Protein AF-A0A9X3T007-F1 (afdb_monomer)

Organism: NCBI:txid256034

Solvent-accessible surface area (backbone atoms only — not comparable to full-atom values): 64424 Å² total; per-residue (Å²): 108,58,84,59,64,61,47,78,66,76,80,71,88,77,84,71,90,81,85,72,90,80,85,89,86,84,84,85,87,82,82,90,85,87,81,91,78,85,88,84,87,82,88,85,90,84,89,87,87,89,89,87,82,90,87,86,86,87,91,88,85,85,88,81,89,85,80,90,84,92,84,81,90,83,91,82,81,89,85,89,89,85,91,84,88,83,90,84,82,89,82,89,83,90,85,89,86,87,86,86,91,83,92,86,87,90,85,87,90,84,87,88,83,89,86,83,88,84,86,88,88,84,88,80,87,85,85,83,88,87,88,81,88,86,88,84,87,86,86,83,88,83,90,84,84,89,88,84,88,90,84,84,88,79,90,85,87,82,89,80,86,84,88,82,90,82,91,85,90,84,88,88,83,89,84,78,87,86,90,86,87,74,80,74,66,58,68,59,54,55,51,55,53,49,40,48,55,50,43,52,53,51,51,53,53,50,51,53,46,19,62,51,33,48,79,73,60,86,80,84,71,89,79,75,75,53,29,49,29,17,21,14,35,33,21,28,57,86,65,52,77,63,33,38,41,34,72,30,37,49,32,74,64,55,80,82,60,60,48,67,54,42,59,45,31,43,30,42,63,68,25,80,50,59,95,77,47,74,25,51,50,65,64,52,32,52,50,23,50,42,36,41,70,68,72,49,77,86,55,78,62,65,33,65,45,22,53,38,33,24,58,82,65,75,48,72,85,59,96,47,75,63,49,60,20,42,17,46,23,42,8,38,51,48,57,74,76,48,54,72,64,57,51,52,40,55,34,42,34,70,34,53,42,32,82,26,20,24,6,51,47,23,39,31,36,43,36,64,72,38,58,59,88,73,56,47,67,47,46,30,29,52,55,52,56,20,58,80,48,46,73,32,38,68,36,84,82,37,72,94,52,41,35,70,72,59,30,54,54,50,42,50,53,29,55,51,28,21,40,74,79,60,82,38,53,70,71,59,59,72,69,52,61,89,69,80,61,59,87,84,53,49,32,51,68,41,28,18,23,92,41,85,52,3,59,41,54,16,87,75,76,14,51,49,49,61,48,33,32,61,26,51,68,43,45,69,86,44,36,30,31,39,97,87,48,35,15,22,28,43,36,31,25,32,30,33,66,70,47,32,49,28,45,45,48,30,47,33,42,53,63,66,36,60,23,61,50,99,88,67,47,30,11,31,85,91,61,53,78,44,96,42,72,82,66,20,24,67,27,56,57,98,90,64,44,37,30,36,63,60,70,40,85,66,15,55,59,58,68,34,60,50,36,55,43,41,19,33,20,31,26,30,15,89,68,12,34,31,29,23,59,29,30,58,92,43,29,84,56,76,45,46,18,38,79,87,44,44,45,54,45,10,44,42,38,34,58,46,41,48,47,47,45,32,71,78,36,33,17,61,72,12,37,30,46,44,28,15,70,31,74,51,80,91,25,52,36,81,90,76,68,37,36,69,53,43,65,52,59,85,60,15,28,48,47,39,74,89,49,79,46,90,43,51,36,31,46,43,52,36,60,58,71,60,47,39,39,41,33,32,48,50,17,71,73,71,36,43,37,54,37,45,53,51,37,40,59,26,46,36,53,52,38,40,47,60,36,76,45,56,27,97,88,64,56,77,37,71,47,44,62,36,36,36,38,57,46,102,85,55,31,32,27,46,18,18,63,21,19,46,100,86,68,48,73,40,54,43,100,75,68,49,72,20,56,73,35,24,34,30,58,52,101,70,68,46,72,42,38,42,101,81,62,44,33,31,44,26,97,82,71,50,69,55,75,42,69,58,57,84,48,54,93,61,33,96,67,48,40,59,53,27,39,13,68,49,17,27,23,32,48,28,54,12,34,39,43,11,11,40,46,34,42,12,23,22,33,53,76,42,51,75,70,46,46,26,40,33,86,68,49,75,59,68,67,77,42,76,82,63,68,76,44,75,69,42,58,46,46,52,17,25,38,50,43,48,47,18,46,76,37,70,43,82,53,94,82,73,66,74,97,55,61,48,25,27,31,47,6,54,36,54,24,46,50,99,86,57,56,95,64,23,19,13,38,20,21,18,38,37,26,35,67,75,34,8,35,15,22,41,31,31,37,71,68,42,87,38,38,67,34,49,31,68,89,65,41,34,68,72,51,32,7,38,73,58,10,28,54,40,41,49,56,30,54,51,47,35,48,72,74,65,70,69,78,87,59,76,78,73,73,58,62,74,47,57,39,77,48,42,66,52,23,55,74,72,75,45,70,56,80,86,27,62,54,40,73,77,37,62,91,39,79,76,33,66,68,37,57,58,54,49,52,36,45,55,19,48,77,68,62,24,45,61,78,85,89,50,65,44,69,69,78,83,88,84,91,83,82,86,90,84,88,87,85,90,88,82,88,90,88,87,79,89,85,87,82,90,87,85,89,90,89,86,88,88,86,88,83,84,87,89,82,88,86,82,92,88,84,82,90,81,90,83,90,83,92,78,94,134

InterPro domains:
  IPR001264 Glycosyl transferase, family 51 [PF00912] (253-418)
  IPR001460 Penicillin-binding protein, transpeptidase [PF00905] (567-708)
  IPR001460 Penicillin-binding protein, transpeptidase [PF00905] (808-925)
  IPR012338 Beta-lactamase/transpeptidase-like [G3DSA:3.40.710.10] (530-724)
  IPR012338 Beta-lactamase/transpeptidase-like [G3DSA:3.40.710.10] (752-976)
  IPR012338 Beta-lactamase/transpeptidase-like [SSF56601] (402-964)
  IPR023346 Lysozyme-like domain superfamily [SSF53955] (230-432)
  IPR036950 Transglycosylase domain [G3DSA:1.10.3810.10] (245-434)
  IPR050396 Glycosyltransferase 51/Transpeptidase [PTHR32282] (182-1016)

Sequence (1090 aa):
MSDYGYRPAPPPEDGRPQGQGGRPDGRAYGSGGSGDRQSDYGWGGQQQGGQGGQAPRPRQQPYGTPASGSAAVGRGAIPPPPPGRGSASVGRPTGSASVGGATGSASVGGPGRTGRASVGSASVGSASVGSASVGSASVGSASVRPVSPGAPGERTGRASVTGTRRAGKGPGSKGDIEGEGGKKKRKRLGRKMLAAMIALGVVMVAGITVVGSYFFVDVGEPGDISRAGESSSFYFSDGTQAGGYGETLRLQAEDGEIPPEVKEALVATEDRKFYDHHGVDVLGTTRALVNNLSGGDTQGASTITQQYAGMVMDIRNEISYDRKAKEAAMAIKIENKYTKDQIISAYLNLAWYGRGATGIEAAAKVYFNKTLDDLTPGECAYIVMQVKSPDGTYDPYYKDVYDPDKTQARWDYSMDAMVEEGYLSQGERDAEKLPVPTDDFNSAGSWGGNTNVGFIINEQDGYVFEELERRYGLTKADLYGGDDGKGGYSVTLTIDPTIQDQLAAKGSRGAIVKKKDDDGNWVDANGDPVETEDQAAPAVDEDGYSYFKNDNDDAALKNYEDYMMTAMVAIDPETGDILGYYGGDNGFGVDKAGPESPHPSSSTFKMITAATALDQGDSINSWFNADSPRQFDSLTDDEAETCIGGGTYPDCTLRNGSQQKDLELTLTDAVRESKNTPMYGIAEHYGADMILDYADKMGLSVMNQARTLYDSDGTKWDGRSVNYRFYDNGTYSQHGAAVDAEGKPVTDPSGNWDTMAPVQVDSDCNPIVNTKGEFLVTEDNKPVTCDIGDKGRTDPFYNHIAFGQYPTSVRDMASVYATIANDGVYNESHFVAKVTDNEGNEVPEVNPLNLGEQVIDKGVARDLQWVGSEIGGESATDKLDRDYFGKTGTWEASCEDCESSWNAHAWYVGAIPQLSIAAWVGNVTSESDPIADPDGDRSNVFGSNTAYPVWFKTMEGILEATDWDKESWEGKVEGGNKTWWDIEAAGGPRNGGEFCAANADNELCAGQQDEQDKKDCEDGGGTWDGEKCEALPEDGVTPTEDPTSDPTDGESTGEENCGTWPLPDCEEPTTPEESTTTSQDPGGNGNGNG

pLDDT: mean 74.04, std 24.45, range [22.31, 98.88]

Radius of gyration: 44.82 Å; Cα contacts (8 Å, |Δi|>4): 1880; chains: 1; bounding box: 165×96×132 Å

Mean predicted aligned error: 18.66 Å

Secondary structure (DSSP, 8-state):
-TTSS--PPPP-S--------------------------------------------------------------------------------------------------------------PPPP-------------------------------------------------------SSSHHHHHHHHHHHHHHHHHHHHHHHHHHHHHTT-----TT----TTSPEEEE-TTS-EEEEESSS-B----TTTS-HHHHHHHHHHH-TTGGGSSSS-HHHHHHHHHHHHHT--------HHHHHHHHHTT-TT---HHHHHHHHHHHHHHTTTS-HHHHHHHHHHH-EEETTEESHHHHHHHHHS--STT--HHHHHHHHHHTT--SSTT-TT-TTT--HHHHHHHHHHHHHHHHHHTSS-HHHHTT--PPPPPSS--TTT--STTSTTHHHH-TTT-THHHHHHHHH---HHHHS-STTS----EEEES--HHHHHHHHHHH---PBPBPB-TTS-BB-SSS-B-SSSTTSPBPB-SSS-B-B----SS-TTTTS-TTEEEEEEEE-TTT-BEEEEES-S-TTS--SSSTTS-EE-GGGTHHHHHHHHHHTTB-TT-EEE--BSEE-GGGEETTTTEESSSEETTEEEE-STT--B--EEEHHHHHHTT-SHHHHHHHHHH-HHHHHHHHHHTT--EEEEEEEEE-TT--EEEEEEEEEEEETTTEEEEE-SEE-TTSPBPB-TTSSB-TT-BB-B-TTSPBPB-TTSPEEBPTTS-PPEEESSTTGGGSS--GGGGGT-SEE-HHHHHHHHHHHHTTTEEE--BSEEEEE-TTSPBPPPSS---EEEE-S-HHHHHHHHHHHHT---S-TT---SS--EEEEEEEE---TT--TT-EEEEEEEEEETTEEEEEEEEESS-TTSPP--TTS-TTS--IIIIIHHHHHHHHHHHHHHH------PPPP---SB---HHHHHTTS--TT-HHHHH-TTSGGGTTHHHHHHHHHHHHTT-EE-SSSEEPPPS--------------------------------------------------------

Foldseek 3Di:
DFVQQPDFDADDLDPDPPDDDDDDDDDDDDDDDDDDDDDDDDDDDDDDDDDDDDDDDDDDDDDDDDDDDDDDDDDDDDDDDDDDDDDDDDDDDDDDDDDDDDDDDDDDDDDDDDDDDDDDDDDDDDDDDDDDDDDDDDDDDDDDDDDDDDDDDDDDDDDDDDDDDDDDDDDDDDDDDDDDDPDPPVVLVVLLVVLLVVLVVVLVVLVVLLVVLLVVDDDDDLPQPFCFQAWAFEAEQVRHTLFTFAQFHADADDLPQADPLLLLLLCLQANVCLVPDQLFDPVQQSVQSSCVSSPHDHDDGHHLLLVLQCLVVVPVPDPDSSSSSNSSSSSNVCSVPDDSSSSSSSSQSQADQALRYHHPQSLCCQFANDGNVPDDSLRSNLSSLSSVPNPCCQAVQSPVRHDPVVNQVSSLSSLVSCCVSPVDPVVSSVVDDNDHTDDPRRRRDRQSQQDLQLCQRHLFHHVVQVVCCAWQVAHSVQQHGRDVRHHQKYFYWLADVLLSVLLCLQFAQADWAFDADPVGFAADSVRHGDDDSVRTDGDADPVGFTFHPSPRPSHLCSLFGRLKGKWKWKAFLAALGGHYGGQYNGSVADRQQAQRNFAQPFLQLLLLLLLLCQQVFAWLQAKAFLAAFDDDPLQADPPVQHGSDDDHPPGHTDGQQPDHDGAMDGNLCCSQSSGQVRLLVSCVVRHLLSSVLSLVLLQQFKWKDFDWDAAPVRDIDGRAIWIWGDDNVQKIFIFAFAAEPVRHTDADPNRHGGGGFGFDADPLRGFYADPVRGTYGDPVSDTDIDHARPNRVSHPTGSSSSRRRITGGQSSSLSSQSCLLNLQFHWHNDTTPFMAGSSRHTRHTPDDTDGGHNSGHSLSSQSSQQSQQSHAAPDPVQDDPARKGKHKRWAAAHDPPGDSLFTAKIWIWMDDSGMTMTMIMGRNNDSRHGTAASVRHRNPDINRRNGRSSVSSSVVSSCVSVVDDHDDDDHHDRTGDHHHVNCVVVVADDLVHPCCVVVVVDPRCPPSVLVVQQVVLVVQVFHRPSRHTHDDDPDDDDDDDDDDDDDDDDDDDDDDDDDDDDDDDDDDDDDDDDDDDDDDDDDDDDDDDD

Structure (mmCIF, N/CA/C/O backbone):
data_AF-A0A9X3T007-F1
#
_entry.id   AF-A0A9X3T007-F1
#
loop_
_atom_site.group_PDB
_atom_site.id
_atom_site.type_symbol
_atom_site.label_atom_id
_atom_site.label_alt_id
_atom_site.label_comp_id
_atom_site.label_asym_id
_atom_site.label_entity_id
_atom_site.label_seq_id
_atom_site.pdbx_PDB_ins_code
_atom_site.Cartn_x
_atom_site.Cartn_y
_atom_site.Cartn_z
_atom_site.occupancy
_atom_site.B_iso_or_equiv
_atom_site.auth_seq_id
_atom_site.auth_comp_id
_atom_site.auth_asym_id
_atom_site.auth_atom_id
_atom_site.pdbx_PDB_model_num
ATOM 1 N N . MET A 1 1 ? 11.572 14.352 -20.611 1.00 35.03 1 MET A N 1
ATOM 2 C CA . MET A 1 1 ? 11.271 14.070 -22.023 1.00 35.03 1 MET A CA 1
ATOM 3 C C . MET A 1 1 ? 9.813 14.445 -22.274 1.00 35.03 1 MET A C 1
ATOM 5 O O . MET A 1 1 ? 8.938 13.596 -22.248 1.00 35.03 1 MET A O 1
ATOM 9 N N . SER A 1 2 ? 9.528 15.742 -22.439 1.00 28.55 2 SER A N 1
ATOM 10 C CA . SER A 1 2 ? 8.177 16.311 -22.252 1.00 28.55 2 SER A CA 1
ATOM 11 C C . SER A 1 2 ? 7.291 16.392 -23.507 1.00 28.55 2 SER A C 1
ATOM 13 O O . SER A 1 2 ? 6.079 16.534 -23.375 1.00 28.55 2 SER A O 1
ATOM 15 N N . ASP A 1 3 ? 7.830 16.211 -24.718 1.00 29.86 3 ASP A N 1
ATOM 16 C CA . ASP A 1 3 ? 7.019 16.133 -25.954 1.00 29.86 3 ASP A CA 1
ATOM 17 C C . ASP A 1 3 ? 6.157 14.848 -26.055 1.00 29.86 3 ASP A C 1
ATOM 19 O O . ASP A 1 3 ? 5.325 14.708 -26.949 1.00 29.86 3 ASP A O 1
ATOM 23 N N . TYR A 1 4 ? 6.324 13.903 -25.124 1.00 46.88 4 TYR A N 1
ATOM 24 C CA . TYR A 1 4 ? 5.844 12.516 -25.187 1.00 46.88 4 TYR A CA 1
ATOM 25 C C . TYR A 1 4 ? 4.379 12.363 -24.717 1.00 46.88 4 TYR A C 1
ATOM 27 O O . TYR A 1 4 ? 4.013 11.386 -24.065 1.00 46.88 4 TYR A O 1
ATOM 35 N N . GLY A 1 5 ? 3.531 13.354 -25.001 1.00 34.38 5 GLY A N 1
ATOM 36 C CA . GLY A 1 5 ? 2.090 13.335 -24.708 1.00 34.38 5 GLY A CA 1
ATOM 37 C C . GLY A 1 5 ? 1.685 13.529 -23.239 1.00 34.38 5 GLY A C 1
ATOM 38 O O . GLY A 1 5 ? 0.528 13.866 -22.988 1.00 34.38 5 GLY A O 1
ATOM 39 N N . TYR A 1 6 ? 2.601 13.393 -22.270 1.00 37.28 6 TYR A N 1
ATOM 40 C CA . TYR A 1 6 ? 2.298 13.586 -20.845 1.00 37.28 6 TYR A CA 1
ATOM 41 C C . TYR A 1 6 ? 2.138 15.069 -20.477 1.00 37.28 6 TYR A C 1
ATOM 43 O O . TYR A 1 6 ? 3.039 15.727 -19.953 1.00 37.28 6 TYR A O 1
ATOM 51 N N . ARG A 1 7 ? 0.938 15.581 -20.750 1.00 32.56 7 ARG A N 1
ATOM 52 C CA . ARG A 1 7 ? 0.340 16.715 -20.047 1.00 32.56 7 ARG A CA 1
ATOM 53 C C . ARG A 1 7 ? -0.776 16.163 -19.159 1.00 32.56 7 ARG A C 1
ATOM 55 O O . ARG A 1 7 ? -1.875 15.947 -19.683 1.00 32.56 7 ARG A O 1
ATOM 62 N N . PRO A 1 8 ? -0.548 15.911 -17.857 1.00 30.77 8 PRO A N 1
ATOM 63 C CA . PRO A 1 8 ? -1.675 15.809 -16.945 1.00 30.77 8 PRO A CA 1
ATOM 64 C C . PRO A 1 8 ? -2.447 17.133 -17.016 1.00 30.77 8 PRO A C 1
ATOM 66 O O . PRO A 1 8 ? -1.866 18.203 -17.216 1.00 30.77 8 PRO A O 1
ATOM 69 N N . ALA A 1 9 ? -3.772 17.070 -16.919 1.00 29.22 9 ALA A N 1
ATOM 70 C CA . ALA A 1 9 ? -4.541 18.296 -16.771 1.00 29.22 9 ALA A CA 1
ATOM 71 C C . ALA A 1 9 ? -4.188 18.925 -15.410 1.00 29.22 9 ALA A C 1
ATOM 73 O O . ALA A 1 9 ? -4.111 18.179 -14.429 1.00 29.22 9 ALA A O 1
ATOM 74 N N . PRO A 1 10 ? -4.017 20.258 -15.308 1.00 27.16 10 PRO A N 1
ATOM 75 C CA . PRO A 1 10 ? -3.988 20.896 -13.999 1.00 27.16 10 PRO A CA 1
ATOM 76 C C . PRO A 1 10 ? -5.288 20.547 -13.251 1.00 27.16 10 PRO A C 1
ATOM 78 O O . PRO A 1 10 ? -6.338 20.408 -13.899 1.00 27.16 10 PRO A O 1
ATOM 81 N N . PRO A 1 11 ? -5.249 20.389 -11.916 1.00 27.88 11 PRO A N 1
ATOM 82 C CA . PRO A 1 11 ? -6.438 20.056 -11.142 1.00 27.88 11 PRO A CA 1
ATOM 83 C C . PRO A 1 11 ? -7.548 21.085 -11.421 1.00 27.88 11 PRO A C 1
ATOM 85 O O . PRO A 1 11 ? -7.266 22.283 -11.519 1.00 27.88 11 PRO A O 1
ATOM 88 N N . PRO A 1 12 ? -8.810 20.655 -11.597 1.00 28.00 12 PRO A N 1
ATOM 89 C CA . PRO A 1 12 ? -9.870 21.545 -12.050 1.00 28.00 12 PRO A CA 1
ATOM 90 C C . PRO A 1 12 ? -10.137 22.655 -11.025 1.00 28.00 12 PRO A C 1
ATOM 92 O O . PRO A 1 12 ? -10.638 22.387 -9.935 1.00 28.00 12 PRO A O 1
ATOM 95 N N . GLU A 1 13 ? -9.876 23.911 -11.410 1.00 32.84 13 GLU A N 1
ATOM 96 C CA . GLU A 1 13 ? -10.075 25.105 -10.564 1.00 32.84 13 GLU A CA 1
ATOM 97 C C . GLU A 1 13 ? -11.519 25.251 -10.031 1.00 32.84 13 GLU A C 1
ATOM 99 O O . GLU A 1 13 ? -11.765 25.939 -9.042 1.00 32.84 13 GLU A O 1
ATOM 104 N N . ASP A 1 14 ? -12.491 24.600 -10.678 1.00 29.53 14 ASP A N 1
ATOM 105 C CA . ASP A 1 14 ? -13.919 24.665 -10.359 1.00 29.53 14 ASP A CA 1
ATOM 106 C C . ASP A 1 14 ? -14.372 23.466 -9.490 1.00 29.53 14 ASP A C 1
ATOM 108 O O . ASP A 1 14 ? -15.144 22.600 -9.912 1.00 29.53 14 ASP A O 1
ATOM 112 N N . GLY A 1 15 ? -13.911 23.420 -8.235 1.00 32.38 15 GLY A N 1
ATOM 113 C CA . GLY A 1 15 ? -14.358 22.431 -7.244 1.00 32.38 15 GLY A CA 1
ATOM 114 C C . GLY A 1 15 ? -15.858 22.554 -6.930 1.00 32.38 15 GLY A C 1
ATOM 115 O O . GLY A 1 15 ? -16.262 23.401 -6.131 1.00 32.38 15 GLY A O 1
ATOM 116 N N . ARG A 1 16 ? -16.714 21.729 -7.562 1.00 28.16 16 ARG A N 1
ATOM 117 C CA . ARG A 1 16 ? -18.185 21.845 -7.447 1.00 28.16 16 ARG A CA 1
ATOM 118 C C . ARG A 1 16 ? -18.989 20.534 -7.460 1.00 28.16 16 ARG A C 1
ATOM 120 O O . ARG A 1 16 ? -19.419 20.083 -8.524 1.00 28.16 16 ARG A O 1
ATOM 127 N N . PRO A 1 17 ? -19.451 20.066 -6.291 1.00 27.53 17 PRO A N 1
ATOM 128 C CA . PRO A 1 17 ? -20.688 19.298 -6.184 1.00 27.53 17 PRO A CA 1
ATOM 129 C C . PRO A 1 17 ? -21.913 20.242 -6.158 1.00 27.53 17 PRO A C 1
ATOM 131 O O . PRO A 1 17 ? -22.416 20.605 -5.096 1.00 27.53 17 PRO A O 1
ATOM 134 N N . GLN A 1 18 ? -22.448 20.657 -7.319 1.00 30.34 18 GLN A N 1
ATOM 135 C CA . GLN A 1 18 ? -23.691 21.462 -7.371 1.00 30.34 18 GLN A CA 1
ATOM 136 C C . GLN A 1 18 ? -24.975 20.618 -7.426 1.00 30.34 18 GLN A C 1
ATOM 138 O O . GLN A 1 18 ? -25.739 20.631 -8.393 1.00 30.34 18 GLN A O 1
ATOM 143 N N . GLY A 1 19 ? -25.274 19.947 -6.313 1.00 26.83 19 GLY A N 1
ATOM 144 C CA . GLY A 1 19 ? -26.591 19.362 -6.069 1.00 26.83 19 GLY A CA 1
ATOM 145 C C . GLY A 1 19 ? -27.658 20.426 -5.770 1.00 26.83 19 GLY A C 1
ATOM 146 O O . GLY A 1 19 ? -27.845 20.809 -4.618 1.00 26.83 19 GLY A O 1
ATOM 147 N N . GLN A 1 20 ? -28.425 20.868 -6.776 1.00 28.97 20 GLN A N 1
ATOM 148 C CA . GLN A 1 20 ? -29.675 21.617 -6.555 1.00 28.97 20 GLN A CA 1
ATOM 149 C C . GLN A 1 20 ? -30.897 20.913 -7.158 1.00 28.97 20 GLN A C 1
ATOM 151 O O . GLN A 1 20 ? -31.195 21.015 -8.349 1.00 28.97 20 GLN A O 1
ATOM 156 N N . GLY A 1 21 ? -31.675 20.256 -6.293 1.00 25.98 21 GLY A N 1
ATOM 157 C CA . GLY A 1 21 ? -33.006 19.752 -6.632 1.00 25.98 21 GLY A CA 1
ATOM 158 C C . GLY A 1 21 ? -33.973 20.902 -6.935 1.00 25.98 21 GLY A C 1
ATOM 159 O O . GLY A 1 21 ? -34.430 21.597 -6.029 1.00 25.98 21 GLY A O 1
ATOM 160 N N . GLY A 1 22 ? -34.282 21.117 -8.215 1.00 26.27 22 GLY A N 1
ATOM 161 C CA . GLY A 1 22 ? -35.096 22.251 -8.664 1.00 26.27 22 GLY A CA 1
ATOM 162 C C . GLY A 1 22 ? -36.613 22.078 -8.502 1.00 26.27 22 GLY A C 1
ATOM 163 O O . GLY A 1 22 ? -37.109 21.074 -7.989 1.00 26.27 22 GLY A O 1
ATOM 164 N N . ARG A 1 23 ? -37.379 23.050 -9.023 1.00 27.16 23 ARG A N 1
ATOM 165 C CA . ARG A 1 23 ? -38.783 22.882 -9.462 1.00 27.16 23 ARG A CA 1
ATOM 166 C C . ARG A 1 23 ? -39.193 23.970 -10.478 1.00 27.16 23 ARG A C 1
ATOM 168 O O . ARG A 1 23 ? -38.547 25.015 -10.517 1.00 27.16 23 ARG A O 1
ATOM 175 N N . PRO A 1 24 ? -40.213 23.730 -11.328 1.00 44.66 24 PRO A N 1
ATOM 176 C CA . PRO A 1 24 ? -40.406 24.488 -12.569 1.00 44.66 24 PRO A CA 1
ATOM 177 C C . PRO A 1 24 ? -41.493 25.573 -12.503 1.00 44.66 24 PRO A C 1
ATOM 179 O O . PRO A 1 24 ? -42.492 25.396 -11.813 1.00 44.66 24 PRO A O 1
ATOM 182 N N . ASP A 1 25 ? -41.346 26.624 -13.323 1.00 27.03 25 ASP A N 1
ATOM 183 C CA . ASP A 1 25 ? -42.409 27.266 -14.133 1.00 27.03 25 ASP A CA 1
ATOM 184 C C . ASP A 1 25 ? -41.819 28.433 -14.975 1.00 27.03 25 ASP A C 1
ATOM 186 O O . ASP A 1 25 ? -40.705 28.869 -14.698 1.00 27.03 25 ASP A O 1
ATOM 190 N N . GLY A 1 26 ? -42.549 29.003 -15.960 1.00 24.70 26 GLY A N 1
ATOM 191 C CA . GLY A 1 26 ? -42.353 30.451 -16.250 1.00 24.70 26 GLY A CA 1
ATOM 192 C C . GLY A 1 26 ? -42.177 31.047 -17.668 1.00 24.70 26 GLY A C 1
ATOM 193 O O . GLY A 1 26 ? -41.908 32.235 -17.740 1.00 24.70 26 GLY A O 1
ATOM 194 N N . ARG A 1 27 ? -42.386 30.332 -18.785 1.00 24.53 27 ARG A N 1
ATOM 195 C CA . ARG A 1 27 ? -42.750 30.887 -20.134 1.00 24.53 27 ARG A CA 1
ATOM 196 C C . ARG A 1 27 ? -42.072 32.182 -20.707 1.00 24.53 27 ARG A C 1
ATOM 198 O O . ARG A 1 27 ? -42.557 33.286 -20.485 1.00 24.53 27 ARG A O 1
ATOM 205 N N . ALA A 1 28 ? -41.273 31.969 -21.764 1.00 23.31 28 ALA A N 1
ATOM 206 C CA . ALA A 1 28 ? -41.423 32.552 -23.126 1.00 23.31 28 ALA A CA 1
ATOM 207 C C . ALA A 1 28 ? -41.015 34.014 -23.504 1.00 23.31 28 ALA A C 1
ATOM 209 O O . ALA A 1 28 ? -41.268 34.975 -22.790 1.00 23.31 28 ALA A O 1
ATOM 210 N N . TYR A 1 29 ? -40.570 34.131 -24.775 1.00 24.12 29 TYR A N 1
ATOM 211 C CA . TYR A 1 29 ? -40.220 35.320 -25.598 1.00 24.12 29 TYR A CA 1
ATOM 212 C C . TYR A 1 29 ? -38.942 36.111 -25.207 1.00 24.12 29 TYR A C 1
ATOM 214 O O . TYR A 1 29 ? -38.748 36.431 -24.046 1.00 24.12 29 TYR A O 1
ATOM 222 N N . GLY A 1 30 ? -38.062 36.521 -26.140 1.00 22.97 30 GLY A N 1
ATOM 223 C CA . GLY A 1 30 ? -37.989 36.194 -27.577 1.00 22.97 30 GLY A CA 1
ATOM 224 C C . GLY A 1 30 ? -36.993 37.045 -28.405 1.00 22.97 30 GLY A C 1
ATOM 225 O O . GLY A 1 30 ? -36.641 38.150 -28.016 1.00 22.97 30 GLY A O 1
ATOM 226 N N . SER A 1 31 ? -36.610 36.522 -29.581 1.00 24.69 31 SER A N 1
ATOM 227 C CA . SER A 1 31 ? -36.029 37.201 -30.769 1.00 24.69 31 SER A CA 1
ATOM 228 C C . SER A 1 31 ? -34.785 38.118 -30.651 1.00 24.69 31 SER A C 1
ATOM 230 O O . SER A 1 31 ? -34.930 39.321 -30.463 1.00 24.69 31 SER A O 1
ATOM 232 N N . GLY A 1 32 ? -33.618 37.577 -31.034 1.00 23.11 32 GLY A N 1
ATOM 233 C CA . GLY A 1 32 ? -32.923 37.929 -32.296 1.00 23.11 32 GLY A CA 1
ATOM 234 C C . GLY A 1 32 ? -32.064 39.209 -32.402 1.00 23.11 32 GLY A C 1
ATOM 235 O O . GLY A 1 32 ? -32.376 40.252 -31.843 1.00 23.11 32 GLY A O 1
ATOM 236 N N . GLY A 1 33 ? -31.017 39.142 -33.239 1.00 23.53 33 GLY A N 1
ATOM 237 C CA . GLY A 1 33 ? -30.203 40.293 -33.663 1.00 23.53 33 GLY A CA 1
ATOM 238 C C . GLY A 1 33 ? -28.911 39.878 -34.384 1.00 23.53 33 GLY A C 1
ATOM 239 O O . GLY A 1 33 ? -28.122 39.125 -33.829 1.00 23.53 33 GLY A O 1
ATOM 240 N N . SER A 1 34 ? -28.695 40.355 -35.614 1.00 27.73 34 SER A N 1
ATOM 241 C CA . SER A 1 34 ? -27.489 40.084 -36.424 1.00 27.73 34 SER A CA 1
ATOM 242 C C . SER A 1 34 ? -26.571 41.311 -36.507 1.00 27.73 34 SER A C 1
ATOM 244 O O . SER A 1 34 ? -27.061 42.440 -36.489 1.00 27.73 34 SER A O 1
ATOM 246 N N . GLY A 1 35 ? -25.267 41.089 -36.693 1.00 24.89 35 GLY A N 1
ATOM 247 C CA . GLY A 1 35 ? -24.279 42.105 -37.087 1.00 24.89 35 GLY A CA 1
ATOM 248 C C . GLY A 1 35 ? -22.855 41.615 -36.797 1.00 24.89 35 GLY A C 1
ATOM 249 O O . GLY A 1 35 ? -22.502 41.446 -35.640 1.00 24.89 35 GLY A O 1
ATOM 250 N N . ASP A 1 36 ? -22.063 41.198 -37.786 1.00 27.25 36 ASP A N 1
ATOM 251 C CA . ASP A 1 36 ? -21.315 42.053 -38.728 1.00 27.25 36 ASP A CA 1
ATOM 252 C C . ASP A 1 36 ? -20.480 43.155 -38.050 1.00 27.25 36 ASP A C 1
ATOM 254 O O . ASP A 1 36 ? -21.000 44.243 -37.788 1.00 27.25 36 ASP A O 1
ATOM 258 N N . ARG A 1 37 ? -19.156 42.936 -37.921 1.00 27.30 37 ARG A N 1
ATOM 259 C CA . ARG A 1 37 ? -18.138 43.670 -38.715 1.00 27.30 37 ARG A CA 1
ATOM 260 C C . ARG A 1 37 ? -16.675 43.301 -38.408 1.00 27.30 37 ARG A C 1
ATOM 262 O O . ARG A 1 37 ? -16.266 43.305 -37.260 1.00 27.30 37 ARG A O 1
ATOM 269 N N . GLN A 1 38 ? -15.916 43.121 -39.497 1.00 24.97 38 GLN A N 1
ATOM 270 C CA . GLN A 1 38 ? -14.593 43.713 -39.802 1.00 24.97 38 GLN A CA 1
ATOM 271 C C . GLN A 1 38 ? -13.549 43.789 -38.661 1.00 24.97 38 GLN A C 1
ATOM 273 O O . GLN A 1 38 ? -13.712 44.572 -37.735 1.00 24.97 38 GLN A O 1
ATOM 278 N N . SER A 1 39 ? -12.480 42.983 -38.652 1.00 26.03 39 SER A N 1
ATOM 279 C CA . SER A 1 39 ? -11.327 42.933 -39.590 1.00 26.03 39 SER A CA 1
ATOM 280 C C . SER A 1 39 ? -10.327 44.088 -39.455 1.00 26.03 39 SER A C 1
ATOM 282 O O . SER A 1 39 ? -10.688 45.222 -39.760 1.00 26.03 39 SER A O 1
ATOM 284 N N . ASP A 1 40 ? -9.054 43.767 -39.197 1.00 24.66 40 ASP A N 1
ATOM 285 C CA . ASP A 1 40 ? -7.945 44.275 -40.021 1.00 24.66 40 ASP A CA 1
ATOM 286 C C . ASP A 1 40 ? -6.656 43.428 -39.891 1.00 24.66 40 ASP A C 1
ATOM 288 O O . ASP A 1 40 ? -6.531 42.568 -39.021 1.00 24.66 40 ASP A O 1
ATOM 292 N N . TYR A 1 41 ? -5.746 43.650 -40.842 1.00 25.64 41 TYR A N 1
ATOM 293 C CA . TYR A 1 41 ? -4.439 43.007 -41.074 1.00 25.64 41 TYR A CA 1
ATOM 294 C C . TYR A 1 41 ? -3.411 43.337 -39.957 1.00 25.64 41 TYR A C 1
ATOM 296 O O . TYR A 1 41 ? -3.603 44.300 -39.223 1.00 25.64 41 TYR A O 1
ATOM 304 N N . GLY A 1 42 ? -2.271 42.653 -39.774 1.00 22.31 42 GLY A N 1
ATOM 305 C CA . GLY A 1 42 ? -1.573 41.642 -40.589 1.00 22.31 42 GLY A CA 1
ATOM 306 C C . GLY A 1 42 ? -0.168 42.125 -41.025 1.00 22.31 42 GLY A C 1
ATOM 307 O O . GLY A 1 42 ? 0.002 43.318 -41.257 1.00 22.31 42 GLY A O 1
ATOM 308 N N . TRP A 1 43 ? 0.798 41.202 -41.204 1.00 22.84 43 TRP A N 1
ATOM 309 C CA . TRP A 1 43 ? 2.257 41.443 -41.406 1.00 22.84 43 TRP A CA 1
ATOM 310 C C . TRP A 1 43 ? 2.991 42.014 -40.170 1.00 22.84 43 TRP A C 1
ATOM 312 O O . TRP A 1 43 ? 2.388 42.684 -39.343 1.00 22.84 43 TRP A O 1
ATOM 322 N N . GLY A 1 44 ? 4.301 41.812 -39.970 1.00 23.33 44 GLY A N 1
ATOM 323 C CA . GLY A 1 44 ? 5.306 41.021 -40.705 1.00 23.33 44 GLY A CA 1
ATOM 324 C C . GLY A 1 44 ? 6.728 41.447 -40.280 1.00 23.33 44 GLY A C 1
ATOM 325 O O . GLY A 1 44 ? 6.956 42.633 -40.053 1.00 23.33 44 GLY A O 1
ATOM 326 N N . GLY A 1 45 ? 7.676 40.516 -40.117 1.00 27.98 45 GLY A N 1
ATOM 327 C CA . GLY A 1 45 ? 8.987 40.807 -39.499 1.00 27.98 45 GLY A CA 1
ATOM 328 C C . GLY A 1 45 ? 10.144 41.097 -40.470 1.00 27.98 45 GLY A C 1
ATOM 329 O O . GLY A 1 45 ? 10.104 40.673 -41.623 1.00 27.98 45 GLY A O 1
ATOM 330 N N . GLN A 1 46 ? 11.216 41.746 -39.981 1.00 26.92 46 GLN A N 1
ATOM 331 C CA . GLN A 1 46 ? 12.591 41.546 -40.480 1.00 26.92 46 GLN A CA 1
ATOM 332 C C . GLN A 1 46 ? 13.687 42.050 -39.508 1.00 26.92 46 GLN A C 1
ATOM 334 O O . GLN A 1 46 ? 13.398 42.633 -38.468 1.00 26.92 46 GLN A O 1
ATOM 339 N N . GLN A 1 47 ? 14.950 41.763 -39.850 1.00 34.06 47 GLN A N 1
ATOM 340 C CA . GLN A 1 47 ? 16.169 41.894 -39.032 1.00 34.06 47 GLN A CA 1
ATOM 341 C C . GLN A 1 47 ? 16.773 43.318 -38.940 1.00 34.06 47 GLN A C 1
ATOM 343 O O . GLN A 1 47 ? 16.504 44.162 -39.791 1.00 34.06 47 GLN A O 1
ATOM 348 N N . GLN A 1 48 ? 17.750 43.445 -38.017 1.00 30.00 48 GLN A N 1
ATOM 349 C CA . GLN A 1 48 ? 18.818 44.463 -37.810 1.00 30.00 48 GLN A CA 1
ATOM 350 C C . GLN A 1 48 ? 18.634 45.295 -36.521 1.00 30.00 48 GLN A C 1
ATOM 352 O O . GLN A 1 48 ? 17.524 45.687 -36.193 1.00 30.00 48 GLN A O 1
ATOM 357 N N . GLY A 1 49 ? 19.669 45.624 -35.733 1.00 27.61 49 GLY A N 1
ATOM 358 C CA . GLY A 1 49 ? 21.109 45.327 -35.840 1.00 27.61 49 GLY A CA 1
ATOM 359 C C . GLY A 1 49 ? 21.971 46.544 -35.451 1.00 27.61 49 GLY A C 1
ATOM 360 O O . GLY A 1 49 ? 21.995 47.523 -36.189 1.00 27.61 49 GLY A O 1
ATOM 361 N N . GLY A 1 50 ? 22.688 46.508 -34.316 1.00 27.44 50 GLY A N 1
ATOM 362 C CA . GLY A 1 50 ? 23.485 47.647 -33.815 1.00 27.44 50 GLY A CA 1
ATOM 363 C C . GLY A 1 50 ? 24.395 47.297 -32.622 1.00 27.44 50 GLY A C 1
ATOM 364 O O . GLY A 1 50 ? 24.149 46.309 -31.940 1.00 27.44 50 GLY A O 1
ATOM 365 N N . GLN A 1 51 ? 25.469 48.069 -32.393 1.00 31.12 51 GLN A N 1
ATOM 366 C CA . GLN A 1 51 ? 26.614 47.695 -31.531 1.00 31.12 51 GLN A CA 1
ATOM 367 C C . GLN A 1 51 ? 26.910 48.679 -30.374 1.00 31.12 51 GLN A C 1
ATOM 369 O O . GLN A 1 51 ? 26.725 49.884 -30.531 1.00 31.12 51 GLN A O 1
ATOM 374 N N . GLY A 1 52 ? 27.550 48.174 -29.303 1.00 27.55 52 GLY A N 1
ATOM 375 C CA . GLY A 1 52 ? 28.407 48.939 -28.365 1.00 27.55 52 GLY A CA 1
ATOM 376 C C . GLY A 1 52 ? 28.036 48.800 -26.871 1.00 27.55 52 GLY A C 1
ATOM 377 O O . GLY A 1 52 ? 26.870 48.940 -26.536 1.00 27.55 52 GLY A O 1
ATOM 378 N N . GLY A 1 53 ? 28.960 48.560 -25.922 1.00 26.72 53 GLY A N 1
ATOM 379 C CA . GLY A 1 53 ? 30.419 48.382 -26.036 1.00 26.72 53 GLY A CA 1
ATOM 380 C C . GLY A 1 53 ? 31.139 47.978 -24.719 1.00 26.72 53 GLY A C 1
ATOM 381 O O . GLY A 1 53 ? 30.517 47.813 -23.678 1.00 26.72 53 GLY A O 1
ATOM 382 N N . GLN A 1 54 ? 32.466 47.804 -24.815 1.00 30.41 54 GLN A N 1
ATOM 383 C CA . GLN A 1 54 ? 33.494 47.406 -23.809 1.00 30.41 54 GLN A CA 1
ATOM 384 C C . GLN A 1 54 ? 33.516 48.245 -22.497 1.00 30.41 54 GLN A C 1
ATOM 386 O O . GLN A 1 54 ? 33.071 49.386 -22.540 1.00 30.41 54 GLN A O 1
ATOM 391 N N . ALA A 1 55 ? 34.130 47.891 -21.341 1.00 32.31 55 ALA A N 1
ATOM 392 C CA . ALA A 1 55 ? 34.783 46.708 -20.692 1.00 32.31 55 ALA A CA 1
ATOM 393 C C . ALA A 1 55 ? 35.234 47.174 -19.245 1.00 32.31 55 ALA A C 1
ATOM 395 O O . ALA A 1 55 ? 34.752 48.243 -18.860 1.00 32.31 55 ALA A O 1
ATOM 396 N N . PRO A 1 56 ? 36.163 46.571 -18.432 1.00 46.00 56 PRO A N 1
ATOM 397 C CA . PRO A 1 56 ? 36.864 45.263 -18.419 1.00 46.00 56 PRO A CA 1
ATOM 398 C C . PRO A 1 56 ? 36.892 44.523 -17.027 1.00 46.00 56 PRO A C 1
ATOM 400 O O . PRO A 1 56 ? 36.191 44.894 -16.094 1.00 46.00 56 PRO A O 1
ATOM 403 N N . ARG A 1 57 ? 37.730 43.468 -16.890 1.00 33.00 57 ARG A N 1
ATOM 404 C CA . ARG A 1 57 ? 37.926 42.573 -15.704 1.00 33.00 57 ARG A CA 1
ATOM 405 C C . ARG A 1 57 ? 38.924 43.106 -14.636 1.00 33.00 57 ARG A C 1
ATOM 407 O O . ARG A 1 57 ? 39.651 44.056 -14.927 1.00 33.00 57 ARG A O 1
ATOM 414 N N . PRO A 1 58 ? 39.061 42.440 -13.462 1.00 40.47 58 PRO A N 1
ATOM 415 C CA . PRO A 1 58 ? 40.125 41.415 -13.266 1.00 40.47 58 PRO A CA 1
ATOM 416 C C . PRO A 1 58 ? 39.589 40.085 -12.660 1.00 40.47 58 PRO A C 1
ATOM 418 O O . PRO A 1 58 ? 38.669 40.121 -11.860 1.00 40.47 58 PRO A O 1
ATOM 421 N N . ARG A 1 59 ? 39.970 38.868 -13.099 1.00 30.66 59 ARG A N 1
ATOM 422 C CA . ARG A 1 59 ? 41.275 38.140 -13.064 1.00 30.66 59 ARG A CA 1
ATOM 423 C C . ARG A 1 59 ? 41.705 37.609 -11.675 1.00 30.66 59 ARG A C 1
ATOM 425 O O . ARG A 1 59 ? 42.389 38.336 -10.966 1.00 30.66 59 ARG A O 1
ATOM 432 N N . GLN A 1 60 ? 41.501 36.306 -11.415 1.00 28.88 60 GLN A N 1
ATOM 433 C CA . GLN A 1 60 ? 42.582 35.294 -11.287 1.00 28.88 60 GLN A CA 1
ATOM 434 C C . GLN A 1 60 ? 42.045 33.832 -11.294 1.00 28.88 60 GLN A C 1
ATOM 436 O O . GLN A 1 60 ? 40.841 33.630 -11.397 1.00 28.88 60 GLN A O 1
ATOM 441 N N . GLN A 1 61 ? 42.959 32.850 -11.343 1.00 27.88 61 GLN A N 1
ATOM 442 C CA . GLN A 1 61 ? 42.821 31.399 -11.645 1.00 27.88 61 GLN A CA 1
ATOM 443 C C . GLN A 1 61 ? 44.174 30.715 -11.259 1.00 27.88 61 GLN A C 1
ATOM 445 O O . GLN A 1 61 ? 45.113 31.481 -11.004 1.00 27.88 61 GLN A O 1
ATOM 450 N N . PRO A 1 62 ? 44.414 29.382 -11.389 1.00 55.88 62 PRO A N 1
ATOM 451 C CA . PRO A 1 62 ? 43.553 28.175 -11.364 1.00 55.88 62 PRO A CA 1
ATOM 452 C C . PRO A 1 62 ? 44.166 27.031 -10.469 1.00 55.88 62 PRO A C 1
ATOM 454 O O . PRO A 1 62 ? 44.974 27.326 -9.593 1.00 55.88 62 PRO A O 1
ATOM 457 N N . TYR A 1 63 ? 43.862 25.749 -10.772 1.00 28.94 63 TYR A N 1
ATOM 458 C CA . TYR A 1 63 ? 44.348 24.466 -10.184 1.00 28.94 63 TYR A CA 1
ATOM 459 C C . TYR A 1 63 ? 43.765 24.059 -8.808 1.00 28.94 63 TYR A C 1
ATOM 461 O O . TYR A 1 63 ? 43.540 24.912 -7.959 1.00 28.94 63 TYR A O 1
ATOM 469 N N . GLY A 1 64 ? 43.529 22.766 -8.523 1.00 26.66 64 GLY A N 1
ATOM 470 C CA . GLY A 1 64 ? 43.655 21.565 -9.376 1.00 26.66 64 GLY A CA 1
ATOM 471 C C . GLY A 1 64 ? 43.360 20.246 -8.627 1.00 26.66 64 GLY A C 1
ATOM 472 O O . GLY A 1 64 ? 43.278 20.241 -7.402 1.00 26.66 64 GLY A O 1
ATOM 473 N N . THR A 1 65 ? 43.211 19.134 -9.358 1.00 36.06 65 THR A N 1
ATOM 474 C CA . THR A 1 65 ? 43.013 17.761 -8.830 1.00 36.06 65 THR A CA 1
ATOM 475 C C . THR A 1 65 ? 44.242 17.220 -8.083 1.00 36.06 65 THR A C 1
ATOM 477 O O . THR A 1 65 ? 45.369 17.591 -8.425 1.00 36.06 65 THR A O 1
ATOM 480 N N . PRO A 1 66 ? 44.062 16.275 -7.141 1.00 39.66 66 PRO A N 1
ATOM 481 C CA . PRO A 1 66 ? 44.524 14.905 -7.430 1.00 39.66 66 PRO A CA 1
ATOM 482 C C . PRO A 1 66 ? 43.618 13.785 -6.868 1.00 39.66 66 PRO A C 1
ATOM 484 O O . PRO A 1 66 ? 42.735 14.026 -6.050 1.00 39.66 66 PRO A O 1
ATOM 487 N N . ALA A 1 67 ? 43.883 12.546 -7.291 1.00 27.69 67 ALA A N 1
ATOM 488 C CA . ALA A 1 67 ? 43.200 11.328 -6.842 1.00 27.69 67 ALA A CA 1
ATOM 489 C C . ALA A 1 67 ? 43.970 10.563 -5.738 1.00 27.69 67 ALA A C 1
ATOM 491 O O . ALA A 1 67 ? 45.129 10.864 -5.461 1.00 27.69 67 ALA A O 1
ATOM 492 N N . SER A 1 68 ? 43.315 9.530 -5.185 1.00 33.00 68 SER A N 1
ATOM 493 C CA . SER A 1 68 ? 43.876 8.285 -4.608 1.00 33.00 68 SER A CA 1
ATOM 494 C C . SER A 1 68 ? 45.095 8.359 -3.662 1.00 33.00 68 SER A C 1
ATOM 496 O O . SER A 1 68 ? 46.217 8.633 -4.086 1.00 33.00 68 SER A O 1
ATOM 498 N N . GLY A 1 69 ? 44.925 7.927 -2.405 1.00 26.23 69 GLY A N 1
ATOM 499 C CA . GLY A 1 69 ? 46.043 7.755 -1.465 1.00 26.23 69 GLY A CA 1
ATOM 500 C C . GLY A 1 69 ? 45.746 6.810 -0.298 1.00 26.23 69 GLY A C 1
ATOM 501 O O . GLY A 1 69 ? 45.349 7.255 0.775 1.00 26.23 69 GLY A O 1
ATOM 502 N N . SER A 1 70 ? 45.971 5.508 -0.487 1.00 32.50 70 SER A N 1
ATOM 503 C CA . SER A 1 70 ? 45.783 4.486 0.554 1.00 32.50 70 SER A CA 1
ATOM 504 C C . SER A 1 70 ? 46.817 4.606 1.683 1.00 32.50 70 SER A C 1
ATOM 506 O O . SER A 1 70 ? 48.018 4.678 1.422 1.00 32.50 70 SER A O 1
ATOM 508 N N . ALA A 1 71 ? 46.378 4.530 2.943 1.00 28.36 71 ALA A N 1
ATOM 509 C CA . ALA A 1 71 ? 47.261 4.447 4.108 1.00 28.36 71 ALA A CA 1
ATOM 510 C C . ALA A 1 71 ? 46.698 3.473 5.155 1.00 28.36 71 ALA A C 1
ATOM 512 O O . ALA A 1 71 ? 45.524 3.538 5.507 1.00 28.36 71 ALA A O 1
ATOM 513 N N . ALA A 1 72 ? 47.541 2.573 5.666 1.00 30.41 72 ALA A N 1
ATOM 514 C CA . ALA A 1 72 ? 47.154 1.528 6.612 1.00 30.41 72 ALA A CA 1
ATOM 515 C C . ALA A 1 72 ? 48.105 1.459 7.822 1.00 30.41 72 ALA A C 1
ATOM 517 O O . ALA A 1 72 ? 49.202 2.012 7.798 1.00 30.41 72 ALA A O 1
ATOM 518 N N . VAL A 1 73 ? 47.705 0.658 8.821 1.00 30.69 73 VAL A N 1
ATOM 519 C CA . VAL A 1 73 ? 48.473 0.222 10.010 1.00 30.69 73 VAL A CA 1
ATOM 520 C C . VAL A 1 73 ? 48.591 1.241 11.161 1.00 30.69 73 VAL A C 1
ATOM 522 O O . VAL A 1 73 ? 49.263 2.260 11.062 1.00 30.69 73 VAL A O 1
ATOM 525 N N . GLY A 1 74 ? 48.031 0.882 12.328 1.00 27.50 74 GLY A N 1
ATOM 526 C CA . GLY A 1 74 ? 48.125 1.679 13.563 1.00 27.50 74 GLY A CA 1
ATOM 527 C C . GLY A 1 74 ? 47.619 0.976 14.836 1.00 27.50 74 GLY A C 1
ATOM 528 O O . GLY A 1 74 ? 46.768 1.511 15.535 1.00 27.50 74 GLY A O 1
ATOM 529 N N . ARG A 1 75 ? 48.094 -0.243 15.146 1.00 31.09 75 ARG A N 1
ATOM 530 C CA . ARG A 1 75 ? 47.640 -1.009 16.334 1.00 31.09 75 ARG A CA 1
ATOM 531 C C . ARG A 1 75 ? 48.075 -0.373 17.672 1.00 31.09 75 ARG A C 1
ATOM 533 O O . ARG A 1 75 ? 49.261 -0.134 17.878 1.00 31.09 75 ARG A O 1
ATOM 540 N N . GLY A 1 76 ? 47.146 -0.282 18.628 1.00 27.80 76 GLY A N 1
ATOM 541 C CA . GLY A 1 76 ? 47.381 -0.061 20.067 1.00 27.80 76 GLY A CA 1
ATOM 542 C C . GLY A 1 76 ? 46.260 -0.720 20.889 1.00 27.80 76 GLY A C 1
ATOM 543 O O . GLY A 1 76 ? 45.150 -0.837 20.376 1.00 27.80 76 GLY A O 1
ATOM 544 N N . ALA A 1 77 ? 46.526 -1.237 22.099 1.00 30.98 77 ALA A N 1
ATOM 545 C CA . ALA A 1 77 ? 45.602 -2.183 22.751 1.00 30.98 77 ALA A CA 1
ATOM 546 C C . ALA A 1 77 ? 45.657 -2.231 24.298 1.00 30.98 77 ALA A C 1
ATOM 548 O O . ALA A 1 77 ? 46.756 -2.206 24.851 1.00 30.98 77 ALA A O 1
ATOM 549 N N . ILE A 1 78 ? 44.485 -2.494 24.926 1.00 31.58 78 ILE A N 1
ATOM 550 C CA . ILE A 1 78 ? 44.263 -3.111 26.273 1.00 31.58 78 ILE A CA 1
ATOM 551 C C . ILE A 1 78 ? 44.627 -2.200 27.492 1.00 31.58 78 ILE A C 1
ATOM 553 O O . ILE A 1 78 ? 45.544 -1.396 27.338 1.00 31.58 78 ILE A O 1
ATOM 557 N N . PRO A 1 79 ? 43.994 -2.272 28.709 1.00 40.97 79 PRO A N 1
ATOM 558 C CA . PRO A 1 79 ? 42.974 -3.207 29.263 1.00 40.97 79 PRO A CA 1
ATOM 559 C C . PRO A 1 79 ? 41.681 -2.589 29.922 1.00 40.97 79 PRO A C 1
ATOM 561 O O . PRO A 1 79 ? 41.612 -1.382 30.142 1.00 40.97 79 PRO A O 1
ATOM 564 N N . PRO A 1 80 ? 40.686 -3.428 30.324 1.00 58.19 80 PRO A N 1
ATOM 565 C CA . PRO A 1 80 ? 39.579 -3.139 31.288 1.00 58.19 80 PRO A CA 1
ATOM 566 C C . PRO A 1 80 ? 40.031 -3.396 32.768 1.00 58.19 80 PRO A C 1
ATOM 568 O O . PRO A 1 80 ? 41.250 -3.507 32.943 1.00 58.19 80 PRO A O 1
ATOM 571 N N . PRO A 1 81 ? 39.203 -3.569 33.853 1.00 45.09 81 PRO A N 1
ATOM 572 C CA . PRO A 1 81 ? 37.724 -3.600 34.090 1.00 45.09 81 PRO A CA 1
ATOM 573 C C . PRO A 1 81 ? 37.326 -2.678 35.307 1.00 45.09 81 PRO A C 1
ATOM 575 O O . PRO A 1 81 ? 38.009 -1.662 35.443 1.00 45.09 81 PRO A O 1
ATOM 578 N N . PRO A 1 82 ? 36.381 -2.945 36.270 1.00 48.22 82 PRO A N 1
ATOM 579 C CA . PRO A 1 82 ? 35.205 -3.850 36.413 1.00 48.22 82 PRO A CA 1
ATOM 580 C C . PRO A 1 82 ? 33.870 -3.139 36.852 1.00 48.22 82 PRO A C 1
ATOM 582 O O . PRO A 1 82 ? 33.871 -1.927 37.056 1.00 48.22 82 PRO A O 1
ATOM 585 N N . PRO A 1 83 ? 32.719 -3.845 37.027 1.00 51.12 83 PRO A N 1
ATOM 586 C CA . PRO A 1 83 ? 31.404 -3.214 37.274 1.00 51.12 83 PRO A CA 1
ATOM 587 C C . PRO A 1 83 ? 31.021 -3.025 38.760 1.00 51.12 83 PRO A C 1
ATOM 589 O O . PRO A 1 83 ? 31.608 -3.637 39.654 1.00 51.12 83 PRO A O 1
ATOM 592 N N . GLY A 1 84 ? 29.960 -2.244 39.025 1.00 31.23 84 GLY A N 1
ATOM 593 C CA . GLY A 1 84 ? 29.398 -2.025 40.367 1.00 31.23 84 GLY A CA 1
ATOM 594 C C . GLY A 1 84 ? 27.862 -2.043 40.422 1.00 31.23 84 GLY A C 1
ATOM 595 O O . GLY A 1 84 ? 27.201 -1.264 39.744 1.00 31.23 84 GLY A O 1
ATOM 596 N N . ARG A 1 85 ? 27.289 -2.902 41.280 1.00 36.03 85 ARG A N 1
ATOM 597 C CA . ARG A 1 85 ? 25.872 -2.844 41.704 1.00 36.03 85 ARG A CA 1
ATOM 598 C C . ARG A 1 85 ? 25.718 -1.831 42.847 1.00 36.03 85 ARG A C 1
ATOM 600 O O . ARG A 1 85 ? 26.570 -1.806 43.732 1.00 36.03 85 ARG A O 1
ATOM 607 N N . GLY A 1 86 ? 24.617 -1.074 42.896 1.00 28.78 86 GLY A N 1
ATOM 608 C CA . GLY A 1 86 ? 24.393 -0.080 43.957 1.00 28.78 86 GLY A CA 1
ATOM 609 C C . GLY A 1 86 ? 22.930 0.305 44.187 1.00 28.78 86 GLY A C 1
ATOM 610 O O . GLY A 1 86 ? 22.463 1.307 43.665 1.00 28.78 86 GLY A O 1
ATOM 611 N N . SER A 1 87 ? 22.218 -0.458 45.018 1.00 32.97 87 SER A N 1
ATOM 612 C CA . SER A 1 87 ? 20.880 -0.106 45.516 1.00 32.97 87 SER A CA 1
ATOM 613 C C . SER A 1 87 ? 20.954 0.839 46.726 1.00 32.97 87 SER A C 1
ATOM 615 O O . SER A 1 87 ? 21.569 0.473 47.731 1.00 32.97 87 SER A O 1
ATOM 617 N N . ALA A 1 88 ? 20.275 1.989 46.691 1.00 27.06 88 ALA A N 1
ATOM 618 C CA . ALA A 1 88 ? 20.000 2.809 47.878 1.00 27.06 88 ALA A CA 1
ATOM 619 C C . ALA A 1 88 ? 18.757 3.700 47.685 1.00 27.06 88 ALA A C 1
ATOM 621 O O . ALA A 1 88 ? 18.379 4.021 46.563 1.00 27.06 88 ALA A O 1
ATOM 622 N N . SER A 1 89 ? 18.127 4.097 48.791 1.00 30.67 89 SER A N 1
ATOM 623 C CA . SER A 1 89 ? 16.803 4.738 48.837 1.00 30.67 89 SER A CA 1
ATOM 624 C C . SER A 1 89 ? 16.763 5.967 49.760 1.00 30.67 89 SER A C 1
ATOM 626 O O . SER A 1 89 ? 17.605 6.090 50.646 1.00 30.67 89 SER A O 1
ATOM 628 N N . VAL A 1 90 ? 15.671 6.744 49.667 1.00 28.52 90 VAL A N 1
ATOM 629 C CA . VAL A 1 90 ? 15.227 7.832 50.580 1.00 28.52 90 VAL A CA 1
ATOM 630 C C . VAL A 1 90 ? 15.910 9.198 50.392 1.00 28.52 90 VAL A C 1
ATOM 632 O O . VAL A 1 90 ? 17.119 9.333 50.541 1.00 28.52 90 VAL A O 1
ATOM 635 N N . GLY A 1 91 ? 15.102 10.252 50.177 1.00 26.00 91 GLY A N 1
ATOM 636 C CA . GLY A 1 91 ? 15.605 11.631 50.069 1.00 26.00 91 GLY A CA 1
ATOM 637 C C . GLY A 1 91 ? 14.557 12.744 49.891 1.00 26.00 91 GLY A C 1
ATOM 638 O O . GLY A 1 91 ? 14.692 13.553 48.982 1.00 26.00 91 GLY A O 1
ATOM 639 N N . ARG A 1 92 ? 13.521 12.836 50.743 1.00 31.97 92 ARG A N 1
ATOM 640 C CA . ARG A 1 92 ? 12.645 14.035 50.793 1.00 31.97 92 ARG A CA 1
ATOM 641 C C . ARG A 1 92 ? 13.432 15.269 51.268 1.00 31.97 92 ARG A C 1
ATOM 643 O O . ARG A 1 92 ? 14.099 15.183 52.299 1.00 31.97 92 ARG A O 1
ATOM 650 N N . PRO A 1 93 ? 13.186 16.444 50.666 1.00 33.78 93 PRO A N 1
ATOM 651 C CA . PRO A 1 93 ? 13.034 17.659 51.466 1.00 33.78 93 PRO A CA 1
ATOM 652 C C . PRO A 1 93 ? 11.724 18.409 51.166 1.00 33.78 93 PRO A C 1
ATOM 654 O O . PRO A 1 93 ? 11.236 18.461 50.042 1.00 33.78 93 PRO A O 1
ATOM 657 N N . THR A 1 94 ? 11.154 19.018 52.203 1.00 30.08 94 THR A N 1
ATOM 658 C CA . THR A 1 94 ? 9.985 19.909 52.131 1.00 30.08 94 THR A CA 1
ATOM 659 C C . THR A 1 94 ? 10.404 21.357 51.871 1.00 30.08 94 THR A C 1
ATOM 661 O O . THR A 1 94 ? 11.322 21.835 52.537 1.00 30.08 94 THR A O 1
ATOM 664 N N . GLY A 1 95 ? 9.677 22.093 51.025 1.00 27.28 95 GLY A N 1
ATOM 665 C CA . GLY A 1 95 ? 9.877 23.535 50.828 1.00 27.28 95 GLY A CA 1
ATOM 666 C C . GLY A 1 95 ? 8.559 24.273 50.592 1.00 27.28 95 GLY A C 1
ATOM 667 O O . GLY A 1 95 ? 7.964 24.144 49.530 1.00 27.28 95 GLY A O 1
ATOM 668 N N . SER A 1 96 ? 8.091 25.039 51.580 1.00 29.98 96 SER A N 1
ATOM 669 C CA . SER A 1 96 ? 6.830 25.794 51.516 1.00 29.98 96 SER A CA 1
ATOM 670 C C . SER A 1 96 ? 7.073 27.296 51.360 1.00 29.98 96 SER A C 1
ATOM 672 O O . SER A 1 96 ? 7.765 27.883 52.195 1.00 29.98 96 SER A O 1
ATOM 674 N N . ALA A 1 97 ? 6.426 27.939 50.386 1.00 27.12 97 ALA A N 1
ATOM 675 C CA . ALA A 1 97 ? 6.344 29.396 50.294 1.00 27.12 97 ALA A CA 1
ATOM 676 C C . ALA A 1 97 ? 4.975 29.838 49.749 1.00 27.12 97 ALA A C 1
ATOM 678 O O . ALA A 1 97 ? 4.426 29.220 48.843 1.00 27.12 97 ALA A O 1
ATOM 679 N N . SER A 1 98 ? 4.428 30.916 50.308 1.00 30.75 98 SER A N 1
ATOM 680 C CA . SER A 1 98 ? 3.139 31.505 49.925 1.00 30.75 98 SER A CA 1
ATOM 681 C C . SER A 1 98 ? 3.135 32.998 50.250 1.00 30.75 98 SER A C 1
ATOM 683 O O . SER A 1 98 ? 3.653 33.334 51.315 1.00 30.75 98 SER A O 1
ATOM 685 N N . VAL A 1 99 ? 2.504 33.840 49.411 1.00 28.39 99 VAL A N 1
ATOM 686 C CA . VAL A 1 99 ? 1.734 35.079 49.734 1.00 28.39 99 VAL A CA 1
ATOM 687 C C . VAL A 1 99 ? 1.717 36.060 48.543 1.00 28.39 99 VAL A C 1
ATOM 689 O O . VAL A 1 99 ? 2.769 36.401 48.016 1.00 28.39 99 VAL A O 1
ATOM 692 N N . GLY A 1 100 ? 0.530 36.610 48.233 1.00 25.48 100 GLY A N 1
ATOM 693 C CA . GLY A 1 100 ? 0.339 37.846 47.446 1.00 25.48 100 GLY A CA 1
ATOM 694 C C . GLY A 1 100 ? 0.024 37.646 45.950 1.00 25.48 100 GLY A C 1
ATOM 695 O O . GLY A 1 100 ? 0.775 36.976 45.261 1.00 25.48 100 GLY A O 1
ATOM 696 N N . GLY A 1 101 ? -1.040 38.210 45.356 1.00 26.58 101 GLY A N 1
ATOM 697 C CA . GLY A 1 101 ? -2.255 38.802 45.945 1.00 26.58 101 GLY A CA 1
ATOM 698 C C . GLY A 1 101 ? -2.498 40.302 45.682 1.00 26.58 101 GLY A C 1
ATOM 699 O O . GLY A 1 101 ? -2.212 41.111 46.559 1.00 26.58 101 GLY A O 1
ATOM 700 N N . ALA A 1 102 ? -3.102 40.645 44.532 1.00 26.95 102 ALA A N 1
ATOM 701 C CA . ALA A 1 102 ? -3.813 41.909 44.230 1.00 26.95 102 ALA A CA 1
ATOM 702 C C . ALA A 1 102 ? -4.583 41.751 42.888 1.00 26.95 102 ALA A C 1
ATOM 704 O O . ALA A 1 102 ? -3.959 41.576 41.852 1.00 26.95 102 ALA A O 1
ATOM 705 N N . THR A 1 103 ? -5.906 41.548 42.858 1.00 29.17 103 THR A N 1
ATOM 706 C CA . THR A 1 103 ? -6.988 42.566 42.786 1.00 29.17 103 THR A CA 1
ATOM 707 C C . THR A 1 103 ? -6.997 43.485 41.550 1.00 29.17 103 THR A C 1
ATOM 709 O O . THR A 1 103 ? -6.226 44.440 41.485 1.00 29.17 103 THR A O 1
ATOM 712 N N . GLY A 1 104 ? -7.994 43.306 40.674 1.00 26.83 104 GLY A N 1
ATOM 713 C CA . GLY A 1 104 ? -8.417 44.274 39.652 1.00 26.83 104 GLY A CA 1
ATOM 714 C C . GLY A 1 104 ? -9.843 43.970 39.172 1.00 26.83 104 GLY A C 1
ATOM 715 O O . GLY A 1 104 ? -10.120 42.845 38.773 1.00 26.83 104 GLY A O 1
ATOM 716 N N . SER A 1 105 ? -10.773 44.929 39.261 1.00 31.48 105 SER A N 1
ATOM 717 C CA . SER A 1 105 ? -12.202 44.705 38.962 1.00 31.48 105 SER A CA 1
ATOM 718 C C . SER A 1 105 ? -12.892 45.953 38.397 1.00 31.48 105 SER A C 1
ATOM 720 O O . SER A 1 105 ? -12.798 47.017 39.010 1.00 31.48 105 SER A O 1
ATOM 722 N N . ALA A 1 106 ? -13.648 45.818 37.300 1.00 27.25 106 ALA A N 1
ATOM 723 C CA . ALA A 1 106 ? -14.495 46.873 36.723 1.00 27.25 106 ALA A CA 1
ATOM 724 C C . ALA A 1 106 ? -15.706 46.290 35.953 1.00 27.25 106 ALA A C 1
ATOM 726 O O . ALA A 1 106 ? -15.697 45.124 35.574 1.00 27.25 106 ALA A O 1
ATOM 727 N N . SER A 1 107 ? -16.774 47.082 35.782 1.00 28.14 107 SER A N 1
ATOM 728 C CA . SER A 1 107 ? -18.065 46.720 35.145 1.00 28.14 107 SER A CA 1
ATOM 729 C C . SER A 1 107 ? -18.880 48.011 34.861 1.00 28.14 107 SER A C 1
ATOM 731 O O . SER A 1 107 ? -18.431 49.084 35.261 1.00 28.14 107 SER A O 1
ATOM 733 N N . VAL A 1 108 ? -20.037 48.059 34.176 1.00 30.19 108 VAL A N 1
ATOM 734 C CA . VAL A 1 108 ? -21.055 47.049 33.790 1.00 30.19 108 VAL A CA 1
ATOM 735 C C . VAL A 1 108 ? -21.636 47.414 32.404 1.00 30.19 108 VAL A C 1
ATOM 737 O O . VAL A 1 108 ? -21.734 48.602 32.104 1.00 30.19 108 VAL A O 1
ATOM 740 N N . GLY A 1 109 ? -22.121 46.448 31.606 1.00 27.27 109 GLY A N 1
ATOM 741 C CA . GLY A 1 109 ? -22.809 46.721 30.330 1.00 27.27 109 GLY A CA 1
ATOM 742 C C . GLY A 1 109 ? -23.960 45.759 29.990 1.00 27.27 109 GLY A C 1
ATOM 743 O O . GLY A 1 109 ? -23.764 44.559 29.864 1.00 27.27 109 GLY A O 1
ATOM 744 N N . GLY A 1 110 ? -25.166 46.305 29.820 1.00 26.86 110 GLY A N 1
ATOM 745 C CA . GLY A 1 110 ? -26.391 45.664 29.308 1.00 26.86 110 GLY A CA 1
ATOM 746 C C . GLY A 1 110 ? -27.525 46.710 29.264 1.00 26.86 110 GLY A C 1
ATOM 747 O O . GLY A 1 110 ? -27.263 47.847 29.669 1.00 26.86 110 GLY A O 1
ATOM 748 N N . PRO A 1 111 ? -28.784 46.396 28.872 1.00 49.88 111 PRO A N 1
ATOM 749 C CA . PRO A 1 111 ? -29.345 45.091 28.482 1.00 49.88 111 PRO A CA 1
ATOM 750 C C . PRO A 1 111 ? -30.135 45.085 27.137 1.00 49.88 111 PRO A C 1
ATOM 752 O O . PRO A 1 111 ? -30.520 46.131 26.622 1.00 49.88 111 PRO A O 1
ATOM 755 N N . GLY A 1 112 ? -30.499 43.894 26.635 1.00 28.27 112 GLY A N 1
ATOM 756 C CA . GLY A 1 112 ? -31.438 43.679 25.509 1.00 28.27 112 GLY A CA 1
ATOM 757 C C . GLY A 1 112 ? -32.561 42.678 25.852 1.00 28.27 112 GLY A C 1
ATOM 758 O O . GLY A 1 112 ? -32.494 42.016 26.888 1.00 28.27 112 GLY A O 1
ATOM 759 N N . ARG A 1 113 ? -33.633 42.585 25.041 1.00 30.75 113 ARG A N 1
ATOM 760 C CA . ARG A 1 113 ? -34.848 41.798 25.370 1.00 30.75 113 ARG A CA 1
ATOM 761 C C . ARG A 1 113 ? -35.559 41.134 24.173 1.00 30.75 113 ARG A C 1
ATOM 763 O O . ARG A 1 113 ? -36.044 41.831 23.294 1.00 30.75 113 ARG A O 1
ATOM 770 N N . THR A 1 114 ? -35.773 39.819 24.297 1.00 32.41 114 THR A N 1
ATOM 771 C CA . THR A 1 114 ? -36.959 39.028 23.871 1.00 32.41 114 THR A CA 1
ATOM 772 C C . THR A 1 114 ? -37.525 39.184 22.443 1.00 32.41 114 THR A C 1
ATOM 774 O O . THR A 1 114 ? -38.263 40.129 22.170 1.00 32.41 114 THR A O 1
ATOM 777 N N . GLY A 1 115 ? -37.360 38.137 21.622 1.00 27.30 115 GLY A N 1
ATOM 778 C CA . GLY A 1 115 ? -38.179 37.796 20.440 1.00 27.30 115 GLY A CA 1
ATOM 779 C C . GLY A 1 115 ? -38.681 36.338 20.525 1.00 27.30 115 GLY A C 1
ATOM 780 O O . GLY A 1 115 ? -38.298 35.634 21.460 1.00 27.30 115 GLY A O 1
ATOM 781 N N . ARG A 1 116 ? -39.578 35.876 19.632 1.00 29.06 116 ARG A N 1
ATOM 782 C CA . ARG A 1 116 ? -40.197 34.529 19.731 1.00 29.06 116 ARG A CA 1
ATOM 783 C C . ARG A 1 116 ? -40.746 33.994 18.396 1.00 29.06 116 ARG A C 1
ATOM 785 O O . ARG A 1 116 ? -41.334 34.770 17.651 1.00 29.06 116 ARG A O 1
ATOM 792 N N . ALA A 1 117 ? -40.730 32.659 18.257 1.00 26.09 117 ALA A N 1
ATOM 793 C CA . ALA A 1 117 ? -41.321 31.838 17.181 1.00 26.09 117 ALA A CA 1
ATOM 794 C C . ALA A 1 117 ? -40.511 31.837 15.860 1.00 26.09 117 ALA A C 1
ATOM 796 O O . ALA A 1 117 ? -39.716 32.741 15.647 1.00 26.09 117 ALA A O 1
ATOM 797 N N . SER A 1 118 ? -40.632 30.834 14.978 1.00 28.08 118 SER A N 1
ATOM 798 C CA . SER A 1 118 ? -41.610 29.724 14.921 1.00 28.08 118 SER A CA 1
ATOM 799 C C . SER A 1 118 ? -41.028 28.439 14.317 1.00 28.08 118 SER A C 1
ATOM 801 O O . SER A 1 118 ? -40.325 28.524 13.317 1.00 28.08 118 SER A O 1
ATOM 803 N N . VAL A 1 119 ? -41.436 27.265 14.818 1.00 31.67 119 VAL A N 1
ATOM 804 C CA . VAL A 1 119 ? -41.267 25.976 14.113 1.00 31.67 119 VAL A CA 1
ATOM 805 C C . VAL A 1 119 ? -42.579 25.612 13.411 1.00 31.67 119 VAL A C 1
ATOM 807 O O . VAL A 1 119 ? -43.649 25.709 14.019 1.00 31.67 119 VAL A O 1
ATOM 810 N N . GLY A 1 120 ? -42.508 25.250 12.128 1.00 28.80 120 GLY A N 1
ATOM 811 C CA . GLY A 1 120 ? -43.662 24.844 11.319 1.00 28.80 120 GLY A CA 1
ATOM 812 C C . GLY A 1 120 ? -43.998 23.361 11.485 1.00 28.80 120 GLY A C 1
ATOM 813 O O . GLY A 1 120 ? -43.140 22.568 11.854 1.00 28.80 120 GLY A O 1
ATOM 814 N N . SER A 1 121 ? -45.244 22.976 11.194 1.00 32.84 121 SER A N 1
ATOM 815 C CA . SER A 1 121 ? -45.676 21.570 11.234 1.00 32.84 121 SER A CA 1
ATOM 816 C C . SER A 1 121 ? -46.161 21.102 9.864 1.00 32.84 121 SER A C 1
ATOM 818 O O . SER A 1 121 ? -47.072 21.706 9.298 1.00 32.84 121 SER A O 1
ATOM 820 N N . ALA A 1 122 ? -45.575 20.009 9.374 1.00 29.03 122 ALA A N 1
ATOM 821 C CA . ALA A 1 122 ? -46.093 19.176 8.293 1.00 29.03 122 ALA A CA 1
ATOM 822 C C . ALA A 1 122 ? -46.248 17.757 8.883 1.00 29.03 122 ALA A C 1
ATOM 824 O O . ALA A 1 122 ? -45.297 17.232 9.444 1.00 29.03 122 ALA A O 1
ATOM 825 N N . SER A 1 123 ? -47.433 17.158 9.032 1.00 30.48 123 SER A N 1
ATOM 826 C CA . SER A 1 123 ? -48.493 16.864 8.052 1.00 30.48 123 SER A CA 1
ATOM 827 C C . SER A 1 123 ? -48.202 15.639 7.171 1.00 30.48 123 SER A C 1
ATOM 829 O O . SER A 1 123 ? -48.158 15.740 5.947 1.00 30.48 123 SER A O 1
ATOM 831 N N . VAL A 1 124 ? -48.077 14.465 7.795 1.00 31.12 124 VAL A N 1
ATOM 832 C CA . VAL A 1 124 ? -48.239 13.179 7.097 1.00 31.12 124 VAL A CA 1
ATOM 833 C C . VAL A 1 124 ? -49.739 12.869 6.980 1.00 31.12 124 VAL A C 1
ATOM 835 O O . VAL A 1 124 ? -50.508 13.107 7.914 1.00 31.12 124 VAL A O 1
ATOM 838 N N . GLY A 1 125 ? -50.178 12.409 5.806 1.00 29.55 125 GLY A N 1
ATOM 839 C CA . GLY A 1 125 ? -51.596 12.204 5.496 1.00 29.55 125 GLY A CA 1
ATOM 840 C C . GLY A 1 125 ? -52.205 10.969 6.167 1.00 29.55 125 GLY A C 1
ATOM 841 O O . GLY A 1 125 ? -51.536 9.961 6.365 1.00 29.55 125 GLY A O 1
ATOM 842 N N . SER A 1 126 ? -53.507 11.021 6.464 1.00 31.20 126 SER A N 1
ATOM 843 C CA . SER A 1 126 ? -54.275 9.853 6.918 1.00 31.20 126 SER A CA 1
ATOM 844 C C . SER A 1 126 ? -55.063 9.227 5.763 1.00 31.20 126 SER A C 1
ATOM 846 O O . SER A 1 126 ? -55.921 9.871 5.160 1.00 31.20 126 SER A O 1
ATOM 848 N N . ALA A 1 127 ? -54.804 7.947 5.487 1.00 28.39 127 ALA A N 1
ATOM 849 C CA . ALA A 1 127 ? -55.723 7.066 4.762 1.00 28.39 127 ALA A CA 1
ATOM 850 C C . ALA A 1 127 ? -56.665 6.377 5.769 1.00 28.39 127 ALA A C 1
ATOM 852 O O . ALA A 1 127 ? -56.334 6.269 6.951 1.00 28.39 127 ALA A O 1
ATOM 853 N N . SER A 1 128 ? -57.876 5.985 5.351 1.00 29.45 128 SER A N 1
ATOM 854 C CA . SER A 1 128 ? -58.998 5.926 6.303 1.00 29.45 128 SER A CA 1
ATOM 855 C C . SER A 1 128 ? -59.949 4.726 6.184 1.00 29.45 128 SER A C 1
ATOM 857 O O . SER A 1 128 ? -60.413 4.391 5.101 1.00 29.45 128 SER A O 1
ATOM 859 N N . VAL A 1 129 ? -60.294 4.195 7.365 1.00 29.12 129 VAL A N 1
ATOM 860 C CA . VAL A 1 129 ? -61.462 3.375 7.764 1.00 29.12 129 VAL A CA 1
ATOM 861 C C . VAL A 1 129 ? -61.785 2.070 7.010 1.00 29.12 129 VAL A C 1
ATOM 863 O O . VAL A 1 129 ? -62.276 2.072 5.888 1.00 29.12 129 VAL A O 1
ATOM 866 N N . GLY A 1 130 ? -61.737 0.957 7.752 1.00 26.03 130 GLY A N 1
ATOM 867 C CA . GLY A 1 130 ? -62.523 -0.259 7.499 1.00 26.03 130 GLY A CA 1
ATOM 868 C C . GLY A 1 130 ? -63.263 -0.671 8.776 1.00 26.03 130 GLY A C 1
ATOM 869 O O . GLY A 1 130 ? -62.720 -1.406 9.594 1.00 26.03 130 GLY A O 1
ATOM 870 N N . SER A 1 131 ? -64.459 -0.125 9.018 1.00 31.77 131 SER A N 1
ATOM 871 C CA . SER A 1 131 ? -65.134 -0.213 10.324 1.00 31.77 131 SER A CA 1
ATOM 872 C C . SER A 1 131 ? -66.130 -1.370 10.458 1.00 31.77 131 SER A C 1
ATOM 874 O O . SER A 1 131 ? -66.935 -1.632 9.566 1.00 31.77 131 SER A O 1
ATOM 876 N N . ALA A 1 132 ? -66.172 -1.967 11.652 1.00 26.59 132 ALA A N 1
ATOM 877 C CA . ALA A 1 132 ? -67.322 -2.719 12.150 1.00 26.59 132 ALA A CA 1
ATOM 878 C C . ALA A 1 132 ? -67.575 -2.384 13.634 1.00 26.59 132 ALA A C 1
ATOM 880 O O . ALA A 1 132 ? -66.658 -2.384 14.452 1.00 26.59 132 ALA A O 1
ATOM 881 N N . SER A 1 133 ? -68.824 -2.058 13.970 1.00 30.66 133 SER A N 1
ATOM 882 C CA . SER A 1 133 ? -69.338 -1.900 15.344 1.00 30.66 133 SER A CA 1
ATOM 883 C C . SER A 1 133 ? -69.727 -3.285 15.918 1.00 30.66 133 SER A C 1
ATOM 885 O O . SER A 1 133 ? -69.651 -4.278 15.201 1.00 30.66 133 SER A O 1
ATOM 887 N N . VAL A 1 134 ? -70.088 -3.513 17.189 1.00 29.25 134 VAL A N 1
ATOM 888 C CA . VAL A 1 134 ? -70.978 -2.820 18.153 1.00 29.25 134 VAL A CA 1
ATOM 889 C C . VAL A 1 134 ? -70.542 -3.255 19.575 1.00 29.25 134 VAL A C 1
ATOM 891 O O . VAL A 1 134 ? -70.077 -4.376 19.730 1.00 29.25 134 VAL A O 1
ATOM 894 N N . GLY A 1 135 ? -70.670 -2.513 20.682 1.00 26.55 135 GLY A N 1
ATOM 895 C CA . GLY A 1 135 ? -71.227 -1.180 20.952 1.00 26.55 135 GLY A CA 1
ATOM 896 C C . GLY A 1 135 ? -71.958 -1.167 22.313 1.00 26.55 135 GLY A C 1
ATOM 897 O O . GLY A 1 135 ? -72.725 -2.082 22.604 1.00 26.55 135 GLY A O 1
ATOM 898 N N . SER A 1 136 ? -71.734 -0.156 23.161 1.00 30.39 136 SER A N 1
ATOM 899 C CA . SER A 1 136 ? -72.344 -0.048 24.503 1.00 30.39 136 SER A CA 1
ATOM 900 C C . SER A 1 136 ? -72.744 1.396 24.852 1.00 30.39 136 SER A C 1
ATOM 902 O O . SER A 1 136 ? -72.279 2.354 24.236 1.00 30.39 136 SER A O 1
ATOM 904 N N . ALA A 1 137 ? -73.702 1.555 25.772 1.00 29.38 137 ALA A N 1
ATOM 905 C CA . ALA A 1 137 ? -74.541 2.752 25.832 1.00 29.38 137 ALA A CA 1
ATOM 906 C C . ALA A 1 137 ? -73.984 3.953 26.632 1.00 29.38 137 ALA A C 1
ATOM 908 O O . ALA A 1 137 ? -73.528 3.846 27.766 1.00 29.38 137 ALA A O 1
ATOM 909 N N . SER A 1 138 ? -74.188 5.119 26.019 1.00 30.27 138 SER A N 1
ATOM 910 C CA . SER A 1 138 ? -74.499 6.453 26.568 1.00 30.27 138 SER A CA 1
ATOM 911 C C . SER A 1 138 ? -75.313 6.508 27.884 1.00 30.27 138 SER A C 1
ATOM 913 O O . SER A 1 138 ? -76.069 5.578 28.145 1.00 30.27 138 SER A O 1
ATOM 915 N N . VAL A 1 139 ? -75.411 7.601 28.669 1.00 31.11 139 VAL A N 1
ATOM 916 C CA . VAL A 1 139 ? -74.773 8.950 28.755 1.00 31.11 139 VAL A CA 1
ATOM 917 C C . VAL A 1 139 ? -75.239 9.591 30.088 1.00 31.11 139 VAL A C 1
ATOM 919 O O . VAL A 1 139 ? -76.336 9.286 30.550 1.00 31.11 139 VAL A O 1
ATOM 922 N N . GLY A 1 140 ? -74.485 10.547 30.652 1.00 28.86 140 GLY A N 1
ATOM 923 C CA . GLY A 1 140 ? -75.006 11.518 31.639 1.00 28.86 140 GLY A CA 1
ATOM 924 C C . GLY A 1 140 ? -73.893 12.227 32.427 1.00 28.86 140 GLY A C 1
ATOM 925 O O . GLY A 1 140 ? -73.341 11.645 33.347 1.00 28.86 140 GLY A O 1
ATOM 926 N N . SER A 1 141 ? -73.389 13.392 31.994 1.00 32.12 141 SER A N 1
ATOM 927 C CA . SER A 1 141 ? -73.908 14.755 32.284 1.00 32.12 141 SER A CA 1
ATOM 928 C C . SER A 1 141 ? -73.788 15.169 33.767 1.00 32.12 141 SER A C 1
ATOM 930 O O . SER A 1 141 ? -74.183 14.403 34.633 1.00 32.12 141 SER A O 1
ATOM 932 N N . ALA A 1 142 ? -73.338 16.372 34.146 1.00 29.06 142 ALA A N 1
ATOM 933 C CA . ALA A 1 142 ? -73.278 17.647 33.413 1.00 29.06 142 ALA A CA 1
ATOM 934 C C . ALA A 1 142 ? -72.092 18.509 33.936 1.00 29.06 142 ALA A C 1
ATOM 936 O O . ALA A 1 142 ? -71.842 18.549 35.134 1.00 29.06 142 ALA A O 1
ATOM 937 N N . SER A 1 143 ? -71.201 19.032 33.087 1.00 31.03 143 SER A N 1
ATOM 938 C CA . SER A 1 143 ? -71.248 20.341 32.397 1.00 31.03 143 SER A CA 1
ATOM 939 C C . SER A 1 143 ? -71.093 21.602 33.273 1.00 31.03 143 SER A C 1
ATOM 941 O O . SER A 1 143 ? -72.016 21.984 33.989 1.00 31.03 143 SER A O 1
ATOM 943 N N . VAL A 1 144 ? -70.002 22.348 33.057 1.00 32.22 144 VAL A N 1
ATOM 944 C CA . VAL A 1 144 ? -69.909 23.808 33.264 1.00 32.22 144 VAL A CA 1
ATOM 945 C C . VAL A 1 144 ? -69.148 24.396 32.063 1.00 32.22 144 VAL A C 1
ATOM 947 O O . VAL A 1 144 ? -68.180 23.797 31.599 1.00 32.22 144 VAL A O 1
ATOM 950 N N . ARG A 1 145 ? -69.611 25.529 31.518 1.00 31.17 145 ARG A N 1
ATOM 951 C CA . ARG A 1 145 ? -68.972 26.291 30.416 1.00 31.17 145 ARG A CA 1
ATOM 952 C C . ARG A 1 145 ? -68.436 27.642 30.972 1.00 31.17 145 ARG A C 1
ATOM 954 O O . ARG A 1 145 ? -68.665 27.912 32.149 1.00 31.17 145 ARG A O 1
ATOM 961 N N . PRO A 1 146 ? -67.658 28.441 30.216 1.00 54.56 146 PRO A N 1
ATOM 962 C CA . PRO A 1 146 ? -66.575 29.254 30.789 1.00 54.56 146 PRO A CA 1
ATOM 963 C C . PRO A 1 146 ? -66.941 30.739 30.963 1.00 54.56 146 PRO A C 1
ATOM 965 O O . PRO A 1 146 ? -68.059 31.131 30.652 1.00 54.56 146 PRO A O 1
ATOM 968 N N . VAL A 1 147 ? -65.962 31.569 31.356 1.00 29.66 147 VAL A N 1
ATOM 969 C CA . VAL A 1 147 ? -65.789 32.969 30.902 1.00 29.66 147 VAL A CA 1
ATOM 970 C C . VAL A 1 147 ? -64.339 33.433 31.172 1.00 29.66 147 VAL A C 1
ATOM 972 O O . VAL A 1 147 ? -63.690 32.965 32.102 1.00 29.66 147 VAL A O 1
ATOM 975 N N . SER A 1 148 ? -63.843 34.347 30.336 1.00 32.50 148 SER A N 1
ATOM 976 C CA . SER A 1 148 ? -62.579 35.111 30.433 1.00 32.50 148 SER A CA 1
ATOM 977 C C . SER A 1 148 ? -62.923 36.592 30.118 1.00 32.50 148 SER A C 1
ATOM 979 O O . SER A 1 148 ? -64.050 36.800 29.653 1.00 32.50 148 SER A O 1
ATOM 981 N N . PRO A 1 149 ? -62.060 37.627 30.276 1.00 44.72 149 PRO A N 1
ATOM 982 C CA . PRO A 1 149 ? -60.638 37.642 30.660 1.00 44.72 149 PRO A CA 1
ATOM 983 C C . PRO A 1 149 ? -60.289 38.687 31.759 1.00 44.72 149 PRO A C 1
ATOM 985 O O . PRO A 1 149 ? -61.176 39.325 32.321 1.00 44.72 149 PRO A O 1
ATOM 988 N N . GLY A 1 150 ? -58.994 38.920 32.033 1.00 29.08 150 GLY A N 1
ATOM 989 C CA . GLY A 1 150 ? -58.550 40.099 32.799 1.00 29.08 150 GLY A CA 1
ATOM 990 C C . GLY A 1 150 ? -57.092 40.084 33.289 1.00 29.08 150 GLY A C 1
ATOM 991 O O . GLY A 1 150 ? -56.714 39.249 34.100 1.00 29.08 150 GLY A O 1
ATOM 992 N N . ALA A 1 151 ? -56.305 41.066 32.845 1.00 31.23 151 ALA A N 1
ATOM 993 C CA . ALA A 1 151 ? -55.002 41.498 33.383 1.00 31.23 151 ALA A CA 1
ATOM 994 C C . ALA A 1 151 ? -55.060 43.048 33.553 1.00 31.23 151 ALA A C 1
ATOM 996 O O . ALA A 1 151 ? -56.077 43.608 33.126 1.00 31.23 151 ALA A O 1
ATOM 997 N N . PRO A 1 152 ? -54.052 43.789 34.085 1.00 46.72 152 PRO A N 1
ATOM 998 C CA . PRO A 1 152 ? -52.694 43.388 34.495 1.00 46.72 152 PRO A CA 1
ATOM 999 C C . PRO A 1 152 ? -52.194 43.990 35.846 1.00 46.72 152 PRO A C 1
ATOM 1001 O O . PRO A 1 152 ? -52.908 44.730 36.516 1.00 46.72 152 PRO A O 1
ATOM 1004 N N . GLY A 1 153 ? -50.912 43.753 36.175 1.00 29.94 153 GLY A N 1
ATOM 1005 C CA . GLY A 1 153 ? -50.115 44.524 37.156 1.00 29.94 153 GLY A CA 1
ATOM 1006 C C . GLY A 1 153 ? -50.060 43.954 38.590 1.00 29.94 153 GLY A C 1
ATOM 1007 O O . GLY A 1 153 ? -50.985 43.280 39.020 1.00 29.94 153 GLY A O 1
ATOM 1008 N N . GLU A 1 154 ? -49.004 44.177 39.386 1.00 30.22 154 GLU A N 1
ATOM 1009 C CA . GLU A 1 154 ? -47.673 44.732 39.070 1.00 30.22 154 GLU A CA 1
ATOM 1010 C C . GLU A 1 154 ? -46.609 44.345 40.141 1.00 30.22 154 GLU A C 1
ATOM 1012 O O . GLU A 1 154 ? -46.935 43.734 41.154 1.00 30.22 154 GLU A O 1
ATOM 1017 N N . ARG A 1 155 ? -45.337 44.697 39.866 1.00 32.75 155 ARG A N 1
ATOM 1018 C CA . ARG A 1 155 ? -44.155 44.949 40.747 1.00 32.75 155 ARG A CA 1
ATOM 1019 C C . ARG A 1 155 ? -44.391 45.046 42.286 1.00 32.75 155 ARG A C 1
ATOM 1021 O O . ARG A 1 155 ? -45.409 45.582 42.695 1.00 32.75 155 ARG A O 1
ATOM 1028 N N . THR A 1 156 ? -43.479 44.721 43.224 1.00 32.44 156 THR A N 1
ATOM 1029 C CA . THR A 1 156 ? -42.013 44.418 43.309 1.00 32.44 156 THR A CA 1
ATOM 1030 C C . THR A 1 156 ? -41.769 43.312 44.389 1.00 32.44 156 THR A C 1
ATOM 1032 O O . THR A 1 156 ? -42.735 42.828 44.964 1.00 32.44 156 THR A O 1
ATOM 1035 N N . GLY A 1 157 ? -40.569 42.819 44.757 1.00 30.1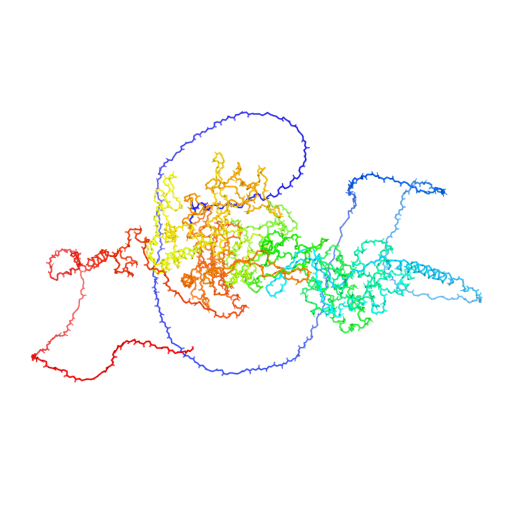2 157 GLY A N 1
ATOM 1036 C CA . GLY A 1 157 ? -39.172 43.202 44.481 1.00 30.12 157 GLY A CA 1
ATOM 1037 C C . GLY A 1 157 ? -38.139 42.216 45.076 1.00 30.12 157 GLY A C 1
ATOM 1038 O O . GLY A 1 157 ? -38.505 41.215 45.683 1.00 30.12 157 GLY A O 1
ATOM 1039 N N . ARG A 1 158 ? -36.841 42.499 44.877 1.00 31.62 158 ARG A N 1
ATOM 1040 C CA . ARG A 1 158 ? -35.673 41.664 45.262 1.00 31.62 158 ARG A CA 1
ATOM 1041 C C . ARG A 1 158 ? -34.971 42.240 46.515 1.00 31.62 158 ARG A C 1
ATOM 1043 O O . ARG A 1 158 ? -35.314 43.344 46.923 1.00 31.62 158 ARG A O 1
ATOM 1050 N N . ALA A 1 159 ? -33.919 41.551 46.989 1.00 31.81 159 ALA A N 1
ATOM 1051 C CA . ALA A 1 159 ? -32.921 41.975 47.998 1.00 31.81 159 ALA A CA 1
ATOM 1052 C C . ALA A 1 159 ? -33.317 41.782 49.491 1.00 31.81 159 ALA A C 1
ATOM 1054 O O . ALA A 1 159 ? -34.485 41.912 49.835 1.00 31.81 159 ALA A O 1
ATOM 1055 N N . SER A 1 160 ? -32.396 41.476 50.424 1.00 28.78 160 SER A N 1
ATOM 1056 C CA . SER A 1 160 ? -30.998 41.000 50.287 1.00 28.78 160 SER A CA 1
ATOM 1057 C C . SER A 1 160 ? -30.369 40.552 51.627 1.00 28.78 160 SER A C 1
ATOM 1059 O O . SER A 1 160 ? -30.711 41.077 52.679 1.00 28.78 160 SER A O 1
ATOM 1061 N N . VAL A 1 161 ? -29.332 39.705 51.516 1.00 32.75 161 VAL A N 1
ATOM 1062 C CA . VAL A 1 161 ? -28.097 39.699 52.342 1.00 32.75 161 VAL A CA 1
ATOM 1063 C C . VAL A 1 161 ? -28.176 39.266 53.824 1.00 32.75 161 VAL A C 1
ATOM 1065 O O . VAL A 1 161 ? -29.207 39.234 54.486 1.00 32.75 161 VAL A O 1
ATOM 1068 N N . THR A 1 162 ? -27.010 38.813 54.291 1.00 31.03 162 THR A N 1
ATOM 1069 C CA . THR A 1 162 ? -26.694 38.104 55.535 1.00 31.03 162 THR A CA 1
ATOM 1070 C C . THR A 1 162 ? -27.075 38.828 56.822 1.00 31.03 162 THR A C 1
ATOM 1072 O O . THR A 1 162 ? -26.942 40.044 56.941 1.00 31.03 162 THR A O 1
ATOM 1075 N N . GLY A 1 163 ? -27.441 38.037 57.832 1.00 31.47 163 GLY A N 1
ATOM 1076 C CA . GLY A 1 163 ? -27.894 38.535 59.124 1.00 31.47 163 GLY A CA 1
ATOM 1077 C C . GLY A 1 163 ? -26.807 39.008 60.094 1.00 31.47 163 GLY A C 1
ATOM 1078 O O . GLY A 1 163 ? -25.628 39.144 59.782 1.00 31.47 163 GLY A O 1
ATOM 1079 N N . THR A 1 164 ? -27.216 39.189 61.348 1.00 32.19 164 THR A N 1
ATOM 1080 C CA . THR A 1 164 ? -26.321 39.101 62.511 1.00 32.19 164 THR A CA 1
ATOM 1081 C C . THR A 1 164 ? -27.115 38.737 63.767 1.00 32.19 164 THR A C 1
ATOM 1083 O O . THR A 1 164 ? -28.342 38.805 63.806 1.00 32.19 164 THR A O 1
ATOM 1086 N N . ARG A 1 165 ? -26.404 38.283 64.802 1.00 34.66 165 ARG A N 1
ATOM 1087 C CA . ARG A 1 165 ? -26.981 37.745 66.042 1.00 34.66 165 ARG A CA 1
ATOM 1088 C C . ARG A 1 165 ? -27.391 38.867 67.002 1.00 34.66 165 ARG A C 1
ATOM 1090 O O . ARG A 1 165 ? -26.580 39.759 67.243 1.00 34.66 165 ARG A O 1
ATOM 1097 N N . ARG A 1 166 ? -28.497 38.690 67.738 1.00 31.38 166 ARG A N 1
ATOM 1098 C CA . ARG A 1 166 ? -28.498 38.875 69.208 1.00 31.38 166 ARG A CA 1
ATOM 1099 C C . ARG A 1 166 ? -29.724 38.263 69.885 1.00 31.38 166 ARG A C 1
ATOM 1101 O O . ARG A 1 166 ? -30.834 38.347 69.379 1.00 31.38 166 ARG A O 1
ATOM 1108 N N . ALA A 1 167 ? -29.504 37.670 71.057 1.00 38.19 167 ALA A N 1
ATOM 1109 C CA . ALA A 1 167 ? -30.566 37.200 71.940 1.00 38.19 167 ALA A CA 1
ATOM 1110 C C . ALA A 1 167 ? -31.017 38.324 72.890 1.00 38.19 167 ALA A C 1
ATOM 1112 O O . ALA A 1 167 ? -30.186 39.091 73.377 1.00 38.19 167 ALA A O 1
ATOM 1113 N N . GLY A 1 168 ? -32.316 38.380 73.194 1.00 31.75 168 GLY A N 1
ATOM 1114 C CA . GLY A 1 168 ? -32.912 39.268 74.197 1.00 31.75 168 GLY A CA 1
ATOM 1115 C C . GLY A 1 168 ? -33.827 38.469 75.126 1.00 31.75 168 GLY A C 1
ATOM 1116 O O . GLY A 1 168 ? -34.704 37.750 74.657 1.00 31.75 168 GLY A O 1
ATOM 1117 N N . LYS A 1 169 ? -33.594 38.545 76.440 1.00 34.00 169 LYS A N 1
ATOM 1118 C CA . LYS A 1 169 ? -34.209 37.677 77.461 1.00 34.00 169 LYS A CA 1
ATOM 1119 C C . LYS A 1 169 ? -35.096 38.514 78.392 1.00 34.00 169 LYS A C 1
ATOM 1121 O O . LYS A 1 169 ? -34.580 39.406 79.056 1.00 34.00 169 LYS A O 1
ATOM 1126 N N . GLY A 1 170 ? -36.396 38.214 78.465 1.00 32.16 170 GLY A N 1
ATOM 1127 C CA . GLY A 1 170 ? -37.388 38.932 79.287 1.00 32.16 170 GLY A CA 1
ATOM 1128 C C . GLY A 1 170 ? -38.469 37.978 79.842 1.00 32.16 170 GLY A C 1
ATOM 1129 O O . GLY A 1 170 ? -38.926 37.145 79.060 1.00 32.16 170 GLY A O 1
ATOM 1130 N N . PRO A 1 171 ? -38.850 38.016 81.143 1.00 49.03 171 PRO A N 1
ATOM 1131 C CA . PRO A 1 171 ? -39.640 36.935 81.761 1.00 49.03 171 PRO A CA 1
ATOM 1132 C C . PRO A 1 171 ? -40.974 37.349 82.433 1.00 49.03 171 PRO A C 1
ATOM 1134 O O . PRO A 1 171 ? -41.192 38.514 82.754 1.00 49.03 171 PRO A O 1
ATOM 1137 N N . GLY A 1 172 ? -41.798 36.345 82.772 1.00 34.88 172 GLY A N 1
ATOM 1138 C CA . GLY A 1 172 ? -43.006 36.452 83.618 1.00 34.88 172 GLY A CA 1
ATOM 1139 C C . GLY A 1 172 ? -44.295 36.049 82.878 1.00 34.88 172 GLY A C 1
ATOM 1140 O O . GLY A 1 172 ? -44.399 36.293 81.684 1.00 34.88 172 GLY A O 1
ATOM 1141 N N . SER A 1 173 ? -45.305 35.418 83.492 1.00 33.22 173 SER A N 1
ATOM 1142 C CA . SER A 1 173 ? -45.439 34.886 84.864 1.00 33.22 173 SER A CA 1
ATOM 1143 C C . SER A 1 173 ? -46.277 33.583 84.864 1.00 33.22 173 SER A C 1
ATOM 1145 O O . SER A 1 173 ? -46.644 33.090 83.801 1.00 33.22 173 SER A O 1
ATOM 1147 N N . LYS A 1 174 ? -46.517 32.978 86.037 1.00 35.91 174 LYS A N 1
ATOM 1148 C CA . LYS A 1 174 ? -47.100 31.628 86.205 1.00 35.91 174 LYS A CA 1
ATOM 1149 C C . LYS A 1 174 ? -48.638 31.585 86.254 1.00 35.91 174 LYS A C 1
ATOM 1151 O O . LYS A 1 174 ? -49.255 32.515 86.761 1.00 35.91 174 LYS A O 1
ATOM 1156 N N . GLY A 1 175 ? -49.173 30.413 85.893 1.00 32.56 175 GLY A N 1
ATOM 1157 C CA . GLY A 1 175 ? -50.467 29.867 86.331 1.00 32.56 175 GLY A CA 1
ATOM 1158 C C . GLY A 1 175 ? -51.482 29.649 85.196 1.00 32.56 175 GLY A C 1
ATOM 1159 O O . GLY A 1 175 ? -51.617 30.515 84.339 1.00 32.56 175 GLY A O 1
ATOM 1160 N N . ASP A 1 176 ? -52.211 28.530 85.101 1.00 34.75 176 ASP A N 1
ATOM 1161 C CA . ASP A 1 176 ? -52.094 27.232 85.794 1.00 34.75 176 ASP A CA 1
ATOM 1162 C C . ASP A 1 176 ? -52.729 26.104 84.939 1.00 34.75 176 ASP A C 1
ATOM 1164 O O . ASP A 1 176 ? -53.642 26.366 84.167 1.00 34.75 176 ASP A O 1
ATOM 1168 N N . ILE A 1 177 ? -52.217 24.874 85.109 1.00 40.66 177 ILE A N 1
ATOM 1169 C CA . ILE A 1 177 ? -52.901 23.552 85.089 1.00 40.66 177 ILE A CA 1
ATOM 1170 C C . ILE A 1 177 ? -53.857 23.154 83.908 1.00 40.66 177 ILE A C 1
ATOM 1172 O O . ILE A 1 177 ? -54.816 23.827 83.569 1.00 40.66 177 ILE A O 1
ATOM 1176 N N . GLU A 1 178 ? -53.624 21.938 83.374 1.00 38.16 178 GLU A N 1
ATOM 1177 C CA . GLU A 1 178 ? -54.537 21.046 82.598 1.00 38.16 178 GLU A CA 1
ATOM 1178 C C . GLU A 1 178 ? -55.048 21.409 81.169 1.00 38.16 178 GLU A C 1
ATOM 1180 O O . GLU A 1 178 ? -56.147 21.905 80.957 1.00 38.16 178 GLU A O 1
ATOM 1185 N N . GLY A 1 179 ? -54.336 20.894 80.149 1.00 44.00 179 GLY A N 1
ATOM 1186 C CA . GLY A 1 179 ? -54.817 19.686 79.437 1.00 44.00 179 GLY A CA 1
ATOM 1187 C C . GLY A 1 179 ? -55.634 19.771 78.123 1.00 44.00 179 GLY A C 1
ATOM 1188 O O . GLY A 1 179 ? -56.842 19.582 78.142 1.00 44.00 179 GLY A O 1
ATOM 1189 N N . GLU A 1 180 ? -54.971 19.788 76.949 1.00 38.78 180 GLU A N 1
ATOM 1190 C CA . GLU A 1 180 ? -55.513 19.209 75.682 1.00 38.78 180 GLU A CA 1
ATOM 1191 C C . GLU A 1 180 ? -54.391 18.847 74.667 1.00 38.78 180 GLU A C 1
ATOM 1193 O O . GLU A 1 180 ? -54.178 19.498 73.645 1.00 38.78 180 GLU A O 1
ATOM 1198 N N . GLY A 1 181 ? -53.629 17.776 74.935 1.00 38.91 181 GLY A N 1
ATOM 1199 C CA . GLY A 1 181 ? -52.483 17.357 74.097 1.00 38.91 181 GLY A CA 1
ATOM 1200 C C . GLY A 1 181 ? -52.778 16.370 72.948 1.00 38.91 181 GLY A C 1
ATOM 1201 O O . GLY A 1 181 ? -51.872 16.005 72.200 1.00 38.91 181 GLY A O 1
ATOM 1202 N N . GLY A 1 182 ? -54.014 15.873 72.806 1.00 41.22 182 GLY A N 1
ATOM 1203 C CA . GLY A 1 182 ? -54.263 14.588 72.126 1.00 41.22 182 GLY A CA 1
ATOM 1204 C C . GLY A 1 182 ? -54.478 14.596 70.602 1.00 41.22 182 GLY A C 1
ATOM 1205 O O . GLY A 1 182 ? -54.266 13.576 69.943 1.00 41.22 182 GLY A O 1
ATOM 1206 N N . LYS A 1 183 ? -54.938 15.703 70.003 1.00 40.19 183 LYS A N 1
ATOM 1207 C CA . LYS A 1 183 ? -55.694 15.629 68.727 1.00 40.19 183 LYS A CA 1
ATOM 1208 C C . LYS A 1 183 ? -54.894 15.817 67.424 1.00 40.19 183 LYS A C 1
ATOM 1210 O O . LYS A 1 183 ? -55.412 15.475 66.363 1.00 40.19 183 LYS A O 1
ATOM 1215 N N . LYS A 1 184 ? -53.637 16.293 67.451 1.00 41.66 184 LYS A N 1
ATOM 1216 C CA . LYS A 1 184 ? -52.856 16.566 66.213 1.00 41.66 184 LYS A CA 1
ATOM 1217 C C . LYS A 1 184 ? -51.967 15.414 65.701 1.00 41.66 184 LYS A C 1
ATOM 1219 O O . LYS A 1 184 ? -51.744 15.351 64.495 1.00 41.66 184 LYS A O 1
ATOM 1224 N N . LYS A 1 185 ? -51.518 14.456 66.533 1.00 39.53 185 LYS A N 1
ATOM 1225 C CA . LYS A 1 185 ? -50.695 13.313 66.052 1.00 39.53 185 LYS A CA 1
ATOM 1226 C C . LYS A 1 185 ? -51.490 12.269 65.240 1.00 39.53 185 LYS A C 1
ATOM 1228 O O . LYS A 1 185 ? -50.977 11.758 64.246 1.00 39.53 185 LYS A O 1
ATOM 1233 N N . ARG A 1 186 ? -52.754 11.987 65.595 1.00 46.75 186 ARG A N 1
ATOM 1234 C CA . ARG A 1 186 ? -53.558 10.901 64.979 1.00 46.75 186 ARG A CA 1
ATOM 1235 C C . ARG A 1 186 ? -53.782 11.039 63.460 1.00 46.75 186 ARG A C 1
ATOM 1237 O O . ARG A 1 186 ? -53.799 10.024 62.771 1.00 46.75 186 ARG A O 1
ATOM 1244 N N . LYS A 1 187 ? -53.882 12.262 62.910 1.00 50.44 187 LYS A N 1
ATOM 1245 C CA . LYS A 1 187 ? -54.098 12.476 61.459 1.00 50.44 187 LYS A CA 1
ATOM 1246 C C . LYS A 1 187 ? -52.882 12.159 60.569 1.00 50.44 187 LYS A C 1
ATOM 1248 O O . LYS A 1 187 ? -53.086 11.895 59.389 1.00 50.44 187 LYS A O 1
ATOM 1253 N N . ARG A 1 188 ? -51.645 12.144 61.094 1.00 53.28 188 ARG A N 1
ATOM 1254 C CA . ARG A 1 188 ? -50.468 11.674 60.325 1.00 53.28 188 ARG A CA 1
ATOM 1255 C C . ARG A 1 188 ? -50.407 10.144 60.260 1.00 53.28 188 ARG A C 1
ATOM 1257 O O . ARG A 1 188 ? -50.148 9.604 59.191 1.00 53.28 188 ARG A O 1
ATOM 1264 N N . LEU A 1 189 ? -50.716 9.456 61.363 1.00 55.34 189 LEU A N 1
ATOM 1265 C CA . LEU A 1 189 ? -50.669 7.989 61.425 1.00 55.34 189 LEU A CA 1
ATOM 1266 C C . LEU A 1 189 ? -51.700 7.337 60.486 1.00 55.34 189 LEU A C 1
ATOM 1268 O O . LEU A 1 189 ? -51.348 6.456 59.711 1.00 55.34 189 LEU A O 1
ATOM 1272 N N . GLY A 1 190 ? -52.944 7.833 60.481 1.00 58.62 190 GLY A N 1
ATOM 1273 C CA . GLY A 1 190 ? -53.998 7.313 59.599 1.00 58.62 190 GLY A CA 1
ATOM 1274 C C . GLY A 1 190 ? -53.704 7.479 58.102 1.00 58.62 190 GLY A C 1
ATOM 1275 O O . GLY A 1 190 ? -54.078 6.617 57.316 1.00 58.62 190 GLY A O 1
ATOM 1276 N N . ARG A 1 191 ? -52.980 8.538 57.699 1.00 61.31 191 ARG A N 1
ATOM 1277 C CA . ARG A 1 191 ? -52.531 8.706 56.305 1.00 61.31 191 ARG A CA 1
ATOM 1278 C C . ARG A 1 191 ? -51.448 7.697 55.919 1.00 61.31 191 ARG A C 1
ATOM 1280 O O . ARG A 1 191 ? -51.564 7.107 54.855 1.00 61.31 191 ARG A O 1
ATOM 1287 N N . LYS A 1 192 ? -50.458 7.443 56.788 1.00 61.19 192 LYS A N 1
ATOM 1288 C CA . LYS A 1 192 ? -49.453 6.391 56.540 1.00 61.19 192 LYS A CA 1
ATOM 1289 C C . LYS A 1 192 ? -50.085 4.995 56.469 1.00 61.19 192 LYS A C 1
ATOM 1291 O O . LYS A 1 192 ? -49.723 4.218 55.598 1.00 61.19 192 LYS A O 1
ATOM 1296 N N . MET A 1 193 ? -51.067 4.701 57.325 1.00 69.44 193 MET A N 1
ATOM 1297 C CA . MET A 1 193 ? -51.765 3.410 57.304 1.00 69.44 193 MET A CA 1
ATOM 1298 C C . MET A 1 193 ? -52.640 3.230 56.050 1.00 69.44 193 MET A C 1
ATOM 1300 O O . MET A 1 193 ? -52.669 2.143 55.486 1.00 69.44 193 MET A O 1
ATOM 1304 N N . LEU A 1 194 ? -53.295 4.294 55.566 1.00 70.94 194 LEU A N 1
ATOM 1305 C CA . LEU A 1 194 ? -54.021 4.261 54.291 1.00 70.94 194 LEU A CA 1
ATOM 1306 C C . LEU A 1 194 ? -53.072 4.085 53.093 1.00 70.94 194 LEU A C 1
ATOM 1308 O O . LEU A 1 194 ? -53.358 3.272 52.223 1.00 70.94 194 LEU A O 1
ATOM 1312 N N . ALA A 1 195 ? -51.935 4.790 53.070 1.00 65.25 195 ALA A N 1
ATOM 1313 C CA . ALA A 1 195 ? -50.921 4.626 52.027 1.00 65.25 195 ALA A CA 1
ATOM 1314 C C . ALA A 1 195 ? -50.360 3.192 51.990 1.00 65.25 195 ALA A C 1
ATOM 1316 O O . ALA A 1 195 ? -50.250 2.618 50.914 1.00 65.25 195 ALA A O 1
ATOM 1317 N N . ALA A 1 196 ? -50.100 2.579 53.152 1.00 70.06 196 ALA A N 1
ATOM 1318 C CA . ALA A 1 196 ? -49.668 1.182 53.240 1.00 70.06 196 ALA A CA 1
ATOM 1319 C C . ALA A 1 196 ? -50.733 0.187 52.736 1.00 70.06 196 ALA A C 1
ATOM 1321 O O . ALA A 1 196 ? -50.394 -0.769 52.046 1.00 70.06 196 ALA A O 1
ATOM 1322 N N . MET A 1 197 ? -52.022 0.421 53.018 1.00 73.88 197 MET A N 1
ATOM 1323 C CA . MET A 1 197 ? -53.114 -0.409 52.480 1.00 73.88 197 MET A CA 1
ATOM 1324 C C . MET A 1 197 ? -53.275 -0.260 50.959 1.00 73.88 197 MET A C 1
ATOM 1326 O O . MET A 1 197 ? -53.562 -1.242 50.280 1.00 73.88 197 MET A O 1
ATOM 1330 N N . ILE A 1 198 ? -53.073 0.947 50.417 1.00 74.25 198 ILE A N 1
ATOM 1331 C CA . ILE A 1 198 ? -53.077 1.193 48.966 1.00 74.25 198 ILE A CA 1
ATOM 1332 C C . ILE A 1 198 ? -51.871 0.508 48.312 1.00 74.25 198 ILE A C 1
ATOM 1334 O O . ILE A 1 198 ? -52.052 -0.203 47.328 1.00 74.25 198 ILE A O 1
ATOM 1338 N N . ALA A 1 199 ? -50.672 0.644 48.890 1.00 68.56 199 ALA A N 1
ATOM 1339 C CA . ALA A 1 199 ? -49.467 -0.043 48.428 1.00 68.56 199 ALA A CA 1
ATOM 1340 C C . ALA A 1 199 ? -49.657 -1.570 48.400 1.00 68.56 199 ALA A C 1
ATOM 1342 O O . ALA A 1 199 ? -49.384 -2.195 47.383 1.00 68.56 199 ALA A O 1
ATOM 1343 N N . LEU A 1 200 ? -50.209 -2.161 49.466 1.00 74.81 200 LEU A N 1
ATOM 1344 C CA . LEU A 1 200 ? -50.487 -3.600 49.533 1.00 74.81 200 LEU A CA 1
ATOM 1345 C C . LEU A 1 200 ? -51.497 -4.055 48.462 1.00 74.81 200 LEU A C 1
ATOM 1347 O O . LEU A 1 200 ? -51.328 -5.117 47.868 1.00 74.81 200 LEU A O 1
ATOM 1351 N N . GLY A 1 201 ? -52.522 -3.244 48.180 1.00 74.38 201 GLY A N 1
ATOM 1352 C CA . GLY A 1 201 ? -53.468 -3.503 47.090 1.00 74.38 201 GLY A CA 1
ATOM 1353 C C . GLY A 1 201 ? -52.809 -3.463 45.707 1.00 74.38 201 GLY A C 1
ATOM 1354 O O . GLY A 1 201 ? -53.039 -4.358 44.899 1.00 74.38 201 GLY A O 1
ATOM 1355 N N . VAL A 1 202 ? -51.949 -2.469 45.457 1.00 72.38 202 VAL A N 1
ATOM 1356 C CA . VAL A 1 202 ? -51.169 -2.352 44.212 1.00 72.38 202 VAL A CA 1
ATOM 1357 C C . VAL A 1 202 ? -50.210 -3.534 44.046 1.00 72.38 202 VAL A C 1
ATOM 1359 O O . VAL A 1 202 ? -50.173 -4.122 42.971 1.00 72.38 202 VAL A O 1
ATOM 1362 N N . VAL A 1 203 ? -49.503 -3.942 45.107 1.00 73.69 203 VAL A N 1
ATOM 1363 C CA . VAL A 1 203 ? -48.588 -5.099 45.085 1.00 73.69 203 VAL A CA 1
ATOM 1364 C C . VAL A 1 203 ? -49.330 -6.406 44.790 1.00 73.69 203 VAL A C 1
ATOM 1366 O O . VAL A 1 203 ? -48.845 -7.195 43.985 1.00 73.69 203 VAL A O 1
ATOM 1369 N N . MET A 1 204 ? -50.523 -6.638 45.356 1.00 73.19 204 MET A N 1
ATOM 1370 C CA . MET A 1 204 ? -51.296 -7.844 45.017 1.00 73.19 204 MET A CA 1
ATOM 1371 C C . MET A 1 204 ? -51.815 -7.841 43.574 1.00 73.19 204 MET A C 1
ATOM 1373 O O . MET A 1 204 ? -51.812 -8.891 42.939 1.00 73.19 204 MET A O 1
ATOM 1377 N N . VAL A 1 205 ? -52.233 -6.689 43.033 1.00 73.50 205 VAL A N 1
ATOM 1378 C CA . VAL A 1 205 ? -52.629 -6.596 41.615 1.00 73.50 205 VAL A CA 1
ATOM 1379 C C . VAL A 1 205 ? -51.422 -6.842 40.707 1.00 73.50 205 VAL A C 1
ATOM 1381 O O . VAL A 1 205 ? -51.517 -7.667 39.805 1.00 73.50 205 VAL A O 1
ATOM 1384 N N . ALA A 1 206 ? -50.278 -6.210 40.986 1.00 72.31 206 ALA A N 1
ATOM 1385 C CA . ALA A 1 206 ? -49.041 -6.427 40.238 1.00 72.31 206 ALA A CA 1
ATOM 1386 C C . ALA A 1 206 ? -48.597 -7.900 40.277 1.00 72.31 206 ALA A C 1
ATOM 1388 O O . ALA A 1 206 ? -48.288 -8.465 39.233 1.00 72.31 206 ALA A O 1
ATOM 1389 N N . GLY A 1 207 ? -48.643 -8.550 41.445 1.00 75.38 207 GLY A N 1
ATOM 1390 C CA . GLY A 1 207 ? -48.317 -9.971 41.588 1.00 75.38 207 GLY A CA 1
ATOM 1391 C C . GLY A 1 207 ? -49.228 -10.892 40.767 1.00 75.38 207 GLY A C 1
ATOM 1392 O O . GLY A 1 207 ? -48.742 -11.848 40.169 1.00 75.38 207 GLY A O 1
ATOM 1393 N N . ILE A 1 208 ? -50.528 -10.585 40.670 1.00 75.12 208 ILE A N 1
ATOM 1394 C CA . ILE A 1 208 ? -51.454 -11.323 39.794 1.00 75.12 208 ILE A CA 1
ATOM 1395 C C . ILE A 1 208 ? -51.085 -11.120 38.317 1.00 75.12 208 ILE A C 1
ATOM 1397 O O . ILE A 1 208 ? -51.080 -12.096 37.568 1.00 75.12 208 ILE A O 1
ATOM 1401 N N . THR A 1 209 ? -50.733 -9.899 37.897 1.00 73.19 209 THR A N 1
ATOM 1402 C CA . THR A 1 209 ? -50.290 -9.641 36.516 1.00 73.19 209 THR A CA 1
ATOM 1403 C C . THR A 1 209 ? -48.995 -10.387 36.192 1.00 73.19 209 THR A C 1
ATOM 1405 O O . THR A 1 209 ? -48.943 -11.055 35.169 1.00 73.19 209 THR A O 1
ATOM 1408 N N . VAL A 1 210 ? -47.991 -10.363 37.080 1.00 75.75 210 VAL A N 1
ATOM 1409 C CA . VAL A 1 210 ? -46.712 -11.087 36.910 1.00 75.75 210 VAL A CA 1
ATOM 1410 C C . VAL A 1 210 ? -46.931 -12.596 36.781 1.00 75.75 210 VAL A C 1
ATOM 1412 O O . VAL A 1 210 ? -46.384 -13.219 35.875 1.00 75.75 210 VAL A O 1
ATOM 1415 N N . VAL A 1 211 ? -47.774 -13.189 37.636 1.00 76.00 211 VAL A N 1
ATOM 1416 C CA . VAL A 1 211 ? -48.141 -14.614 37.529 1.00 76.00 211 VAL A CA 1
ATOM 1417 C C . VAL A 1 211 ? -48.887 -14.901 36.222 1.00 76.00 211 VAL A C 1
ATOM 1419 O O . VAL A 1 211 ? -48.708 -15.973 35.656 1.00 76.00 211 VAL A O 1
ATOM 1422 N N . GLY A 1 212 ? -49.676 -13.953 35.707 1.00 71.62 212 GLY A N 1
ATOM 1423 C CA . GLY A 1 212 ? -50.256 -14.029 34.366 1.00 71.62 212 GLY A CA 1
ATOM 1424 C C . GLY A 1 212 ? -49.184 -14.057 33.274 1.00 71.62 212 GLY A C 1
ATOM 1425 O O . GLY A 1 212 ? -49.098 -15.035 32.535 1.00 71.62 212 GLY A O 1
ATOM 1426 N N . SER A 1 213 ? -48.338 -13.024 33.203 1.00 72.38 213 SER A N 1
ATOM 1427 C CA . SER A 1 213 ? -47.259 -12.890 32.212 1.00 72.38 213 SER A CA 1
ATOM 1428 C C . SER A 1 213 ? -46.309 -14.095 32.205 1.00 72.38 213 SER A C 1
ATOM 1430 O O . SER A 1 213 ? -45.878 -14.526 31.139 1.00 72.38 213 SER A O 1
ATOM 1432 N N . TYR A 1 214 ? -46.044 -14.708 33.364 1.00 72.69 214 TYR A N 1
ATOM 1433 C CA . TYR A 1 214 ? -45.197 -15.900 33.488 1.00 72.69 214 TYR A CA 1
ATOM 1434 C C . TYR A 1 214 ? -45.666 -17.089 32.627 1.00 72.69 214 TYR A C 1
ATOM 1436 O O . TYR A 1 214 ? -44.834 -17.860 32.151 1.00 72.69 214 TYR A O 1
ATOM 1444 N N . PHE A 1 215 ? -46.968 -17.234 32.361 1.00 70.81 215 PHE A N 1
ATOM 1445 C CA . PHE A 1 215 ? -47.490 -18.304 31.496 1.00 70.81 215 PHE A CA 1
ATOM 1446 C C . PHE A 1 215 ? -47.580 -17.934 30.003 1.00 70.81 215 PHE A C 1
ATOM 1448 O O . PHE A 1 215 ? -47.989 -18.781 29.215 1.00 70.81 215 PHE A O 1
ATOM 1455 N N . PHE A 1 216 ? -47.197 -16.712 29.608 1.00 66.81 216 PHE A N 1
ATOM 1456 C CA . PHE A 1 216 ? -47.296 -16.215 28.223 1.00 66.81 216 PHE A CA 1
ATOM 1457 C C . PHE A 1 216 ? -46.001 -15.603 27.652 1.00 66.81 216 PHE A C 1
ATOM 1459 O O . PHE A 1 216 ? -45.990 -15.208 26.491 1.00 66.81 216 PHE A O 1
ATOM 1466 N N . VAL A 1 217 ? -44.924 -15.508 28.439 1.00 66.06 217 VAL A N 1
ATOM 1467 C CA . VAL A 1 217 ? -43.580 -15.130 27.964 1.00 66.06 217 VAL A CA 1
ATOM 1468 C C . VAL A 1 217 ? -42.759 -16.399 27.739 1.00 66.06 217 VAL A C 1
ATOM 1470 O O . VAL A 1 217 ? -42.452 -17.090 28.714 1.00 66.06 217 VAL A O 1
ATOM 1473 N N . ASP A 1 218 ? -42.408 -16.714 26.494 1.00 60.66 218 ASP A N 1
ATOM 1474 C CA . ASP A 1 218 ? -41.417 -17.751 26.175 1.00 60.66 218 ASP A CA 1
ATOM 1475 C C . ASP A 1 218 ? -39.980 -17.233 26.369 1.00 60.66 218 ASP A C 1
ATOM 1477 O O . ASP A 1 218 ? -39.760 -16.036 26.551 1.00 60.66 218 ASP A O 1
ATOM 1481 N N . VAL A 1 219 ? -39.006 -18.147 26.434 1.00 56.88 219 VAL A N 1
ATOM 1482 C CA . VAL A 1 219 ? -37.633 -17.858 26.887 1.00 56.88 219 VAL A CA 1
ATOM 1483 C C . VAL A 1 219 ? -36.622 -18.488 25.932 1.00 56.88 219 VAL A C 1
ATOM 1485 O O . VAL A 1 219 ? -36.496 -19.712 25.908 1.00 56.88 219 VAL A O 1
ATOM 1488 N N . GLY A 1 220 ? -35.905 -17.650 25.177 1.00 53.84 220 GLY A N 1
ATOM 1489 C CA . GLY A 1 220 ? -34.700 -18.049 24.439 1.00 53.84 220 GLY A CA 1
ATOM 1490 C C . GLY A 1 220 ? -33.534 -18.384 25.377 1.00 53.84 220 GLY A C 1
ATOM 1491 O O . GLY A 1 220 ? -33.631 -18.203 26.593 1.00 53.84 220 GLY A O 1
ATOM 1492 N N . GLU A 1 221 ? -32.432 -18.897 24.837 1.00 48.75 221 GLU A N 1
ATOM 1493 C CA . GLU A 1 221 ? -31.251 -19.261 25.628 1.00 48.75 221 GLU A CA 1
ATOM 1494 C C . GLU A 1 221 ? -30.205 -18.131 25.565 1.00 48.75 221 GLU A C 1
ATOM 1496 O O . GLU A 1 221 ? -29.701 -17.865 24.485 1.00 48.75 221 GLU A O 1
ATOM 1501 N N . PRO A 1 222 ? -29.833 -17.478 26.685 1.00 48.81 222 PRO A N 1
ATOM 1502 C CA . PRO A 1 222 ? -28.762 -16.476 26.712 1.00 48.81 222 PRO A CA 1
ATOM 1503 C C . PRO A 1 222 ? -27.332 -17.034 26.639 1.00 48.81 222 PRO A C 1
ATOM 1505 O O . PRO A 1 222 ? -26.412 -16.372 27.106 1.00 48.81 222 PRO A O 1
ATOM 1508 N N . GLY A 1 223 ? -27.157 -18.276 26.177 1.00 44.62 223 GLY A N 1
ATOM 1509 C CA . GLY A 1 223 ? -25.835 -18.898 26.050 1.00 44.62 223 GLY A CA 1
ATOM 1510 C C . GLY A 1 223 ? -25.151 -18.468 24.759 1.00 44.62 223 GLY A C 1
ATOM 1511 O O . GLY A 1 223 ? -24.034 -17.967 24.791 1.00 44.62 223 GLY A O 1
ATOM 1512 N N . ASP A 1 224 ? -25.879 -18.586 23.651 1.00 47.12 224 ASP A N 1
ATOM 1513 C CA . ASP A 1 224 ? -25.395 -18.260 22.315 1.00 47.12 224 ASP A CA 1
ATOM 1514 C C . ASP A 1 224 ? -25.822 -16.824 21.966 1.00 47.12 224 ASP A C 1
ATOM 1516 O O . ASP A 1 224 ? -26.755 -16.591 21.193 1.00 47.12 224 ASP A O 1
ATOM 1520 N N . ILE A 1 225 ? -25.173 -15.835 22.592 1.00 53.50 225 ILE A N 1
ATOM 1521 C CA . ILE A 1 225 ? -25.327 -14.419 22.219 1.00 53.50 225 ILE A CA 1
ATOM 1522 C C . ILE A 1 225 ? -24.501 -14.176 20.946 1.00 53.50 225 ILE A C 1
ATOM 1524 O O . ILE A 1 225 ? -23.434 -13.567 20.991 1.00 53.50 225 ILE A O 1
ATOM 1528 N N . SER A 1 226 ? -24.993 -14.714 19.823 1.00 53.62 226 SER A N 1
ATOM 1529 C CA . SER A 1 226 ? -24.432 -14.504 18.482 1.00 53.62 226 SER A CA 1
ATOM 1530 C C . SER A 1 226 ? -24.116 -13.027 18.267 1.00 53.62 226 SER A C 1
ATOM 1532 O O . SER A 1 226 ? -24.925 -12.163 18.615 1.00 53.62 226 SER A O 1
ATOM 1534 N N . ARG A 1 227 ? -22.972 -12.740 17.634 1.00 58.94 227 ARG A N 1
ATOM 1535 C CA . ARG A 1 227 ? -22.557 -11.370 17.298 1.00 58.94 227 ARG A CA 1
ATOM 1536 C C . ARG A 1 227 ? -23.385 -10.752 16.150 1.00 58.94 227 ARG A C 1
ATOM 1538 O O . ARG A 1 227 ? -23.040 -9.705 15.611 1.00 58.94 227 ARG A O 1
ATOM 1545 N N . ALA A 1 228 ? -24.498 -11.384 15.777 1.00 57.47 228 ALA A N 1
ATOM 1546 C CA . ALA A 1 228 ? -25.546 -10.817 14.942 1.00 57.47 228 ALA A CA 1
ATOM 1547 C C . ALA A 1 228 ? -26.005 -9.445 15.476 1.00 57.47 228 ALA A C 1
ATOM 1549 O O . ALA A 1 228 ? -26.570 -9.316 16.564 1.00 57.47 228 ALA A O 1
ATOM 1550 N N . GLY A 1 229 ? -25.773 -8.407 14.680 1.00 62.78 229 GLY A N 1
ATOM 1551 C CA . GLY A 1 229 ? -26.044 -7.008 14.985 1.00 62.78 229 GLY A CA 1
ATOM 1552 C C . GLY A 1 229 ? -24.874 -6.242 15.616 1.00 62.78 229 GLY A C 1
ATOM 1553 O O . GLY A 1 229 ? -25.048 -5.063 15.923 1.00 62.78 229 GLY A O 1
ATOM 1554 N N . GLU A 1 230 ? -23.708 -6.860 15.818 1.00 74.69 230 GLU A N 1
ATOM 1555 C CA . GLU A 1 230 ? -22.470 -6.190 16.250 1.00 74.69 230 GLU A CA 1
ATOM 1556 C C . GLU A 1 230 ? -21.704 -5.602 15.047 1.00 74.69 230 GLU A C 1
ATOM 1558 O O . GLU A 1 230 ? -21.787 -6.132 13.937 1.00 74.69 230 GLU A O 1
ATOM 1563 N N . SER A 1 231 ? -20.936 -4.522 15.243 1.00 77.62 231 SER A N 1
ATOM 1564 C CA . SER A 1 231 ? -19.978 -4.061 14.222 1.00 77.62 231 SER A CA 1
ATOM 1565 C C . SER A 1 231 ? -18.940 -5.151 13.941 1.00 77.62 231 SER A C 1
ATOM 1567 O O . SER A 1 231 ? -18.374 -5.715 14.880 1.00 77.62 231 SER A O 1
ATOM 1569 N N . SER A 1 232 ? -18.636 -5.420 12.671 1.00 86.06 232 SER A N 1
ATOM 1570 C CA . SER A 1 232 ? -17.508 -6.302 12.338 1.00 86.06 232 SER A CA 1
ATOM 1571 C C . SER A 1 232 ? -16.183 -5.619 12.689 1.00 86.06 232 SER A C 1
ATOM 1573 O O . SER A 1 232 ? -16.087 -4.394 12.640 1.00 86.06 232 SER A O 1
ATOM 1575 N N . SER A 1 233 ? -15.161 -6.384 13.069 1.00 82.62 233 SER A N 1
ATOM 1576 C CA . SER A 1 233 ? -13.876 -5.845 13.544 1.00 82.62 233 SER A CA 1
ATOM 1577 C C . SER A 1 233 ? -12.710 -6.278 12.658 1.00 82.62 233 SER A C 1
ATOM 1579 O O . SER A 1 233 ? -12.625 -7.443 12.265 1.00 82.62 233 SER A O 1
ATOM 1581 N N . PHE A 1 234 ? -11.808 -5.337 12.375 1.00 87.56 234 PHE A N 1
ATOM 1582 C CA . PHE A 1 234 ? -10.557 -5.574 11.654 1.00 87.56 234 PHE A CA 1
ATOM 1583 C C . PHE A 1 234 ? -9.397 -5.654 12.641 1.00 87.56 234 PHE A C 1
ATOM 1585 O O . PHE A 1 234 ? -9.310 -4.838 13.562 1.00 87.56 234 PHE A O 1
ATOM 1592 N N . TYR A 1 235 ? -8.495 -6.605 12.429 1.00 85.12 235 TYR A N 1
ATOM 1593 C CA . TYR A 1 235 ? -7.339 -6.864 13.282 1.00 85.12 235 TYR A CA 1
ATOM 1594 C C . TYR A 1 235 ? -6.056 -6.887 12.454 1.00 85.12 235 TYR A C 1
ATOM 1596 O O . TYR A 1 235 ? -6.073 -7.370 11.327 1.00 85.12 235 TYR A O 1
ATOM 1604 N N . PHE A 1 236 ? -4.956 -6.402 13.019 1.00 88.88 236 PHE A N 1
ATOM 1605 C CA . PHE A 1 236 ? -3.610 -6.626 12.493 1.00 88.88 236 PHE A CA 1
ATOM 1606 C C . PHE A 1 236 ? -3.208 -8.107 12.617 1.00 88.88 236 PHE A C 1
ATOM 1608 O O . PHE A 1 236 ? -3.881 -8.885 13.306 1.00 88.88 236 PHE A O 1
ATOM 1615 N N . SER A 1 237 ? -2.102 -8.500 11.982 1.00 95.25 237 SER A N 1
ATOM 1616 C CA . SER A 1 237 ? -1.606 -9.885 11.992 1.00 95.25 237 SER A CA 1
ATOM 1617 C C . SER A 1 237 ? -1.260 -10.409 13.398 1.00 95.25 237 SER A C 1
ATOM 1619 O O . SER A 1 237 ? -1.392 -11.606 13.661 1.00 95.25 237 SER A O 1
ATOM 1621 N N . ASP A 1 238 ? -0.908 -9.522 14.337 1.00 84.31 238 ASP A N 1
ATOM 1622 C CA . ASP A 1 238 ? -0.651 -9.843 15.750 1.00 84.31 238 ASP A CA 1
ATOM 1623 C C . ASP A 1 238 ? -1.928 -10.004 16.608 1.00 84.31 238 ASP A C 1
ATOM 1625 O O . ASP A 1 238 ? -1.859 -10.418 17.769 1.00 84.31 238 ASP A O 1
ATOM 1629 N N . GLY A 1 239 ? -3.104 -9.700 16.047 1.00 75.75 239 GLY A N 1
ATOM 1630 C CA . GLY A 1 239 ? -4.397 -9.738 16.731 1.00 75.75 239 GLY A CA 1
ATOM 1631 C C . GLY A 1 239 ? -4.791 -8.450 17.467 1.00 75.75 239 GLY A C 1
ATOM 1632 O O . GLY A 1 239 ? -5.848 -8.425 18.106 1.00 75.75 239 GLY A O 1
ATOM 1633 N N . THR A 1 240 ? -4.012 -7.367 17.384 1.00 78.62 240 THR A N 1
ATOM 1634 C CA . THR A 1 240 ? -4.455 -6.039 17.841 1.00 78.62 240 THR A CA 1
ATOM 1635 C C . THR A 1 240 ? -5.524 -5.467 16.904 1.00 78.62 240 THR A C 1
ATOM 1637 O O . THR A 1 240 ? -5.586 -5.800 15.722 1.00 78.62 240 THR A O 1
ATOM 1640 N N . GLN A 1 241 ? -6.438 -4.642 17.424 1.00 75.50 241 GLN A N 1
ATOM 1641 C CA . GLN A 1 241 ? -7.585 -4.162 16.643 1.00 75.50 241 GLN A CA 1
ATOM 1642 C C . GLN A 1 241 ? -7.208 -2.949 15.777 1.00 75.50 241 GLN A C 1
ATOM 1644 O O . GLN A 1 241 ? -6.932 -1.872 16.300 1.00 75.50 241 GLN A O 1
ATOM 1649 N N . ALA A 1 242 ? -7.268 -3.124 14.457 1.00 79.12 242 ALA A N 1
ATOM 1650 C CA . ALA A 1 242 ? -6.980 -2.104 13.450 1.00 79.12 242 ALA A CA 1
ATOM 1651 C C . ALA A 1 242 ? -8.158 -1.138 13.214 1.00 79.12 242 ALA A C 1
ATOM 1653 O O . ALA A 1 242 ? -7.957 0.037 12.907 1.00 79.12 242 ALA A O 1
ATOM 1654 N N . GLY A 1 243 ? -9.397 -1.616 13.383 1.00 77.81 243 GLY A N 1
ATOM 1655 C CA . GLY A 1 243 ? -10.605 -0.801 13.235 1.00 77.81 243 GLY A CA 1
ATOM 1656 C C . GLY A 1 243 ? -11.902 -1.584 13.446 1.00 77.81 243 GLY A C 1
ATOM 1657 O O . GLY A 1 243 ? -11.899 -2.730 13.910 1.00 77.81 243 GLY A O 1
ATOM 1658 N N . GLY A 1 244 ? -13.032 -0.967 13.102 1.00 79.75 244 GLY A N 1
ATOM 1659 C CA . GLY A 1 244 ? -14.340 -1.617 13.138 1.00 79.75 244 GLY A CA 1
ATOM 1660 C C . GLY A 1 244 ? -15.356 -0.969 12.201 1.00 79.75 244 GLY A C 1
ATOM 1661 O O . GLY A 1 244 ? -15.325 0.233 11.961 1.00 79.75 244 GLY A O 1
ATOM 1662 N N . TYR A 1 245 ? -16.272 -1.782 11.685 1.00 81.06 245 TYR A N 1
ATOM 1663 C CA . TYR A 1 245 ? -17.247 -1.411 10.670 1.00 81.06 245 TYR A CA 1
ATOM 1664 C C . TYR A 1 245 ? -18.665 -1.721 11.169 1.00 81.06 245 TYR A C 1
ATOM 1666 O O . TYR A 1 245 ? -19.095 -2.875 11.183 1.00 81.06 245 TYR A O 1
ATOM 1674 N N . GLY A 1 246 ? -19.368 -0.683 11.633 1.00 77.31 246 GLY A N 1
ATOM 1675 C CA . GLY A 1 246 ? -20.780 -0.734 12.020 1.00 77.31 246 GLY A CA 1
ATOM 1676 C C . GLY A 1 246 ? -21.200 0.310 13.058 1.00 77.31 246 GLY A C 1
ATOM 1677 O O . GLY A 1 246 ? -20.352 0.962 13.666 1.00 77.31 246 GLY A O 1
ATOM 1678 N N . GLU A 1 247 ? -22.508 0.432 13.308 1.00 67.94 247 GLU A N 1
ATOM 1679 C CA . GLU A 1 247 ? -23.092 1.485 14.166 1.00 67.94 247 GLU A CA 1
ATOM 1680 C C . GLU A 1 247 ? -22.625 1.475 15.636 1.00 67.94 247 GLU A C 1
ATOM 1682 O O . GLU A 1 247 ? -22.639 2.519 16.291 1.00 67.94 247 GLU A O 1
ATOM 1687 N N . THR A 1 248 ? -22.259 0.312 16.191 1.00 67.62 248 THR A N 1
ATOM 1688 C CA . THR A 1 248 ? -21.909 0.173 17.615 1.00 67.62 248 THR A CA 1
ATOM 1689 C C . THR A 1 248 ? -20.860 -0.911 17.838 1.00 67.62 248 THR A C 1
ATOM 1691 O O . THR A 1 248 ? -21.166 -2.093 17.646 1.00 67.62 248 THR A O 1
ATOM 1694 N N . LEU A 1 249 ? -19.678 -0.546 18.347 1.00 70.25 249 LEU A N 1
ATOM 1695 C CA . LEU A 1 249 ? -18.741 -1.534 18.885 1.00 70.25 249 LEU A CA 1
ATOM 1696 C C . LEU A 1 249 ? -19.429 -2.317 20.011 1.00 70.25 249 LEU A C 1
ATOM 1698 O O . LEU A 1 249 ? -19.780 -1.761 21.058 1.00 70.25 249 LEU A O 1
ATOM 1702 N N . ARG A 1 250 ? -19.613 -3.618 19.797 1.00 72.12 250 ARG A N 1
ATOM 1703 C CA . ARG A 1 250 ? -20.079 -4.545 20.826 1.00 72.12 250 ARG A CA 1
ATOM 1704 C C . ARG A 1 250 ? -18.972 -5.558 21.070 1.00 72.12 250 ARG A C 1
ATOM 1706 O O . ARG A 1 250 ? -18.402 -6.062 20.112 1.00 72.12 250 ARG A O 1
ATOM 1713 N N . LEU A 1 251 ? -18.623 -5.784 22.333 1.00 70.81 251 LEU A N 1
ATOM 1714 C CA . LEU A 1 251 ? -17.615 -6.769 22.727 1.00 70.81 251 LEU A CA 1
ATOM 1715 C C . LEU A 1 251 ? -18.055 -7.451 24.021 1.00 70.81 251 LEU A C 1
ATOM 1717 O O . LEU A 1 251 ? -18.489 -6.795 24.976 1.00 70.81 251 LEU A O 1
ATOM 1721 N N . GLN A 1 252 ? -17.954 -8.776 24.030 1.00 73.38 252 GLN A N 1
ATOM 1722 C CA . GLN A 1 252 ? -18.494 -9.645 25.066 1.00 73.38 252 GLN A CA 1
ATOM 1723 C C . GLN A 1 252 ? -17.359 -10.436 25.720 1.00 73.38 252 GLN A C 1
ATOM 1725 O O . GLN A 1 252 ? -16.775 -11.307 25.085 1.00 73.38 252 GLN A O 1
ATOM 1730 N N . ALA A 1 253 ? -17.096 -10.166 26.997 1.00 76.81 253 ALA A N 1
ATOM 1731 C CA . ALA A 1 253 ? -16.110 -10.909 27.779 1.00 76.81 253 ALA A CA 1
ATOM 1732 C C . ALA A 1 253 ? -16.711 -12.205 28.345 1.00 76.81 253 ALA A C 1
ATOM 1734 O O . ALA A 1 253 ? -17.903 -12.245 28.676 1.00 76.81 253 ALA A O 1
ATOM 1735 N N . GLU A 1 254 ? -15.907 -13.255 28.507 1.00 73.38 254 GLU A N 1
ATOM 1736 C CA . GLU A 1 254 ? -16.370 -14.499 29.119 1.00 73.38 254 GLU A CA 1
ATOM 1737 C C . GLU A 1 254 ? -16.768 -14.302 30.597 1.00 73.38 254 GLU A C 1
ATOM 1739 O O . GLU A 1 254 ? -16.334 -13.384 31.299 1.00 73.38 254 GLU A O 1
ATOM 1744 N N . ASP A 1 255 ? -17.598 -15.216 31.115 1.00 65.88 255 ASP A N 1
ATOM 1745 C CA . ASP A 1 255 ? -18.202 -15.141 32.459 1.00 65.88 255 ASP A CA 1
ATOM 1746 C C . ASP A 1 255 ? -17.153 -15.032 33.600 1.00 65.88 255 ASP A C 1
ATOM 1748 O O . ASP A 1 255 ? -17.450 -14.531 34.692 1.00 65.88 255 ASP A O 1
ATOM 1752 N N . GLY A 1 256 ? -15.909 -15.455 33.331 1.00 76.06 256 GLY A N 1
ATOM 1753 C CA . GLY A 1 256 ? -14.750 -15.362 34.226 1.00 76.06 256 GLY A CA 1
ATOM 1754 C C . GLY A 1 256 ? -13.767 -14.206 33.977 1.00 76.06 256 GLY A C 1
ATOM 1755 O O . GLY A 1 256 ? -12.946 -13.964 34.855 1.00 76.06 256 GLY A O 1
ATOM 1756 N N . GLU A 1 257 ? -13.839 -13.500 32.844 1.00 81.50 257 GLU A N 1
ATOM 1757 C CA . GLU A 1 257 ? -12.898 -12.419 32.467 1.00 81.50 257 GLU A CA 1
ATOM 1758 C C . GLU A 1 257 ? -13.324 -11.042 32.995 1.00 81.50 257 GLU A C 1
ATOM 1760 O O . GLU A 1 257 ? -12.522 -10.123 33.121 1.00 81.50 257 GLU A O 1
ATOM 1765 N N . ILE A 1 258 ? -14.606 -10.882 33.326 1.00 89.75 258 ILE A N 1
ATOM 1766 C CA . ILE A 1 258 ? -15.142 -9.631 33.871 1.00 89.75 258 ILE A CA 1
ATOM 1767 C C . ILE A 1 258 ? -14.658 -9.447 35.328 1.00 89.75 258 ILE A C 1
ATOM 1769 O O . ILE A 1 258 ? -15.041 -10.263 36.179 1.00 89.75 258 ILE A O 1
ATOM 1773 N N . PRO A 1 259 ? -13.921 -8.365 35.663 1.00 91.25 259 PRO A N 1
ATOM 1774 C CA . PRO A 1 259 ? -13.319 -8.186 36.980 1.00 91.25 259 PRO A CA 1
ATOM 1775 C C . PRO A 1 259 ? -14.363 -8.141 38.107 1.00 91.25 259 PRO A C 1
ATOM 1777 O O . PRO A 1 259 ? -15.440 -7.549 37.922 1.00 91.25 259 PRO A O 1
ATOM 1780 N N . PRO A 1 260 ? -14.063 -8.709 39.294 1.00 92.56 260 PRO A N 1
ATOM 1781 C CA . PRO A 1 260 ? -14.926 -8.615 40.470 1.00 92.56 260 PRO A CA 1
ATOM 1782 C C . PRO A 1 260 ? -15.375 -7.180 40.758 1.00 92.56 260 PRO A C 1
ATOM 1784 O O . PRO A 1 260 ? -16.559 -6.945 40.974 1.00 92.56 260 PRO A O 1
ATOM 1787 N N . GLU A 1 261 ? -14.464 -6.216 40.644 1.00 93.25 261 GLU A N 1
ATOM 1788 C CA . GLU A 1 261 ? -14.658 -4.789 40.895 1.00 93.25 261 GLU A CA 1
ATOM 1789 C C . GLU A 1 261 ? -15.783 -4.186 40.035 1.00 93.25 261 GLU A C 1
ATOM 1791 O O . GLU A 1 261 ? -16.543 -3.342 40.513 1.00 93.25 261 GLU A O 1
ATOM 1796 N N . VAL A 1 262 ? -15.954 -4.639 38.785 1.00 93.50 262 VAL A N 1
ATOM 1797 C CA . VAL A 1 262 ? -17.072 -4.215 37.921 1.00 93.50 262 VAL A CA 1
ATOM 1798 C C . VAL A 1 262 ? -18.394 -4.786 38.438 1.00 93.50 262 VAL A C 1
ATOM 1800 O O . VAL A 1 262 ? -19.385 -4.059 38.581 1.00 93.50 262 VAL A O 1
ATOM 1803 N N . LYS A 1 263 ? -18.419 -6.094 38.730 1.00 93.38 263 LYS A N 1
ATOM 1804 C CA . LYS A 1 263 ? -19.615 -6.798 39.223 1.00 93.38 263 LYS A CA 1
ATOM 1805 C C . LYS A 1 263 ? -20.050 -6.214 40.579 1.00 93.38 263 LYS A C 1
ATOM 1807 O O . LYS A 1 263 ? -21.237 -5.975 40.804 1.00 93.38 263 LYS A O 1
ATOM 1812 N N . GLU A 1 264 ? -19.093 -5.905 41.448 1.00 93.94 264 GLU A N 1
ATOM 1813 C CA . GLU A 1 264 ? -19.283 -5.304 42.770 1.00 93.94 264 GLU A CA 1
ATOM 1814 C C . GLU A 1 264 ? -19.712 -3.832 42.699 1.00 93.94 264 GLU A C 1
ATOM 1816 O O . GLU A 1 264 ? -20.659 -3.455 43.392 1.00 93.94 264 GLU A O 1
ATOM 1821 N N . ALA A 1 265 ? -19.127 -3.015 41.814 1.00 93.31 265 ALA A N 1
ATOM 1822 C CA . ALA A 1 265 ? -19.578 -1.640 41.579 1.00 93.31 265 ALA A CA 1
ATOM 1823 C C . ALA A 1 265 ? -21.044 -1.587 41.115 1.00 93.31 265 ALA A C 1
ATOM 1825 O O . ALA A 1 265 ? -21.827 -0.760 41.602 1.00 93.31 265 ALA A O 1
ATOM 1826 N N . LEU A 1 266 ? -21.453 -2.486 40.211 1.00 93.69 266 LEU A N 1
ATOM 1827 C CA . LEU A 1 266 ? -22.834 -2.566 39.724 1.00 93.69 266 LEU A CA 1
ATOM 1828 C C . LEU A 1 266 ? -23.805 -3.019 40.829 1.00 93.69 266 LEU A C 1
ATOM 1830 O O . LEU A 1 266 ? -24.859 -2.406 41.023 1.00 93.69 266 LEU A O 1
ATOM 1834 N N . VAL A 1 267 ? -23.437 -4.044 41.604 1.00 93.94 267 VAL A N 1
ATOM 1835 C CA . VAL A 1 267 ? -24.227 -4.517 42.755 1.00 93.94 267 VAL A CA 1
ATOM 1836 C C . VAL A 1 267 ? -24.353 -3.426 43.824 1.00 93.94 267 VAL A C 1
ATOM 1838 O O . VAL A 1 267 ? -25.462 -3.131 44.268 1.00 93.94 267 VAL A O 1
ATOM 1841 N N . ALA A 1 268 ? -23.265 -2.754 44.202 1.00 92.19 268 ALA A N 1
ATOM 1842 C CA . ALA A 1 268 ? -23.279 -1.714 45.232 1.00 92.19 268 ALA A CA 1
ATOM 1843 C C . ALA A 1 268 ? -24.141 -0.489 44.858 1.00 92.19 268 ALA A C 1
ATOM 1845 O O . ALA A 1 268 ? -24.721 0.159 45.741 1.00 92.19 268 ALA A O 1
ATOM 1846 N N . THR A 1 269 ? -24.247 -0.165 43.564 1.00 88.94 269 THR A N 1
ATOM 1847 C CA . THR A 1 269 ? -24.936 1.042 43.072 1.00 88.94 269 THR A CA 1
ATOM 1848 C C . THR A 1 269 ? -26.385 0.834 42.656 1.00 88.94 269 THR A C 1
ATOM 1850 O O . THR A 1 269 ? -27.214 1.710 42.919 1.00 88.94 269 THR A O 1
ATOM 1853 N N . GLU A 1 270 ? -26.704 -0.289 42.013 1.00 88.38 270 GLU A N 1
ATOM 1854 C CA . GLU A 1 270 ? -28.029 -0.530 41.433 1.00 88.38 270 GLU A CA 1
ATOM 1855 C C . GLU A 1 270 ? -28.836 -1.578 42.210 1.00 88.38 270 GLU A C 1
ATOM 1857 O O . GLU A 1 270 ? -30.045 -1.402 42.376 1.00 88.38 270 GLU A O 1
ATOM 1862 N N . ASP A 1 271 ? -28.195 -2.624 42.747 1.00 91.44 271 ASP A N 1
ATOM 1863 C CA . ASP A 1 271 ? -28.898 -3.744 43.386 1.00 91.44 271 ASP A CA 1
ATOM 1864 C C . ASP A 1 271 ? -28.088 -4.435 44.496 1.00 91.44 271 ASP A C 1
ATOM 1866 O O . ASP A 1 271 ? -27.644 -5.577 44.378 1.00 91.44 271 ASP A O 1
ATOM 1870 N N . ARG A 1 272 ? -27.971 -3.761 45.648 1.00 90.00 272 ARG A N 1
ATOM 1871 C CA . ARG A 1 272 ? -27.292 -4.261 46.869 1.00 90.00 272 ARG A CA 1
ATOM 1872 C C . ARG A 1 272 ? -27.893 -5.552 47.451 1.00 90.00 272 ARG A C 1
ATOM 1874 O O . ARG A 1 272 ? -27.480 -6.019 48.510 1.00 90.00 272 ARG A O 1
ATOM 1881 N N . LYS A 1 273 ? -28.938 -6.100 46.826 1.00 89.12 273 LYS A N 1
ATOM 1882 C CA . LYS A 1 273 ? -29.582 -7.364 47.191 1.00 89.12 273 LYS A CA 1
ATOM 1883 C C . LYS A 1 273 ? -29.612 -8.365 46.044 1.00 89.12 273 LYS A C 1
ATOM 1885 O O . LYS A 1 273 ? -30.331 -9.358 46.152 1.00 89.12 273 LYS A O 1
ATOM 1890 N N . PHE A 1 274 ? -28.797 -8.160 45.010 1.00 92.88 274 PHE A N 1
ATOM 1891 C CA . PHE A 1 274 ? -28.735 -9.024 43.841 1.00 92.88 274 PHE A CA 1
ATOM 1892 C C . PHE A 1 274 ? -28.608 -10.504 44.226 1.00 92.88 274 PHE A C 1
ATOM 1894 O O . PHE A 1 274 ? -29.490 -11.294 43.908 1.00 92.88 274 PHE A O 1
ATOM 1901 N N . TYR A 1 275 ? -27.603 -10.883 45.018 1.00 91.69 275 TYR A N 1
ATOM 1902 C CA . TYR A 1 275 ? -27.401 -12.273 45.462 1.00 91.69 275 TYR A CA 1
ATOM 1903 C C . TYR A 1 275 ? -28.453 -12.793 46.473 1.00 91.69 275 TYR A C 1
ATOM 1905 O O . TYR A 1 275 ? -28.531 -13.993 46.722 1.00 91.69 275 TYR A O 1
ATOM 1913 N N . ASP A 1 276 ? -29.281 -11.907 47.034 1.00 90.62 276 ASP A N 1
ATOM 1914 C CA . ASP A 1 276 ? -30.261 -12.175 48.099 1.00 90.62 276 ASP A CA 1
ATOM 1915 C C . ASP A 1 276 ? -31.659 -12.554 47.553 1.00 90.62 276 ASP A C 1
ATOM 1917 O O . ASP A 1 276 ? -32.441 -13.220 48.236 1.00 90.62 276 ASP A O 1
ATOM 1921 N N . HIS A 1 277 ? -32.019 -12.076 46.352 1.00 90.69 277 HIS A N 1
ATOM 1922 C CA . HIS A 1 277 ? -33.381 -12.169 45.805 1.00 90.69 277 HIS A CA 1
ATOM 1923 C C . HIS A 1 277 ? -33.550 -13.247 44.722 1.00 90.69 277 HIS A C 1
ATOM 1925 O O . HIS A 1 277 ? -32.586 -13.706 44.115 1.00 90.69 277 HIS A O 1
ATOM 1931 N N . HIS A 1 278 ? -34.811 -13.569 44.401 1.00 88.56 278 HIS A N 1
ATOM 1932 C CA . HIS A 1 278 ? -35.197 -14.455 43.293 1.00 88.56 278 HIS A CA 1
ATOM 1933 C C . HIS A 1 278 ? -35.978 -13.669 42.225 1.00 88.56 278 HIS A C 1
ATOM 1935 O O . HIS A 1 278 ? -37.192 -13.485 42.327 1.00 88.56 278 HIS A O 1
ATOM 1941 N N . GLY A 1 279 ? -35.261 -13.119 41.247 1.00 84.50 279 GLY A N 1
ATOM 1942 C CA . GLY A 1 279 ? -35.742 -12.275 40.147 1.00 84.50 279 GLY A CA 1
ATOM 1943 C C . GLY A 1 279 ? -36.128 -10.845 40.544 1.00 84.50 279 GLY A C 1
ATOM 1944 O O . GLY A 1 279 ? -35.812 -9.905 39.821 1.00 84.50 279 GLY A O 1
ATOM 1945 N N . VAL A 1 280 ? -36.807 -10.661 41.683 1.00 86.38 280 VAL A N 1
ATOM 1946 C CA . VAL A 1 280 ? -37.397 -9.376 42.105 1.00 86.38 280 VAL A CA 1
ATOM 1947 C C . VAL A 1 280 ? -37.252 -9.160 43.617 1.00 86.38 280 VAL A C 1
ATOM 1949 O O . VAL A 1 280 ? -37.745 -9.974 44.403 1.00 86.38 280 VAL A O 1
ATOM 1952 N N . ASP A 1 281 ? -36.693 -8.025 44.060 1.00 86.19 281 ASP A N 1
ATOM 1953 C CA . ASP A 1 281 ? -36.779 -7.620 45.473 1.00 86.19 281 ASP A CA 1
ATOM 1954 C C . ASP A 1 281 ? -38.184 -7.084 45.808 1.00 86.19 281 ASP A C 1
ATOM 1956 O O . ASP A 1 281 ? -38.499 -5.893 45.703 1.00 86.19 281 ASP A O 1
ATOM 1960 N N . VAL A 1 282 ? -39.048 -7.991 46.265 1.00 78.62 282 VAL A N 1
ATOM 1961 C CA . VAL A 1 282 ? -40.409 -7.689 46.733 1.00 78.62 282 VAL A CA 1
ATOM 1962 C C . VAL A 1 282 ? -40.407 -6.754 47.956 1.00 78.62 282 VAL A C 1
ATOM 1964 O O . VAL A 1 282 ? -41.331 -5.947 48.118 1.00 78.62 282 VAL A O 1
ATOM 1967 N N . LEU A 1 283 ? -39.385 -6.819 48.818 1.00 77.25 283 LEU A N 1
ATOM 1968 C CA . LEU A 1 283 ? -39.289 -6.001 50.030 1.00 77.25 283 LEU A CA 1
ATOM 1969 C C . LEU A 1 283 ? -38.832 -4.578 49.694 1.00 77.25 283 LEU A C 1
ATOM 1971 O O . LEU A 1 283 ? -39.470 -3.619 50.137 1.00 77.25 283 LEU A O 1
ATOM 1975 N N . GLY A 1 284 ? -37.798 -4.432 48.866 1.00 77.75 284 GLY A N 1
ATOM 1976 C CA . GLY A 1 284 ? -37.338 -3.166 48.296 1.00 77.75 284 GLY A CA 1
ATOM 1977 C C . GLY A 1 284 ? -38.414 -2.481 47.463 1.00 77.75 284 GLY A C 1
ATOM 1978 O O . GLY A 1 284 ? -38.702 -1.309 47.703 1.00 77.75 284 GLY A O 1
ATOM 1979 N N . THR A 1 285 ? -39.107 -3.222 46.592 1.00 76.44 285 THR A N 1
ATOM 1980 C CA . THR A 1 285 ? -40.249 -2.713 45.811 1.00 76.44 285 THR A CA 1
ATOM 1981 C C . THR A 1 285 ? -41.358 -2.184 46.719 1.00 76.44 285 THR A C 1
ATOM 1983 O O . THR A 1 285 ? -41.845 -1.065 46.540 1.00 76.44 285 THR A O 1
ATOM 1986 N N . THR A 1 286 ? -41.734 -2.944 47.754 1.00 73.38 286 THR A N 1
ATOM 1987 C CA . THR A 1 286 ? -42.761 -2.515 48.718 1.00 73.38 286 THR A CA 1
ATOM 1988 C C . THR A 1 286 ? -42.298 -1.300 49.535 1.00 73.38 286 THR A C 1
ATOM 1990 O O . THR A 1 286 ? -43.089 -0.385 49.779 1.00 73.38 286 THR A O 1
ATOM 1993 N N . ARG A 1 287 ? -41.016 -1.245 49.925 1.00 77.25 287 ARG A N 1
ATOM 1994 C CA . ARG A 1 287 ? -40.389 -0.109 50.624 1.00 77.25 287 ARG A CA 1
ATOM 1995 C C . ARG A 1 287 ? -40.424 1.159 49.769 1.00 77.25 287 ARG A C 1
ATOM 1997 O O . ARG A 1 287 ? -40.913 2.180 50.252 1.00 77.25 287 ARG A O 1
ATOM 2004 N N . ALA A 1 288 ? -39.964 1.085 48.521 1.00 74.19 288 ALA A N 1
ATOM 2005 C CA . ALA A 1 288 ? -39.936 2.199 47.578 1.00 74.19 288 ALA A CA 1
ATOM 2006 C C . ALA A 1 288 ? -41.353 2.712 47.280 1.00 74.19 288 ALA A C 1
ATOM 2008 O O . ALA A 1 288 ? -41.624 3.904 47.419 1.00 74.19 288 ALA A O 1
ATOM 2009 N N . LEU A 1 289 ? -42.303 1.811 46.996 1.00 74.81 289 LEU A N 1
ATOM 2010 C CA . LEU A 1 289 ? -43.708 2.165 46.777 1.00 74.81 289 LEU A CA 1
ATOM 2011 C C . LEU A 1 289 ? -44.315 2.896 47.987 1.00 74.81 289 LEU A C 1
ATOM 2013 O O . LEU A 1 289 ? -44.981 3.919 47.821 1.00 74.81 289 LEU A O 1
ATOM 2017 N N . VAL A 1 290 ? -44.063 2.420 49.212 1.00 76.31 290 VAL A N 1
ATOM 2018 C CA . VAL A 1 290 ? -44.522 3.091 50.441 1.00 76.31 290 VAL A CA 1
ATOM 2019 C C . VAL A 1 290 ? -43.808 4.428 50.666 1.00 76.31 290 VAL A C 1
ATOM 2021 O O . VAL A 1 290 ? -44.456 5.371 51.127 1.00 76.31 290 VAL A O 1
ATOM 2024 N N . ASN A 1 291 ? -42.518 4.548 50.339 1.00 76.81 291 ASN A N 1
ATOM 2025 C CA . ASN A 1 291 ? -41.777 5.804 50.454 1.00 76.81 291 ASN A CA 1
ATOM 2026 C C . ASN A 1 291 ? -42.357 6.871 49.516 1.00 76.81 291 ASN A C 1
ATOM 2028 O O . ASN A 1 291 ? -42.822 7.915 49.989 1.00 76.81 291 ASN A O 1
ATOM 2032 N N . ASN A 1 292 ? -42.443 6.539 48.226 1.00 74.00 292 ASN A N 1
ATOM 2033 C CA . ASN A 1 292 ? -42.920 7.401 47.148 1.00 74.00 292 ASN A CA 1
ATOM 2034 C C . ASN A 1 292 ? -44.388 7.822 47.401 1.00 74.00 292 ASN A C 1
ATOM 2036 O O . ASN A 1 292 ? -44.709 9.011 47.391 1.00 74.00 292 ASN A O 1
ATOM 2040 N N . LEU A 1 293 ? -45.277 6.887 47.780 1.00 71.38 293 LEU A N 1
ATOM 2041 C CA . LEU A 1 293 ? -46.667 7.197 48.176 1.00 71.38 293 LEU A CA 1
ATOM 2042 C C . LEU A 1 293 ? -46.788 8.002 49.484 1.00 71.38 293 LEU A C 1
ATOM 2044 O O . LEU A 1 293 ? -47.846 8.576 49.759 1.00 71.38 293 LEU A O 1
ATOM 2048 N N . SER A 1 294 ? -45.744 8.043 50.318 1.00 77.00 294 SER A N 1
ATOM 2049 C CA . SER A 1 294 ? -45.725 8.844 51.549 1.00 77.00 294 SER A CA 1
ATOM 2050 C C . SER A 1 294 ? -45.147 10.253 51.373 1.00 77.00 294 SER A C 1
ATOM 2052 O O . SER A 1 294 ? -45.247 11.051 52.311 1.00 77.00 294 SER A O 1
ATOM 2054 N N . GLY A 1 295 ? -44.614 10.567 50.185 1.00 67.38 295 GLY A N 1
ATOM 2055 C CA . GLY A 1 295 ? -43.970 11.843 49.868 1.00 67.38 295 GLY A CA 1
ATOM 2056 C C . GLY A 1 295 ? -42.533 11.955 50.383 1.00 67.38 295 GLY A C 1
ATOM 2057 O O . GLY A 1 295 ? -42.148 13.032 50.835 1.00 67.38 295 GLY A O 1
ATOM 2058 N N . GLY A 1 296 ? -41.789 10.844 50.391 1.00 69.19 296 GLY A N 1
ATOM 2059 C CA . GLY A 1 296 ? -40.323 10.860 50.421 1.00 69.19 296 GLY A CA 1
ATOM 2060 C C . GLY A 1 296 ? -39.739 10.932 49.006 1.00 69.19 296 GLY A C 1
ATOM 2061 O O . GLY A 1 296 ? -40.485 10.867 48.028 1.00 69.19 296 GLY A O 1
ATOM 2062 N N . ASP A 1 297 ? -38.419 11.058 48.912 1.00 58.62 297 ASP A N 1
ATOM 2063 C CA . ASP A 1 297 ? -37.691 11.154 47.642 1.00 58.62 297 ASP A CA 1
ATOM 2064 C C . ASP A 1 297 ? -37.825 9.866 46.810 1.00 58.62 297 ASP A C 1
ATOM 2066 O O . ASP A 1 297 ? -37.891 8.765 47.364 1.00 58.62 297 ASP A O 1
ATOM 2070 N N . THR A 1 298 ? -37.905 9.994 45.483 1.00 53.59 298 THR A N 1
ATOM 2071 C CA . THR A 1 298 ? -38.238 8.877 44.585 1.00 53.59 298 THR A CA 1
ATOM 2072 C C . THR A 1 298 ? -37.178 7.778 44.634 1.00 53.59 298 THR A C 1
ATOM 2074 O O . THR A 1 298 ? -36.067 7.962 44.147 1.00 53.59 298 THR A O 1
ATOM 2077 N N . GLN A 1 299 ? -37.537 6.610 45.168 1.00 63.41 299 GLN A N 1
ATOM 2078 C CA . GLN A 1 299 ? -36.682 5.421 45.145 1.00 63.41 299 GLN A CA 1
ATOM 2079 C C . GLN A 1 299 ? -37.012 4.518 43.951 1.00 63.41 299 GLN A C 1
ATOM 2081 O O . GLN A 1 299 ? -38.191 4.286 43.657 1.00 63.41 299 GLN A O 1
ATOM 2086 N N . GLY A 1 300 ? -35.959 4.008 43.300 1.00 64.31 300 GLY A N 1
ATOM 2087 C CA . GLY A 1 300 ? -36.021 2.922 42.318 1.00 64.31 300 GLY A CA 1
ATOM 2088 C C . GLY A 1 300 ? -36.361 1.571 42.961 1.00 64.31 300 GLY A C 1
ATOM 2089 O O . GLY A 1 300 ? -36.336 1.431 44.186 1.00 64.31 300 GLY A O 1
ATOM 2090 N N . ALA A 1 301 ? -36.748 0.600 42.130 1.00 72.19 301 ALA A N 1
ATOM 2091 C CA . ALA A 1 301 ? -37.342 -0.665 42.576 1.00 72.19 301 ALA A CA 1
ATOM 2092 C C . ALA A 1 301 ? -37.189 -1.829 41.571 1.00 72.19 301 ALA A C 1
ATOM 2094 O O . ALA A 1 301 ? -37.961 -2.782 41.634 1.00 72.19 301 ALA A O 1
ATOM 2095 N N . SER A 1 302 ? -36.261 -1.737 40.614 1.00 84.38 302 SER A N 1
ATOM 2096 C CA . SER A 1 302 ? -35.989 -2.807 39.645 1.00 84.38 302 SER A CA 1
ATOM 2097 C C . SER A 1 302 ? -34.631 -3.427 39.938 1.00 84.38 302 SER A C 1
ATOM 2099 O O . SER A 1 302 ? -33.681 -2.690 40.177 1.00 84.38 302 SER A O 1
ATOM 2101 N N . THR A 1 303 ? -34.563 -4.755 39.924 1.00 91.12 303 THR A N 1
ATOM 2102 C CA . THR A 1 303 ? -33.322 -5.523 40.104 1.00 91.12 303 THR A CA 1
ATOM 2103 C C . THR A 1 303 ? -32.451 -5.497 38.847 1.00 91.12 303 THR A C 1
ATOM 2105 O O . THR A 1 303 ? -32.945 -5.174 37.760 1.00 91.12 303 THR A O 1
ATOM 2108 N N . ILE A 1 304 ? -31.179 -5.902 38.951 1.00 91.69 304 ILE A N 1
ATOM 2109 C CA . ILE A 1 304 ? -30.321 -6.142 37.767 1.00 91.69 304 ILE A CA 1
ATOM 2110 C C . ILE A 1 304 ? -31.013 -7.135 36.818 1.00 91.69 304 ILE A C 1
ATOM 2112 O O . ILE A 1 304 ? -31.181 -6.845 35.636 1.00 91.69 304 ILE A O 1
ATOM 2116 N N . THR A 1 305 ? -31.551 -8.239 37.344 1.00 91.69 305 THR A N 1
ATOM 2117 C CA . THR A 1 305 ? -32.263 -9.262 36.559 1.00 91.69 305 THR A CA 1
ATOM 2118 C C . THR A 1 305 ? -33.506 -8.723 35.838 1.00 91.69 305 THR A C 1
ATOM 2120 O O . THR A 1 305 ? -33.800 -9.148 34.724 1.00 91.69 305 THR A O 1
ATOM 2123 N N . GLN A 1 306 ? -34.248 -7.774 36.424 1.00 89.44 306 GLN A N 1
ATOM 2124 C CA . GLN A 1 306 ? -35.377 -7.120 35.744 1.00 89.44 306 GLN A CA 1
ATOM 2125 C C . GLN A 1 306 ? -34.923 -6.178 34.627 1.00 89.44 306 GLN A C 1
ATOM 2127 O O . GLN A 1 306 ? -35.594 -6.087 33.600 1.00 89.44 306 GLN A O 1
ATOM 2132 N N . GLN A 1 307 ? -33.793 -5.492 34.808 1.00 87.69 307 GLN A N 1
ATOM 2133 C CA . GLN A 1 307 ? -33.209 -4.653 33.763 1.00 87.69 307 GLN A CA 1
ATOM 2134 C C . GLN A 1 307 ? -32.676 -5.517 32.611 1.00 87.69 307 GLN A C 1
ATOM 2136 O O . GLN A 1 307 ? -33.004 -5.239 31.458 1.00 87.69 307 GLN A O 1
ATOM 2141 N N . TYR A 1 308 ? -31.986 -6.619 32.925 1.00 86.50 308 TYR A N 1
ATOM 2142 C CA . TYR A 1 308 ? -31.550 -7.636 31.965 1.00 86.50 308 TYR A CA 1
ATOM 2143 C C . TYR A 1 308 ? -32.721 -8.223 31.166 1.00 86.50 308 TYR A C 1
ATOM 2145 O O . TYR A 1 308 ? -32.741 -8.153 29.941 1.00 86.50 308 TYR A O 1
ATOM 2153 N N . ALA A 1 309 ? -33.763 -8.692 31.859 1.00 84.44 309 ALA A N 1
ATOM 2154 C CA . ALA A 1 309 ? -34.987 -9.190 31.239 1.00 84.44 309 ALA A CA 1
ATOM 2155 C C . ALA A 1 309 ? -35.653 -8.160 30.306 1.00 84.44 309 ALA A C 1
ATOM 2157 O O . ALA A 1 309 ? -36.252 -8.535 29.303 1.00 84.44 309 ALA A O 1
ATOM 2158 N N . GLY A 1 310 ? -35.559 -6.865 30.627 1.00 77.56 310 GLY A N 1
ATOM 2159 C CA . GLY A 1 310 ? -36.050 -5.789 29.768 1.00 77.56 310 GLY A CA 1
ATOM 2160 C C . GLY A 1 310 ? -35.253 -5.617 28.472 1.00 77.56 310 GLY A C 1
ATOM 2161 O O . GLY A 1 310 ? -35.863 -5.254 27.467 1.00 77.56 310 GLY A O 1
ATOM 2162 N N . MET A 1 311 ? -33.938 -5.875 28.497 1.00 77.56 311 MET A N 1
ATOM 2163 C CA . MET A 1 311 ? -33.058 -5.856 27.317 1.00 77.56 311 MET A CA 1
ATOM 2164 C C . MET A 1 311 ? -33.307 -7.076 26.425 1.00 77.56 311 MET A C 1
ATOM 2166 O O . MET A 1 311 ? -33.641 -6.908 25.262 1.00 77.56 311 MET A O 1
ATOM 2170 N N . VAL A 1 312 ? -33.280 -8.288 26.993 1.00 73.69 312 VAL A N 1
ATOM 2171 C CA . VAL A 1 312 ? -33.460 -9.565 26.262 1.00 73.69 312 VAL A CA 1
ATOM 2172 C C . VAL A 1 312 ? -34.805 -9.672 25.519 1.00 73.69 312 VAL A C 1
ATOM 2174 O O . VAL A 1 312 ? -34.933 -10.448 24.580 1.00 73.69 312 VAL A O 1
ATOM 2177 N N . MET A 1 313 ? -35.827 -8.916 25.929 1.00 70.31 313 MET A N 1
ATOM 2178 C CA . MET A 1 313 ? -37.141 -8.893 25.266 1.00 70.31 313 MET A CA 1
ATOM 2179 C C . MET A 1 313 ? -37.359 -7.695 24.321 1.00 70.31 313 MET A C 1
ATOM 2181 O O . MET A 1 313 ? -38.471 -7.561 23.819 1.00 70.31 313 MET A O 1
ATOM 2185 N N . ASP A 1 314 ? -36.382 -6.792 24.172 1.00 68.25 314 ASP A N 1
ATOM 2186 C CA . ASP A 1 314 ? -36.519 -5.443 23.588 1.00 68.25 314 ASP A CA 1
ATOM 2187 C C . ASP A 1 314 ? -37.863 -4.747 23.890 1.00 68.25 314 ASP A C 1
ATOM 2189 O O . ASP A 1 314 ? -38.644 -4.349 23.027 1.00 68.25 314 ASP A O 1
ATOM 2193 N N . ILE A 1 315 ? -38.176 -4.610 25.181 1.00 66.94 315 ILE A N 1
ATOM 2194 C CA . ILE A 1 315 ? -39.366 -3.859 25.613 1.00 66.94 315 ILE A CA 1
ATOM 2195 C C . ILE A 1 315 ? -39.021 -2.564 26.344 1.00 66.94 315 ILE A C 1
ATOM 2197 O O . ILE A 1 315 ? -39.934 -1.841 26.740 1.00 66.94 315 ILE A O 1
ATOM 2201 N N . ARG A 1 316 ? -37.736 -2.215 26.534 1.00 65.00 316 ARG A N 1
ATOM 2202 C CA . ARG A 1 316 ? -37.305 -1.082 27.391 1.00 65.00 316 ARG A CA 1
ATOM 2203 C C . ARG A 1 316 ? -37.998 0.247 27.070 1.00 65.00 316 ARG A C 1
ATOM 2205 O O . ARG A 1 316 ? -38.247 1.018 28.004 1.00 65.00 316 ARG A O 1
ATOM 2212 N N . ASN A 1 317 ? -38.355 0.471 25.807 1.00 54.81 317 ASN A N 1
ATOM 2213 C CA . ASN A 1 317 ? -38.950 1.708 25.303 1.00 54.81 317 ASN A CA 1
ATOM 2214 C C . ASN A 1 317 ? -40.464 1.855 25.587 1.00 54.81 317 ASN A C 1
ATOM 2216 O O . ASN A 1 317 ? -40.983 2.973 25.581 1.00 54.81 317 ASN A O 1
ATOM 2220 N N . GLU A 1 318 ? -41.194 0.785 25.931 1.00 57.28 318 GLU A N 1
ATOM 2221 C CA . GLU A 1 318 ? -42.617 0.906 26.284 1.00 57.28 318 GLU A CA 1
ATOM 2222 C C . GLU A 1 318 ? -42.831 1.524 27.678 1.00 57.28 318 GLU A C 1
ATOM 2224 O O . GLU A 1 318 ? -42.420 0.971 28.702 1.00 57.28 318 GLU A O 1
ATOM 2229 N N . ILE A 1 319 ? -43.594 2.614 27.790 1.00 53.91 319 ILE A N 1
ATOM 2230 C CA . ILE A 1 319 ? -44.057 3.123 29.096 1.00 53.91 319 ILE A CA 1
ATOM 2231 C C . ILE A 1 319 ? -45.402 2.464 29.458 1.00 53.91 319 ILE A C 1
ATOM 2233 O O . ILE A 1 319 ? -46.458 3.098 29.445 1.00 53.91 319 ILE A O 1
ATOM 2237 N N . SER A 1 320 ? -45.366 1.163 29.769 1.00 69.88 320 SER A N 1
ATOM 2238 C CA . SER A 1 320 ? -46.542 0.356 30.129 1.00 69.88 320 SER A CA 1
ATOM 2239 C C . SER A 1 320 ? -46.371 -0.378 31.475 1.00 69.88 320 SER A C 1
ATOM 2241 O O . SER A 1 320 ? -45.276 -0.789 31.860 1.00 69.88 320 SER A O 1
ATOM 2243 N N . TYR A 1 321 ? -47.471 -0.562 32.220 1.00 70.69 321 TYR A N 1
ATOM 2244 C CA . TYR A 1 321 ? -47.480 -1.430 33.413 1.00 70.69 321 TYR A CA 1
ATOM 2245 C C . TYR A 1 321 ? -47.372 -2.920 33.045 1.00 70.69 321 TYR A C 1
ATOM 2247 O O . TYR A 1 321 ? -46.920 -3.720 33.861 1.00 70.69 321 TYR A O 1
ATOM 2255 N N . ASP A 1 322 ? -47.778 -3.278 31.823 1.00 70.56 322 ASP A N 1
ATOM 2256 C CA . ASP A 1 322 ? -47.678 -4.632 31.277 1.00 70.56 322 ASP A CA 1
ATOM 2257 C C . ASP A 1 322 ? -46.214 -5.037 31.052 1.00 70.56 322 ASP A C 1
ATOM 2259 O O . ASP A 1 322 ? -45.805 -6.110 31.491 1.00 70.56 322 ASP A O 1
ATOM 2263 N N . ARG A 1 323 ? -45.378 -4.130 30.520 1.00 78.31 323 ARG A N 1
ATOM 2264 C CA . ARG A 1 323 ? -43.925 -4.326 30.449 1.00 78.31 323 ARG A CA 1
ATOM 2265 C C . ARG A 1 323 ? -43.326 -4.712 31.792 1.00 78.31 323 ARG A C 1
ATOM 2267 O O . ARG A 1 323 ? -42.629 -5.714 31.871 1.00 78.31 323 ARG A O 1
ATOM 2274 N N . LYS A 1 324 ? -43.567 -3.939 32.857 1.00 78.94 324 LYS A N 1
ATOM 2275 C CA . LYS A 1 324 ? -42.955 -4.248 34.163 1.00 78.94 324 LYS A CA 1
ATOM 2276 C C . LYS A 1 324 ? -43.476 -5.560 34.766 1.00 78.94 324 LYS A C 1
ATOM 2278 O O . LYS A 1 324 ? -42.779 -6.149 35.589 1.00 78.94 324 LYS A O 1
ATOM 2283 N N . ALA A 1 325 ? -44.636 -6.059 34.328 1.00 78.81 325 ALA A N 1
ATOM 2284 C CA . ALA A 1 325 ? -45.083 -7.413 34.648 1.00 78.81 325 ALA A CA 1
ATOM 2285 C C . ALA A 1 325 ? -44.351 -8.491 33.823 1.00 78.81 325 ALA A C 1
ATOM 2287 O O . ALA A 1 325 ? -43.919 -9.488 34.400 1.00 78.81 325 ALA A O 1
ATOM 2288 N N . LYS A 1 326 ? -44.139 -8.264 32.516 1.00 79.38 326 LYS A N 1
ATOM 2289 C CA . LYS A 1 326 ? -43.303 -9.108 31.640 1.00 79.38 326 LYS A CA 1
ATOM 2290 C C . LYS A 1 326 ? -41.859 -9.191 32.141 1.00 79.38 326 LYS A C 1
ATOM 2292 O O . LYS A 1 326 ? -41.375 -10.294 32.357 1.00 79.38 326 LYS A O 1
ATOM 2297 N N . GLU A 1 327 ? -41.203 -8.059 32.410 1.00 82.88 327 GLU A N 1
ATOM 2298 C CA . GLU A 1 327 ? -39.833 -8.001 32.952 1.00 82.88 327 GLU A CA 1
ATOM 2299 C C . GLU A 1 327 ? -39.705 -8.787 34.261 1.00 82.88 327 GLU A C 1
ATOM 2301 O O . GLU A 1 327 ? -38.797 -9.593 34.409 1.00 82.88 327 GLU A O 1
ATOM 2306 N N . ALA A 1 328 ? -40.629 -8.595 35.210 1.00 84.88 328 ALA A N 1
ATOM 2307 C CA . ALA A 1 328 ? -40.622 -9.332 36.473 1.00 84.88 328 ALA A CA 1
ATOM 2308 C C . ALA A 1 328 ? -40.850 -10.842 36.275 1.00 84.88 328 ALA A C 1
ATOM 2310 O O . ALA A 1 328 ? -40.203 -11.651 36.936 1.00 84.88 328 ALA A O 1
ATOM 2311 N N . ALA A 1 329 ? -41.742 -11.236 35.363 1.00 83.06 329 ALA A N 1
ATOM 2312 C CA . ALA A 1 329 ? -41.993 -12.640 35.051 1.00 83.06 329 ALA A CA 1
ATOM 2313 C C . ALA A 1 329 ? -40.789 -13.310 34.367 1.00 83.06 329 ALA A C 1
ATOM 2315 O O . ALA A 1 329 ? -40.424 -14.430 34.725 1.00 83.06 329 ALA A O 1
ATOM 2316 N N . MET A 1 330 ? -40.157 -12.611 33.424 1.00 82.81 330 MET A N 1
ATOM 2317 C CA . MET A 1 330 ? -38.965 -13.054 32.703 1.00 82.81 330 MET A CA 1
ATOM 2318 C C . MET A 1 330 ? -37.740 -13.111 33.624 1.00 82.81 330 MET A C 1
ATOM 2320 O O . MET A 1 330 ? -37.050 -14.122 33.637 1.00 82.81 330 MET A O 1
ATOM 2324 N N . ALA A 1 331 ? -37.530 -12.116 34.492 1.00 87.88 331 ALA A N 1
ATOM 2325 C CA . ALA A 1 331 ? -36.469 -12.133 35.503 1.00 87.88 331 ALA A CA 1
ATOM 2326 C C . ALA A 1 331 ? -36.583 -13.339 36.452 1.00 87.88 331 ALA A C 1
ATOM 2328 O O . ALA A 1 331 ? -35.587 -13.987 36.766 1.00 87.88 331 ALA A O 1
ATOM 2329 N N . ILE A 1 332 ? -37.809 -13.692 36.861 1.00 86.88 332 ILE A N 1
ATOM 2330 C CA . ILE A 1 332 ? -38.059 -14.914 37.635 1.00 86.88 332 ILE A CA 1
ATOM 2331 C C . ILE A 1 332 ? -37.722 -16.164 36.806 1.00 86.88 332 ILE A C 1
ATOM 2333 O O . ILE A 1 332 ? -37.174 -17.108 37.364 1.00 86.88 332 ILE A O 1
ATOM 2337 N N . LYS A 1 333 ? -38.007 -16.214 35.496 1.00 84.88 333 LYS A N 1
ATOM 2338 C CA . LYS A 1 333 ? -37.619 -17.364 34.653 1.00 84.88 333 LYS A CA 1
ATOM 2339 C C . LYS A 1 333 ? -36.108 -17.483 34.470 1.00 84.88 333 LYS A C 1
ATOM 2341 O O . LYS A 1 333 ? -35.587 -18.582 34.632 1.00 84.88 333 LYS A O 1
ATOM 2346 N N . ILE A 1 334 ? -35.426 -16.374 34.189 1.00 84.56 334 ILE A N 1
ATOM 2347 C CA . ILE A 1 334 ? -33.973 -16.313 34.008 1.00 84.56 334 ILE A CA 1
ATOM 2348 C C . ILE A 1 334 ? -33.262 -16.853 35.262 1.00 84.56 334 ILE A C 1
ATOM 2350 O O . ILE A 1 334 ? -32.480 -17.791 35.156 1.00 84.56 334 ILE A O 1
ATOM 2354 N N . GLU A 1 335 ? -33.632 -16.400 36.464 1.00 88.75 335 GLU A N 1
ATOM 2355 C CA . GLU A 1 335 ? -33.057 -16.912 37.726 1.00 88.75 335 GLU A CA 1
ATOM 2356 C C . GLU A 1 335 ? -33.501 -18.323 38.146 1.00 88.75 335 GLU A C 1
ATOM 2358 O O . GLU A 1 335 ? -32.972 -18.870 39.111 1.00 88.75 335 GLU A O 1
ATOM 2363 N N . ASN A 1 336 ? -34.457 -18.944 37.448 1.00 86.62 336 ASN A N 1
ATOM 2364 C CA . ASN A 1 336 ? -34.732 -20.377 37.607 1.00 86.62 336 ASN A CA 1
ATOM 2365 C C . ASN A 1 336 ? -33.896 -21.249 36.647 1.00 86.62 336 ASN A C 1
ATOM 2367 O O . ASN A 1 336 ? -33.999 -22.474 36.720 1.00 86.62 336 ASN A O 1
ATOM 2371 N N . LYS A 1 337 ? -33.101 -20.644 35.751 1.00 83.50 337 LYS A N 1
ATOM 2372 C CA . LYS A 1 337 ? -32.312 -21.345 34.724 1.00 83.50 337 LYS A CA 1
ATOM 2373 C C . LYS A 1 337 ? -30.810 -21.015 34.760 1.00 83.50 337 LYS A C 1
ATOM 2375 O O . LYS A 1 337 ? -30.020 -21.899 34.451 1.00 83.50 337 LYS A O 1
ATOM 2380 N N . TYR A 1 338 ? -30.431 -19.806 35.179 1.00 83.94 338 TYR A N 1
ATOM 2381 C CA . TYR A 1 338 ? -29.051 -19.299 35.180 1.00 83.94 338 TYR A CA 1
ATOM 2382 C C . TYR A 1 338 ? -28.583 -18.873 36.577 1.00 83.94 338 TYR A C 1
ATOM 2384 O O . TYR A 1 338 ? -29.399 -18.533 37.440 1.00 83.94 338 TYR A O 1
ATOM 2392 N N . THR A 1 339 ? -27.269 -18.910 36.813 1.00 90.75 339 THR A N 1
ATOM 2393 C CA . THR A 1 339 ? -26.658 -18.449 38.072 1.00 90.75 339 THR A CA 1
ATOM 2394 C C . THR A 1 339 ? -26.666 -16.922 38.171 1.00 90.75 339 THR A C 1
ATOM 2396 O O . THR A 1 339 ? -26.875 -16.216 37.186 1.00 90.75 339 THR A O 1
ATOM 2399 N N . LYS A 1 340 ? -26.425 -16.381 39.373 1.00 91.00 340 LYS A N 1
ATOM 2400 C CA . LYS A 1 340 ? -26.280 -14.927 39.560 1.00 91.00 340 LYS A CA 1
ATOM 2401 C C . LYS A 1 340 ? -25.116 -14.367 38.747 1.00 91.00 340 LYS A C 1
ATOM 2403 O O . LYS A 1 340 ? -25.263 -13.297 38.169 1.00 91.00 340 LYS A O 1
ATOM 2408 N N . ASP A 1 341 ? -24.025 -15.117 38.673 1.00 88.31 341 ASP A N 1
ATOM 2409 C CA . ASP A 1 341 ? -22.795 -14.728 37.986 1.00 88.31 341 ASP A CA 1
ATOM 2410 C C . ASP A 1 341 ? -23.035 -14.644 36.469 1.00 88.31 341 ASP A C 1
ATOM 2412 O O . ASP A 1 341 ? -22.884 -13.568 35.896 1.00 88.31 341 ASP A O 1
ATOM 2416 N N . GLN A 1 342 ? -23.623 -15.691 35.873 1.00 85.75 342 GLN A N 1
ATOM 2417 C CA . GLN A 1 342 ? -24.069 -15.699 34.472 1.00 85.75 342 GLN A CA 1
ATOM 2418 C C . GLN A 1 342 ? -24.989 -14.515 34.140 1.00 85.75 342 GLN A C 1
ATOM 2420 O O . GLN A 1 342 ? -24.878 -13.902 33.083 1.00 85.75 342 GLN A O 1
ATOM 2425 N N . ILE A 1 343 ? -25.912 -14.176 35.047 1.00 88.50 343 ILE A N 1
ATOM 2426 C CA . ILE A 1 343 ? -26.887 -13.096 34.840 1.00 88.50 343 ILE A CA 1
ATOM 2427 C C . ILE A 1 343 ? -26.239 -11.713 34.914 1.00 88.50 343 ILE A C 1
ATOM 2429 O O . ILE A 1 343 ? -26.635 -10.833 34.151 1.00 88.50 343 ILE A O 1
ATOM 2433 N N . ILE A 1 344 ? -25.276 -11.488 35.815 1.00 90.88 344 ILE A N 1
ATOM 2434 C CA . ILE A 1 344 ? -24.590 -10.191 35.893 1.00 90.88 344 ILE A CA 1
ATOM 2435 C C . ILE A 1 344 ? -23.569 -10.029 34.763 1.00 90.88 344 ILE A C 1
ATOM 2437 O O . ILE A 1 344 ? -23.492 -8.943 34.200 1.00 90.88 344 ILE A O 1
ATOM 2441 N N . SER A 1 345 ? -22.877 -11.096 34.355 1.00 88.19 345 SER A N 1
ATOM 2442 C CA . SER A 1 345 ? -21.990 -11.087 33.185 1.00 88.19 345 SER A CA 1
ATOM 2443 C C . SER A 1 345 ? -22.773 -10.836 31.893 1.00 88.19 345 SER A C 1
ATOM 2445 O O . SER A 1 345 ? -22.472 -9.891 31.170 1.00 88.19 345 SER A O 1
ATOM 2447 N N . ALA A 1 346 ? -23.865 -11.571 31.649 1.00 83.62 346 ALA A N 1
ATOM 2448 C CA . ALA A 1 346 ? -24.716 -11.344 30.478 1.00 83.62 346 ALA A CA 1
ATOM 2449 C C . ALA A 1 346 ? -25.433 -9.978 30.509 1.00 83.62 346 ALA A C 1
ATOM 2451 O O . ALA A 1 346 ? -25.714 -9.405 29.459 1.00 83.62 346 ALA A O 1
ATOM 2452 N N . TYR A 1 347 ? -25.705 -9.411 31.693 1.00 89.19 347 TYR A N 1
ATOM 2453 C CA . TYR A 1 347 ? -26.158 -8.022 31.813 1.00 89.19 347 TYR A CA 1
ATOM 2454 C C . TYR A 1 347 ? -25.068 -7.022 31.421 1.00 89.19 347 TYR A C 1
ATOM 2456 O O . TYR A 1 347 ? -25.368 -6.065 30.714 1.00 89.19 347 TYR A O 1
ATOM 2464 N N . LEU A 1 348 ? -23.830 -7.232 31.876 1.00 91.06 348 LEU A N 1
ATOM 2465 C CA . LEU A 1 348 ? -22.687 -6.370 31.576 1.00 91.06 348 LEU A CA 1
ATOM 2466 C C . LEU A 1 348 ? -22.295 -6.442 30.091 1.00 91.06 348 LEU A C 1
ATOM 2468 O O . LEU A 1 348 ? -21.991 -5.405 29.517 1.00 91.06 348 LEU A O 1
ATOM 2472 N N . ASN A 1 349 ? -22.402 -7.605 29.441 1.00 85.62 349 ASN A N 1
ATOM 2473 C CA . ASN A 1 349 ? -22.178 -7.761 27.995 1.00 85.62 349 ASN A CA 1
ATOM 2474 C C . ASN A 1 349 ? -23.311 -7.168 27.132 1.00 85.62 349 ASN A C 1
ATOM 2476 O O . ASN A 1 349 ? -23.052 -6.661 26.048 1.00 85.62 349 ASN A O 1
ATOM 2480 N N . LEU A 1 350 ? -24.563 -7.173 27.611 1.00 80.81 350 LEU A N 1
ATOM 2481 C CA . LEU A 1 350 ? -25.720 -6.632 26.874 1.00 80.81 350 LEU A CA 1
ATOM 2482 C C . LEU A 1 350 ? -26.017 -5.147 27.183 1.00 80.81 350 LEU A C 1
ATOM 2484 O O . LEU A 1 350 ? -26.915 -4.546 26.591 1.00 80.81 350 LEU A O 1
ATOM 2488 N N . ALA A 1 351 ? -25.316 -4.538 28.141 1.00 86.38 351 ALA A N 1
ATOM 2489 C CA . ALA A 1 351 ? -25.535 -3.147 28.520 1.00 86.38 351 ALA A CA 1
ATOM 2490 C C . ALA A 1 351 ? -24.954 -2.171 27.483 1.00 86.38 351 ALA A C 1
ATOM 2492 O O . ALA A 1 351 ? -23.821 -2.317 27.037 1.00 86.38 351 ALA A O 1
ATOM 2493 N N . TRP A 1 352 ? -25.717 -1.126 27.153 1.00 83.19 352 TRP A N 1
ATOM 2494 C CA . TRP A 1 352 ? -25.222 0.046 26.426 1.00 83.19 352 TRP A CA 1
ATOM 2495 C C . TRP A 1 352 ? -24.567 1.030 27.401 1.00 83.19 352 TRP A C 1
ATOM 2497 O O . TRP A 1 352 ? -25.194 1.436 28.387 1.00 83.19 352 TRP A O 1
ATOM 2507 N N . TYR A 1 353 ? -23.330 1.429 27.106 1.00 87.25 353 TYR A N 1
ATOM 2508 C CA . TYR A 1 353 ? -22.506 2.296 27.952 1.00 87.25 353 TYR A CA 1
ATOM 2509 C C . TYR A 1 353 ? -22.377 3.732 27.420 1.00 87.25 353 TYR A C 1
ATOM 2511 O O . TYR A 1 353 ? -21.820 4.572 28.114 1.00 87.25 353 TYR A O 1
ATOM 2519 N N . GLY A 1 354 ? -22.920 4.051 26.242 1.00 79.31 354 GLY A N 1
ATOM 2520 C CA . GLY A 1 354 ? -22.668 5.334 25.570 1.00 79.31 354 GLY A CA 1
ATOM 2521 C C . GLY A 1 354 ? -21.430 5.269 24.670 1.00 79.31 354 GLY A C 1
ATOM 2522 O O . GLY A 1 354 ? -20.872 4.192 24.477 1.00 79.31 354 GLY A O 1
ATOM 2523 N N . ARG A 1 355 ? -21.036 6.399 24.059 1.00 76.31 355 ARG A N 1
ATOM 2524 C CA . ARG A 1 355 ? -19.971 6.535 23.029 1.00 76.31 355 ARG A CA 1
ATOM 2525 C C . ARG A 1 355 ? -20.135 5.734 21.725 1.00 76.31 355 ARG A C 1
ATOM 2527 O O . ARG A 1 355 ? -19.567 6.137 20.719 1.00 76.31 355 ARG A O 1
ATOM 2534 N N . GLY A 1 356 ? -20.880 4.630 21.732 1.00 74.19 356 GLY A N 1
ATOM 2535 C CA . GLY A 1 356 ? -20.824 3.570 20.717 1.00 74.19 356 GLY A CA 1
ATOM 2536 C C . GLY A 1 356 ? -20.695 2.164 21.324 1.00 74.19 356 GLY A C 1
ATOM 2537 O O . GLY A 1 356 ? -20.888 1.182 20.616 1.00 74.19 356 GLY A O 1
ATOM 2538 N N . ALA A 1 357 ? -20.403 2.063 22.627 1.00 79.56 357 ALA A N 1
ATOM 2539 C CA . ALA A 1 357 ? -20.055 0.825 23.311 1.00 79.56 357 ALA A CA 1
ATOM 2540 C C . ALA A 1 357 ? -21.275 0.048 23.826 1.00 79.56 357 ALA A C 1
ATOM 2542 O O . ALA A 1 357 ? -22.028 0.524 24.687 1.00 79.56 357 ALA A O 1
ATOM 2543 N N . THR A 1 358 ? -21.397 -1.203 23.382 1.00 80.38 358 THR A N 1
ATOM 2544 C CA . THR A 1 358 ? -22.219 -2.228 24.040 1.00 80.38 358 THR A CA 1
ATOM 2545 C C . THR A 1 358 ? -21.312 -3.294 24.639 1.00 80.38 358 THR A C 1
ATOM 2547 O O . THR A 1 358 ? -20.389 -3.769 23.986 1.00 80.38 358 THR A O 1
ATOM 2550 N N . GLY A 1 359 ? -21.572 -3.688 25.877 1.00 84.06 359 GLY A N 1
ATOM 2551 C CA . GLY A 1 359 ? -20.734 -4.653 26.573 1.00 84.06 359 GLY A CA 1
ATOM 2552 C C . GLY A 1 359 ? -19.560 -4.027 27.322 1.00 84.06 359 GLY A C 1
ATOM 2553 O O . GLY A 1 359 ? -19.075 -2.937 27.006 1.00 84.06 359 GLY A O 1
ATOM 2554 N N . ILE A 1 360 ? -19.134 -4.711 28.383 1.00 89.38 360 ILE A N 1
ATOM 2555 C CA . ILE A 1 360 ? -18.170 -4.174 29.347 1.00 89.38 360 ILE A CA 1
ATOM 2556 C C . ILE A 1 360 ? -16.750 -4.069 28.783 1.00 89.38 360 ILE A C 1
ATOM 2558 O O . ILE A 1 360 ? -16.047 -3.110 29.095 1.00 89.38 360 ILE A O 1
ATOM 2562 N N . GLU A 1 361 ? -16.339 -5.005 27.927 1.00 84.25 361 GLU A N 1
ATOM 2563 C CA . GLU A 1 361 ? -15.024 -4.968 27.278 1.00 84.25 361 GLU A CA 1
ATOM 2564 C C . GLU A 1 361 ? -14.943 -3.818 26.262 1.00 84.25 361 GLU A C 1
ATOM 2566 O O . GLU A 1 361 ? -13.961 -3.074 26.239 1.00 84.25 361 GLU A O 1
ATOM 2571 N N . ALA A 1 362 ? -16.023 -3.589 25.499 1.00 80.38 362 ALA A N 1
ATOM 2572 C CA . ALA A 1 362 ? -16.135 -2.415 24.642 1.00 80.38 362 ALA A CA 1
ATOM 2573 C C . ALA A 1 362 ? -16.017 -1.150 25.491 1.00 80.38 362 ALA A C 1
ATOM 2575 O O . ALA A 1 362 ? -15.196 -0.296 25.188 1.00 80.38 362 ALA A O 1
ATOM 2576 N N . ALA A 1 363 ? -16.739 -1.049 26.609 1.00 87.81 363 ALA A N 1
ATOM 2577 C CA . ALA A 1 363 ? -16.629 0.106 27.495 1.00 87.81 363 ALA A CA 1
ATOM 2578 C C . ALA A 1 363 ? -15.211 0.310 28.078 1.00 87.81 363 ALA A C 1
ATOM 2580 O O . ALA A 1 363 ? -14.799 1.457 28.244 1.00 87.81 363 ALA A O 1
ATOM 2581 N N . ALA A 1 364 ? -14.443 -0.753 28.343 1.00 89.50 364 ALA A N 1
ATOM 2582 C CA . ALA A 1 364 ? -13.053 -0.659 28.808 1.00 89.50 364 ALA A CA 1
ATOM 2583 C C . ALA A 1 364 ? -12.122 -0.035 27.749 1.00 89.50 364 ALA A C 1
ATOM 2585 O O . ALA A 1 364 ? -11.424 0.946 28.030 1.00 89.50 364 ALA A O 1
ATOM 2586 N N . LYS A 1 365 ? -12.187 -0.530 26.505 1.00 77.56 365 LYS A N 1
ATOM 2587 C CA . LYS A 1 365 ? -11.471 0.039 25.350 1.00 77.56 365 LYS A CA 1
ATOM 2588 C C . LYS A 1 365 ? -11.925 1.476 25.056 1.00 77.56 365 LYS A C 1
ATOM 2590 O O . LYS A 1 365 ? -11.110 2.384 24.940 1.00 77.56 365 LYS A O 1
ATOM 2595 N N . VAL A 1 366 ? -13.233 1.708 25.039 1.00 79.50 366 VAL A N 1
ATOM 2596 C CA . VAL A 1 366 ? -13.871 2.956 24.589 1.00 79.50 366 VAL A CA 1
ATOM 2597 C C . VAL A 1 366 ? -13.755 4.112 25.583 1.00 79.50 366 VAL A C 1
ATOM 2599 O O . VAL A 1 366 ? -13.779 5.273 25.171 1.00 79.50 366 VAL A O 1
ATOM 2602 N N . TYR A 1 367 ? -13.633 3.827 26.882 1.00 86.50 367 TYR A N 1
ATOM 2603 C CA . TYR A 1 367 ? -13.412 4.863 27.892 1.00 86.50 367 TYR A CA 1
ATOM 2604 C C . TYR A 1 367 ? -11.942 5.029 28.292 1.00 86.50 367 TYR A C 1
ATOM 2606 O O . TYR A 1 367 ? -11.566 6.151 28.619 1.00 86.50 367 TYR A O 1
ATOM 2614 N N . PHE A 1 368 ? -11.103 3.984 28.257 1.00 88.44 368 PHE A N 1
ATOM 2615 C CA . PHE A 1 368 ? -9.729 4.061 28.790 1.00 88.44 368 PHE A CA 1
ATOM 2616 C C . PHE A 1 368 ? -8.629 3.453 27.905 1.00 88.44 368 PHE A C 1
ATOM 2618 O O . PHE A 1 368 ? -7.467 3.511 28.297 1.00 88.44 368 PHE A O 1
ATOM 2625 N N . ASN A 1 369 ? -8.965 2.895 26.738 1.00 78.69 369 ASN A N 1
ATOM 2626 C CA . ASN A 1 369 ? -8.070 2.099 25.886 1.00 78.69 369 ASN A CA 1
ATOM 2627 C C . ASN A 1 369 ? -7.329 0.989 26.660 1.00 78.69 369 ASN A C 1
ATOM 2629 O O . ASN A 1 369 ? -6.102 0.899 26.646 1.00 78.69 369 ASN A O 1
ATOM 2633 N N . LYS A 1 370 ? -8.096 0.178 27.399 1.00 83.94 370 LYS A N 1
ATOM 2634 C CA . LYS A 1 370 ? -7.595 -0.862 28.308 1.00 83.94 370 LYS A CA 1
ATOM 2635 C C . LYS A 1 370 ? -8.249 -2.218 28.069 1.00 83.94 370 LYS A C 1
ATOM 2637 O O . LYS A 1 370 ? -9.409 -2.284 27.657 1.00 83.94 370 LYS A O 1
ATOM 2642 N N . THR A 1 371 ? -7.531 -3.286 28.422 1.00 81.69 371 THR A N 1
ATOM 2643 C CA . THR A 1 371 ? -8.153 -4.591 28.682 1.00 81.69 371 THR A CA 1
ATOM 2644 C C . THR A 1 371 ? -8.942 -4.544 29.996 1.00 81.69 371 THR A C 1
ATOM 2646 O O . THR A 1 371 ? -8.833 -3.591 30.771 1.00 81.69 371 THR A O 1
ATOM 2649 N N . LEU A 1 372 ? -9.743 -5.573 30.273 1.00 89.31 372 LEU A N 1
ATOM 2650 C CA . LEU A 1 372 ? -10.493 -5.649 31.526 1.00 89.31 372 LEU A CA 1
ATOM 2651 C C . LEU A 1 372 ? -9.591 -5.804 32.765 1.00 89.31 372 LEU A C 1
ATOM 2653 O O . LEU A 1 372 ? -9.886 -5.195 33.792 1.00 89.31 372 LEU A O 1
ATOM 2657 N N . ASP A 1 373 ? -8.481 -6.539 32.656 1.00 88.38 373 ASP A N 1
ATOM 2658 C CA . ASP A 1 373 ? -7.529 -6.766 33.758 1.00 88.38 373 ASP A CA 1
ATOM 2659 C C . ASP A 1 373 ? -6.730 -5.501 34.142 1.00 88.38 373 ASP A C 1
ATOM 2661 O O . ASP A 1 373 ? -6.213 -5.404 35.257 1.00 88.38 373 ASP A O 1
ATOM 2665 N N . ASP A 1 374 ? -6.646 -4.506 33.249 1.00 91.94 374 ASP A N 1
ATOM 2666 C CA . ASP A 1 374 ? -5.921 -3.245 33.473 1.00 91.94 374 ASP A CA 1
ATOM 2667 C C . ASP A 1 374 ? -6.755 -2.159 34.188 1.00 91.94 374 ASP A C 1
ATOM 2669 O O . ASP A 1 374 ? -6.239 -1.070 34.487 1.00 91.94 374 ASP A O 1
ATOM 2673 N N . LEU A 1 375 ? -8.050 -2.402 34.429 1.00 93.56 375 LEU A N 1
ATOM 2674 C CA . LEU A 1 375 ? -8.968 -1.417 35.009 1.00 93.56 375 LEU A CA 1
ATOM 2675 C C . LEU A 1 375 ? -8.748 -1.221 36.518 1.00 93.56 375 LEU A C 1
ATOM 2677 O O . LEU A 1 375 ? -8.706 -2.177 37.293 1.00 93.56 375 LEU A O 1
ATOM 2681 N N . THR A 1 376 ? -8.693 0.032 36.979 1.00 94.31 376 THR A N 1
ATOM 2682 C CA . THR A 1 376 ? -8.723 0.327 38.425 1.00 94.31 376 THR A CA 1
ATOM 2683 C C . THR A 1 376 ? -10.152 0.268 38.987 1.00 94.31 376 THR A C 1
ATOM 2685 O O . THR A 1 376 ? -11.116 0.488 38.249 1.00 94.31 376 THR A O 1
ATOM 2688 N N . PRO A 1 377 ? -10.345 0.074 40.309 1.00 93.50 377 PRO A N 1
ATOM 2689 C CA . PRO A 1 377 ? -11.661 0.209 40.943 1.00 93.50 377 PRO A CA 1
ATOM 2690 C C . PRO A 1 377 ? -12.363 1.544 40.630 1.00 93.50 377 PRO A C 1
ATOM 2692 O O . PRO A 1 377 ? -13.587 1.581 40.476 1.00 93.50 377 PRO A O 1
ATOM 2695 N N . GLY A 1 378 ? -11.599 2.636 40.498 1.00 95.25 378 GLY A N 1
ATOM 2696 C CA . GLY A 1 378 ? -12.096 3.942 40.058 1.00 95.25 378 GLY A CA 1
ATOM 2697 C C . GLY A 1 378 ? -12.638 3.947 38.624 1.00 95.25 378 GLY A C 1
ATOM 2698 O O . GLY A 1 378 ? -13.692 4.539 38.373 1.00 95.25 378 GLY A O 1
ATOM 2699 N N . GLU A 1 379 ? -11.960 3.268 37.701 1.00 95.50 379 GLU A N 1
ATOM 2700 C CA . GLU A 1 379 ? -12.348 3.110 36.292 1.00 95.50 379 GLU A CA 1
ATOM 2701 C C . GLU A 1 379 ? -13.552 2.169 36.132 1.00 95.50 379 GLU A C 1
ATOM 2703 O O . GLU A 1 379 ? -14.530 2.534 35.475 1.00 95.50 379 GLU A O 1
ATOM 2708 N N . CYS A 1 380 ? -13.560 1.030 36.834 1.00 94.81 380 CYS A N 1
ATOM 2709 C CA . CYS A 1 380 ? -14.705 0.119 36.931 1.00 94.81 380 CYS A CA 1
ATOM 2710 C C . CYS A 1 380 ? -15.978 0.852 37.387 1.00 94.81 380 CYS A C 1
ATOM 2712 O O . CYS A 1 380 ? -17.039 0.728 36.768 1.00 94.81 380 CYS A O 1
ATOM 2714 N N . ALA A 1 381 ? -15.877 1.679 38.435 1.00 94.12 381 ALA A N 1
ATOM 2715 C CA . ALA A 1 381 ? -16.997 2.483 38.918 1.00 94.12 381 ALA A CA 1
ATOM 2716 C C . ALA A 1 381 ? -17.438 3.573 37.924 1.00 94.12 381 ALA A C 1
ATOM 2718 O O . ALA A 1 381 ? -18.636 3.859 37.841 1.00 94.12 381 ALA A O 1
ATOM 2719 N N . TYR A 1 382 ? -16.503 4.164 37.167 1.00 94.81 382 TYR A N 1
ATOM 2720 C CA . TYR A 1 382 ? -16.804 5.155 36.128 1.00 94.81 382 TYR A CA 1
ATOM 2721 C C . TYR A 1 382 ? -17.549 4.536 34.935 1.00 94.81 382 TYR A C 1
ATOM 2723 O O . TYR A 1 382 ? -18.540 5.101 34.478 1.00 94.81 382 TYR A O 1
ATOM 2731 N N . ILE A 1 383 ? -17.146 3.346 34.482 1.00 93.56 383 ILE A N 1
ATOM 2732 C CA . ILE A 1 383 ? -17.842 2.604 33.420 1.00 93.56 383 ILE A CA 1
ATOM 2733 C C . ILE A 1 383 ? -19.248 2.182 33.881 1.00 93.56 383 ILE A C 1
ATOM 2735 O O . ILE A 1 383 ? -20.242 2.446 33.203 1.00 93.56 383 ILE A O 1
ATOM 2739 N N . VAL A 1 384 ? -19.373 1.600 35.080 1.00 92.94 384 VAL A N 1
ATOM 2740 C CA . VAL A 1 384 ? -20.663 1.136 35.625 1.00 92.94 384 VAL A CA 1
ATOM 2741 C C . VAL A 1 384 ? -21.698 2.258 35.757 1.00 92.94 384 VAL A C 1
ATOM 2743 O O . VAL A 1 384 ? -22.891 2.025 35.539 1.00 92.94 384 VAL A O 1
ATOM 2746 N N . MET A 1 385 ? -21.291 3.489 36.089 1.00 90.88 385 MET A N 1
ATOM 2747 C CA . MET A 1 385 ? -22.250 4.594 36.190 1.00 90.88 385 MET A CA 1
ATOM 2748 C C . MET A 1 385 ? -22.831 5.049 34.844 1.00 90.88 385 MET A C 1
ATOM 2750 O O . MET A 1 385 ? -23.938 5.600 34.858 1.00 90.88 385 MET A O 1
ATOM 2754 N N . GLN A 1 386 ? -22.173 4.762 33.714 1.00 89.62 386 GLN A N 1
ATOM 2755 C CA . GLN A 1 386 ? -22.695 5.105 32.387 1.00 89.62 386 GLN A CA 1
ATOM 2756 C C . GLN A 1 386 ? -23.970 4.328 32.050 1.00 89.62 386 GLN A C 1
ATOM 2758 O O . GLN A 1 386 ? -24.927 4.922 31.570 1.00 89.62 386 GLN A O 1
ATOM 2763 N N . VAL A 1 387 ? -24.068 3.044 32.423 1.00 85.44 387 VAL A N 1
ATOM 2764 C CA . VAL A 1 387 ? -25.241 2.174 32.157 1.00 85.44 387 VAL A CA 1
ATOM 2765 C C . VAL A 1 387 ? -26.570 2.782 32.643 1.00 85.44 387 VAL A C 1
ATOM 2767 O O . VAL A 1 387 ? -27.649 2.476 32.125 1.00 85.44 387 VAL A O 1
ATOM 2770 N N . LYS A 1 388 ? -26.514 3.667 33.649 1.00 76.62 388 LYS A N 1
ATOM 2771 C CA . LYS A 1 388 ? -27.681 4.364 34.206 1.00 76.62 388 LYS A CA 1
ATOM 2772 C C . LYS A 1 388 ? -28.101 5.605 33.406 1.00 76.62 388 LYS A C 1
ATOM 2774 O O . LYS A 1 388 ? -29.284 5.944 33.416 1.00 76.62 388 LYS A O 1
ATOM 2779 N N . SER A 1 389 ? -27.149 6.294 32.778 1.00 75.31 389 SER A N 1
ATOM 2780 C CA . SER A 1 389 ? -27.360 7.513 31.987 1.00 75.31 389 SER A CA 1
ATOM 2781 C C . SER A 1 389 ? -26.356 7.566 30.824 1.00 75.31 389 SER A C 1
ATOM 2783 O O . SER A 1 389 ? -25.460 8.410 30.826 1.00 75.31 389 SER A O 1
ATOM 2785 N N . PRO A 1 390 ? -26.480 6.675 29.821 1.00 72.94 390 PRO A N 1
ATOM 2786 C CA . PRO A 1 390 ? -25.572 6.614 28.673 1.00 72.94 390 PRO A CA 1
ATOM 2787 C C . PRO A 1 390 ? -25.942 7.685 27.627 1.00 72.94 390 PRO A C 1
ATOM 2789 O O . PRO A 1 390 ? -25.921 7.449 26.422 1.00 72.94 390 PRO A O 1
ATOM 2792 N N . ASP A 1 391 ? -26.363 8.856 28.114 1.00 76.81 391 ASP A N 1
ATOM 2793 C CA . ASP A 1 391 ? -26.876 10.007 27.371 1.00 76.81 391 ASP A CA 1
ATOM 2794 C C . ASP A 1 391 ? -25.862 11.162 27.321 1.00 76.81 391 ASP A C 1
ATOM 2796 O O . ASP A 1 391 ? -26.235 12.303 27.065 1.00 76.81 391 ASP A O 1
ATOM 2800 N N . GLY A 1 392 ? -24.588 10.877 27.611 1.00 76.69 392 GLY A N 1
ATOM 2801 C CA . GLY A 1 392 ? -23.496 11.853 27.645 1.00 76.69 392 GLY A CA 1
ATOM 2802 C C . GLY A 1 392 ? -23.427 12.707 28.919 1.00 76.69 392 GLY A C 1
ATOM 2803 O O . GLY A 1 392 ? -22.461 13.443 29.094 1.00 76.69 392 GLY A O 1
ATOM 2804 N N . THR A 1 393 ? -24.385 12.597 29.854 1.00 85.38 393 THR A N 1
ATOM 2805 C CA . THR A 1 393 ? -24.421 13.423 31.085 1.00 85.38 393 THR A CA 1
ATOM 2806 C C . THR A 1 393 ? -23.117 13.375 31.898 1.00 85.38 393 THR A C 1
ATOM 2808 O O . THR A 1 393 ? -22.770 14.355 32.565 1.00 85.38 393 THR A O 1
ATOM 2811 N N . TYR A 1 394 ? -22.408 12.242 31.865 1.00 87.62 394 TYR A N 1
ATOM 2812 C CA . TYR A 1 394 ? -21.206 11.980 32.663 1.00 87.62 394 TYR A CA 1
ATOM 2813 C C . TYR A 1 394 ? -19.884 11.983 31.876 1.00 87.62 394 TYR A C 1
ATOM 2815 O O . TYR A 1 394 ? -18.830 11.695 32.447 1.00 87.62 394 TYR A O 1
ATOM 2823 N N . ASP A 1 395 ? -19.931 12.280 30.578 1.00 85.69 395 ASP A N 1
ATOM 2824 C CA . ASP A 1 395 ? -18.808 12.130 29.652 1.00 85.69 395 ASP A CA 1
ATOM 2825 C C . ASP A 1 395 ? -18.340 13.512 29.155 1.00 85.69 395 ASP A C 1
ATOM 2827 O O . ASP A 1 395 ? -19.123 14.209 28.501 1.00 85.69 395 ASP A O 1
ATOM 2831 N N . PRO A 1 396 ? -17.097 13.944 29.457 1.00 83.94 396 PRO A N 1
ATOM 2832 C CA . PRO A 1 396 ? -16.630 15.302 29.165 1.00 83.94 396 PRO A CA 1
ATOM 2833 C C . PRO A 1 396 ? -16.631 15.686 27.680 1.00 83.94 396 PRO A C 1
ATOM 2835 O O . PRO A 1 396 ? -16.581 16.878 27.364 1.00 83.94 396 PRO A O 1
ATOM 2838 N N . TYR A 1 397 ? -16.723 14.712 26.773 1.00 79.56 397 TYR A N 1
ATOM 2839 C CA . TYR A 1 397 ? -16.676 14.940 25.330 1.00 79.56 397 TYR A CA 1
ATOM 2840 C C . TYR A 1 397 ? -18.064 15.230 24.727 1.00 79.56 397 TYR A C 1
ATOM 2842 O O . TYR A 1 397 ? -18.157 15.914 23.704 1.00 79.56 397 TYR A O 1
ATOM 2850 N N . TYR A 1 398 ? -19.157 14.872 25.416 1.00 73.62 398 TYR A N 1
ATOM 2851 C CA . TYR A 1 398 ? -20.531 15.253 25.051 1.00 73.62 398 TYR A CA 1
ATOM 2852 C C . TYR A 1 398 ? -20.875 16.673 25.549 1.00 73.62 398 TYR A C 1
ATOM 2854 O O . TYR A 1 398 ? -21.714 16.886 26.429 1.00 73.62 398 TYR A O 1
ATOM 2862 N N . LYS A 1 399 ? -20.201 17.669 24.960 1.00 75.19 399 LYS A N 1
ATOM 2863 C CA . LYS A 1 399 ? -20.147 19.083 25.394 1.00 75.19 399 LYS A CA 1
ATOM 2864 C C . LYS A 1 399 ? -21.508 19.764 25.647 1.00 75.19 399 LYS A C 1
ATOM 2866 O O . LYS A 1 399 ? -21.571 20.661 26.484 1.00 75.19 399 LYS A O 1
ATOM 2871 N N . ASP A 1 400 ? -22.583 19.345 24.975 1.00 75.25 400 ASP A N 1
ATOM 2872 C CA . ASP A 1 400 ? -23.935 19.918 25.133 1.00 75.25 400 ASP A CA 1
ATOM 2873 C C . ASP A 1 400 ? -24.711 19.419 26.370 1.00 75.25 400 ASP A C 1
ATOM 2875 O O . ASP A 1 400 ? -25.685 20.053 26.789 1.00 75.25 400 ASP A O 1
ATOM 2879 N N . VAL A 1 401 ? -24.312 18.282 26.950 1.00 82.31 401 VAL A N 1
ATOM 2880 C CA . VAL A 1 401 ? -25.048 17.582 28.026 1.00 82.31 401 VAL A CA 1
ATOM 2881 C C . VAL A 1 401 ? -24.196 17.254 29.256 1.00 82.31 401 VAL A C 1
ATOM 2883 O O . VAL A 1 401 ? -24.757 17.043 30.336 1.00 82.31 401 VAL A O 1
ATOM 2886 N N . TYR A 1 402 ? -22.868 17.264 29.117 1.00 86.44 402 TYR A N 1
ATOM 2887 C CA . TYR A 1 402 ? -21.918 17.002 30.195 1.00 86.44 402 TYR A CA 1
ATOM 2888 C C . TYR A 1 402 ? -22.126 17.906 31.420 1.00 86.44 402 TYR A C 1
ATOM 2890 O O . TYR A 1 402 ? -22.278 19.126 31.315 1.00 86.44 402 TYR A O 1
ATOM 2898 N N . ASP A 1 403 ? -22.075 17.309 32.612 1.00 89.25 403 ASP A N 1
ATOM 2899 C CA . ASP A 1 403 ? -22.127 18.030 33.882 1.00 89.25 403 ASP A CA 1
ATOM 2900 C C . ASP A 1 403 ? -21.054 17.501 34.857 1.00 89.25 403 ASP A C 1
ATOM 2902 O O . ASP A 1 403 ? -21.222 16.416 35.429 1.00 89.25 403 ASP A O 1
ATOM 2906 N N . PRO A 1 404 ? -19.951 18.243 35.086 1.00 89.44 404 PRO A N 1
ATOM 2907 C CA . PRO A 1 404 ? -18.851 17.779 35.934 1.00 89.44 404 PRO A CA 1
ATOM 2908 C C . PRO A 1 404 ? -19.256 17.626 37.408 1.00 89.44 404 PRO A C 1
ATOM 2910 O O . PRO A 1 404 ? -18.785 16.703 38.073 1.00 89.44 404 PRO A O 1
ATOM 2913 N N . ASP A 1 405 ? -20.169 18.466 37.915 1.00 91.75 405 ASP A N 1
ATOM 2914 C CA . ASP A 1 405 ? -20.659 18.378 39.297 1.00 91.75 405 ASP A CA 1
ATOM 2915 C C . ASP A 1 405 ? -21.500 17.101 39.488 1.00 91.75 405 ASP A C 1
ATOM 2917 O O . ASP A 1 405 ? -21.347 16.399 40.493 1.00 91.75 405 ASP A O 1
ATOM 2921 N N . LYS A 1 406 ? -22.361 16.748 38.516 1.00 90.38 406 LYS A N 1
ATOM 2922 C CA . LYS A 1 406 ? -23.081 15.458 38.522 1.00 90.38 406 LYS A CA 1
ATOM 2923 C C . LYS A 1 406 ? -22.137 14.268 38.353 1.00 90.38 406 LYS A C 1
ATOM 2925 O O . LYS A 1 406 ? -22.378 13.238 38.980 1.00 90.38 406 LYS A O 1
ATOM 2930 N N . THR A 1 407 ? -21.113 14.395 37.511 1.00 92.81 407 THR A N 1
ATOM 2931 C CA . THR A 1 407 ? -20.146 13.325 37.211 1.00 92.81 407 THR A CA 1
ATOM 2932 C C . THR A 1 407 ? -19.370 12.945 38.464 1.00 92.81 407 THR A C 1
ATOM 2934 O O . THR A 1 407 ? -19.463 11.804 38.916 1.00 92.81 407 THR A O 1
ATOM 2937 N N . GLN A 1 408 ? -18.722 13.925 39.103 1.00 94.06 408 GLN A N 1
ATOM 2938 C CA . GLN A 1 408 ? -18.025 13.742 40.375 1.00 94.06 408 GLN A CA 1
ATOM 2939 C C . GLN A 1 408 ? -18.967 13.161 41.441 1.00 94.06 408 GLN A C 1
ATOM 2941 O O . GLN A 1 408 ? -18.648 12.149 42.056 1.00 94.06 408 GLN A O 1
ATOM 2946 N N . ALA A 1 409 ? -20.171 13.725 41.608 1.00 93.75 409 ALA A N 1
ATOM 2947 C CA . ALA A 1 409 ? -21.120 13.259 42.621 1.00 93.75 409 ALA A CA 1
ATOM 2948 C C . ALA A 1 409 ? -21.669 11.837 42.373 1.00 93.75 409 ALA A C 1
ATOM 2950 O O . ALA A 1 409 ? -22.002 11.140 43.335 1.00 93.75 409 ALA A O 1
ATOM 2951 N N . ARG A 1 410 ? -21.790 11.387 41.113 1.00 92.56 410 ARG A N 1
ATOM 2952 C CA . ARG A 1 410 ? -22.218 10.016 40.784 1.00 92.56 410 ARG A CA 1
ATOM 2953 C C . ARG A 1 410 ? -21.071 9.017 40.928 1.00 92.56 410 ARG A C 1
ATOM 2955 O O . ARG A 1 410 ? -21.320 7.918 41.426 1.00 92.56 410 ARG A O 1
ATOM 2962 N N . TRP A 1 411 ? -19.850 9.391 40.555 1.00 95.19 411 TRP A N 1
ATOM 2963 C CA . TRP A 1 411 ? -18.666 8.564 40.784 1.00 95.19 411 TRP A CA 1
ATOM 2964 C C . TRP A 1 411 ? -18.407 8.397 42.285 1.00 95.19 411 TRP A C 1
ATOM 2966 O O . TRP A 1 411 ? -18.318 7.270 42.766 1.00 95.19 411 TRP A O 1
ATOM 2976 N N . ASP A 1 412 ? -18.446 9.494 43.051 1.00 95.31 412 ASP A N 1
ATOM 2977 C CA . ASP A 1 412 ? -18.299 9.460 44.508 1.00 95.31 412 ASP A CA 1
ATOM 2978 C C . ASP A 1 412 ? -19.372 8.596 45.173 1.00 95.31 412 ASP A C 1
ATOM 2980 O O . ASP A 1 412 ? -19.042 7.741 45.987 1.00 95.31 412 ASP A O 1
ATOM 2984 N N . TYR A 1 413 ? -20.644 8.740 44.780 1.00 93.19 413 TYR A N 1
ATOM 2985 C CA . TYR A 1 413 ? -21.719 7.862 45.255 1.00 93.19 413 TYR A CA 1
ATOM 2986 C C . TYR A 1 413 ? -21.433 6.375 44.990 1.00 93.19 413 TYR A C 1
ATOM 2988 O O . TYR A 1 413 ? -21.782 5.527 45.811 1.00 93.19 413 TYR A O 1
ATOM 2996 N N . SER A 1 414 ? -20.829 6.058 43.844 1.00 93.31 414 SER A N 1
ATOM 2997 C CA . SER A 1 414 ? -20.581 4.679 43.418 1.00 93.31 414 SER A CA 1
ATOM 2998 C C . SER A 1 414 ? -19.421 4.053 44.186 1.00 93.31 414 SER A C 1
ATOM 3000 O O . SER A 1 414 ? -19.553 2.962 44.738 1.00 93.31 414 SER A O 1
ATOM 3002 N N . MET A 1 415 ? -18.327 4.798 44.318 1.00 95.25 415 MET A N 1
ATOM 3003 C CA . MET A 1 415 ? -17.156 4.407 45.094 1.00 95.25 415 MET A CA 1
ATOM 3004 C C . MET A 1 415 ? -17.458 4.329 46.601 1.00 95.25 415 MET A C 1
ATOM 3006 O O . MET A 1 415 ? -17.064 3.369 47.261 1.00 95.25 415 MET A O 1
ATOM 3010 N N . ASP A 1 416 ? -18.213 5.284 47.155 1.00 95.38 416 ASP A N 1
ATOM 3011 C CA . ASP A 1 416 ? -18.641 5.264 48.560 1.00 95.38 416 ASP A CA 1
ATOM 3012 C C . ASP A 1 416 ? -19.607 4.095 48.839 1.00 95.38 416 ASP A C 1
ATOM 3014 O O . ASP A 1 416 ? -19.558 3.496 49.913 1.00 95.38 416 ASP A O 1
ATOM 3018 N N . ALA A 1 417 ? -20.454 3.713 47.873 1.00 93.56 417 ALA A N 1
ATOM 3019 C CA . ALA A 1 417 ? -21.322 2.541 47.996 1.00 93.56 417 ALA A CA 1
ATOM 3020 C C . ALA A 1 417 ? -20.532 1.223 48.077 1.00 93.56 417 ALA A C 1
ATOM 3022 O O . ALA A 1 417 ? -20.916 0.342 48.846 1.00 93.56 417 ALA A O 1
ATOM 3023 N N . MET A 1 418 ? -19.416 1.097 47.348 1.00 94.88 418 MET A N 1
ATOM 3024 C CA . MET A 1 418 ? -18.517 -0.058 47.481 1.00 94.88 418 MET A CA 1
ATOM 3025 C C . MET A 1 418 ? -17.858 -0.122 48.867 1.00 94.88 418 MET A C 1
ATOM 3027 O O . MET A 1 418 ? -17.670 -1.215 49.399 1.00 94.88 418 MET A O 1
ATOM 3031 N N . VAL A 1 419 ? -17.582 1.026 49.499 1.00 95.81 419 VAL A N 1
ATOM 3032 C CA . VAL A 1 419 ? -17.104 1.078 50.895 1.00 95.81 419 VAL A CA 1
ATOM 3033 C C . VAL A 1 419 ? -18.215 0.747 51.902 1.00 95.81 419 VAL A C 1
ATOM 3035 O O . VAL A 1 419 ? -17.946 0.094 52.910 1.00 95.81 419 VAL A O 1
ATOM 3038 N N . GLU A 1 420 ? -19.469 1.148 51.651 1.00 94.44 420 GLU A N 1
ATOM 3039 C CA . GLU A 1 420 ? -20.609 0.807 52.522 1.00 94.44 420 GLU A CA 1
ATOM 3040 C C . GLU A 1 420 ? -20.906 -0.700 52.566 1.00 94.44 420 GLU A C 1
ATOM 3042 O O . GLU A 1 420 ? -21.181 -1.227 53.646 1.00 94.44 420 GLU A O 1
ATOM 3047 N N . GLU A 1 421 ? -20.860 -1.387 51.419 1.00 93.62 421 GLU A N 1
ATOM 3048 C CA . GLU A 1 421 ? -21.098 -2.839 51.341 1.00 93.62 421 GLU A CA 1
ATOM 3049 C C . GLU A 1 421 ? -19.833 -3.672 51.651 1.00 93.62 421 GLU A C 1
ATOM 3051 O O . GLU A 1 421 ? -19.936 -4.859 51.961 1.00 93.62 421 GLU A O 1
ATOM 3056 N N . GLY A 1 422 ? -18.651 -3.040 51.674 1.00 93.06 422 GLY A N 1
ATOM 3057 C CA . GLY A 1 422 ? -17.392 -3.632 52.142 1.00 93.06 422 GLY A CA 1
ATOM 3058 C C . GLY A 1 422 ? -16.500 -4.247 51.059 1.00 93.06 422 GLY A C 1
ATOM 3059 O O . GLY A 1 422 ? -15.575 -4.979 51.407 1.00 93.06 422 GLY A O 1
ATOM 3060 N N . TYR A 1 423 ? -16.765 -3.941 49.789 1.00 93.62 423 TYR A N 1
ATOM 3061 C CA . TYR A 1 423 ? -15.958 -4.339 48.630 1.00 93.62 423 TYR A CA 1
ATOM 3062 C C . TYR A 1 423 ? -14.638 -3.556 48.547 1.00 93.62 423 TYR A C 1
ATOM 3064 O O . TYR A 1 423 ? -13.588 -4.121 48.264 1.00 93.62 423 TYR A O 1
ATOM 3072 N N . LEU A 1 424 ? -14.673 -2.262 48.886 1.00 93.81 424 LEU A N 1
ATOM 3073 C CA . LEU A 1 424 ? -13.510 -1.370 48.874 1.00 93.81 424 LEU A CA 1
ATOM 3074 C C . LEU A 1 424 ? -13.202 -0.880 50.296 1.00 93.81 424 LEU A C 1
ATOM 3076 O O . LEU A 1 424 ? -14.120 -0.525 51.038 1.00 93.81 424 LEU A O 1
ATOM 3080 N N . SER A 1 425 ? -11.934 -0.804 50.712 1.00 95.38 425 SER A N 1
ATOM 3081 C CA . SER A 1 425 ? -11.607 -0.139 51.979 1.00 95.38 425 SER A CA 1
ATOM 3082 C C . SER A 1 425 ? -11.555 1.380 51.805 1.00 95.38 425 SER A C 1
ATOM 3084 O O . SER A 1 425 ? -11.261 1.903 50.729 1.00 95.38 425 SER A O 1
ATOM 3086 N N . GLN A 1 426 ? -11.741 2.119 52.904 1.00 94.25 426 GLN A N 1
ATOM 3087 C CA . GLN A 1 426 ? -11.538 3.573 52.904 1.00 94.25 426 GLN A CA 1
ATOM 3088 C C . GLN A 1 426 ? -10.117 3.964 52.439 1.00 94.25 426 GLN A C 1
ATOM 3090 O O . GLN A 1 426 ? -9.930 5.047 51.903 1.00 94.25 426 GLN A O 1
ATOM 3095 N N . GLY A 1 427 ? -9.114 3.096 52.626 1.00 93.31 427 GLY A N 1
ATOM 3096 C CA . GLY A 1 427 ? -7.732 3.372 52.227 1.00 93.31 427 GLY A CA 1
ATOM 3097 C C . GLY A 1 427 ? -7.507 3.320 50.715 1.00 93.31 427 GLY A C 1
ATOM 3098 O O . GLY A 1 427 ? -6.772 4.155 50.195 1.00 93.31 427 GLY A O 1
ATOM 3099 N N . GLU A 1 428 ? -8.152 2.382 50.014 1.00 92.19 428 GLU A N 1
ATOM 3100 C CA . GLU A 1 428 ? -8.157 2.356 48.545 1.00 92.19 428 GLU A CA 1
ATOM 3101 C C . GLU A 1 428 ? -9.054 3.474 47.993 1.00 92.19 428 GLU A C 1
ATOM 3103 O O . GLU A 1 428 ? -8.646 4.220 47.104 1.00 92.19 428 GLU A O 1
ATOM 3108 N N . ARG A 1 429 ? -10.232 3.679 48.600 1.00 93.50 429 ARG A N 1
ATOM 3109 C CA . ARG A 1 429 ? -11.157 4.768 48.257 1.00 93.50 429 ARG A CA 1
ATOM 3110 C C . ARG A 1 429 ? -10.514 6.157 48.302 1.00 93.50 429 ARG A C 1
ATOM 3112 O O . ARG A 1 429 ? -10.774 6.960 47.411 1.00 93.50 429 ARG A O 1
ATOM 3119 N N . ASP A 1 430 ? -9.707 6.429 49.330 1.00 93.19 430 ASP A N 1
ATOM 3120 C CA . ASP A 1 430 ? -9.003 7.705 49.533 1.00 93.19 430 ASP A CA 1
ATOM 3121 C C . ASP A 1 430 ? -7.780 7.876 48.600 1.00 93.19 430 ASP A C 1
ATOM 3123 O O . ASP A 1 430 ? -7.223 8.975 48.516 1.00 93.19 430 ASP A O 1
ATOM 3127 N N . ALA A 1 431 ? -7.327 6.806 47.933 1.00 92.81 431 ALA A N 1
ATOM 3128 C CA . ALA A 1 431 ? -6.229 6.839 46.962 1.00 92.81 431 ALA A CA 1
ATOM 3129 C C . ALA A 1 431 ? -6.719 7.104 45.526 1.00 92.81 431 ALA A C 1
ATOM 3131 O O . ALA A 1 431 ? -6.016 7.752 44.745 1.00 92.81 431 ALA A O 1
ATOM 3132 N N . GLU A 1 432 ? -7.920 6.621 45.209 1.00 92.81 432 GLU A N 1
ATOM 3133 C CA . GLU A 1 432 ? -8.586 6.775 43.917 1.00 92.81 432 GLU A CA 1
ATOM 3134 C C . GLU A 1 432 ? -9.011 8.219 43.603 1.00 92.81 432 GLU A C 1
ATOM 3136 O O . GLU A 1 432 ? -9.214 9.059 44.485 1.00 92.81 432 GLU A O 1
ATOM 3141 N N . LYS A 1 433 ? -9.182 8.513 42.310 1.00 93.38 433 LYS A N 1
ATOM 3142 C CA . LYS A 1 433 ? -9.688 9.799 41.798 1.00 93.38 433 LYS A CA 1
ATOM 3143 C C . LYS A 1 433 ? -10.650 9.550 40.646 1.00 93.38 433 LYS A C 1
ATOM 3145 O O . LYS A 1 433 ? -10.535 8.524 39.989 1.00 93.38 433 LYS A O 1
ATOM 3150 N N . LEU A 1 434 ? -11.539 10.511 40.378 1.00 93.69 434 LEU A N 1
ATOM 3151 C CA . LEU A 1 434 ? -12.386 10.485 39.187 1.00 93.69 434 LEU A CA 1
ATOM 3152 C C . LEU A 1 434 ? -11.491 10.299 37.944 1.00 93.69 434 LEU A C 1
ATOM 3154 O O . LEU A 1 434 ? -10.647 11.171 37.702 1.00 93.69 434 LEU A O 1
ATOM 3158 N N . PRO A 1 435 ? -11.638 9.195 37.190 1.00 93.94 435 PRO A N 1
ATOM 3159 C CA . PRO A 1 435 ? -10.877 8.981 35.969 1.00 93.94 435 PRO A CA 1
ATOM 3160 C C . PRO A 1 435 ? -11.221 10.031 34.914 1.00 93.94 435 PRO A C 1
ATOM 3162 O O . PRO A 1 435 ? -12.338 10.553 34.876 1.00 93.94 435 PRO A O 1
ATOM 3165 N N . VAL A 1 436 ? -10.265 10.313 34.035 1.00 89.19 436 VAL A N 1
ATOM 3166 C CA . VAL A 1 436 ? -10.508 11.063 32.800 1.00 89.19 436 VAL A CA 1
ATOM 3167 C C . VAL A 1 436 ? -10.535 10.030 31.676 1.00 89.19 436 VAL A C 1
ATOM 3169 O O . VAL A 1 436 ? -9.539 9.322 31.528 1.00 89.19 436 VAL A O 1
ATOM 3172 N N . PRO A 1 437 ? -11.650 9.875 30.944 1.00 87.75 437 PRO A N 1
ATOM 3173 C CA . PRO A 1 437 ? -11.688 8.972 29.806 1.00 87.75 437 PRO A CA 1
ATOM 3174 C C . PRO A 1 437 ? -10.937 9.561 28.610 1.00 87.75 437 PRO A C 1
ATOM 3176 O O . PRO A 1 437 ? -10.732 10.772 28.549 1.00 87.75 437 PRO A O 1
ATOM 3179 N N . THR A 1 438 ? -10.568 8.711 27.656 1.00 79.31 438 THR A N 1
ATOM 3180 C CA . THR A 1 438 ? -9.857 9.103 26.430 1.00 79.31 438 THR A CA 1
ATOM 3181 C C . THR A 1 438 ? -10.666 10.059 25.551 1.00 79.31 438 THR A C 1
ATOM 3183 O O . THR A 1 438 ? -11.902 10.015 25.526 1.00 79.31 438 THR A O 1
ATOM 3186 N N . ASP A 1 439 ? -9.951 10.890 24.795 1.00 70.56 439 ASP A N 1
ATOM 3187 C CA . ASP A 1 439 ? -10.467 11.733 23.715 1.00 70.56 439 ASP A CA 1
ATOM 3188 C C . ASP A 1 439 ? -10.748 10.904 22.453 1.00 70.56 439 ASP A C 1
ATOM 3190 O O . ASP A 1 439 ? -11.819 11.003 21.856 1.00 70.56 439 ASP A O 1
ATOM 3194 N N . ASP A 1 440 ? -9.774 10.071 22.077 1.00 54.00 440 ASP A N 1
ATOM 3195 C CA . ASP A 1 440 ? -9.579 9.631 20.689 1.00 54.00 440 ASP A CA 1
ATOM 3196 C C . ASP A 1 440 ? -10.444 8.427 20.271 1.00 54.00 440 ASP A C 1
ATOM 3198 O O . ASP A 1 440 ? -10.520 8.088 19.090 1.00 54.00 440 ASP A O 1
ATOM 3202 N N . PHE A 1 441 ? -11.122 7.759 21.212 1.00 53.09 441 PHE A N 1
ATOM 3203 C CA . PHE A 1 441 ? -11.838 6.515 20.914 1.00 53.09 441 PHE A CA 1
ATOM 3204 C C . PHE A 1 441 ? -13.277 6.749 20.417 1.00 53.09 441 PHE A C 1
ATOM 3206 O O . PHE A 1 441 ? -14.250 6.703 21.180 1.00 53.09 441 PHE A O 1
ATOM 3213 N N . ASN A 1 442 ? -13.431 6.936 19.103 1.00 51.97 442 ASN A N 1
ATOM 3214 C CA . ASN A 1 442 ? -14.740 7.007 18.450 1.00 51.97 442 ASN A CA 1
ATOM 3215 C C . ASN A 1 442 ? -15.377 5.616 18.258 1.00 51.97 442 ASN A C 1
ATOM 3217 O O . ASN A 1 442 ? -15.261 4.972 17.216 1.00 51.97 442 ASN A O 1
ATOM 3221 N N . SER A 1 443 ? -16.118 5.167 19.267 1.00 48.31 443 SER A N 1
ATOM 3222 C CA . SER A 1 443 ? -16.766 3.848 19.303 1.00 48.31 443 SER A CA 1
ATOM 3223 C C . SER A 1 443 ? -17.941 3.639 18.326 1.00 48.31 443 SER A C 1
ATOM 3225 O O . SER A 1 443 ? -18.519 2.549 18.312 1.00 48.31 443 SER A O 1
ATOM 3227 N N . ALA A 1 444 ? -18.305 4.663 17.552 1.00 45.91 444 ALA A N 1
ATOM 3228 C CA . ALA A 1 444 ? -19.290 4.624 16.467 1.00 45.91 444 ALA A CA 1
ATOM 3229 C C . ALA A 1 444 ? -18.730 5.264 15.174 1.00 45.91 444 ALA A C 1
ATOM 3231 O O . ALA A 1 444 ? -19.481 5.776 14.344 1.00 45.91 444 ALA A O 1
ATOM 3232 N N . GLY A 1 445 ? -17.399 5.288 15.023 1.00 42.47 445 GLY A N 1
ATOM 3233 C CA . GLY A 1 445 ? -16.756 5.811 13.818 1.00 42.47 445 GLY A CA 1
ATOM 3234 C C . GLY A 1 445 ? -15.236 5.680 13.735 1.00 42.47 445 GLY A C 1
ATOM 3235 O O . GLY A 1 445 ? -14.612 6.460 13.022 1.00 42.47 445 GLY A O 1
ATOM 3236 N N . SER A 1 446 ? -14.632 4.704 14.418 1.00 51.53 446 SER A N 1
ATOM 3237 C CA . SER A 1 446 ? -13.287 4.219 14.079 1.00 51.53 446 SER A CA 1
ATOM 3238 C C . SER A 1 446 ? -13.368 3.235 12.906 1.00 51.53 446 SER A C 1
ATOM 3240 O O . SER A 1 446 ? -13.014 2.060 13.014 1.00 51.53 446 SER A O 1
ATOM 3242 N N . TRP A 1 447 ? -13.844 3.743 11.766 1.00 64.25 447 TRP A N 1
ATOM 3243 C CA . TRP A 1 447 ? -13.888 3.037 10.481 1.00 64.25 447 TRP A CA 1
ATOM 3244 C C . TRP A 1 447 ? -12.483 2.806 9.890 1.00 64.25 447 TRP A C 1
ATOM 3246 O O . TRP A 1 447 ? -12.349 2.427 8.740 1.00 64.25 447 TRP A O 1
ATOM 3256 N N . GLY A 1 448 ? -11.412 3.100 10.632 1.00 57.75 448 GLY A N 1
ATOM 3257 C CA . GLY A 1 448 ? -10.026 3.018 10.172 1.00 57.75 448 GLY A CA 1
ATOM 3258 C C . GLY A 1 448 ? -9.568 4.143 9.236 1.00 57.75 448 GLY A C 1
ATOM 3259 O O . GLY A 1 448 ? -8.380 4.414 9.205 1.00 57.75 448 GLY A O 1
ATOM 3260 N N . GLY A 1 449 ? -10.452 4.872 8.543 1.00 65.38 449 GLY A N 1
ATOM 3261 C CA . GLY A 1 449 ? -10.047 5.942 7.606 1.00 65.38 449 GLY A CA 1
ATOM 3262 C C . GLY A 1 449 ? -9.138 7.039 8.194 1.00 65.38 449 GLY A C 1
ATOM 3263 O O . GLY A 1 449 ? -8.266 7.552 7.499 1.00 65.38 449 GLY A O 1
ATOM 3264 N N . ASN A 1 450 ? -9.255 7.322 9.498 1.00 63.12 450 ASN A N 1
ATOM 3265 C CA . ASN A 1 450 ? -8.369 8.233 10.241 1.00 63.12 450 ASN A CA 1
ATOM 3266 C C . ASN A 1 450 ? -7.195 7.513 10.954 1.00 63.12 450 ASN A C 1
ATOM 3268 O O . ASN A 1 450 ? -6.701 8.004 11.968 1.00 63.12 450 ASN A O 1
ATOM 3272 N N . THR A 1 451 ? -6.775 6.331 10.491 1.00 73.38 451 THR A N 1
ATOM 3273 C CA . THR A 1 451 ? -5.646 5.556 11.042 1.00 73.38 451 THR A CA 1
ATOM 3274 C C . THR A 1 451 ? -4.629 5.205 9.953 1.00 73.38 451 THR A C 1
ATOM 3276 O O . THR A 1 451 ? -4.901 5.348 8.760 1.00 73.38 451 THR A O 1
ATOM 3279 N N . ASN A 1 452 ? -3.466 4.683 10.360 1.00 78.56 452 ASN A N 1
ATOM 3280 C CA . ASN A 1 452 ? -2.379 4.268 9.462 1.00 78.56 452 ASN A CA 1
ATOM 3281 C C . ASN A 1 452 ? -2.803 3.222 8.404 1.00 78.56 452 ASN A C 1
ATOM 3283 O O . ASN A 1 452 ? -2.083 3.040 7.430 1.00 78.56 452 ASN A O 1
ATOM 3287 N N . VAL A 1 453 ? -3.952 2.550 8.568 1.00 87.00 453 VAL A N 1
ATOM 3288 C CA . VAL A 1 453 ? -4.508 1.562 7.619 1.00 87.00 453 VAL A CA 1
ATOM 3289 C C . VAL A 1 453 ? -5.768 2.051 6.891 1.00 87.00 453 VAL A C 1
ATOM 3291 O O . VAL A 1 453 ? -6.519 1.248 6.338 1.00 87.00 453 VAL A O 1
ATOM 3294 N N . GLY A 1 454 ? -6.044 3.358 6.881 1.00 86.69 454 GLY A N 1
ATOM 3295 C CA . GLY A 1 454 ? -7.312 3.888 6.377 1.00 86.69 454 GLY A CA 1
ATOM 3296 C C . GLY A 1 454 ? -7.625 3.539 4.918 1.00 86.69 454 GLY A C 1
ATOM 3297 O O . GLY A 1 454 ? -8.733 3.088 4.640 1.00 86.69 454 GLY A O 1
ATOM 3298 N N . PHE A 1 455 ? -6.650 3.600 4.010 1.00 89.88 455 PHE A N 1
ATOM 3299 C CA . PHE A 1 455 ? -6.828 3.154 2.615 1.00 89.88 455 PHE A CA 1
ATOM 3300 C C . PHE A 1 455 ? -7.146 1.651 2.475 1.00 89.88 455 PHE A C 1
ATOM 3302 O O . PHE A 1 455 ? -7.634 1.207 1.443 1.00 89.88 455 PHE A O 1
ATOM 3309 N N . ILE A 1 456 ? -6.901 0.847 3.512 1.00 92.81 456 ILE A N 1
ATOM 3310 C CA . ILE A 1 456 ? -7.192 -0.590 3.514 1.00 92.81 456 ILE A CA 1
ATOM 3311 C C . ILE A 1 456 ? -8.626 -0.854 3.987 1.00 92.81 456 ILE A C 1
ATOM 3313 O O . ILE A 1 456 ? -9.313 -1.678 3.391 1.00 92.81 456 ILE A O 1
ATOM 3317 N N . ILE A 1 457 ? -9.083 -0.179 5.051 1.00 89.50 457 ILE A N 1
ATOM 3318 C CA . ILE A 1 457 ? -10.310 -0.565 5.780 1.00 89.50 457 ILE A CA 1
ATOM 3319 C C . ILE A 1 457 ? -11.388 0.528 5.928 1.00 89.50 457 ILE A C 1
ATOM 3321 O O . ILE A 1 457 ? -12.394 0.264 6.591 1.00 89.50 457 ILE A O 1
ATOM 3325 N N . ASN A 1 458 ? -11.226 1.723 5.342 1.00 82.94 458 ASN A N 1
ATOM 3326 C CA . ASN A 1 458 ? -12.241 2.783 5.445 1.00 82.94 458 ASN A CA 1
ATOM 3327 C C . ASN A 1 458 ? -13.584 2.407 4.798 1.00 82.94 458 ASN A C 1
ATOM 3329 O O . ASN A 1 458 ? -13.667 1.614 3.859 1.00 82.94 458 ASN A O 1
ATOM 3333 N N . GLU A 1 459 ? -14.663 3.014 5.289 1.00 77.31 459 GLU A N 1
ATOM 3334 C CA . GLU A 1 459 ? -16.023 2.636 4.927 1.00 77.31 459 GLU A CA 1
ATOM 3335 C C . GLU A 1 459 ? -16.420 2.947 3.475 1.00 77.31 459 GLU A C 1
ATOM 3337 O O . GLU A 1 459 ? -17.377 2.347 2.972 1.00 77.31 459 GLU A O 1
ATOM 3342 N N . GLN A 1 460 ? -15.689 3.831 2.793 1.00 75.75 460 GLN A N 1
ATOM 3343 C CA . GLN A 1 460 ? -16.026 4.400 1.485 1.00 75.75 460 GLN A CA 1
ATOM 3344 C C . GLN A 1 460 ? -15.388 3.582 0.354 1.00 75.75 460 GLN A C 1
ATOM 3346 O O . GLN A 1 460 ? -16.120 2.992 -0.445 1.00 75.75 460 GLN A O 1
ATOM 3351 N N . ASP A 1 461 ? -14.070 3.398 0.374 1.00 75.00 461 ASP A N 1
ATOM 3352 C CA . ASP A 1 461 ? -13.289 2.819 -0.738 1.00 75.00 461 ASP A CA 1
ATOM 3353 C C . ASP A 1 461 ? -12.246 1.756 -0.320 1.00 75.00 461 ASP A C 1
ATOM 3355 O O . ASP A 1 461 ? -11.719 1.062 -1.184 1.00 75.00 461 ASP A O 1
ATOM 3359 N N . GLY A 1 462 ? -12.032 1.522 0.984 1.00 85.12 462 GLY A N 1
ATOM 3360 C CA . GLY A 1 462 ? -10.963 0.644 1.486 1.00 85.12 462 GLY A CA 1
ATOM 3361 C C . GLY A 1 462 ? -10.860 -0.747 0.827 1.00 85.12 462 GLY A C 1
ATOM 3362 O O . GLY A 1 462 ? -11.830 -1.516 0.807 1.00 85.12 462 GLY A O 1
ATOM 3363 N N . TYR A 1 463 ? -9.661 -1.099 0.339 1.00 90.75 463 TYR A N 1
ATOM 3364 C CA . TYR A 1 463 ? -9.402 -2.299 -0.482 1.00 90.75 463 TYR A CA 1
ATOM 3365 C C . TYR A 1 463 ? -9.879 -3.628 0.117 1.00 90.75 463 TYR A C 1
ATOM 3367 O O . TYR A 1 463 ? -10.235 -4.548 -0.625 1.00 90.75 463 TYR A O 1
ATOM 3375 N N . VAL A 1 464 ? -9.925 -3.741 1.450 1.00 93.31 464 VAL A N 1
ATOM 3376 C CA . VAL A 1 464 ? -10.385 -4.951 2.145 1.00 93.31 464 VAL A CA 1
ATOM 3377 C C . VAL A 1 464 ? -11.795 -5.360 1.709 1.00 93.31 464 VAL A C 1
ATOM 3379 O O . VAL A 1 464 ? -12.128 -6.539 1.739 1.00 93.31 464 VAL A O 1
ATOM 3382 N N . PHE A 1 465 ? -12.637 -4.413 1.284 1.00 92.12 465 PHE A N 1
ATOM 3383 C CA . PHE A 1 465 ? -14.027 -4.695 0.940 1.00 92.12 465 PHE A CA 1
ATOM 3384 C C . PHE A 1 465 ? -14.203 -5.322 -0.450 1.00 92.12 465 PHE A C 1
ATOM 3386 O O . PHE A 1 465 ? -15.005 -6.249 -0.566 1.00 92.12 465 PHE A O 1
ATOM 3393 N N . GLU A 1 466 ? -13.441 -4.903 -1.472 1.00 89.75 466 GLU A N 1
ATOM 3394 C CA . GLU A 1 466 ? -13.405 -5.634 -2.755 1.00 89.75 466 GLU A CA 1
ATOM 3395 C C . GLU A 1 466 ? -12.832 -7.039 -2.529 1.00 89.75 466 GLU A C 1
ATOM 3397 O O . GLU A 1 466 ? -13.352 -8.026 -3.049 1.00 89.75 466 GLU A O 1
ATOM 3402 N N . GLU A 1 467 ? -11.793 -7.153 -1.698 1.00 95.00 467 GLU A N 1
ATOM 3403 C CA . GLU A 1 467 ? -11.158 -8.434 -1.412 1.00 95.00 467 GLU A CA 1
ATOM 3404 C C . GLU A 1 467 ? -12.086 -9.404 -0.658 1.00 95.00 467 GLU A C 1
ATOM 3406 O O . GLU A 1 467 ? -12.168 -10.578 -1.025 1.00 95.00 467 GLU A O 1
ATOM 3411 N N . LEU A 1 468 ? -12.839 -8.929 0.341 1.00 96.50 468 LEU A N 1
ATOM 3412 C CA . LEU A 1 468 ? -13.832 -9.724 1.074 1.00 96.50 468 LEU A CA 1
ATOM 3413 C C . LEU A 1 468 ? -15.019 -10.141 0.193 1.00 96.50 468 LEU A C 1
ATOM 3415 O O . LEU A 1 468 ? -15.474 -11.285 0.292 1.00 96.50 468 LEU A O 1
ATOM 3419 N N . GLU A 1 469 ? -15.493 -9.270 -0.701 1.00 95.06 469 GLU A N 1
ATOM 3420 C CA . GLU A 1 469 ? -16.554 -9.624 -1.650 1.00 95.06 469 GLU A CA 1
ATOM 3421 C C . GLU A 1 469 ? -16.050 -10.645 -2.685 1.00 95.06 469 GLU A C 1
ATOM 3423 O O . GLU A 1 469 ? -16.715 -11.653 -2.931 1.00 95.06 469 GLU A O 1
ATOM 3428 N N . ARG A 1 470 ? -14.836 -10.460 -3.223 1.00 93.94 470 ARG A N 1
ATOM 3429 C CA . ARG A 1 470 ? -14.221 -11.364 -4.207 1.00 93.94 470 ARG A CA 1
ATOM 3430 C C . ARG A 1 470 ? -13.858 -12.731 -3.625 1.00 93.94 470 ARG A C 1
ATOM 3432 O O . ARG A 1 470 ? -14.238 -13.746 -4.211 1.00 93.94 470 ARG A O 1
ATOM 3439 N N . ARG A 1 471 ? -13.109 -12.781 -2.517 1.00 95.94 471 ARG A N 1
ATOM 3440 C CA . ARG A 1 471 ? -12.588 -14.035 -1.935 1.00 95.94 471 ARG A CA 1
ATOM 3441 C C . ARG A 1 471 ? -13.630 -14.769 -1.104 1.00 95.94 471 ARG A C 1
ATOM 3443 O O . ARG A 1 471 ? -13.758 -15.981 -1.250 1.00 95.94 471 ARG A O 1
ATOM 3450 N N . TYR A 1 472 ? -14.400 -14.064 -0.273 1.00 96.56 472 TYR A N 1
ATOM 3451 C CA . TYR A 1 472 ? -15.303 -14.671 0.719 1.00 96.56 472 TYR A CA 1
ATOM 3452 C C . TYR A 1 472 ? -16.798 -14.502 0.392 1.00 96.56 472 TYR A C 1
ATOM 3454 O O . TYR A 1 472 ? -17.636 -15.137 1.031 1.00 96.56 472 TYR A O 1
ATOM 3462 N N . GLY A 1 473 ? -17.162 -13.681 -0.601 1.00 95.06 473 GLY A N 1
ATOM 3463 C CA . GLY A 1 473 ? -18.564 -13.395 -0.931 1.00 95.06 473 GLY A CA 1
ATOM 3464 C C . GLY A 1 473 ? -19.282 -12.522 0.104 1.00 95.06 473 GLY A C 1
ATOM 3465 O O . GLY A 1 473 ? -20.512 -12.542 0.162 1.00 95.06 473 GLY A O 1
ATOM 3466 N N . LEU A 1 474 ? -18.533 -11.794 0.941 1.00 93.62 474 LEU A N 1
ATOM 3467 C CA . LEU A 1 474 ? -19.063 -10.940 2.005 1.00 93.62 474 LEU A CA 1
ATOM 3468 C C . LEU A 1 474 ? -19.141 -9.489 1.530 1.00 93.62 474 LEU A C 1
ATOM 3470 O O . LEU A 1 474 ? -18.114 -8.847 1.326 1.00 93.62 474 LEU A O 1
ATOM 3474 N N . THR A 1 475 ? -20.352 -8.950 1.383 1.00 91.62 475 THR A N 1
ATOM 3475 C CA . THR A 1 475 ? -20.526 -7.548 0.973 1.00 91.62 475 THR A CA 1
ATOM 3476 C C . THR A 1 475 ? -20.327 -6.591 2.153 1.00 91.62 475 THR A C 1
ATOM 3478 O O . THR A 1 475 ? -20.494 -6.972 3.317 1.00 91.62 475 THR A O 1
ATOM 3481 N N . LYS A 1 476 ? -20.099 -5.296 1.879 1.00 87.12 476 LYS A N 1
ATOM 3482 C CA . LYS A 1 476 ? -20.189 -4.225 2.898 1.00 87.12 476 LYS A CA 1
ATOM 3483 C C . LYS A 1 476 ? -21.479 -4.337 3.733 1.00 87.12 476 LYS A C 1
ATOM 3485 O O . LYS A 1 476 ? -21.447 -4.257 4.959 1.00 87.12 476 LYS A O 1
ATOM 3490 N N . ALA A 1 477 ? -22.610 -4.638 3.093 1.00 86.19 477 ALA A N 1
ATOM 3491 C CA . ALA A 1 477 ? -23.901 -4.812 3.760 1.00 86.19 477 ALA A CA 1
ATOM 3492 C C . ALA A 1 477 ? -24.039 -6.116 4.572 1.00 86.19 477 ALA A C 1
ATOM 3494 O O . ALA A 1 477 ? -25.072 -6.304 5.211 1.00 86.19 477 ALA A O 1
ATOM 3495 N N . ASP A 1 478 ? -23.063 -7.027 4.547 1.00 88.94 478 ASP A N 1
ATOM 3496 C CA . ASP A 1 478 ? -22.995 -8.196 5.434 1.00 88.94 478 ASP A CA 1
ATOM 3497 C C . ASP A 1 478 ? -22.115 -7.952 6.663 1.00 88.94 478 ASP A C 1
ATOM 3499 O O . ASP A 1 478 ? -22.357 -8.535 7.720 1.00 88.94 478 ASP A O 1
ATOM 3503 N N . LEU A 1 479 ? -21.166 -7.021 6.555 1.00 87.25 479 LEU A N 1
ATOM 3504 C CA . LEU A 1 479 ? -20.230 -6.650 7.614 1.00 87.25 479 LEU A CA 1
ATOM 3505 C C . LEU A 1 479 ? -20.785 -5.564 8.562 1.00 87.25 479 LEU A C 1
ATOM 3507 O O . LEU A 1 479 ? -20.359 -5.505 9.713 1.00 87.25 479 LEU A O 1
ATOM 3511 N N . TYR A 1 480 ? -21.733 -4.728 8.115 1.00 82.56 480 TYR A N 1
ATOM 3512 C CA . TYR A 1 480 ? -22.145 -3.482 8.799 1.00 82.56 480 TYR A CA 1
ATOM 3513 C C . TYR A 1 480 ? -22.754 -3.632 10.208 1.00 82.56 480 TYR A C 1
ATOM 3515 O O . TYR A 1 480 ? -22.658 -2.710 11.014 1.00 82.56 480 TYR A O 1
ATOM 3523 N N . GLY A 1 481 ? -23.399 -4.753 10.535 1.00 69.81 481 GLY A N 1
ATOM 3524 C CA . GLY A 1 481 ? -24.132 -4.879 11.803 1.00 69.81 481 GLY A CA 1
ATOM 3525 C C . GLY A 1 481 ? -25.407 -4.023 11.882 1.00 69.81 481 GLY A C 1
ATOM 3526 O O . GLY A 1 481 ? -25.822 -3.400 10.906 1.00 69.81 481 GLY A O 1
ATOM 3527 N N . GLY A 1 482 ? -26.049 -4.002 13.055 1.00 65.00 482 GLY A N 1
ATOM 3528 C CA . GLY A 1 482 ? -27.311 -3.284 13.294 1.00 65.00 482 GLY A CA 1
ATOM 3529 C C . GLY A 1 482 ? -28.568 -4.168 13.376 1.00 65.00 482 GLY A C 1
ATOM 3530 O O . GLY A 1 482 ? -28.505 -5.363 13.666 1.00 65.00 482 GLY A O 1
ATOM 3531 N N . ASP A 1 483 ? -29.736 -3.551 13.171 1.00 57.34 483 ASP A N 1
ATOM 3532 C CA . ASP A 1 483 ? -31.069 -4.123 13.457 1.00 57.34 483 ASP A CA 1
ATOM 3533 C C . ASP A 1 483 ? -31.500 -5.303 12.553 1.00 57.34 483 ASP A C 1
ATOM 3535 O O . ASP A 1 483 ? -32.521 -5.940 12.827 1.00 57.34 483 ASP A O 1
ATOM 3539 N N . ASP A 1 484 ? -30.770 -5.611 11.474 1.00 64.81 484 ASP A 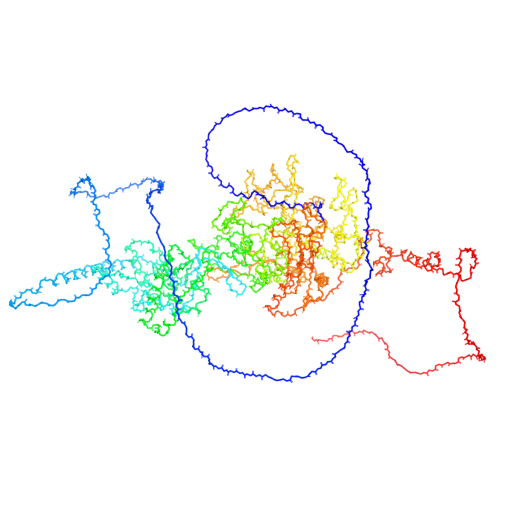N 1
ATOM 3540 C CA . ASP A 1 484 ? -31.097 -6.723 10.565 1.00 64.81 484 ASP A CA 1
ATOM 3541 C C . ASP A 1 484 ? -30.461 -8.071 10.963 1.00 64.81 484 ASP A C 1
ATOM 3543 O O . ASP A 1 484 ? -30.824 -9.110 10.406 1.00 64.81 484 ASP A O 1
ATOM 3547 N N . GLY A 1 485 ? -29.572 -8.068 11.964 1.00 65.06 485 GLY A N 1
ATOM 3548 C CA . GLY A 1 485 ? -28.901 -9.260 12.487 1.00 65.06 485 GLY A CA 1
ATOM 3549 C C . GLY A 1 485 ? -27.663 -9.706 11.703 1.00 65.06 485 GLY A C 1
ATOM 3550 O O . GLY A 1 485 ? -27.200 -10.827 11.906 1.00 65.06 485 GLY A O 1
ATOM 3551 N N . LYS A 1 486 ? -27.120 -8.866 10.817 1.00 77.75 486 LYS A N 1
ATOM 3552 C CA . LYS A 1 486 ? -25.832 -9.109 10.147 1.00 77.75 486 LYS A CA 1
ATOM 3553 C C . LYS A 1 486 ? -24.647 -8.580 10.967 1.00 77.75 486 LYS A C 1
ATOM 3555 O O . LYS A 1 486 ? -24.821 -8.235 12.130 1.00 77.75 486 LYS A O 1
ATOM 3560 N N . GLY A 1 487 ? -23.444 -8.515 10.398 1.00 81.19 487 GLY A N 1
ATOM 3561 C CA . GLY A 1 487 ? -22.234 -8.106 11.118 1.00 81.19 487 GLY A CA 1
ATOM 3562 C C . GLY A 1 487 ? -21.752 -9.132 12.148 1.00 81.19 487 GLY A C 1
ATOM 3563 O O . GLY A 1 487 ? -22.160 -10.297 12.129 1.00 81.19 487 GLY A O 1
ATOM 3564 N N . GLY A 1 488 ? -20.849 -8.685 13.023 1.00 78.94 488 GLY A N 1
ATOM 3565 C CA . GLY A 1 488 ? -20.174 -9.500 14.036 1.00 78.94 488 GLY A CA 1
ATOM 3566 C C . GLY A 1 488 ? -18.984 -10.324 13.535 1.00 78.94 488 GLY A C 1
ATOM 3567 O O . GLY A 1 488 ? -18.455 -11.134 14.298 1.00 78.94 488 GLY A O 1
ATOM 3568 N N . TYR A 1 489 ? -18.558 -10.131 12.282 1.00 89.56 489 TYR A N 1
ATOM 3569 C CA . TYR A 1 489 ? -17.391 -10.812 11.716 1.00 89.56 489 TYR A CA 1
ATOM 3570 C C . TYR A 1 489 ? -16.091 -10.293 12.341 1.00 89.56 489 TYR A C 1
ATOM 3572 O O . TYR A 1 489 ? -15.999 -9.142 12.773 1.00 89.56 489 TYR A O 1
ATOM 3580 N N . SER A 1 490 ? -15.058 -11.130 12.361 1.00 87.88 490 SER A N 1
ATOM 3581 C CA . SER A 1 490 ? -13.690 -10.723 12.704 1.00 87.88 490 SER A CA 1
ATOM 3582 C C . SER A 1 490 ? -12.759 -11.043 11.538 1.00 87.88 490 SER A C 1
ATOM 3584 O O . SER A 1 490 ? -12.646 -12.203 11.137 1.00 87.88 490 SER A O 1
ATOM 3586 N N . VAL A 1 491 ? -12.131 -10.005 10.984 1.00 94.25 491 VAL A N 1
ATOM 3587 C CA . VAL A 1 491 ? -11.245 -10.060 9.815 1.00 94.25 491 VAL A CA 1
ATOM 3588 C C . VAL A 1 491 ? -9.816 -9.789 10.279 1.00 94.25 491 VAL A C 1
ATOM 3590 O O . VAL A 1 491 ? -9.523 -8.702 10.775 1.00 94.25 491 VAL A O 1
ATOM 3593 N N . THR A 1 492 ? -8.932 -10.769 10.127 1.00 95.75 492 THR A N 1
ATOM 3594 C CA . THR A 1 492 ? -7.493 -10.612 10.365 1.00 95.75 492 THR A CA 1
ATOM 3595 C C . THR A 1 492 ? -6.828 -10.186 9.065 1.00 95.75 492 THR A C 1
ATOM 3597 O O . THR A 1 492 ? -6.954 -10.868 8.044 1.00 95.75 492 THR A O 1
ATOM 3600 N N . LEU A 1 493 ? -6.136 -9.054 9.114 1.00 97.44 493 LEU A N 1
ATOM 3601 C CA . LEU A 1 493 ? -5.337 -8.520 8.025 1.00 97.44 493 LEU A CA 1
ATOM 3602 C C . LEU A 1 493 ? -3.947 -9.168 7.999 1.00 97.44 493 LEU A C 1
ATOM 3604 O O . LEU A 1 493 ? -3.455 -9.661 9.013 1.00 97.44 493 LEU A O 1
ATOM 3608 N N . THR A 1 494 ? -3.305 -9.102 6.841 1.00 98.50 494 THR A N 1
ATOM 3609 C CA . THR A 1 494 ? -1.885 -9.430 6.631 1.00 98.50 494 THR A CA 1
ATOM 3610 C C . THR A 1 494 ? -0.938 -8.408 7.271 1.00 98.50 494 THR A C 1
ATOM 3612 O O . THR A 1 494 ? 0.193 -8.738 7.609 1.00 98.50 494 THR A O 1
ATOM 3615 N N . ILE A 1 495 ? -1.409 -7.168 7.456 1.00 98.25 495 ILE A N 1
ATOM 3616 C CA . ILE A 1 495 ? -0.612 -6.024 7.915 1.00 98.25 495 ILE A CA 1
ATOM 3617 C C . ILE A 1 495 ? 0.013 -6.303 9.287 1.00 98.25 495 ILE A C 1
ATOM 3619 O O . ILE A 1 495 ? -0.700 -6.514 10.275 1.00 98.25 495 ILE A O 1
ATOM 3623 N N . ASP A 1 496 ? 1.343 -6.232 9.346 1.00 97.94 496 ASP A N 1
ATOM 3624 C CA . ASP A 1 496 ? 2.117 -6.237 10.582 1.00 97.94 496 ASP A CA 1
ATOM 3625 C C . ASP A 1 496 ? 2.170 -4.803 11.141 1.00 97.94 496 ASP A C 1
ATOM 3627 O O . ASP A 1 496 ? 2.574 -3.877 10.428 1.00 97.94 496 ASP A O 1
ATOM 3631 N N . PRO A 1 497 ? 1.767 -4.574 12.405 1.00 93.81 497 PRO A N 1
ATOM 3632 C CA . PRO A 1 497 ? 1.676 -3.224 12.950 1.00 93.81 497 PRO A CA 1
ATOM 3633 C C . PRO A 1 497 ? 3.058 -2.583 13.140 1.00 93.81 497 PRO A C 1
ATOM 3635 O O . PRO A 1 497 ? 3.185 -1.367 13.039 1.00 93.81 497 PRO A O 1
ATOM 3638 N N . THR A 1 498 ? 4.112 -3.379 13.341 1.00 96.31 498 THR A N 1
ATOM 3639 C CA . THR A 1 498 ? 5.500 -2.909 13.462 1.00 96.31 498 THR A CA 1
ATOM 3640 C C . THR A 1 498 ? 6.016 -2.389 12.124 1.00 96.31 498 THR A C 1
ATOM 3642 O O . THR A 1 498 ? 6.634 -1.327 12.066 1.00 96.31 498 THR A O 1
ATOM 3645 N N . ILE A 1 499 ? 5.748 -3.120 11.037 1.00 98.38 499 ILE A N 1
ATOM 3646 C CA . ILE A 1 499 ? 6.119 -2.719 9.672 1.00 98.38 499 ILE A CA 1
ATOM 3647 C C . ILE A 1 499 ? 5.295 -1.501 9.240 1.00 98.38 499 ILE A C 1
ATOM 3649 O O . ILE A 1 499 ? 5.859 -0.520 8.748 1.00 98.38 499 ILE A O 1
ATOM 3653 N N . GLN A 1 500 ? 3.984 -1.517 9.494 1.00 97.31 500 GLN A N 1
ATOM 3654 C CA . GLN A 1 500 ? 3.086 -0.396 9.223 1.00 97.31 500 GLN A CA 1
ATOM 3655 C C . GLN A 1 500 ? 3.512 0.888 9.953 1.00 97.31 500 GLN A C 1
ATOM 3657 O O . GLN A 1 500 ? 3.518 1.959 9.344 1.00 97.31 500 GLN A O 1
ATOM 3662 N N . ASP A 1 501 ? 3.919 0.794 11.223 1.00 95.38 501 ASP A N 1
ATOM 3663 C CA . ASP A 1 501 ? 4.396 1.946 11.993 1.00 95.38 501 ASP A CA 1
ATOM 3664 C C . ASP A 1 501 ? 5.752 2.469 11.500 1.00 95.38 501 ASP A C 1
ATOM 3666 O O . ASP A 1 501 ? 5.972 3.678 11.544 1.00 95.38 501 ASP A O 1
ATOM 3670 N N . GLN A 1 502 ? 6.647 1.628 10.964 1.00 97.94 502 GLN A N 1
ATOM 3671 C CA . GLN A 1 502 ? 7.871 2.123 10.314 1.00 97.94 502 GLN A CA 1
ATOM 3672 C C . GLN A 1 502 ? 7.563 2.853 9.000 1.00 97.94 502 GLN A C 1
ATOM 3674 O O . GLN A 1 502 ? 8.095 3.943 8.774 1.00 97.94 502 GLN A O 1
ATOM 3679 N N . LEU A 1 503 ? 6.667 2.313 8.163 1.00 98.12 503 LEU A N 1
ATOM 3680 C CA . LEU A 1 503 ? 6.211 2.997 6.948 1.00 98.12 503 LEU A CA 1
ATOM 3681 C C . LEU A 1 503 ? 5.567 4.351 7.288 1.00 98.12 503 LEU A C 1
ATOM 3683 O O . LEU A 1 503 ? 5.928 5.363 6.689 1.00 98.12 503 LEU A O 1
ATOM 3687 N N . ALA A 1 504 ? 4.685 4.400 8.290 1.00 95.38 504 ALA A N 1
ATOM 3688 C CA . ALA A 1 50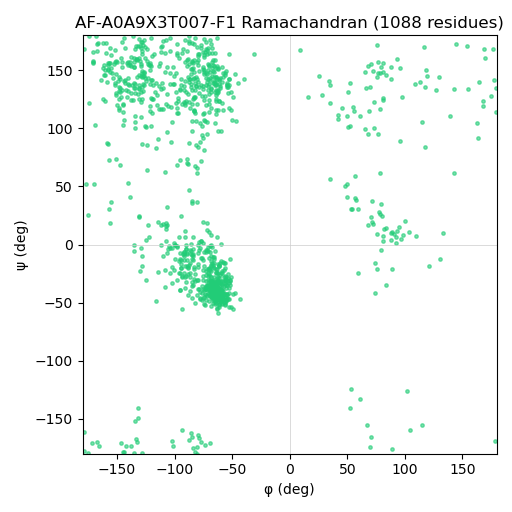4 ? 4.071 5.644 8.748 1.00 95.38 504 ALA A CA 1
ATOM 3689 C C . ALA A 1 504 ? 5.109 6.618 9.340 1.00 95.38 504 ALA A C 1
ATOM 3691 O O . ALA A 1 504 ? 5.157 7.780 8.943 1.00 95.38 504 ALA A O 1
ATOM 3692 N N . ALA A 1 505 ? 6.001 6.167 10.228 1.00 95.94 505 ALA A N 1
ATOM 3693 C CA . ALA A 1 505 ? 6.993 7.030 10.875 1.00 95.94 505 ALA A CA 1
ATOM 3694 C C . ALA A 1 505 ? 8.009 7.634 9.892 1.00 95.94 505 ALA A C 1
ATOM 3696 O O . ALA A 1 505 ? 8.460 8.764 10.100 1.00 95.94 505 ALA A O 1
ATOM 3697 N N . LYS A 1 506 ? 8.378 6.913 8.823 1.00 97.06 506 LYS A N 1
ATOM 3698 C CA . LYS A 1 506 ? 9.304 7.416 7.794 1.00 97.06 506 LYS A CA 1
ATOM 3699 C C . LYS A 1 506 ? 8.592 8.140 6.648 1.00 97.06 506 LYS A C 1
ATOM 3701 O O . LYS A 1 506 ? 9.196 9.039 6.060 1.00 97.06 506 LYS A O 1
ATOM 3706 N N . GLY A 1 507 ? 7.336 7.803 6.358 1.00 95.75 507 GLY A N 1
ATOM 3707 C CA . GLY A 1 507 ? 6.537 8.422 5.300 1.00 95.75 507 GLY A CA 1
ATOM 3708 C C . GLY A 1 507 ? 5.811 9.707 5.706 1.00 95.75 507 GLY A C 1
ATOM 3709 O O . GLY A 1 507 ? 5.716 10.632 4.896 1.00 95.75 507 GLY A O 1
ATOM 3710 N N . SER A 1 508 ? 5.330 9.784 6.949 1.00 94.69 508 SER A N 1
ATOM 3711 C CA . SER A 1 508 ? 4.489 10.880 7.439 1.00 94.69 508 SER A CA 1
ATOM 3712 C C . SER A 1 508 ? 5.199 12.228 7.405 1.00 94.69 508 SER A C 1
ATOM 3714 O O . SER A 1 508 ? 6.324 12.371 7.894 1.00 94.69 508 SER A O 1
ATOM 3716 N N . ARG A 1 509 ? 4.513 13.244 6.875 1.00 93.31 509 ARG A N 1
ATOM 3717 C CA . ARG A 1 509 ? 4.964 14.648 6.881 1.00 93.31 509 ARG A CA 1
ATOM 3718 C C . ARG A 1 509 ? 4.192 15.482 7.911 1.00 93.31 509 ARG A C 1
ATOM 3720 O O . ARG A 1 509 ? 4.478 16.671 8.067 1.00 93.31 509 ARG A O 1
ATOM 3727 N N . GLY A 1 510 ? 3.245 14.863 8.619 1.00 90.00 510 GLY A N 1
ATOM 3728 C CA . GLY A 1 510 ? 2.232 15.553 9.407 1.00 90.00 510 GLY A CA 1
ATOM 3729 C C . GLY A 1 510 ? 1.146 16.157 8.515 1.00 90.00 510 GLY A C 1
ATOM 3730 O O . GLY A 1 510 ? 1.253 16.177 7.293 1.00 90.00 510 GLY A O 1
ATOM 3731 N N . ALA A 1 511 ? 0.070 16.670 9.111 1.00 88.38 511 ALA A N 1
ATOM 3732 C CA . ALA A 1 511 ? -1.087 17.121 8.335 1.00 88.38 511 ALA A CA 1
ATOM 3733 C C . ALA A 1 511 ? -0.755 18.265 7.350 1.00 88.38 511 ALA A C 1
ATOM 3735 O O . ALA A 1 511 ? -0.018 19.197 7.684 1.00 88.38 511 ALA A O 1
ATOM 3736 N N . ILE A 1 512 ? -1.382 18.235 6.166 1.00 90.75 512 ILE A N 1
ATOM 3737 C CA . ILE A 1 512 ? -1.378 19.344 5.195 1.00 90.75 512 ILE A CA 1
ATOM 3738 C C . ILE A 1 512 ? -1.871 20.628 5.882 1.00 90.75 512 ILE A C 1
ATOM 3740 O O . ILE A 1 512 ? -2.835 20.613 6.656 1.00 90.75 512 ILE A O 1
ATOM 3744 N N . VAL A 1 513 ? -1.208 21.754 5.620 1.00 93.50 513 VAL A N 1
ATOM 3745 C CA . VAL A 1 513 ? -1.607 23.060 6.148 1.00 93.50 513 VAL A CA 1
ATOM 3746 C C . VAL A 1 513 ? -2.922 23.482 5.496 1.00 93.50 513 VAL A C 1
ATOM 3748 O O . VAL A 1 513 ? -3.090 23.421 4.282 1.00 93.50 513 VAL A O 1
ATOM 3751 N N . LYS A 1 514 ? -3.884 23.913 6.313 1.00 93.81 514 LYS A N 1
ATOM 3752 C CA . LYS A 1 514 ? -5.226 24.317 5.876 1.00 93.81 514 LYS A CA 1
ATOM 3753 C C . LYS A 1 514 ? -5.349 25.844 5.790 1.00 93.81 514 LYS A C 1
ATOM 3755 O O . LYS A 1 514 ? -4.767 26.579 6.591 1.00 93.81 514 LYS A O 1
ATOM 3760 N N . LYS A 1 515 ? -6.112 26.322 4.809 1.00 93.88 515 LYS A N 1
ATOM 3761 C CA . LYS A 1 515 ? -6.242 27.733 4.415 1.00 93.88 515 LYS A CA 1
ATOM 3762 C C . LYS A 1 515 ? -7.038 28.556 5.434 1.00 93.88 515 LYS A C 1
ATOM 3764 O O . LYS A 1 515 ? -8.068 28.109 5.947 1.00 93.88 515 LYS A O 1
ATOM 3769 N N . LYS A 1 516 ? -6.587 29.789 5.687 1.00 94.12 516 LYS A N 1
ATOM 3770 C CA . LYS A 1 516 ? -7.236 30.751 6.594 1.00 94.12 516 LYS A CA 1
ATOM 3771 C C . LYS A 1 516 ? -7.368 32.145 5.991 1.00 94.12 516 LYS A C 1
ATOM 3773 O O . LYS A 1 516 ? -6.619 32.495 5.084 1.00 94.12 516 LYS A O 1
ATOM 3778 N N . ASP A 1 517 ? -8.301 32.931 6.526 1.00 92.50 517 ASP A N 1
ATOM 3779 C CA . ASP A 1 517 ? -8.411 34.370 6.259 1.00 92.50 517 ASP A CA 1
ATOM 3780 C C . ASP A 1 517 ? -7.546 35.232 7.210 1.00 92.50 517 ASP A C 1
ATOM 3782 O O . ASP A 1 517 ? -6.957 34.736 8.175 1.00 92.50 517 ASP A O 1
ATOM 3786 N N . ASP A 1 518 ? -7.492 36.544 6.942 1.00 93.00 518 ASP A N 1
ATOM 3787 C CA . ASP A 1 518 ? -6.774 37.549 7.750 1.00 93.00 518 ASP A CA 1
ATOM 3788 C C . ASP A 1 518 ? -7.253 37.624 9.220 1.00 93.00 518 ASP A C 1
ATOM 3790 O O . ASP A 1 518 ? -6.504 38.072 10.094 1.00 93.00 518 ASP A O 1
ATOM 3794 N N . ASP A 1 519 ? -8.495 37.211 9.504 1.00 91.19 519 ASP A N 1
ATOM 3795 C CA . ASP A 1 519 ? -9.090 37.181 10.848 1.00 91.19 519 ASP A CA 1
ATOM 3796 C C . ASP A 1 519 ? -8.818 35.838 11.580 1.00 91.19 519 ASP A C 1
ATOM 3798 O O . ASP A 1 519 ? -9.077 35.717 12.782 1.00 91.19 519 ASP A O 1
ATOM 3802 N N . GLY A 1 520 ? -8.236 34.845 10.893 1.00 91.31 520 GLY A N 1
ATOM 3803 C CA . GLY A 1 520 ? -7.830 33.540 11.426 1.00 91.31 520 GLY A CA 1
ATOM 3804 C C . GLY A 1 520 ? -8.889 32.430 11.343 1.00 91.31 520 GLY A C 1
ATOM 3805 O O . GLY A 1 520 ? -8.681 31.353 11.927 1.00 91.31 520 GLY A O 1
ATOM 3806 N N . ASN A 1 521 ? -9.997 32.671 10.637 1.00 93.06 521 ASN A N 1
ATOM 3807 C CA . ASN A 1 521 ? -11.044 31.683 10.372 1.00 93.06 521 ASN A CA 1
ATOM 3808 C C . ASN A 1 521 ? -10.586 30.690 9.295 1.00 93.06 521 ASN A C 1
ATOM 3810 O O . ASN A 1 521 ? -9.772 31.025 8.437 1.00 93.06 521 ASN A O 1
ATOM 3814 N N . TRP A 1 522 ? -11.129 29.474 9.325 1.00 94.31 522 TRP A N 1
ATOM 3815 C CA . TRP A 1 522 ? -10.976 28.500 8.242 1.00 94.31 522 TRP A CA 1
ATOM 3816 C C . TRP A 1 522 ? -11.778 28.934 7.012 1.00 94.31 522 TRP A C 1
ATOM 3818 O O . TRP A 1 522 ? -12.893 29.434 7.168 1.00 94.31 522 TRP A O 1
ATOM 3828 N N . VAL A 1 523 ? -11.246 28.716 5.806 1.00 93.94 523 VAL A N 1
ATOM 3829 C CA . VAL A 1 523 ? -11.936 29.042 4.544 1.00 93.94 523 VAL A CA 1
ATOM 3830 C C . VAL A 1 523 ? -11.829 27.923 3.509 1.00 93.94 523 VAL A C 1
ATOM 3832 O O . VAL A 1 523 ? -10.861 27.161 3.481 1.00 93.94 523 VAL A O 1
ATOM 3835 N N . ASP A 1 524 ? -12.822 27.847 2.628 1.00 91.69 524 ASP A N 1
ATOM 3836 C CA . ASP A 1 524 ? -12.848 26.908 1.508 1.00 91.69 524 ASP A CA 1
ATOM 3837 C C . ASP A 1 524 ? -11.941 27.347 0.328 1.00 91.69 524 ASP A C 1
ATOM 3839 O O . ASP A 1 524 ? -11.141 28.294 0.408 1.00 91.69 524 ASP A O 1
ATOM 3843 N N . ALA A 1 525 ? -12.066 26.655 -0.810 1.00 87.56 525 ALA A N 1
ATOM 3844 C CA . ALA A 1 525 ? -11.347 26.993 -2.038 1.00 87.56 525 ALA A CA 1
ATOM 3845 C C . ALA A 1 525 ? -11.689 28.412 -2.537 1.00 87.56 525 ALA A C 1
ATOM 3847 O O . ALA A 1 525 ? -10.780 29.175 -2.872 1.00 87.56 525 ALA A O 1
ATOM 3848 N N . ASN A 1 526 ? -12.966 28.803 -2.479 1.00 90.50 526 ASN A N 1
ATOM 3849 C CA . ASN A 1 526 ? -13.465 30.124 -2.878 1.00 90.50 526 ASN A CA 1
ATOM 3850 C C . ASN A 1 526 ? -12.999 31.254 -1.936 1.00 90.50 526 ASN A C 1
ATOM 3852 O O . ASN A 1 526 ? -12.941 32.414 -2.345 1.00 90.50 526 ASN A O 1
ATOM 3856 N N . GLY A 1 527 ? -12.635 30.921 -0.693 1.00 89.56 527 GLY A N 1
ATOM 3857 C CA . GLY A 1 527 ? -12.335 31.881 0.370 1.00 89.56 527 GLY A CA 1
ATOM 3858 C C . GLY A 1 527 ? -13.543 32.223 1.251 1.00 89.56 527 GLY A C 1
ATOM 3859 O O . GLY A 1 527 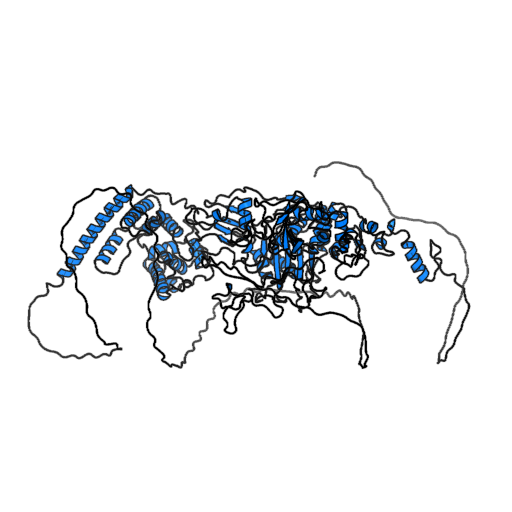? -13.464 33.173 2.030 1.00 89.56 527 GLY A O 1
ATOM 3860 N N . ASP A 1 528 ? -14.644 31.475 1.145 1.00 93.56 528 ASP A N 1
ATOM 3861 C CA . ASP A 1 528 ? -15.801 31.607 2.029 1.00 93.56 528 ASP A CA 1
ATOM 3862 C C . ASP A 1 528 ? -15.523 30.893 3.377 1.00 93.56 528 ASP A C 1
ATOM 3864 O O . ASP A 1 528 ? -14.994 29.775 3.380 1.00 93.56 528 ASP A O 1
ATOM 3868 N N . PRO A 1 529 ? -15.851 31.500 4.540 1.00 91.94 529 PRO A N 1
ATOM 3869 C CA . PRO A 1 529 ? -15.589 30.890 5.846 1.00 91.94 529 PRO A CA 1
ATOM 3870 C C . PRO A 1 529 ? -16.372 29.599 6.123 1.00 91.94 529 PRO A C 1
ATOM 3872 O O . PRO A 1 529 ? -17.586 29.537 5.913 1.00 91.94 529 PRO A O 1
ATOM 3875 N N . VAL A 1 530 ? -15.682 28.605 6.688 1.00 91.94 530 VAL A N 1
ATOM 3876 C CA . VAL A 1 530 ? -16.217 27.281 7.058 1.00 91.94 530 VAL A CA 1
ATOM 3877 C C . VAL A 1 530 ? -16.124 27.026 8.570 1.00 91.94 530 VAL A C 1
ATOM 3879 O O . VAL A 1 530 ? -15.413 27.727 9.290 1.00 91.94 530 VAL A O 1
ATOM 3882 N N . GLU A 1 531 ? -16.863 26.034 9.082 1.00 85.06 531 GLU A N 1
ATOM 3883 C CA . GLU A 1 531 ? -16.983 25.799 10.533 1.00 85.06 531 GLU A CA 1
ATOM 3884 C C . GLU A 1 531 ? -15.882 24.881 11.110 1.00 85.06 531 GLU A C 1
ATOM 3886 O O . GLU A 1 531 ? -15.658 24.897 12.321 1.00 85.06 531 GLU A O 1
ATOM 3891 N N . THR A 1 532 ? -15.168 24.110 10.276 1.00 79.75 532 THR A N 1
ATOM 3892 C CA . THR A 1 532 ? -14.151 23.113 10.698 1.00 79.75 532 THR A CA 1
ATOM 3893 C C . THR A 1 532 ? -12.865 23.173 9.856 1.00 79.75 532 THR A C 1
ATOM 3895 O O . THR A 1 532 ? -12.873 23.714 8.753 1.00 79.75 532 THR A O 1
ATOM 3898 N N . GLU A 1 533 ? -11.756 22.621 10.375 1.00 81.31 533 GLU A N 1
ATOM 3899 C CA . GLU A 1 533 ? -10.462 22.527 9.661 1.00 81.31 533 GLU A CA 1
ATOM 3900 C C . GLU A 1 533 ? -10.553 21.565 8.460 1.00 81.31 533 GLU A C 1
ATOM 3902 O O . GLU A 1 533 ? -9.945 21.803 7.418 1.00 81.31 533 GLU A O 1
ATOM 3907 N N . ASP A 1 534 ? -11.388 20.529 8.558 1.00 75.44 534 ASP A N 1
ATOM 3908 C CA . ASP A 1 534 ? -11.573 19.505 7.523 1.00 75.44 534 ASP A CA 1
ATOM 3909 C C . ASP A 1 534 ? -12.239 20.081 6.266 1.00 75.44 534 ASP A C 1
ATOM 3911 O O . ASP A 1 534 ? -11.801 19.810 5.147 1.00 75.44 534 ASP A O 1
ATOM 3915 N N . GLN A 1 535 ? -13.234 20.958 6.465 1.00 79.25 535 GLN A N 1
ATOM 3916 C CA . GLN A 1 535 ? -13.932 21.715 5.417 1.00 79.25 535 GLN A CA 1
ATOM 3917 C C . GLN A 1 535 ? -13.057 22.775 4.729 1.00 79.25 535 GLN A C 1
ATOM 3919 O O . GLN A 1 535 ? -13.456 23.312 3.694 1.00 79.25 535 GLN A O 1
ATOM 3924 N N . ALA A 1 536 ? -11.901 23.126 5.299 1.00 88.31 536 ALA A N 1
ATOM 3925 C CA . ALA A 1 536 ? -11.018 24.123 4.711 1.00 88.31 536 ALA A CA 1
ATOM 3926 C C . ALA A 1 536 ? -10.276 23.551 3.497 1.00 88.31 536 ALA A C 1
ATOM 3928 O O . ALA A 1 536 ? -9.890 22.377 3.480 1.00 88.31 536 ALA A O 1
ATOM 3929 N N . ALA A 1 537 ? -10.003 24.394 2.503 1.00 91.62 537 ALA A N 1
ATOM 3930 C CA . ALA A 1 537 ? -9.069 24.027 1.442 1.00 91.62 537 ALA A CA 1
ATOM 3931 C C . ALA A 1 537 ? -7.636 23.892 2.000 1.00 91.62 537 ALA A C 1
ATOM 3933 O O . ALA A 1 537 ? -7.331 24.474 3.049 1.00 91.62 537 ALA A O 1
ATOM 3934 N N . PRO A 1 538 ? -6.732 23.170 1.316 1.00 92.19 538 PRO A N 1
ATOM 3935 C CA . PRO A 1 538 ? -5.300 23.316 1.547 1.00 92.19 538 PRO A CA 1
ATOM 3936 C C . PRO A 1 538 ? -4.869 24.786 1.444 1.00 92.19 538 PRO A C 1
ATOM 3938 O O . PRO A 1 538 ? -5.383 25.547 0.619 1.00 92.19 538 PRO A O 1
ATOM 3941 N N . ALA A 1 539 ? -3.937 25.192 2.300 1.00 93.31 539 ALA A N 1
ATOM 3942 C CA . ALA A 1 539 ? -3.107 26.356 2.039 1.00 93.31 539 ALA A CA 1
ATOM 3943 C C . ALA A 1 539 ? -2.100 25.990 0.943 1.00 93.31 539 ALA A C 1
ATOM 3945 O O . ALA A 1 539 ? -1.664 24.842 0.877 1.00 93.31 539 ALA A O 1
ATOM 3946 N N . VAL A 1 540 ? -1.734 26.968 0.116 1.00 94.00 540 VAL A N 1
ATOM 3947 C CA . VAL A 1 540 ? -0.724 26.808 -0.935 1.00 94.00 540 VAL A CA 1
ATOM 3948 C C . VAL A 1 540 ? 0.435 27.781 -0.730 1.00 94.00 540 VAL A C 1
ATOM 3950 O O . VAL A 1 540 ? 0.249 28.826 -0.097 1.00 94.00 540 VAL A O 1
ATOM 3953 N N . ASP A 1 541 ? 1.613 27.409 -1.221 1.00 91.44 541 ASP A N 1
ATOM 3954 C CA . ASP A 1 541 ? 2.849 28.197 -1.162 1.00 91.44 541 ASP A CA 1
ATOM 3955 C C . ASP A 1 541 ? 2.916 29.306 -2.245 1.00 91.44 541 ASP A C 1
ATOM 3957 O O . ASP A 1 541 ? 1.892 29.715 -2.802 1.00 91.44 541 ASP A O 1
ATOM 3961 N N . GLU A 1 542 ? 4.110 29.860 -2.508 1.00 89.88 542 GLU A N 1
ATOM 3962 C CA . GLU A 1 542 ? 4.305 30.894 -3.542 1.00 89.88 542 GLU A CA 1
ATOM 3963 C C . GLU A 1 542 ? 4.287 30.340 -4.986 1.00 89.88 542 GLU A C 1
ATOM 3965 O O . GLU A 1 542 ? 3.990 31.108 -5.904 1.00 89.88 542 GLU A O 1
ATOM 3970 N N . ASP A 1 543 ? 4.544 29.039 -5.186 1.00 86.31 543 ASP A N 1
ATOM 3971 C CA . ASP A 1 543 ? 4.492 28.355 -6.493 1.00 86.31 543 ASP A CA 1
ATOM 3972 C C . ASP A 1 543 ? 3.093 27.755 -6.778 1.00 86.31 543 ASP A C 1
ATOM 3974 O O . ASP A 1 543 ? 2.745 27.510 -7.933 1.00 86.31 543 ASP A O 1
ATOM 3978 N N . GLY A 1 544 ? 2.259 27.575 -5.747 1.00 90.06 544 GLY A N 1
ATOM 3979 C CA . GLY A 1 544 ? 0.879 27.085 -5.829 1.00 90.06 544 GLY A CA 1
ATOM 3980 C C . GLY A 1 544 ? 0.656 25.674 -5.271 1.00 90.06 544 GLY A C 1
ATOM 3981 O O . GLY A 1 544 ? -0.453 25.148 -5.397 1.00 90.06 544 GLY A O 1
ATOM 3982 N N . TYR A 1 545 ? 1.657 25.059 -4.637 1.00 92.44 545 TYR A N 1
ATOM 3983 C CA . TYR A 1 545 ? 1.551 23.704 -4.096 1.00 92.44 545 TYR A CA 1
ATOM 3984 C C . TYR A 1 545 ? 0.973 23.695 -2.682 1.00 92.44 545 TYR A C 1
ATOM 3986 O O . TYR A 1 545 ? 1.297 24.540 -1.849 1.00 92.44 545 TYR A O 1
ATOM 3994 N N . SER A 1 546 ? 0.143 22.695 -2.385 1.00 94.19 546 SER A N 1
ATOM 3995 C CA . SER A 1 546 ? -0.214 22.344 -1.008 1.00 94.19 546 SER A CA 1
ATOM 3996 C C . SER A 1 546 ? 1.021 21.831 -0.272 1.00 94.19 546 SER A C 1
ATOM 3998 O O . SER A 1 546 ? 1.829 21.117 -0.862 1.00 94.19 546 SER A O 1
ATOM 4000 N N . TYR A 1 547 ? 1.143 22.144 1.016 1.00 94.62 547 TYR A N 1
ATOM 4001 C CA . TYR A 1 547 ? 2.330 21.813 1.806 1.00 94.62 547 TYR A CA 1
ATOM 4002 C C . TYR A 1 547 ? 1.981 21.297 3.209 1.00 94.62 547 TYR A C 1
ATOM 4004 O O . TYR A 1 547 ? 0.911 21.580 3.757 1.00 94.62 547 TYR A O 1
ATOM 4012 N N . PHE A 1 548 ? 2.870 20.492 3.787 1.00 94.94 548 PHE A N 1
ATOM 4013 C CA . PHE A 1 548 ? 2.705 19.845 5.089 1.00 94.94 548 PHE A CA 1
ATOM 4014 C C . PHE A 1 548 ? 3.195 20.713 6.252 1.00 94.94 548 PHE A C 1
ATOM 4016 O O . PHE A 1 548 ? 4.033 21.595 6.091 1.00 94.94 548 PHE A O 1
ATOM 4023 N N . LYS A 1 549 ? 2.721 20.418 7.470 1.00 92.81 549 LYS A N 1
ATOM 4024 C CA . LYS A 1 549 ? 3.244 21.031 8.707 1.00 92.81 549 LYS A CA 1
ATOM 4025 C C . LYS A 1 549 ? 4.718 20.662 8.977 1.00 92.81 549 LYS A C 1
ATOM 4027 O O . LYS A 1 549 ? 5.386 21.397 9.704 1.00 92.81 549 LYS A O 1
ATOM 4032 N N . ASN A 1 550 ? 5.219 19.567 8.386 1.00 93.94 550 ASN A N 1
ATOM 4033 C CA . ASN A 1 550 ? 6.592 19.050 8.502 1.00 93.94 550 ASN A CA 1
ATOM 4034 C C . ASN A 1 550 ? 7.072 18.947 9.967 1.00 93.94 550 ASN A C 1
ATOM 4036 O O . ASN A 1 550 ? 8.209 19.285 10.312 1.00 93.94 550 ASN A O 1
ATOM 4040 N N . ASP A 1 551 ? 6.180 18.497 10.851 1.00 93.62 551 ASP A N 1
ATOM 4041 C CA . ASP A 1 551 ? 6.386 18.403 12.299 1.00 93.62 551 ASP A CA 1
ATOM 4042 C C . ASP A 1 551 ? 6.843 17.010 12.773 1.00 93.62 551 ASP A C 1
ATOM 4044 O O . ASP A 1 551 ? 7.419 16.905 13.855 1.00 93.62 551 ASP A O 1
ATOM 4048 N N . ASN A 1 552 ? 6.732 15.969 11.939 1.00 94.88 552 ASN A N 1
ATOM 4049 C CA . ASN A 1 552 ? 7.409 14.684 12.157 1.00 94.88 552 ASN A CA 1
ATOM 4050 C C . ASN A 1 552 ? 8.937 14.835 11.993 1.00 94.88 552 ASN A C 1
ATOM 4052 O O . ASN A 1 552 ? 9.406 15.197 10.914 1.00 94.88 552 ASN A O 1
ATOM 4056 N N . ASP A 1 553 ? 9.730 14.585 13.039 1.00 94.81 553 ASP A N 1
ATOM 4057 C CA . ASP A 1 553 ? 11.206 14.635 12.991 1.00 94.81 553 A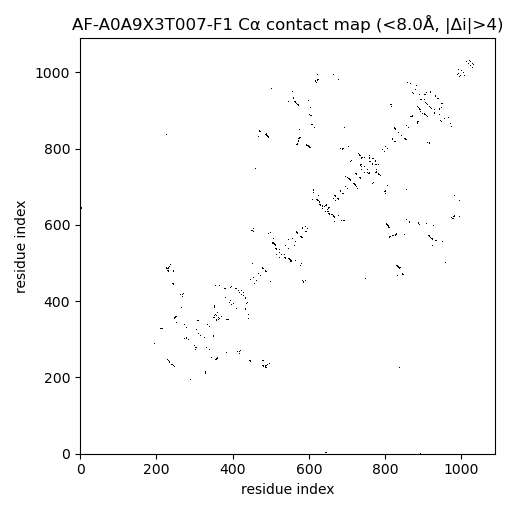SP A CA 1
ATOM 4058 C C . ASP A 1 553 ? 11.849 13.332 12.463 1.00 94.81 553 ASP A C 1
ATOM 4060 O O . ASP A 1 553 ? 12.988 13.370 11.999 1.00 94.81 553 ASP A O 1
ATOM 4064 N N . ASP A 1 554 ? 11.126 12.206 12.480 1.00 95.06 554 ASP A N 1
ATOM 4065 C CA . ASP A 1 554 ? 11.585 10.894 11.990 1.00 95.06 554 ASP A CA 1
ATOM 4066 C C . ASP A 1 554 ? 11.381 10.691 10.475 1.00 95.06 554 ASP A C 1
ATOM 4068 O O . ASP A 1 554 ? 11.902 9.727 9.901 1.00 95.06 554 ASP A O 1
ATOM 4072 N N . ALA A 1 555 ? 10.656 11.609 9.825 1.00 96.06 555 ALA A N 1
ATOM 4073 C CA . ALA A 1 555 ? 10.326 11.569 8.404 1.00 96.06 555 ALA A CA 1
ATOM 4074 C C . ALA A 1 555 ? 11.579 11.422 7.527 1.00 96.06 555 ALA A C 1
ATOM 4076 O O . ALA A 1 555 ? 12.527 12.213 7.609 1.00 96.06 555 ALA A O 1
ATOM 4077 N N . ALA A 1 556 ? 11.571 10.469 6.595 1.00 95.06 556 ALA A N 1
ATOM 4078 C CA . ALA A 1 556 ? 12.693 10.259 5.687 1.00 95.06 556 ALA A CA 1
ATOM 4079 C C . ALA A 1 556 ? 12.996 11.507 4.838 1.00 95.06 556 ALA A C 1
ATOM 4081 O O . ALA A 1 556 ? 14.173 11.804 4.604 1.00 95.06 556 ALA A O 1
ATOM 4082 N N . LEU A 1 557 ? 11.945 12.253 4.474 1.00 95.06 557 LEU A N 1
ATOM 4083 C CA . LEU A 1 557 ? 11.979 13.507 3.720 1.00 95.06 557 LEU A CA 1
ATOM 4084 C C . LEU A 1 557 ? 12.063 14.779 4.595 1.00 95.06 557 LEU A C 1
ATOM 4086 O O . LEU A 1 557 ? 11.901 15.872 4.063 1.00 95.06 557 LEU A O 1
ATOM 4090 N N . LYS A 1 558 ? 12.327 14.696 5.912 1.00 94.62 558 LYS A N 1
ATOM 4091 C CA . LYS A 1 558 ? 12.293 15.849 6.849 1.00 94.62 558 LYS A CA 1
ATOM 4092 C C . LYS A 1 558 ? 12.938 17.137 6.313 1.00 94.62 558 LYS A C 1
ATOM 4094 O O . LYS A 1 558 ? 12.337 18.205 6.411 1.00 94.62 558 LYS A O 1
ATOM 4099 N N . ASN A 1 559 ? 14.131 17.014 5.730 1.00 93.50 559 ASN A N 1
ATOM 4100 C CA . ASN A 1 559 ? 14.943 18.134 5.237 1.00 93.50 559 ASN A CA 1
ATOM 4101 C C . ASN A 1 559 ? 14.685 18.508 3.760 1.00 93.50 559 ASN A C 1
ATOM 4103 O O . ASN A 1 559 ? 15.433 19.310 3.221 1.00 93.50 559 ASN A O 1
ATOM 4107 N N . TYR A 1 560 ? 13.686 17.911 3.107 1.00 95.00 560 TYR A N 1
ATOM 4108 C CA . TYR A 1 560 ? 13.240 18.256 1.753 1.00 95.00 560 TYR A CA 1
ATOM 4109 C C . TYR A 1 560 ? 12.023 19.194 1.828 1.00 95.00 560 TYR A C 1
ATOM 4111 O O . TYR A 1 560 ? 11.366 19.283 2.875 1.00 95.00 560 TYR A O 1
ATOM 4119 N N . GLU A 1 561 ? 11.700 19.843 0.708 1.00 95.56 561 GLU A N 1
ATOM 4120 C CA . GLU A 1 561 ? 10.609 20.821 0.581 1.00 95.56 561 GLU A CA 1
ATOM 4121 C C . GLU A 1 561 ? 9.251 20.293 1.071 1.00 95.56 561 GLU A C 1
ATOM 4123 O O . GLU A 1 561 ? 8.898 19.124 0.880 1.00 95.56 561 GLU A O 1
ATOM 4128 N N . ASP A 1 562 ? 8.460 21.149 1.716 1.00 95.75 562 ASP A N 1
ATOM 4129 C CA . ASP A 1 562 ? 7.244 20.748 2.432 1.00 95.75 562 ASP A CA 1
ATOM 4130 C C . ASP A 1 562 ? 6.020 20.476 1.539 1.00 95.75 562 ASP A C 1
ATOM 4132 O O . ASP A 1 562 ? 5.028 19.960 2.046 1.00 95.75 562 ASP A O 1
ATOM 4136 N N . TYR A 1 563 ? 6.106 20.670 0.219 1.00 95.12 563 TYR A N 1
ATOM 4137 C CA . TYR A 1 563 ? 5.163 20.104 -0.763 1.00 95.12 563 TYR A CA 1
ATOM 4138 C C . TYR A 1 563 ? 5.498 18.656 -1.189 1.00 95.12 563 TYR A C 1
ATOM 4140 O O . TYR A 1 563 ? 4.714 18.016 -1.895 1.00 95.12 563 TYR A O 1
ATOM 4148 N N . MET A 1 564 ? 6.655 18.111 -0.794 1.00 96.38 564 MET A N 1
ATOM 4149 C CA . MET A 1 564 ? 7.069 16.752 -1.166 1.00 96.38 564 MET A CA 1
ATOM 4150 C C . MET A 1 564 ? 6.511 15.695 -0.212 1.00 96.38 564 MET A C 1
ATOM 4152 O O . MET A 1 564 ? 6.614 15.826 1.013 1.00 96.38 564 MET A O 1
ATOM 4156 N N . MET A 1 565 ? 5.996 14.605 -0.785 1.00 95.81 565 MET A N 1
ATOM 4157 C CA . MET A 1 565 ? 5.535 13.415 -0.067 1.00 95.81 565 MET A CA 1
ATOM 4158 C C . MET A 1 565 ? 6.153 12.130 -0.620 1.00 95.81 565 MET A C 1
ATOM 4160 O O . MET A 1 565 ? 6.850 12.131 -1.633 1.00 95.81 565 MET A O 1
ATOM 4164 N N . THR A 1 566 ? 5.869 11.021 0.056 1.00 96.75 566 THR A N 1
ATOM 4165 C CA . THR A 1 566 ? 6.251 9.675 -0.365 1.00 96.75 566 THR A CA 1
ATOM 4166 C C . THR A 1 566 ? 5.079 8.713 -0.207 1.00 96.75 566 THR A C 1
ATOM 4168 O O . THR A 1 566 ? 4.172 8.971 0.585 1.00 96.75 566 THR A O 1
ATOM 4171 N N . ALA A 1 567 ? 5.115 7.613 -0.953 1.00 97.88 567 ALA A N 1
ATOM 4172 C CA . ALA A 1 567 ? 4.228 6.471 -0.796 1.00 97.88 567 ALA A CA 1
ATOM 4173 C C . ALA A 1 567 ? 5.049 5.180 -0.796 1.00 97.88 567 ALA A C 1
ATOM 4175 O O . ALA A 1 567 ? 6.065 5.087 -1.495 1.00 97.88 567 ALA A O 1
ATOM 4176 N N . MET A 1 568 ? 4.632 4.206 0.011 1.00 98.62 568 MET A N 1
ATOM 4177 C CA . MET A 1 568 ? 5.370 2.966 0.246 1.00 98.62 568 MET A CA 1
ATOM 4178 C C . MET A 1 568 ? 4.436 1.769 0.402 1.00 98.62 568 MET A C 1
ATOM 4180 O O . MET A 1 568 ? 3.404 1.868 1.064 1.00 98.62 568 MET A O 1
ATOM 4184 N N . VAL A 1 569 ? 4.833 0.620 -0.144 1.00 98.81 569 VAL A N 1
ATOM 4185 C CA . VAL A 1 569 ? 4.159 -0.670 0.079 1.00 98.81 569 VAL A CA 1
ATOM 4186 C C . VAL A 1 569 ? 5.211 -1.738 0.352 1.00 98.81 569 VAL A C 1
ATOM 4188 O O . VAL A 1 569 ? 6.222 -1.791 -0.350 1.00 98.81 569 VAL A O 1
ATOM 4191 N N . ALA A 1 570 ? 4.968 -2.562 1.372 1.00 98.81 570 ALA A N 1
ATOM 4192 C CA . ALA A 1 570 ? 5.835 -3.641 1.828 1.00 98.81 570 ALA A CA 1
ATOM 4193 C C . ALA A 1 570 ? 5.109 -4.993 1.708 1.00 98.81 570 ALA A C 1
ATOM 4195 O O . ALA A 1 570 ? 4.002 -5.143 2.229 1.00 98.81 570 ALA A O 1
ATOM 4196 N N . ILE A 1 571 ? 5.719 -5.958 1.012 1.00 98.88 571 ILE A N 1
ATOM 4197 C CA . ILE A 1 571 ? 5.122 -7.263 0.668 1.00 98.88 571 ILE A CA 1
ATOM 4198 C C . ILE A 1 571 ? 6.088 -8.400 1.015 1.00 98.88 571 ILE A C 1
ATOM 4200 O O . ILE A 1 571 ? 7.268 -8.334 0.656 1.00 98.88 571 ILE A O 1
ATOM 4204 N N . ASP A 1 572 ? 5.576 -9.442 1.669 1.00 98.69 572 ASP A N 1
ATOM 4205 C CA . ASP A 1 572 ? 6.275 -10.712 1.892 1.00 98.69 572 ASP A CA 1
ATOM 4206 C C . ASP A 1 572 ? 6.418 -11.491 0.562 1.00 98.69 572 ASP A C 1
ATOM 4208 O O . ASP A 1 572 ? 5.405 -11.797 -0.080 1.00 98.69 572 ASP A O 1
ATOM 4212 N N . PRO A 1 573 ? 7.643 -11.819 0.108 1.00 98.50 573 PRO A N 1
ATOM 4213 C CA . PRO A 1 573 ? 7.848 -12.564 -1.129 1.00 98.50 573 PRO A CA 1
ATOM 4214 C C . PRO A 1 573 ? 7.323 -14.008 -1.100 1.00 98.50 573 PRO A C 1
ATOM 4216 O O . PRO A 1 573 ? 6.835 -14.486 -2.128 1.00 98.50 573 PRO A O 1
ATOM 4219 N N . GLU A 1 574 ? 7.404 -14.711 0.036 1.00 97.50 574 GLU A N 1
ATOM 4220 C CA . GLU A 1 574 ? 7.020 -16.126 0.146 1.00 97.50 574 GLU A CA 1
ATOM 4221 C C . GLU A 1 574 ? 5.500 -16.330 0.165 1.00 97.50 574 GLU A C 1
ATOM 4223 O O . GLU A 1 574 ? 5.030 -17.357 -0.336 1.00 97.50 574 GLU A O 1
ATOM 4228 N N . THR A 1 575 ? 4.730 -15.368 0.690 1.00 98.19 575 THR A N 1
ATOM 4229 C CA . THR A 1 575 ? 3.268 -15.494 0.865 1.00 98.19 575 THR A CA 1
ATOM 4230 C C . THR A 1 575 ? 2.425 -14.544 0.012 1.00 98.19 575 THR A C 1
ATOM 4232 O O . THR A 1 575 ? 1.258 -14.842 -0.243 1.00 98.19 575 THR A O 1
ATOM 4235 N N . GLY A 1 576 ? 2.975 -13.410 -0.436 1.00 98.19 576 GLY A N 1
ATOM 4236 C CA . GLY A 1 576 ? 2.191 -12.318 -1.027 1.00 98.19 576 GLY A CA 1
ATOM 4237 C C . GLY A 1 576 ? 1.427 -11.472 0.003 1.00 98.19 576 GLY A C 1
ATOM 4238 O O . GLY A 1 576 ? 0.614 -10.629 -0.382 1.00 98.19 576 GLY A O 1
ATOM 4239 N N . ASP A 1 577 ? 1.674 -11.666 1.302 1.00 98.69 577 ASP A N 1
ATOM 4240 C CA . ASP A 1 577 ? 1.083 -10.846 2.361 1.00 98.69 577 ASP A CA 1
ATOM 4241 C C . ASP A 1 577 ? 1.517 -9.381 2.198 1.00 98.69 577 ASP A C 1
ATOM 4243 O O . ASP A 1 577 ? 2.712 -9.066 2.209 1.00 98.69 577 ASP A O 1
ATOM 4247 N N . ILE A 1 578 ? 0.564 -8.449 2.091 1.00 98.75 578 ILE A N 1
ATOM 4248 C CA . ILE A 1 578 ? 0.878 -7.020 2.209 1.00 98.75 578 ILE A CA 1
ATOM 4249 C C . ILE A 1 578 ? 1.085 -6.737 3.698 1.00 98.75 578 ILE A C 1
ATOM 4251 O O . ILE A 1 578 ? 0.119 -6.646 4.458 1.00 98.75 578 ILE A O 1
ATOM 4255 N N . LEU A 1 579 ? 2.345 -6.633 4.123 1.00 98.62 579 LEU A N 1
ATOM 4256 C CA . LEU A 1 579 ? 2.730 -6.431 5.523 1.00 98.62 579 LEU A CA 1
ATOM 4257 C C . LEU A 1 579 ? 2.666 -4.960 5.952 1.00 98.62 579 LEU A C 1
ATOM 4259 O O . LEU A 1 579 ? 2.550 -4.682 7.143 1.00 98.62 579 LEU A O 1
ATOM 4263 N N . GLY A 1 580 ? 2.709 -4.017 5.007 1.00 98.38 580 GLY A N 1
ATOM 4264 C CA . GLY A 1 580 ? 2.527 -2.592 5.286 1.00 98.38 580 GLY A CA 1
ATOM 4265 C C . GLY A 1 580 ? 2.162 -1.781 4.045 1.00 98.38 580 GLY A C 1
ATOM 4266 O O . GLY A 1 580 ? 2.620 -2.072 2.940 1.00 98.38 580 GLY A O 1
ATOM 4267 N N . TYR A 1 581 ? 1.343 -0.746 4.227 1.00 98.19 581 TYR A N 1
ATOM 4268 C CA . TYR A 1 581 ? 0.796 0.075 3.146 1.00 98.19 581 TYR A CA 1
ATOM 4269 C C . TYR A 1 581 ? 0.670 1.541 3.576 1.00 98.19 581 TYR A C 1
ATOM 4271 O O . TYR A 1 581 ? -0.054 1.857 4.519 1.00 98.19 581 TYR A O 1
ATOM 4279 N N . TYR A 1 582 ? 1.349 2.457 2.887 1.00 97.44 582 TYR A N 1
ATOM 4280 C CA . TYR A 1 582 ? 1.323 3.888 3.187 1.00 97.44 582 TYR A CA 1
ATOM 4281 C C . TYR A 1 582 ? 1.133 4.714 1.908 1.00 97.44 582 TYR A C 1
ATOM 4283 O O . TYR A 1 582 ? 2.081 4.960 1.161 1.00 97.44 582 TYR A O 1
ATOM 4291 N N . GLY A 1 583 ? -0.107 5.155 1.679 1.00 94.12 583 GLY A N 1
ATOM 4292 C CA . GLY A 1 583 ? -0.485 6.081 0.604 1.00 94.12 583 GLY A CA 1
ATOM 4293 C C . GLY A 1 583 ? -0.488 7.563 1.002 1.00 94.12 583 GLY A C 1
ATOM 4294 O O . GLY A 1 583 ? -0.659 8.422 0.140 1.00 94.12 583 GLY A O 1
ATOM 4295 N N . GLY A 1 584 ? -0.319 7.874 2.294 1.00 91.12 584 GLY A N 1
ATOM 4296 C CA . GLY A 1 584 ? -0.415 9.225 2.857 1.00 91.12 584 GLY A CA 1
ATOM 4297 C C . GLY A 1 584 ? -1.019 9.258 4.270 1.00 91.12 584 GLY A C 1
ATOM 4298 O O . GLY A 1 584 ? -1.533 8.259 4.764 1.00 91.12 584 GLY A O 1
ATOM 4299 N N . ASP A 1 585 ? -0.989 10.435 4.904 1.00 86.00 585 ASP A N 1
ATOM 4300 C CA . ASP A 1 585 ? -1.384 10.667 6.310 1.00 86.00 585 ASP A CA 1
ATOM 4301 C C . ASP A 1 585 ? -2.913 10.719 6.578 1.00 86.00 585 ASP A C 1
ATOM 4303 O O . ASP A 1 585 ? -3.344 10.997 7.696 1.00 86.00 585 ASP A O 1
ATOM 4307 N N . ASN A 1 586 ? -3.755 10.501 5.564 1.00 83.75 586 ASN A N 1
ATOM 4308 C CA . ASN A 1 586 ? -5.218 10.523 5.678 1.00 83.75 586 ASN A CA 1
ATOM 4309 C C . ASN A 1 586 ? -5.824 9.468 4.748 1.00 83.75 586 ASN A C 1
ATOM 4311 O O . ASN A 1 586 ? -5.764 9.643 3.535 1.00 83.75 586 ASN A O 1
ATOM 4315 N N . GLY A 1 587 ? -6.456 8.431 5.303 1.00 82.38 587 GLY A N 1
ATOM 4316 C CA . GLY A 1 587 ? -7.083 7.346 4.542 1.00 82.38 587 GLY A CA 1
ATOM 4317 C C . GLY A 1 587 ? -8.414 7.690 3.870 1.00 82.38 587 GLY A C 1
ATOM 4318 O O . GLY A 1 587 ? -8.994 6.817 3.241 1.00 82.38 587 GLY A O 1
ATOM 4319 N N . PHE A 1 588 ? -8.884 8.936 3.997 1.00 79.31 588 PHE A N 1
ATOM 4320 C CA . PHE A 1 588 ? -9.913 9.557 3.147 1.00 79.31 588 PHE A CA 1
ATOM 4321 C C . PHE A 1 588 ? -9.309 10.613 2.193 1.00 79.31 588 PHE A C 1
ATOM 4323 O O . PHE A 1 588 ? -9.982 11.558 1.771 1.00 79.31 588 PHE A O 1
ATOM 4330 N N . GLY A 1 589 ? -7.993 10.561 1.976 1.00 79.56 589 GLY A N 1
ATOM 4331 C CA . GLY A 1 589 ? -7.250 11.431 1.067 1.00 79.56 589 GLY A CA 1
ATOM 4332 C C . GLY A 1 589 ? -7.098 10.815 -0.322 1.00 79.56 589 GLY A C 1
ATOM 4333 O O . GLY A 1 589 ? -7.824 9.904 -0.696 1.00 79.56 589 GLY A O 1
ATOM 4334 N N . VAL A 1 590 ? -6.117 11.301 -1.084 1.00 84.31 590 VAL A N 1
ATOM 4335 C CA . VAL A 1 590 ? -5.688 10.639 -2.325 1.00 84.31 590 VAL A CA 1
ATOM 4336 C C . VAL A 1 590 ? -4.670 9.561 -1.963 1.00 84.31 590 VAL A C 1
ATOM 4338 O O . VAL A 1 590 ? -3.624 9.889 -1.403 1.00 84.31 590 VAL A O 1
ATOM 4341 N N . ASP A 1 591 ? -4.953 8.303 -2.297 1.00 91.12 591 ASP A N 1
ATOM 4342 C CA . ASP A 1 591 ? -4.011 7.199 -2.107 1.00 91.12 591 ASP A CA 1
ATOM 4343 C C . ASP A 1 591 ? -2.881 7.254 -3.147 1.00 91.12 591 ASP A C 1
ATOM 4345 O O . ASP A 1 591 ? -3.091 6.938 -4.317 1.00 91.12 591 ASP A O 1
ATOM 4349 N N . LYS A 1 592 ? -1.668 7.626 -2.721 1.00 93.94 592 LYS A N 1
ATOM 4350 C CA . LYS A 1 592 ? -0.459 7.628 -3.567 1.00 93.94 592 LYS A CA 1
ATOM 4351 C C . LYS A 1 592 ? 0.250 6.272 -3.672 1.00 93.94 592 LYS A C 1
ATOM 4353 O O . LYS A 1 592 ? 1.240 6.153 -4.385 1.00 93.94 592 LYS A O 1
ATOM 4358 N N . ALA A 1 593 ? -0.210 5.247 -2.958 1.00 96.00 593 ALA A N 1
ATOM 4359 C CA . ALA A 1 593 ? 0.305 3.887 -3.095 1.00 96.00 593 ALA A CA 1
ATOM 4360 C C . ALA A 1 593 ? -0.509 3.045 -4.096 1.00 96.00 593 ALA A C 1
ATOM 4362 O O . ALA A 1 593 ? 0.034 2.114 -4.701 1.00 96.00 593 ALA A O 1
ATOM 4363 N N . GLY A 1 594 ? -1.790 3.378 -4.269 1.00 92.25 594 GLY A N 1
ATOM 4364 C CA . GLY A 1 594 ? -2.777 2.582 -4.995 1.00 92.25 594 GLY A CA 1
ATOM 4365 C C . GLY A 1 594 ? -2.937 2.886 -6.490 1.00 92.25 594 GLY A C 1
ATOM 4366 O O . GLY A 1 594 ? -2.323 3.811 -7.026 1.00 92.25 594 GLY A O 1
ATOM 4367 N N . PRO A 1 595 ? -3.782 2.107 -7.193 1.00 85.94 595 PRO A N 1
ATOM 4368 C CA . PRO A 1 595 ? -4.057 2.280 -8.621 1.00 85.94 595 PRO A CA 1
ATOM 4369 C C . PRO A 1 595 ? -4.897 3.528 -8.950 1.00 85.94 595 PRO A C 1
ATOM 4371 O O . PRO A 1 595 ? -5.094 3.821 -10.127 1.00 85.94 595 PRO A O 1
ATOM 4374 N N . GLU A 1 596 ? -5.388 4.269 -7.950 1.00 80.50 596 GLU A N 1
ATOM 4375 C CA . GLU A 1 596 ? -6.160 5.506 -8.150 1.00 80.50 596 GLU A CA 1
ATOM 4376 C C . GLU A 1 596 ? -5.290 6.735 -8.458 1.00 80.50 596 GLU A C 1
ATOM 4378 O O . GLU A 1 596 ? -5.711 7.616 -9.210 1.00 80.50 596 GLU A O 1
ATOM 4383 N N . SER A 1 597 ? -4.061 6.781 -7.929 1.00 86.69 597 SER A N 1
ATOM 4384 C CA . SER A 1 597 ? -3.053 7.802 -8.249 1.00 86.69 597 SER A CA 1
ATOM 4385 C C . SER A 1 597 ? -1.754 7.144 -8.740 1.00 86.69 597 SER A C 1
ATOM 4387 O O . SER A 1 597 ? -0.726 7.266 -8.080 1.00 86.69 597 SER A O 1
ATOM 4389 N N . PRO A 1 598 ? -1.770 6.438 -9.884 1.00 90.88 598 PRO A N 1
ATOM 4390 C CA . PRO A 1 598 ? -0.608 5.713 -10.382 1.00 90.88 598 PRO A CA 1
ATOM 4391 C C . PRO A 1 598 ? 0.470 6.676 -10.899 1.00 90.88 598 PRO A C 1
ATOM 4393 O O . PRO A 1 598 ? 0.162 7.702 -11.508 1.00 90.88 598 PRO A O 1
ATOM 4396 N N . HIS A 1 599 ? 1.742 6.306 -10.735 1.00 93.06 599 HIS A N 1
ATOM 4397 C CA . HIS A 1 599 ? 2.899 7.138 -11.089 1.00 93.06 599 HIS A CA 1
ATOM 4398 C C . HIS A 1 599 ? 3.795 6.441 -12.135 1.00 93.06 599 HIS A C 1
ATOM 4400 O O . HIS A 1 599 ? 3.975 5.223 -12.055 1.00 93.06 599 HIS A O 1
ATOM 4406 N N . PRO A 1 600 ? 4.378 7.156 -13.123 1.00 92.81 600 PRO A N 1
ATOM 4407 C CA . PRO A 1 600 ? 5.365 6.617 -14.067 1.00 92.81 600 PRO A CA 1
ATOM 4408 C C . PRO A 1 600 ? 6.501 5.877 -13.354 1.00 92.81 600 PRO A C 1
ATOM 4410 O O . PRO A 1 600 ? 7.362 6.498 -12.726 1.00 92.81 600 PRO A O 1
ATOM 4413 N N . SER A 1 601 ? 6.514 4.546 -13.451 1.00 93.19 601 SER A N 1
ATOM 4414 C CA . SER A 1 601 ? 7.486 3.662 -12.783 1.00 93.19 601 SER A CA 1
ATOM 4415 C C . SER A 1 601 ? 8.929 3.911 -13.238 1.00 93.19 601 SER A C 1
ATOM 4417 O O . SER A 1 601 ? 9.892 3.673 -12.494 1.00 93.19 601 SER A O 1
ATOM 4419 N N . SER A 1 602 ? 9.093 4.457 -14.447 1.00 92.81 602 SER A N 1
ATOM 4420 C CA . SER A 1 602 ? 10.370 4.807 -15.054 1.00 92.81 602 SER A CA 1
ATOM 4421 C C . SER A 1 602 ? 11.332 3.604 -15.033 1.00 92.81 602 SER A C 1
ATOM 4423 O O . SER A 1 602 ? 10.964 2.449 -15.241 1.00 92.81 602 SER A O 1
ATOM 4425 N N . SER A 1 603 ? 12.608 3.852 -14.765 1.00 95.69 603 SER A N 1
ATOM 4426 C CA . SER A 1 603 ? 13.687 2.884 -14.883 1.00 95.69 603 SER A CA 1
ATOM 4427 C C . SER A 1 603 ? 13.635 1.722 -13.883 1.00 95.69 603 SER A C 1
ATOM 4429 O O . SER A 1 603 ? 14.484 0.840 -13.993 1.00 95.69 603 SER A O 1
ATOM 4431 N N . THR A 1 604 ? 12.664 1.678 -12.962 1.00 97.25 604 THR A N 1
ATOM 4432 C CA . THR A 1 604 ? 12.359 0.476 -12.160 1.00 97.25 604 THR A CA 1
ATOM 4433 C C . THR A 1 604 ? 11.775 -0.643 -13.031 1.00 97.25 604 THR A C 1
ATOM 4435 O O . THR A 1 604 ? 12.072 -1.818 -12.823 1.00 97.25 604 THR A O 1
ATOM 4438 N N . PHE A 1 605 ? 11.044 -0.284 -14.089 1.00 97.25 605 PHE A N 1
ATOM 4439 C CA . PHE A 1 605 ? 10.432 -1.216 -15.036 1.00 97.25 605 PHE A CA 1
ATOM 4440 C C . PHE A 1 605 ? 11.465 -2.009 -15.858 1.00 97.25 605 PHE A C 1
ATOM 4442 O O . PHE A 1 605 ? 11.190 -3.101 -16.346 1.00 97.25 605 PHE A O 1
ATOM 4449 N N . LYS A 1 606 ? 12.706 -1.506 -15.953 1.00 97.62 606 LYS A N 1
ATOM 4450 C CA . LYS A 1 606 ? 13.806 -2.144 -16.701 1.00 97.62 606 LYS A CA 1
ATOM 4451 C C . LYS A 1 606 ? 14.187 -3.530 -16.178 1.00 97.62 606 LYS A C 1
ATOM 4453 O O . LYS A 1 606 ? 14.801 -4.287 -16.919 1.00 97.62 606 LYS A O 1
ATOM 4458 N N . MET A 1 607 ? 13.814 -3.878 -14.943 1.00 97.69 607 MET A N 1
ATOM 4459 C CA . MET A 1 607 ? 13.982 -5.242 -14.431 1.00 97.69 607 MET A CA 1
ATOM 4460 C C . MET A 1 607 ? 13.061 -6.243 -15.150 1.00 97.69 607 MET A C 1
ATOM 4462 O O . MET A 1 607 ? 13.490 -7.360 -15.409 1.00 97.69 607 MET A O 1
ATOM 4466 N N . ILE A 1 608 ? 11.851 -5.831 -15.551 1.00 97.56 608 ILE A N 1
ATOM 4467 C CA . ILE A 1 608 ? 10.895 -6.649 -16.322 1.00 97.56 608 ILE A CA 1
ATOM 4468 C C . ILE A 1 608 ? 11.384 -6.797 -17.772 1.00 97.56 608 ILE A C 1
ATOM 4470 O O . ILE A 1 608 ? 11.434 -7.895 -18.323 1.00 97.56 608 ILE A O 1
ATOM 4474 N N . THR A 1 609 ? 11.857 -5.698 -18.368 1.00 98.00 609 THR A N 1
ATOM 4475 C CA . THR A 1 609 ? 12.513 -5.693 -19.687 1.00 98.00 609 THR A CA 1
ATOM 4476 C C . THR A 1 609 ? 13.734 -6.620 -19.723 1.00 98.00 609 THR A C 1
ATOM 4478 O O . THR A 1 609 ? 13.918 -7.377 -20.674 1.00 98.00 609 THR A O 1
ATOM 4481 N N . ALA A 1 610 ? 14.559 -6.598 -18.671 1.00 97.50 610 ALA A N 1
ATOM 4482 C CA . ALA A 1 610 ? 15.699 -7.497 -18.536 1.00 97.50 610 ALA A CA 1
ATOM 4483 C C . ALA A 1 610 ? 15.265 -8.955 -18.307 1.00 97.50 610 ALA A C 1
ATOM 4485 O O . ALA A 1 610 ? 15.851 -9.841 -18.920 1.00 97.50 610 ALA A O 1
ATOM 4486 N N . ALA A 1 611 ? 14.225 -9.209 -17.501 1.00 96.88 611 ALA A N 1
ATOM 4487 C CA . ALA A 1 611 ? 13.645 -10.545 -17.331 1.00 96.88 611 ALA A CA 1
ATOM 4488 C C . ALA A 1 611 ? 13.205 -11.142 -18.676 1.00 96.88 611 ALA A C 1
ATOM 4490 O O . ALA A 1 611 ? 13.552 -12.278 -18.984 1.00 96.88 611 ALA A O 1
ATOM 4491 N N . THR A 1 612 ? 12.534 -10.331 -19.500 1.00 95.81 612 THR A N 1
ATOM 4492 C CA . THR A 1 612 ? 12.072 -10.712 -20.842 1.00 95.81 612 THR A CA 1
ATOM 4493 C C . THR A 1 612 ? 13.243 -11.134 -21.736 1.00 95.81 612 THR A C 1
ATOM 4495 O O . THR A 1 612 ? 13.219 -12.217 -22.311 1.00 95.81 612 THR A O 1
ATOM 4498 N N . ALA A 1 613 ? 14.309 -10.327 -21.821 1.00 96.88 613 ALA A N 1
ATOM 4499 C CA . ALA A 1 613 ? 15.486 -10.674 -22.625 1.00 96.88 613 ALA A CA 1
ATOM 4500 C C . ALA A 1 613 ? 16.197 -11.948 -22.121 1.00 96.88 613 ALA A C 1
ATOM 4502 O O . ALA A 1 613 ? 16.620 -12.785 -22.921 1.00 96.88 613 ALA A O 1
ATOM 4503 N N . LEU A 1 614 ? 16.313 -12.107 -20.797 1.00 96.88 614 LEU A N 1
ATOM 4504 C CA . LEU A 1 614 ? 16.966 -13.258 -20.168 1.00 96.88 614 LEU A CA 1
ATOM 4505 C C . LEU A 1 614 ? 16.199 -14.571 -20.394 1.00 96.88 614 LEU A C 1
ATOM 4507 O O . LEU A 1 614 ? 16.816 -15.587 -20.709 1.00 96.88 614 LEU A O 1
ATOM 4511 N N . ASP A 1 615 ? 14.868 -14.555 -20.279 1.00 94.19 615 ASP A N 1
ATOM 4512 C CA . ASP A 1 615 ? 14.020 -15.719 -20.573 1.00 94.19 615 ASP A CA 1
ATOM 4513 C C . ASP A 1 615 ? 14.122 -16.137 -22.049 1.00 94.19 615 ASP A C 1
ATOM 4515 O O . ASP A 1 615 ? 14.350 -17.309 -22.358 1.00 94.19 615 ASP A O 1
ATOM 4519 N N . GLN A 1 616 ? 14.085 -15.161 -22.963 1.00 94.88 616 GLN A N 1
ATOM 4520 C CA . GLN A 1 616 ? 14.244 -15.399 -24.401 1.00 94.88 616 GLN A CA 1
ATOM 4521 C C . GLN A 1 616 ? 15.660 -15.850 -24.810 1.00 94.88 616 GLN A C 1
ATOM 4523 O O . GLN A 1 616 ? 15.905 -16.181 -25.974 1.00 94.88 616 GLN A O 1
ATOM 4528 N N . GLY A 1 617 ? 16.580 -15.961 -23.849 1.00 94.25 617 GLY A N 1
ATOM 4529 C CA . GLY A 1 617 ? 17.845 -16.668 -23.999 1.00 94.25 617 GLY A CA 1
ATOM 4530 C C . GLY A 1 617 ? 19.068 -15.777 -24.183 1.00 94.25 617 GLY A C 1
ATOM 4531 O O . GLY A 1 617 ? 20.143 -16.318 -24.470 1.00 94.25 617 GLY A O 1
ATOM 4532 N N . ASP A 1 618 ? 18.951 -14.461 -23.984 1.00 96.94 618 ASP A N 1
ATOM 4533 C CA . ASP A 1 618 ? 20.111 -13.611 -23.716 1.00 96.94 618 ASP A CA 1
ATOM 4534 C C . ASP A 1 618 ? 20.673 -13.905 -22.312 1.00 96.94 618 ASP A C 1
ATOM 4536 O O . ASP A 1 618 ? 19.977 -14.361 -21.412 1.00 96.94 618 ASP A O 1
ATOM 4540 N N . SER A 1 619 ? 21.961 -13.649 -22.106 1.00 96.69 619 SER A N 1
ATOM 4541 C CA . SER A 1 619 ? 22.600 -13.632 -20.785 1.00 96.69 619 SER A CA 1
ATOM 4542 C C . SER A 1 619 ? 22.738 -12.212 -20.227 1.00 96.69 619 SER A C 1
ATOM 4544 O O . SER A 1 619 ? 22.807 -11.235 -20.976 1.00 96.69 619 SER A O 1
ATOM 4546 N N . ILE A 1 620 ? 22.970 -12.087 -18.916 1.00 96.12 620 ILE A N 1
ATOM 4547 C CA . ILE A 1 620 ? 23.387 -10.817 -18.283 1.00 96.12 620 ILE A CA 1
ATOM 4548 C C . ILE A 1 620 ? 24.694 -10.233 -18.864 1.00 96.12 620 ILE A C 1
ATOM 4550 O O . ILE A 1 620 ? 25.007 -9.060 -18.647 1.00 96.12 620 ILE A O 1
ATOM 4554 N N . ASN A 1 621 ? 25.450 -11.049 -19.609 1.00 95.81 621 ASN A N 1
ATOM 4555 C CA . ASN A 1 621 ? 26.718 -10.718 -20.255 1.00 95.81 621 ASN A CA 1
ATOM 4556 C C . ASN A 1 621 ? 26.567 -10.405 -21.763 1.00 95.81 621 ASN A C 1
ATOM 4558 O O . ASN A 1 621 ? 27.579 -10.124 -22.415 1.00 95.81 621 ASN A O 1
ATOM 4562 N N . SER A 1 622 ? 25.353 -10.475 -22.328 1.00 97.00 622 SER A N 1
ATOM 4563 C CA . SER A 1 622 ? 25.042 -10.111 -23.722 1.00 97.00 622 SER A CA 1
ATOM 4564 C C . SER A 1 622 ? 25.212 -8.614 -23.963 1.00 97.00 622 SER A C 1
ATOM 4566 O O . SER A 1 622 ? 25.024 -7.826 -23.038 1.00 97.00 622 SER A O 1
ATOM 4568 N N . TRP A 1 623 ? 25.575 -8.223 -25.186 1.00 96.50 623 TRP A N 1
ATOM 4569 C CA . TRP A 1 623 ? 26.008 -6.862 -25.519 1.00 96.50 623 TRP A CA 1
ATOM 4570 C C . TRP A 1 623 ? 25.017 -6.095 -26.394 1.00 96.50 623 TRP A C 1
ATOM 4572 O O . TRP A 1 623 ? 24.491 -6.619 -27.372 1.00 96.50 623 TRP A O 1
ATOM 4582 N N . PHE A 1 624 ? 24.835 -4.820 -26.063 1.00 95.56 624 PHE A N 1
ATOM 4583 C CA . PHE A 1 624 ? 23.846 -3.930 -26.658 1.00 95.56 624 PHE A CA 1
ATOM 4584 C C . PHE A 1 624 ? 24.485 -2.625 -27.130 1.00 95.56 624 PHE A C 1
ATOM 4586 O O . PHE A 1 624 ? 25.415 -2.106 -26.504 1.00 95.56 624 PHE A O 1
ATOM 4593 N N . ASN A 1 625 ? 23.937 -2.062 -28.204 1.00 93.69 625 ASN A N 1
ATOM 4594 C CA . ASN A 1 625 ? 24.192 -0.694 -28.614 1.00 93.69 625 ASN A CA 1
ATOM 4595 C C . ASN A 1 625 ? 23.429 0.241 -27.651 1.00 93.69 625 ASN A C 1
ATOM 4597 O O . ASN A 1 625 ? 22.197 0.298 -27.618 1.00 93.69 625 ASN A O 1
ATOM 4601 N N . ALA A 1 626 ? 24.181 0.998 -26.856 1.00 93.38 626 ALA A N 1
ATOM 4602 C CA . ALA A 1 626 ? 23.660 1.881 -25.819 1.00 93.38 626 ALA A CA 1
ATOM 4603 C C . ALA A 1 626 ? 23.762 3.364 -26.212 1.00 93.38 626 ALA A C 1
ATOM 4605 O O . ALA A 1 626 ? 23.939 4.238 -25.358 1.00 93.38 626 ALA A O 1
ATOM 4606 N N . ASP A 1 627 ? 23.643 3.653 -27.507 1.00 91.31 627 ASP A N 1
ATOM 4607 C CA . ASP A 1 627 ? 23.863 4.980 -28.076 1.00 91.31 627 ASP A CA 1
ATOM 4608 C C . ASP A 1 627 ? 22.905 6.037 -27.551 1.00 91.31 627 ASP A C 1
ATOM 4610 O O . ASP A 1 627 ? 21.762 5.761 -27.189 1.00 91.31 627 ASP A O 1
ATOM 4614 N N . SER A 1 628 ? 23.366 7.285 -27.532 1.00 89.81 628 SER A N 1
ATOM 4615 C CA . SER A 1 628 ? 22.518 8.431 -27.237 1.00 89.81 628 SER A CA 1
ATOM 4616 C C . SER A 1 628 ? 23.026 9.672 -27.973 1.00 89.81 628 SER A C 1
ATOM 4618 O O . SER A 1 628 ? 24.143 10.108 -27.684 1.00 89.81 628 SER A O 1
ATOM 4620 N N . PRO A 1 629 ? 22.227 10.297 -28.860 1.00 89.69 629 PRO A N 1
ATOM 4621 C CA . PRO A 1 629 ? 20.941 9.812 -29.378 1.00 89.69 629 PRO A CA 1
ATOM 4622 C C . PRO A 1 629 ? 21.086 8.562 -30.270 1.00 89.69 629 PRO A C 1
ATOM 4624 O O . PRO A 1 629 ? 22.043 8.472 -31.033 1.00 89.69 629 PRO A O 1
ATOM 4627 N N . ARG A 1 630 ? 20.111 7.644 -30.223 1.00 89.75 630 ARG A N 1
ATOM 4628 C CA . ARG A 1 630 ? 19.994 6.480 -31.126 1.00 89.75 630 ARG A CA 1
ATOM 4629 C C . ARG A 1 630 ? 18.754 6.614 -32.015 1.00 89.75 630 ARG A C 1
ATOM 4631 O O . ARG A 1 630 ? 17.695 6.989 -31.511 1.00 89.75 630 ARG A O 1
ATOM 4638 N N . GLN A 1 631 ? 18.884 6.308 -33.306 1.00 89.12 631 GLN A N 1
ATOM 4639 C CA . GLN A 1 631 ? 17.756 6.168 -34.239 1.00 89.12 631 GLN A CA 1
ATOM 4640 C C . GLN A 1 631 ? 17.189 4.740 -34.181 1.00 89.12 631 GLN A C 1
ATOM 4642 O O . GLN A 1 631 ? 17.940 3.788 -33.973 1.00 89.12 631 GLN A O 1
ATOM 4647 N N . PHE A 1 632 ? 15.878 4.611 -34.377 1.00 87.69 632 PHE A N 1
ATOM 4648 C CA . PHE A 1 632 ? 15.152 3.344 -34.507 1.00 87.69 632 PHE A CA 1
ATOM 4649 C C . PHE A 1 632 ? 14.042 3.534 -35.543 1.00 87.69 632 PHE A C 1
ATOM 4651 O O . PHE A 1 632 ? 13.371 4.571 -35.519 1.00 87.69 632 PHE A O 1
ATOM 4658 N N . ASP A 1 633 ? 13.812 2.552 -36.413 1.00 83.69 633 ASP A N 1
ATOM 4659 C CA . ASP A 1 633 ? 12.787 2.652 -37.461 1.00 83.69 633 ASP A CA 1
ATOM 4660 C C . ASP A 1 633 ? 11.375 2.744 -36.850 1.00 83.69 633 ASP A C 1
ATOM 4662 O O . ASP A 1 633 ? 10.513 3.466 -37.363 1.00 83.69 633 ASP A O 1
ATOM 4666 N N . SER A 1 634 ? 11.140 2.105 -35.695 1.00 85.00 634 SER A N 1
ATOM 4667 C CA . SER A 1 634 ? 9.865 2.199 -34.975 1.00 85.00 634 SER A CA 1
ATOM 4668 C C . SER A 1 634 ? 9.542 3.595 -34.415 1.00 85.00 634 SER A C 1
ATOM 4670 O O . SER A 1 634 ? 8.397 3.813 -34.017 1.00 85.00 634 SER A O 1
ATOM 4672 N N . LEU A 1 635 ? 10.483 4.550 -34.380 1.00 85.75 635 LEU A N 1
ATOM 4673 C CA . LEU A 1 635 ? 10.242 5.919 -33.886 1.00 85.75 635 LEU A CA 1
ATOM 4674 C C . LEU A 1 635 ? 9.656 6.878 -34.939 1.00 85.75 635 LEU A C 1
ATOM 4676 O O . LEU A 1 635 ? 9.235 7.973 -34.567 1.00 85.75 635 LEU A O 1
ATOM 4680 N N . THR A 1 636 ? 9.634 6.525 -36.226 1.00 83.12 636 THR A N 1
ATOM 4681 C CA . THR A 1 636 ? 9.336 7.482 -37.313 1.00 83.12 636 THR A CA 1
ATOM 4682 C C . THR A 1 636 ? 7.935 7.284 -37.889 1.00 83.12 636 THR A C 1
ATOM 4684 O O . THR A 1 636 ? 7.642 6.227 -38.450 1.00 83.12 636 THR A O 1
ATOM 4687 N N . ASP A 1 637 ? 7.066 8.298 -37.814 1.00 78.62 637 ASP A N 1
ATOM 4688 C CA . ASP A 1 637 ? 5.742 8.263 -38.445 1.00 78.62 637 ASP A CA 1
ATOM 4689 C C . ASP A 1 637 ? 5.671 9.080 -39.745 1.00 78.62 637 ASP A C 1
ATOM 4691 O O . ASP A 1 637 ? 5.292 10.254 -39.764 1.00 78.62 637 ASP A O 1
ATOM 4695 N N . ASP A 1 638 ? 6.001 8.406 -40.849 1.00 81.00 638 ASP A N 1
ATOM 4696 C CA . ASP A 1 638 ? 5.906 8.921 -42.220 1.00 81.00 638 ASP A CA 1
ATOM 4697 C C . ASP A 1 638 ? 4.483 9.337 -42.649 1.00 81.00 638 ASP A C 1
ATOM 4699 O O . ASP A 1 638 ? 4.349 10.152 -43.564 1.00 81.00 638 ASP A O 1
ATOM 4703 N N . GLU A 1 639 ? 3.411 8.795 -42.048 1.00 76.12 639 GLU A N 1
ATOM 4704 C CA . GLU A 1 639 ? 2.033 9.164 -42.424 1.00 76.12 639 GLU A CA 1
ATOM 4705 C C . GLU A 1 639 ? 1.572 10.453 -41.727 1.00 76.12 639 GLU A C 1
ATOM 4707 O O . GLU A 1 639 ? 0.778 11.213 -42.290 1.00 76.12 639 GLU A O 1
ATOM 4712 N N . ALA A 1 640 ? 2.096 10.721 -40.528 1.00 71.31 640 ALA A N 1
ATOM 4713 C CA . ALA A 1 640 ? 1.831 11.934 -39.757 1.00 71.31 640 ALA A CA 1
ATOM 4714 C C . ALA A 1 640 ? 2.889 13.047 -39.945 1.00 71.31 640 ALA A C 1
ATOM 4716 O O . ALA A 1 640 ? 2.640 14.184 -39.543 1.00 71.31 640 ALA A O 1
ATOM 4717 N N . GLU A 1 641 ? 4.044 12.736 -40.549 1.00 82.88 641 GLU A N 1
ATOM 4718 C CA . GLU A 1 641 ? 5.266 13.563 -40.561 1.00 82.88 641 GLU A CA 1
ATOM 4719 C C . GLU A 1 641 ? 5.768 13.909 -39.134 1.00 82.88 641 GLU A C 1
ATOM 4721 O O . GLU A 1 641 ? 6.199 15.032 -38.854 1.00 82.88 641 GLU A O 1
ATOM 4726 N N . THR A 1 642 ? 5.704 12.942 -38.207 1.00 78.56 642 THR A N 1
ATOM 4727 C CA . THR A 1 642 ? 6.073 13.107 -36.784 1.00 78.56 642 THR A CA 1
ATOM 4728 C C . THR A 1 642 ? 7.042 12.033 -36.276 1.00 78.56 642 THR A C 1
ATOM 4730 O O . THR A 1 642 ? 7.303 11.026 -36.931 1.00 78.56 642 THR A O 1
ATOM 4733 N N . CYS A 1 643 ? 7.594 12.255 -35.079 1.00 78.56 643 CYS A N 1
ATOM 4734 C CA . CYS A 1 643 ? 8.294 11.227 -34.312 1.00 78.5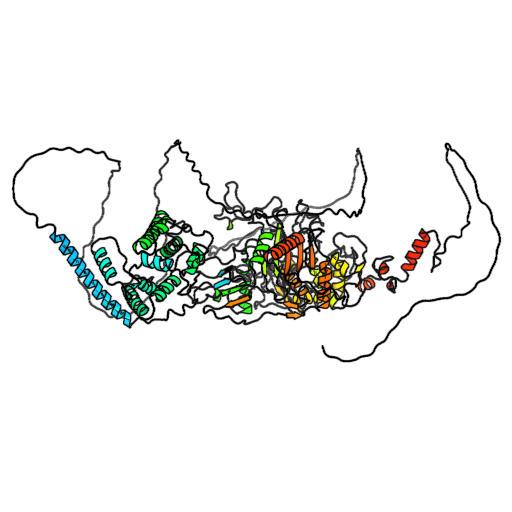6 643 CYS A CA 1
ATOM 4735 C C . CYS A 1 643 ? 7.386 10.689 -33.203 1.00 78.56 643 CYS A C 1
ATOM 4737 O O . CYS A 1 643 ? 6.726 11.460 -32.503 1.00 78.56 643 CYS A O 1
ATOM 4739 N N . ILE A 1 644 ? 7.399 9.375 -33.004 1.00 71.62 644 ILE A N 1
ATOM 4740 C CA . ILE A 1 644 ? 6.778 8.697 -31.866 1.00 71.62 644 ILE A CA 1
ATOM 4741 C C . ILE A 1 644 ? 7.735 8.852 -30.679 1.00 71.62 644 ILE A C 1
ATOM 4743 O O . ILE A 1 644 ? 8.585 8.001 -30.439 1.00 71.62 644 ILE A O 1
ATOM 4747 N N . GLY A 1 645 ? 7.641 9.985 -29.980 1.00 67.44 645 GLY A N 1
ATOM 4748 C CA . GLY A 1 645 ? 8.565 10.367 -28.911 1.00 67.44 645 GLY A CA 1
ATOM 4749 C C . GLY A 1 645 ? 9.598 11.398 -29.376 1.00 67.44 645 GLY A C 1
ATOM 4750 O O . GLY A 1 645 ? 9.242 12.473 -29.851 1.00 67.44 645 GLY A O 1
ATOM 4751 N N . GLY A 1 646 ? 10.886 11.110 -29.184 1.00 65.44 646 GLY A N 1
ATOM 4752 C CA . GLY A 1 646 ? 11.963 12.094 -29.336 1.00 65.44 646 GLY A CA 1
ATOM 4753 C C . GLY A 1 646 ? 12.489 12.304 -30.760 1.00 65.44 646 GLY A C 1
ATOM 4754 O O . GLY A 1 646 ? 12.472 11.407 -31.600 1.00 65.44 646 GLY A O 1
ATOM 4755 N N . GLY A 1 647 ? 13.067 13.486 -30.998 1.00 70.19 647 GLY A N 1
ATOM 4756 C CA . GLY A 1 647 ? 13.791 13.832 -32.227 1.00 70.19 647 GLY A CA 1
ATOM 4757 C C . GLY A 1 647 ? 13.111 14.941 -33.026 1.00 70.19 647 GLY A C 1
ATOM 4758 O O . GLY A 1 647 ? 12.400 15.781 -32.479 1.00 70.19 647 GLY A O 1
ATOM 4759 N N . THR A 1 648 ? 13.363 14.995 -34.330 1.00 79.00 648 THR A N 1
ATOM 4760 C CA . THR A 1 648 ? 12.654 15.898 -35.248 1.00 79.00 648 THR A CA 1
ATOM 4761 C C . THR A 1 648 ? 12.558 15.220 -36.601 1.00 79.00 648 THR A C 1
ATOM 4763 O O . THR A 1 648 ? 13.585 14.976 -37.225 1.00 79.00 648 THR A O 1
ATOM 4766 N N . TYR A 1 649 ? 11.337 14.922 -37.047 1.00 80.56 649 TYR A N 1
ATOM 4767 C CA . TYR A 1 649 ? 11.081 14.156 -38.267 1.00 80.56 649 TYR A CA 1
ATOM 4768 C C . TYR A 1 649 ? 11.845 14.732 -39.483 1.00 80.56 649 TYR A C 1
ATOM 4770 O O . TYR A 1 649 ? 11.791 15.948 -39.709 1.00 80.56 649 TYR A O 1
ATOM 4778 N N . PRO A 1 650 ? 12.559 13.901 -40.271 1.00 79.69 650 PRO A N 1
ATOM 4779 C CA . PRO A 1 650 ? 12.625 12.432 -40.204 1.00 79.69 650 PRO A CA 1
ATOM 4780 C C . PRO A 1 650 ? 13.684 11.865 -39.234 1.00 79.69 650 PRO A C 1
ATOM 4782 O O . PRO A 1 650 ? 13.747 10.656 -39.043 1.00 79.69 650 PRO A O 1
ATOM 4785 N N . ASP A 1 651 ? 14.518 12.703 -38.612 1.00 83.69 651 ASP A N 1
ATOM 4786 C CA . ASP A 1 651 ? 15.589 12.292 -37.694 1.00 83.69 651 ASP A CA 1
ATOM 4787 C C . ASP A 1 651 ? 15.040 12.004 -36.277 1.00 83.69 651 ASP A C 1
ATOM 4789 O O . ASP A 1 651 ? 15.314 12.718 -35.304 1.00 83.69 651 ASP A O 1
ATOM 4793 N N . CYS A 1 652 ? 14.218 10.959 -36.157 1.00 86.88 652 CYS A N 1
ATOM 4794 C CA . CYS A 1 652 ? 13.610 10.528 -34.897 1.00 86.88 652 CYS A CA 1
ATOM 4795 C C . CYS A 1 652 ? 14.601 9.729 -34.032 1.00 86.88 652 CYS A C 1
ATOM 4797 O O . CYS A 1 652 ? 15.284 8.827 -34.518 1.00 86.88 652 CYS A O 1
ATOM 4799 N N . THR A 1 653 ? 14.729 10.083 -32.747 1.00 89.06 653 THR A N 1
ATOM 4800 C CA . THR A 1 653 ? 15.792 9.564 -31.866 1.00 89.06 653 THR A CA 1
ATOM 4801 C C . THR A 1 653 ? 15.389 9.443 -30.400 1.00 89.06 653 THR A C 1
ATOM 4803 O O . THR A 1 653 ? 14.916 10.414 -29.802 1.00 89.06 653 THR A O 1
ATOM 4806 N N . LEU A 1 654 ? 15.747 8.319 -29.779 1.00 88.88 654 LEU A N 1
ATOM 4807 C CA . LEU A 1 654 ? 15.700 8.117 -28.329 1.00 88.88 654 LEU A CA 1
ATOM 4808 C C . LEU A 1 654 ? 17.041 8.503 -27.669 1.00 88.88 654 LEU A C 1
ATOM 4810 O O . LEU A 1 654 ? 18.087 8.524 -28.322 1.00 88.88 654 LEU A O 1
ATOM 4814 N N . ARG A 1 655 ? 17.024 8.829 -26.369 1.00 87.75 655 ARG A N 1
ATOM 4815 C CA . ARG A 1 655 ? 18.205 9.254 -25.595 1.00 87.75 655 ARG A CA 1
ATOM 4816 C C . ARG A 1 655 ? 18.299 8.585 -24.226 1.00 87.75 655 ARG A C 1
ATOM 4818 O O . ARG A 1 655 ? 17.290 8.279 -23.593 1.00 87.75 655 ARG A O 1
ATOM 4825 N N . ASN A 1 656 ? 19.529 8.466 -23.733 1.00 86.62 656 ASN A N 1
ATOM 4826 C CA . ASN A 1 656 ? 19.868 8.056 -22.371 1.00 86.62 656 ASN A CA 1
ATOM 4827 C C . ASN A 1 656 ? 19.924 9.291 -21.457 1.00 86.62 656 ASN A C 1
ATOM 4829 O O . ASN A 1 656 ? 20.996 9.790 -21.108 1.00 86.62 656 ASN A O 1
ATOM 4833 N N . GLY A 1 657 ? 18.746 9.832 -21.134 1.00 80.88 657 GLY A N 1
ATOM 4834 C CA . GLY A 1 657 ? 18.614 11.127 -20.461 1.00 80.88 657 GLY A CA 1
ATOM 4835 C C . GLY A 1 657 ? 19.214 12.259 -21.303 1.00 80.88 657 GLY A C 1
ATOM 4836 O O . GLY A 1 657 ? 19.002 12.337 -22.513 1.00 80.88 657 GLY A O 1
ATOM 4837 N N . SER A 1 658 ? 20.021 13.114 -20.676 1.00 71.44 658 SER A N 1
ATOM 4838 C CA . SER A 1 658 ? 20.740 14.213 -21.339 1.00 71.44 658 SER A CA 1
ATOM 4839 C C . SER A 1 658 ? 22.012 13.784 -22.096 1.00 71.44 658 SER A C 1
ATOM 4841 O O . SER A 1 658 ? 22.637 14.618 -22.757 1.00 71.44 658 SER A O 1
ATOM 4843 N N . GLN A 1 659 ? 22.416 12.508 -22.021 1.00 74.94 659 GLN A N 1
ATOM 4844 C CA . GLN A 1 659 ? 23.718 12.044 -22.516 1.00 74.94 659 GLN A CA 1
ATOM 4845 C C . GLN A 1 659 ? 23.840 12.170 -24.043 1.00 74.94 659 GLN A C 1
ATOM 4847 O O . GLN A 1 659 ? 22.907 11.882 -24.798 1.00 74.94 659 GLN A O 1
ATOM 4852 N N . GLN A 1 660 ? 25.028 12.569 -24.497 1.00 79.94 660 GLN A N 1
ATOM 4853 C CA . GLN A 1 660 ? 25.461 12.489 -25.893 1.00 79.94 660 GLN A CA 1
ATOM 4854 C C . GLN A 1 660 ? 26.767 11.694 -25.917 1.00 79.94 660 GLN A C 1
ATOM 4856 O O . GLN A 1 660 ? 27.845 12.269 -25.763 1.00 79.94 660 GLN A O 1
ATOM 4861 N N . LYS A 1 661 ? 26.654 10.363 -25.975 1.00 82.19 661 LYS A N 1
ATOM 4862 C CA . LYS A 1 661 ? 27.788 9.432 -25.939 1.00 82.19 661 LYS A CA 1
ATOM 4863 C C . LYS A 1 661 ? 27.478 8.200 -26.790 1.00 82.19 661 LYS A C 1
ATOM 4865 O O . LYS A 1 661 ? 26.409 7.605 -26.673 1.00 82.19 661 LYS A O 1
ATOM 4870 N N . ASP A 1 662 ? 28.472 7.828 -27.581 1.00 82.88 662 ASP A N 1
ATOM 4871 C CA . ASP A 1 662 ? 28.630 6.531 -28.225 1.00 82.88 662 ASP A CA 1
ATOM 4872 C C . ASP A 1 662 ? 28.950 5.453 -27.172 1.00 82.88 662 ASP A C 1
ATOM 4874 O O . ASP A 1 662 ? 29.898 5.615 -26.394 1.00 82.88 662 ASP A O 1
ATOM 4878 N N . LEU A 1 663 ? 28.162 4.376 -27.107 1.00 87.69 663 LEU A N 1
ATOM 4879 C CA . LEU A 1 663 ? 28.264 3.364 -26.048 1.00 87.69 663 LEU A CA 1
ATOM 4880 C C . LEU A 1 663 ? 27.915 1.958 -26.547 1.00 87.69 663 LEU A C 1
ATOM 4882 O O . LEU A 1 663 ? 26.949 1.755 -27.276 1.00 87.69 663 LEU A O 1
ATOM 4886 N N . GLU A 1 664 ? 28.644 0.975 -26.036 1.00 91.94 664 GLU A N 1
ATOM 4887 C CA . GLU A 1 664 ? 28.321 -0.450 -26.119 1.00 91.94 664 GLU A CA 1
ATOM 4888 C C . GLU A 1 664 ? 28.407 -0.990 -24.693 1.00 91.94 664 GLU A C 1
ATOM 4890 O O . GLU A 1 664 ? 29.372 -0.679 -23.998 1.00 91.94 664 GLU A O 1
ATOM 4895 N N . LEU A 1 665 ? 27.406 -1.735 -24.229 1.00 93.88 665 LEU A N 1
ATOM 4896 C CA . LEU A 1 665 ? 27.302 -2.164 -22.828 1.00 93.88 665 LEU A CA 1
ATOM 4897 C C . LEU A 1 665 ? 26.792 -3.601 -22.730 1.00 93.88 665 LEU A C 1
ATOM 4899 O O . LEU A 1 665 ? 26.054 -4.051 -23.607 1.00 93.88 665 LEU A O 1
ATOM 4903 N N . THR A 1 666 ? 27.115 -4.306 -21.641 1.00 96.00 666 THR A N 1
ATOM 4904 C CA . THR A 1 666 ? 26.398 -5.550 -21.318 1.00 96.00 666 THR A CA 1
ATOM 4905 C C . THR A 1 666 ? 24.971 -5.256 -20.842 1.00 96.00 666 THR A C 1
ATOM 4907 O O . THR A 1 666 ? 24.682 -4.136 -20.414 1.00 96.00 666 THR A O 1
ATOM 4910 N N . LEU A 1 667 ? 24.085 -6.258 -20.826 1.00 95.94 667 LEU A N 1
ATOM 4911 C CA . LEU A 1 667 ? 22.778 -6.149 -20.162 1.00 95.94 667 LEU A CA 1
ATOM 4912 C C . LEU A 1 667 ? 22.927 -5.726 -18.687 1.00 95.94 667 LEU A C 1
ATOM 4914 O O . LEU A 1 667 ? 22.218 -4.825 -18.237 1.00 95.94 667 LEU A O 1
ATOM 4918 N N . THR A 1 668 ? 23.905 -6.297 -17.968 1.00 95.19 668 THR A N 1
ATOM 4919 C CA . THR A 1 668 ? 24.268 -5.880 -16.599 1.00 95.19 668 THR A CA 1
ATOM 4920 C C . THR A 1 668 ? 24.539 -4.376 -16.519 1.00 95.19 668 THR A C 1
ATOM 4922 O O . THR A 1 668 ? 23.937 -3.675 -15.706 1.00 95.19 668 THR A O 1
ATOM 4925 N N . ASP A 1 669 ? 25.431 -3.858 -17.367 1.00 94.88 669 ASP A N 1
ATOM 4926 C CA . ASP A 1 669 ? 25.828 -2.448 -17.338 1.00 94.88 669 ASP A CA 1
ATOM 4927 C C . ASP A 1 669 ? 24.697 -1.523 -17.819 1.00 94.88 669 ASP A C 1
ATOM 4929 O O . ASP A 1 669 ? 24.521 -0.431 -17.279 1.00 94.88 669 ASP A O 1
ATOM 4933 N N . ALA A 1 670 ? 23.890 -1.960 -18.790 1.00 95.19 670 ALA A N 1
ATOM 4934 C CA . ALA A 1 670 ? 22.744 -1.218 -19.307 1.00 95.19 670 ALA A CA 1
ATOM 4935 C C . ALA A 1 670 ? 21.641 -1.035 -18.249 1.00 95.19 670 ALA A C 1
ATOM 4937 O O . ALA A 1 670 ? 21.079 0.059 -18.143 1.00 95.19 670 ALA A O 1
ATOM 4938 N N . VAL A 1 671 ? 21.363 -2.066 -17.441 1.00 95.31 671 VAL A N 1
ATOM 4939 C CA . VAL A 1 671 ? 20.432 -1.983 -16.303 1.00 95.31 671 VAL A CA 1
ATOM 4940 C C . VAL A 1 671 ? 21.051 -1.177 -15.155 1.00 95.31 671 VAL A C 1
ATOM 4942 O O . VAL A 1 671 ? 20.408 -0.240 -14.673 1.00 95.31 671 VAL A O 1
ATOM 4945 N N . ARG A 1 672 ? 22.306 -1.455 -14.764 1.00 93.00 672 ARG A N 1
ATOM 4946 C CA . ARG A 1 672 ? 23.008 -0.757 -13.666 1.00 93.00 672 ARG A CA 1
ATOM 4947 C C . ARG A 1 672 ? 23.143 0.745 -13.919 1.00 93.00 672 ARG A C 1
ATOM 4949 O O . ARG A 1 672 ? 22.794 1.549 -13.062 1.00 93.00 672 ARG A O 1
ATOM 4956 N N . GLU A 1 673 ? 23.591 1.139 -15.110 1.00 91.50 673 GLU A N 1
ATOM 4957 C CA . GLU A 1 673 ? 23.664 2.546 -15.530 1.00 91.50 673 GLU A CA 1
ATOM 4958 C C . GLU A 1 673 ? 22.342 3.090 -16.089 1.00 91.50 673 GLU A C 1
ATOM 4960 O O . GLU A 1 673 ? 22.289 4.222 -16.579 1.00 91.50 673 GLU A O 1
ATOM 4965 N N . SER A 1 674 ? 21.268 2.301 -16.005 1.00 93.19 674 SER A N 1
ATOM 4966 C CA . SER A 1 674 ? 19.896 2.725 -16.253 1.00 93.19 674 SER A CA 1
ATOM 4967 C C . SER A 1 674 ? 19.658 3.328 -17.647 1.00 93.19 674 SER A C 1
ATOM 4969 O O . SER A 1 674 ? 18.875 4.270 -17.794 1.00 93.19 674 SER A O 1
ATOM 4971 N N . LYS A 1 675 ? 20.296 2.791 -18.694 1.00 93.62 675 LYS A N 1
ATOM 4972 C CA . LYS A 1 675 ? 20.133 3.274 -20.078 1.00 93.62 675 LYS A CA 1
ATOM 4973 C C . LYS A 1 675 ? 18.717 2.995 -20.608 1.00 93.62 675 LYS A C 1
ATOM 4975 O O . LYS A 1 675 ? 18.049 2.067 -20.164 1.00 93.62 675 LYS A O 1
ATOM 4980 N N . ASN A 1 676 ? 18.248 3.820 -21.539 1.00 93.62 676 ASN A N 1
ATOM 4981 C CA . ASN A 1 676 ? 16.958 3.692 -22.223 1.00 93.62 676 ASN A CA 1
ATOM 4982 C C . ASN A 1 676 ? 17.099 2.963 -23.565 1.00 93.62 676 ASN A C 1
ATOM 4984 O O . ASN A 1 676 ? 16.239 2.164 -23.916 1.00 93.62 676 ASN A O 1
ATOM 4988 N N . THR A 1 677 ? 18.169 3.227 -24.321 1.00 94.44 677 THR A N 1
ATOM 4989 C CA . THR A 1 677 ? 18.277 2.758 -25.710 1.00 94.44 677 THR A CA 1
ATOM 4990 C C . THR A 1 677 ? 18.452 1.240 -25.866 1.00 94.44 677 THR A C 1
ATOM 4992 O O . THR A 1 677 ? 17.728 0.691 -26.692 1.00 94.44 677 THR A O 1
ATOM 4995 N N . PRO A 1 678 ? 19.222 0.508 -25.031 1.00 95.75 678 PRO A N 1
ATOM 4996 C CA . PRO A 1 678 ? 19.195 -0.961 -25.043 1.00 95.75 678 PRO A CA 1
ATOM 4997 C C . PRO A 1 678 ? 17.807 -1.533 -24.732 1.00 95.75 678 PRO A C 1
ATOM 4999 O O . PRO A 1 678 ? 17.375 -2.497 -25.348 1.00 95.75 678 PRO A O 1
ATOM 5002 N N . MET A 1 679 ? 17.082 -0.906 -23.801 1.00 96.69 679 MET A N 1
ATOM 5003 C CA . MET A 1 679 ? 15.759 -1.358 -23.354 1.00 96.69 679 MET A CA 1
ATOM 5004 C C . MET A 1 679 ? 14.716 -1.207 -24.468 1.00 96.69 679 MET A C 1
ATOM 5006 O O . MET A 1 679 ? 13.930 -2.115 -24.713 1.00 96.69 679 MET A O 1
ATOM 5010 N N . TYR A 1 680 ? 14.747 -0.088 -25.195 1.00 94.00 680 TYR A N 1
ATOM 5011 C CA . TYR A 1 680 ? 13.895 0.113 -26.367 1.00 94.00 680 TYR A CA 1
ATOM 5012 C C . TYR A 1 680 ? 14.230 -0.868 -27.500 1.00 94.00 680 TYR A C 1
ATOM 5014 O O . TYR A 1 680 ? 13.317 -1.381 -28.138 1.00 94.00 680 TYR A O 1
ATOM 5022 N N . GLY A 1 681 ? 15.517 -1.185 -27.706 1.00 94.69 681 GLY A N 1
ATOM 5023 C CA . GLY A 1 681 ? 15.943 -2.236 -28.636 1.00 94.69 681 GLY A CA 1
ATOM 5024 C C . GLY A 1 681 ? 15.400 -3.616 -28.252 1.00 94.69 681 GLY A C 1
ATOM 5025 O O . GLY A 1 681 ? 14.876 -4.320 -29.109 1.00 94.69 681 GLY A O 1
ATOM 5026 N N . ILE A 1 682 ? 15.439 -3.977 -26.961 1.00 96.00 682 ILE A N 1
ATOM 5027 C CA . ILE A 1 682 ? 14.825 -5.210 -26.429 1.00 96.00 682 ILE A CA 1
ATOM 5028 C C . ILE A 1 682 ? 13.328 -5.263 -26.777 1.00 96.00 682 ILE A C 1
ATOM 5030 O O . ILE A 1 682 ? 12.866 -6.286 -27.273 1.00 96.00 682 ILE A O 1
ATOM 5034 N N . ALA A 1 683 ? 12.579 -4.168 -26.606 1.00 93.25 683 ALA A N 1
ATOM 5035 C CA . ALA A 1 683 ? 11.159 -4.131 -26.970 1.00 93.25 683 ALA A CA 1
ATOM 5036 C C . ALA A 1 683 ? 10.892 -4.146 -28.486 1.00 93.25 683 ALA A C 1
ATOM 5038 O O . ALA A 1 683 ? 9.933 -4.781 -28.912 1.00 93.25 683 ALA A O 1
ATOM 5039 N N . GLU A 1 684 ? 11.725 -3.500 -29.310 1.00 91.06 684 GLU A N 1
ATOM 5040 C CA . GLU A 1 684 ? 11.604 -3.568 -30.778 1.00 91.06 684 GLU A CA 1
ATOM 5041 C C . GLU A 1 684 ? 11.920 -4.978 -31.316 1.00 91.06 684 GLU A C 1
ATOM 5043 O O . GLU A 1 684 ? 11.339 -5.400 -32.314 1.00 91.06 684 GLU A O 1
ATOM 5048 N N . HIS A 1 685 ? 12.809 -5.723 -30.648 1.00 93.69 685 HIS A N 1
ATOM 5049 C CA . HIS A 1 685 ? 13.216 -7.070 -31.052 1.00 93.69 685 HIS A CA 1
ATOM 5050 C C . HIS A 1 685 ? 12.279 -8.179 -30.556 1.00 93.69 685 HIS A C 1
ATOM 5052 O O . HIS A 1 685 ? 11.934 -9.075 -31.328 1.00 93.69 685 HIS A O 1
ATOM 5058 N N . TYR A 1 686 ? 11.888 -8.135 -29.278 1.00 93.00 686 TYR A N 1
ATOM 5059 C CA . TYR A 1 686 ? 11.117 -9.196 -28.623 1.00 93.00 686 TYR A CA 1
ATOM 5060 C C . TYR A 1 686 ? 9.614 -8.904 -28.507 1.00 93.00 686 TYR A C 1
ATOM 5062 O O . TYR A 1 686 ? 8.842 -9.849 -28.385 1.00 93.00 686 TYR A O 1
ATOM 5070 N N . GLY A 1 687 ? 9.196 -7.636 -28.574 1.00 89.94 687 GLY A N 1
ATOM 5071 C CA . GLY A 1 687 ? 7.799 -7.215 -28.437 1.00 89.94 687 GLY A CA 1
ATOM 5072 C C . GLY A 1 687 ? 7.503 -6.475 -27.127 1.00 89.94 687 GLY A C 1
ATOM 5073 O O . GLY A 1 687 ? 7.968 -6.845 -26.048 1.00 89.94 687 GLY A O 1
ATOM 5074 N N . ALA A 1 688 ? 6.707 -5.406 -27.222 1.00 87.62 688 ALA A N 1
ATOM 5075 C CA . ALA A 1 688 ? 6.174 -4.675 -26.067 1.00 87.62 688 ALA A CA 1
ATOM 5076 C C . ALA A 1 688 ? 5.097 -5.485 -25.316 1.00 87.62 688 ALA A C 1
ATOM 5078 O O . ALA A 1 688 ? 4.931 -5.333 -24.107 1.00 87.62 688 ALA A O 1
ATOM 5079 N N . ASP A 1 689 ? 4.409 -6.369 -26.036 1.00 87.12 689 ASP A N 1
ATOM 5080 C CA . ASP A 1 689 ? 3.404 -7.316 -25.566 1.00 87.12 689 ASP A CA 1
ATOM 5081 C C . ASP A 1 689 ? 3.983 -8.360 -24.610 1.00 87.12 689 ASP A C 1
ATOM 5083 O O . ASP A 1 689 ? 3.456 -8.533 -23.514 1.00 87.12 689 ASP A O 1
ATOM 5087 N N . MET A 1 690 ? 5.113 -8.984 -24.954 1.00 89.69 690 MET A N 1
ATOM 5088 C CA . MET A 1 690 ? 5.748 -9.966 -24.072 1.00 89.69 690 MET A CA 1
ATOM 5089 C C . MET A 1 690 ? 6.306 -9.321 -22.793 1.00 89.69 690 MET A C 1
ATOM 5091 O O . MET A 1 690 ? 6.250 -9.920 -21.724 1.00 89.69 690 MET A O 1
ATOM 5095 N N . ILE A 1 691 ? 6.772 -8.068 -22.862 1.00 93.00 691 ILE A N 1
ATOM 5096 C CA . ILE A 1 691 ? 7.185 -7.306 -21.671 1.00 93.00 691 ILE A CA 1
ATOM 5097 C C . ILE A 1 691 ? 5.987 -7.046 -20.733 1.00 93.00 691 ILE A C 1
ATOM 5099 O O . ILE A 1 691 ? 6.151 -7.070 -19.512 1.00 93.00 691 ILE A O 1
ATOM 5103 N N . LEU A 1 692 ? 4.788 -6.812 -21.279 1.00 90.69 692 LEU A N 1
ATOM 5104 C CA . LEU A 1 692 ? 3.557 -6.654 -20.494 1.00 90.69 692 LEU A CA 1
ATOM 5105 C C . LEU A 1 692 ? 3.039 -7.982 -19.935 1.00 90.69 692 LEU A C 1
ATOM 5107 O O . LEU A 1 692 ? 2.631 -8.017 -18.782 1.00 90.69 692 LEU A O 1
ATOM 5111 N N . ASP A 1 693 ? 3.114 -9.066 -20.706 1.00 89.00 693 ASP A N 1
ATOM 5112 C CA . ASP A 1 693 ? 2.802 -10.430 -20.261 1.00 89.00 693 ASP A CA 1
ATOM 5113 C C . ASP A 1 693 ? 3.690 -10.859 -19.072 1.00 89.00 693 ASP A C 1
ATOM 5115 O O . ASP A 1 693 ? 3.187 -11.436 -18.108 1.00 89.00 693 ASP A O 1
ATOM 5119 N N . TYR A 1 694 ? 4.978 -10.487 -19.064 1.00 90.88 694 TYR A N 1
ATOM 5120 C CA . TYR A 1 694 ? 5.822 -10.635 -17.871 1.00 90.88 694 TYR A CA 1
ATOM 5121 C C . TYR A 1 694 ? 5.409 -9.706 -16.725 1.00 90.88 694 TYR A C 1
ATOM 5123 O O . TYR A 1 694 ? 5.389 -10.149 -15.580 1.00 90.88 694 TYR A O 1
ATOM 5131 N N . ALA A 1 695 ? 5.063 -8.443 -16.991 1.00 93.56 695 ALA A N 1
ATOM 5132 C CA . ALA A 1 695 ? 4.637 -7.515 -15.941 1.00 93.56 695 ALA A CA 1
ATOM 5133 C C . ALA A 1 695 ? 3.368 -8.001 -15.211 1.00 93.56 695 ALA A C 1
ATOM 5135 O O . ALA A 1 695 ? 3.354 -8.056 -13.980 1.00 93.56 695 ALA A O 1
ATOM 5136 N N . ASP A 1 696 ? 2.341 -8.390 -15.969 1.00 92.06 696 ASP A N 1
ATOM 5137 C CA . ASP A 1 696 ? 1.051 -8.905 -15.493 1.00 92.06 696 ASP A CA 1
ATOM 5138 C C . ASP A 1 696 ? 1.245 -10.131 -14.589 1.00 92.06 696 ASP A C 1
ATOM 5140 O O . ASP A 1 696 ? 0.854 -10.123 -13.420 1.00 92.06 696 ASP A O 1
ATOM 5144 N N . LYS A 1 697 ? 2.008 -11.125 -15.062 1.00 92.06 697 LYS A N 1
ATOM 5145 C CA . LYS A 1 697 ? 2.352 -12.339 -14.299 1.00 92.06 697 LYS A CA 1
ATOM 5146 C C . LYS A 1 697 ? 3.174 -12.087 -13.035 1.00 92.06 697 LYS A C 1
ATOM 5148 O O . LYS A 1 697 ? 3.147 -12.903 -12.121 1.00 92.06 697 LYS A O 1
ATOM 5153 N N . MET A 1 698 ? 3.911 -10.981 -12.959 1.00 94.81 698 MET A N 1
ATOM 5154 C CA . MET A 1 698 ? 4.629 -10.558 -11.748 1.00 94.81 698 MET A CA 1
ATOM 5155 C C . MET A 1 698 ? 3.742 -9.734 -10.785 1.00 94.81 698 MET A C 1
ATOM 5157 O O . MET A 1 698 ? 4.198 -9.305 -9.719 1.00 94.81 698 MET A O 1
ATOM 5161 N N . GLY A 1 699 ? 2.471 -9.514 -11.137 1.00 93.31 699 GLY A N 1
ATOM 5162 C CA . GLY A 1 699 ? 1.466 -8.828 -10.326 1.00 93.31 699 GLY A CA 1
ATOM 5163 C C . GLY A 1 699 ? 1.210 -7.365 -10.684 1.00 93.31 699 GLY A C 1
ATOM 5164 O O . GLY A 1 699 ? 0.696 -6.634 -9.836 1.00 93.31 699 GLY A O 1
ATOM 5165 N N . LEU A 1 700 ? 1.556 -6.921 -11.897 1.00 93.62 700 LEU A N 1
ATOM 5166 C CA . LEU A 1 700 ? 1.140 -5.613 -12.404 1.00 93.62 700 LEU A CA 1
ATOM 5167 C C . LEU A 1 700 ? -0.258 -5.704 -13.026 1.00 93.62 700 LEU A C 1
ATOM 5169 O O . LEU A 1 700 ? -0.440 -6.082 -14.175 1.00 93.62 700 LEU A O 1
ATOM 5173 N N . SER A 1 701 ? -1.253 -5.324 -12.236 1.00 90.19 701 SER A N 1
ATOM 5174 C CA . SER A 1 701 ? -2.677 -5.447 -12.539 1.00 90.19 701 SER A CA 1
ATOM 5175 C C . SER A 1 701 ? -3.237 -4.284 -13.365 1.00 90.19 701 SER A C 1
ATOM 5177 O O . SER A 1 701 ? -4.172 -4.474 -14.152 1.00 90.19 701 SER A O 1
ATOM 5179 N N . VAL A 1 702 ? -2.696 -3.071 -13.173 1.00 90.94 702 VAL A N 1
ATOM 5180 C CA . VAL A 1 702 ? -3.201 -1.837 -13.795 1.00 90.94 702 VAL A CA 1
ATOM 5181 C C . VAL A 1 702 ? -2.072 -0.909 -14.253 1.00 90.94 702 VAL A C 1
ATOM 5183 O O . VAL A 1 702 ? -1.106 -0.642 -13.531 1.00 90.94 702 VAL A O 1
ATOM 5186 N N . MET A 1 703 ? -2.254 -0.329 -15.442 1.00 92.44 703 MET A N 1
ATOM 5187 C CA . MET A 1 703 ? -1.518 0.849 -15.913 1.00 92.44 703 MET A CA 1
ATOM 5188 C C . MET A 1 703 ? -2.455 1.982 -16.314 1.00 92.44 703 MET A C 1
ATOM 5190 O O . MET A 1 703 ? -3.610 1.761 -16.661 1.00 92.44 703 MET A O 1
ATOM 5194 N N . ASN A 1 704 ? -1.937 3.206 -16.323 1.00 90.94 704 ASN A N 1
ATOM 5195 C CA . ASN A 1 704 ? -2.642 4.387 -16.803 1.00 90.94 704 ASN A CA 1
ATOM 5196 C C . ASN A 1 704 ? -2.007 4.955 -18.083 1.00 90.94 704 ASN A C 1
ATOM 5198 O O . ASN A 1 704 ? -0.818 4.779 -18.348 1.00 90.94 704 ASN A O 1
ATOM 5202 N N . GLN A 1 705 ? -2.793 5.691 -18.866 1.00 86.25 705 GLN A N 1
ATOM 5203 C CA . GLN A 1 705 ? -2.293 6.581 -19.909 1.00 86.25 705 GLN A CA 1
ATOM 5204 C C . GLN A 1 705 ? -3.209 7.801 -20.057 1.00 86.25 705 GLN A C 1
ATOM 5206 O O . GLN A 1 705 ? -4.416 7.664 -20.261 1.00 86.25 705 GLN A O 1
ATOM 5211 N N . ALA A 1 706 ? -2.637 9.004 -20.075 1.00 82.62 706 ALA A N 1
ATOM 5212 C CA . ALA A 1 706 ? -3.332 10.181 -20.586 1.00 82.62 706 ALA A CA 1
ATOM 5213 C C . ALA A 1 706 ? -3.355 10.129 -22.126 1.00 82.62 706 ALA A C 1
ATOM 5215 O O . ALA A 1 706 ? -2.310 10.255 -22.766 1.00 82.62 706 ALA A O 1
ATOM 5216 N N . ARG A 1 707 ? -4.533 9.945 -22.736 1.00 80.19 707 ARG A N 1
ATOM 5217 C CA . ARG A 1 707 ? -4.706 9.925 -24.199 1.00 80.19 707 ARG A CA 1
ATOM 5218 C C . ARG A 1 707 ? -5.317 11.215 -24.740 1.00 80.19 707 ARG A C 1
ATOM 5220 O O . ARG A 1 707 ? -6.179 11.845 -24.124 1.00 80.19 707 ARG A O 1
ATOM 5227 N N . THR A 1 708 ? -4.906 11.559 -25.957 1.00 82.44 708 THR A N 1
ATOM 5228 C CA . THR A 1 708 ? -5.713 12.356 -26.884 1.00 82.44 708 THR A CA 1
ATOM 5229 C C . THR A 1 708 ? -6.797 11.457 -27.474 1.00 82.44 708 THR A C 1
ATOM 5231 O O . THR A 1 708 ? -6.488 10.403 -28.028 1.00 82.44 708 THR A O 1
ATOM 5234 N N . LEU A 1 709 ? -8.051 11.893 -27.400 1.00 82.38 709 LEU A N 1
ATOM 5235 C CA . LEU A 1 709 ? -9.208 11.232 -28.000 1.00 82.38 709 LEU A CA 1
ATOM 5236 C C . LEU A 1 709 ? -9.886 12.165 -29.010 1.00 82.38 709 LEU A C 1
ATOM 5238 O O . LEU A 1 709 ? -9.689 13.382 -28.985 1.00 82.38 709 LEU A O 1
ATOM 5242 N N . TYR A 1 710 ? -10.703 11.595 -29.890 1.00 81.81 710 TYR A N 1
ATOM 5243 C CA . TYR A 1 710 ? -11.484 12.331 -30.882 1.00 81.81 710 TYR A CA 1
ATOM 5244 C C . TYR A 1 710 ? -12.932 11.850 -30.826 1.00 81.81 710 TYR A C 1
ATOM 5246 O O . TYR A 1 710 ? -13.172 10.646 -30.757 1.00 81.81 710 TYR A O 1
ATOM 5254 N N . ASP A 1 711 ? -13.895 12.772 -30.843 1.00 80.38 711 ASP A N 1
ATOM 5255 C CA . ASP A 1 711 ? -15.309 12.395 -30.919 1.00 80.38 711 ASP A CA 1
ATOM 5256 C C . ASP A 1 711 ? -15.798 12.225 -32.372 1.00 80.38 711 ASP A C 1
ATOM 5258 O O . ASP A 1 711 ? -15.057 12.399 -33.343 1.00 80.38 711 ASP A O 1
ATOM 5262 N N . SER A 1 712 ? -17.074 11.863 -32.523 1.00 74.12 712 SER A N 1
ATOM 5263 C CA . SER A 1 712 ? -17.698 11.534 -33.810 1.00 74.12 712 SER A CA 1
ATOM 5264 C C . SER A 1 712 ? -17.701 12.639 -34.883 1.00 74.12 712 SER A C 1
ATOM 5266 O O . SER A 1 712 ? -17.993 12.319 -36.038 1.00 74.12 712 SER A O 1
ATOM 5268 N N . ASP A 1 713 ? -17.412 13.907 -34.550 1.00 79.88 713 ASP A N 1
ATOM 5269 C CA . ASP A 1 713 ? -17.231 14.978 -35.548 1.00 79.88 713 ASP A CA 1
ATOM 5270 C C . ASP A 1 713 ? -15.762 15.353 -35.823 1.00 79.88 713 ASP A C 1
ATOM 5272 O O . ASP A 1 713 ? -15.483 16.123 -36.747 1.00 79.88 713 ASP A O 1
ATOM 5276 N N . GLY A 1 714 ? -14.824 14.728 -35.102 1.00 76.12 714 GLY A N 1
ATOM 5277 C CA . GLY A 1 714 ? -13.387 14.983 -35.184 1.00 76.12 714 GLY A CA 1
ATOM 5278 C C . GLY A 1 714 ? -12.877 16.021 -34.181 1.00 76.12 714 GLY A C 1
ATOM 5279 O O . GLY A 1 714 ? -11.702 16.391 -34.244 1.00 76.12 714 GLY A O 1
ATOM 5280 N N . THR A 1 715 ? -13.715 16.497 -33.255 1.00 84.62 715 THR A N 1
ATOM 5281 C CA . THR A 1 715 ? -13.275 17.372 -32.161 1.00 84.62 715 THR A CA 1
ATOM 5282 C C . THR A 1 715 ? -12.292 16.638 -31.239 1.00 84.62 715 THR A C 1
ATOM 5284 O O . THR A 1 715 ? -12.548 15.520 -30.789 1.00 84.62 715 THR A O 1
ATOM 5287 N N . LYS A 1 716 ? -11.140 17.277 -30.990 1.00 84.56 716 LYS A N 1
ATOM 5288 C CA . LYS A 1 716 ? -10.006 16.751 -30.214 1.00 84.56 716 LYS A CA 1
ATOM 5289 C C . LYS A 1 716 ? -10.195 16.995 -28.713 1.00 84.56 716 LYS A C 1
ATOM 5291 O O . LYS A 1 716 ? -10.450 18.127 -28.304 1.00 84.56 716 LYS A O 1
ATOM 5296 N N . TRP A 1 717 ? -9.967 15.961 -27.911 1.00 81.69 717 TRP A N 1
ATOM 5297 C CA . TRP A 1 717 ? -10.051 15.968 -26.451 1.00 81.69 717 TRP A CA 1
ATOM 5298 C C . TRP A 1 717 ? -8.733 15.453 -25.855 1.00 81.69 717 TRP A C 1
ATOM 5300 O O . TRP A 1 717 ? -8.467 14.255 -25.865 1.00 81.69 717 TRP A O 1
ATOM 5310 N N . ASP A 1 718 ? -7.883 16.362 -25.374 1.00 80.19 718 ASP A N 1
ATOM 5311 C CA . ASP A 1 718 ? -6.576 16.032 -24.785 1.00 80.19 718 ASP A CA 1
ATOM 5312 C C . ASP A 1 718 ? -6.663 15.673 -23.291 1.00 80.19 718 ASP A C 1
ATOM 5314 O O . ASP A 1 718 ? -7.596 16.079 -22.597 1.00 80.19 718 ASP A O 1
ATOM 5318 N N . GLY A 1 719 ? -5.659 14.942 -22.790 1.00 74.44 719 GLY A N 1
ATOM 5319 C CA . GLY A 1 719 ? -5.477 14.681 -21.356 1.00 74.44 719 GLY A CA 1
ATOM 5320 C C . GLY A 1 719 ? -6.516 13.743 -20.732 1.00 74.44 719 GLY A C 1
ATOM 5321 O O . GLY A 1 719 ? -6.764 13.818 -19.530 1.00 74.44 719 GLY A O 1
ATOM 5322 N N . ARG A 1 720 ? -7.164 12.876 -21.521 1.00 83.19 720 ARG A N 1
ATOM 5323 C CA . ARG A 1 720 ? -8.145 11.915 -21.001 1.00 83.19 720 ARG A CA 1
ATOM 5324 C C . ARG A 1 720 ? -7.438 10.690 -20.430 1.00 83.19 720 ARG A C 1
ATOM 5326 O O . ARG A 1 720 ? -6.916 9.869 -21.176 1.00 83.19 720 ARG A O 1
ATOM 5333 N N . SER A 1 721 ? -7.422 10.607 -19.103 1.00 86.62 721 SER A N 1
ATOM 5334 C CA . SER A 1 721 ? -6.903 9.474 -18.333 1.00 86.62 721 SER A CA 1
ATOM 5335 C C . SER A 1 721 ? -7.686 8.192 -18.647 1.00 86.62 721 SER A C 1
ATOM 5337 O O . SER A 1 721 ? -8.911 8.180 -18.517 1.00 86.62 721 SER A O 1
ATOM 5339 N N . VAL A 1 722 ? -6.983 7.143 -19.080 1.00 90.25 722 VAL A N 1
ATOM 5340 C CA . VAL A 1 722 ? -7.505 5.790 -19.323 1.00 90.25 722 VAL A CA 1
ATOM 5341 C C . VAL A 1 722 ? -6.737 4.818 -18.435 1.00 90.25 722 VAL A C 1
ATOM 5343 O O . VAL A 1 722 ? -5.509 4.775 -18.494 1.00 90.25 722 VAL A O 1
ATOM 5346 N N . ASN A 1 723 ? -7.462 4.026 -17.652 1.00 92.00 723 ASN A N 1
ATOM 5347 C CA . ASN A 1 723 ? -6.927 2.903 -16.892 1.00 92.00 723 ASN A CA 1
ATOM 5348 C C . ASN A 1 723 ? -7.038 1.621 -17.730 1.00 92.00 723 ASN A C 1
ATOM 5350 O O . ASN A 1 723 ? -8.087 1.332 -18.306 1.00 92.00 723 ASN A O 1
ATOM 5354 N N . TYR A 1 724 ? -5.959 0.853 -17.786 1.00 91.94 724 TYR A N 1
ATOM 5355 C CA . TYR A 1 724 ? -5.840 -0.420 -18.484 1.00 91.94 724 TYR A CA 1
ATOM 5356 C C . TYR A 1 724 ? -5.699 -1.507 -17.434 1.00 91.94 724 TYR A C 1
ATOM 5358 O O . TYR A 1 724 ? -4.727 -1.496 -16.682 1.00 91.94 724 TYR A O 1
ATOM 5366 N N . ARG A 1 725 ? -6.671 -2.416 -17.369 1.00 91.81 725 ARG A N 1
ATOM 5367 C CA . ARG A 1 725 ? -6.609 -3.607 -16.519 1.00 91.81 725 ARG A CA 1
ATOM 5368 C C . ARG A 1 725 ? -6.126 -4.775 -17.369 1.00 91.81 725 ARG A C 1
ATOM 5370 O O . ARG A 1 725 ? -6.717 -5.014 -18.423 1.00 91.81 725 ARG A O 1
ATOM 5377 N N . PHE A 1 726 ? -5.075 -5.455 -16.930 1.00 90.25 726 PHE A N 1
ATOM 5378 C CA . PHE A 1 726 ? -4.504 -6.608 -17.628 1.00 90.25 726 PHE A CA 1
ATOM 5379 C C . PHE A 1 726 ? -5.155 -7.925 -17.182 1.00 90.25 726 PHE A C 1
ATOM 5381 O O . PHE A 1 726 ? -5.940 -7.956 -16.226 1.00 90.25 726 PHE A O 1
ATOM 5388 N N . TYR A 1 727 ? -4.888 -8.977 -17.955 1.00 85.81 727 TYR A N 1
ATOM 5389 C CA . TYR A 1 727 ? -5.397 -10.328 -17.770 1.00 85.81 727 TYR A CA 1
ATOM 5390 C C . TYR A 1 727 ? -4.399 -11.348 -18.341 1.00 85.81 727 TYR A C 1
ATOM 5392 O O . TYR A 1 727 ? -3.982 -11.234 -19.500 1.00 85.81 727 TYR A O 1
ATOM 5400 N N . ASP A 1 728 ? -4.175 -12.433 -17.599 1.00 78.38 728 ASP A N 1
ATOM 5401 C CA . ASP A 1 728 ? -3.225 -13.531 -17.855 1.00 78.38 728 ASP A CA 1
ATOM 5402 C C . ASP A 1 728 ? -3.499 -14.366 -19.134 1.00 78.38 728 ASP A C 1
ATOM 5404 O O . ASP A 1 728 ? -2.824 -15.354 -19.434 1.00 78.38 728 ASP A O 1
ATOM 5408 N N . ASN A 1 729 ? -4.469 -13.946 -19.952 1.00 81.56 729 ASN A N 1
ATOM 5409 C CA . ASN A 1 729 ? -4.716 -14.437 -21.308 1.00 81.56 729 ASN A CA 1
ATOM 5410 C C . ASN A 1 729 ? -4.074 -13.573 -22.418 1.00 81.56 729 ASN A C 1
ATOM 5412 O O . ASN A 1 729 ? -4.355 -13.830 -23.591 1.00 81.56 729 ASN A O 1
ATOM 5416 N N . GLY A 1 730 ? -3.270 -12.559 -22.075 1.00 80.56 730 GLY A N 1
ATOM 5417 C CA . GLY A 1 730 ? -2.649 -11.634 -23.034 1.00 80.56 730 GLY A CA 1
ATOM 5418 C C . GLY A 1 730 ? -3.602 -10.554 -23.560 1.00 80.56 730 GLY A C 1
ATOM 5419 O O . GLY A 1 730 ? -3.435 -10.068 -24.680 1.00 80.56 730 GLY A O 1
ATOM 5420 N N . THR A 1 731 ? -4.629 -10.195 -22.781 1.00 88.44 731 THR A N 1
ATOM 5421 C CA . THR A 1 731 ? -5.593 -9.143 -23.144 1.00 88.44 731 THR A CA 1
ATOM 5422 C C . THR A 1 731 ? -5.708 -8.085 -22.054 1.00 88.44 731 THR A C 1
ATOM 5424 O O . THR A 1 731 ? -5.373 -8.318 -20.897 1.00 88.44 731 THR A O 1
ATOM 5427 N N . TYR A 1 732 ? -6.215 -6.911 -22.418 1.00 91.38 732 TYR A N 1
ATOM 5428 C CA . TYR A 1 732 ? -6.485 -5.813 -21.496 1.00 91.38 732 TYR A CA 1
ATOM 5429 C C . TYR A 1 732 ? -7.903 -5.269 -21.687 1.00 91.38 732 TYR A C 1
ATOM 5431 O O . TYR A 1 732 ? -8.481 -5.388 -22.766 1.00 91.38 732 TYR A O 1
ATOM 5439 N N . SER A 1 733 ? -8.463 -4.607 -20.678 1.00 93.31 733 SER A N 1
ATOM 5440 C CA . SER A 1 733 ? -9.677 -3.793 -20.822 1.00 93.31 733 SER A CA 1
ATOM 5441 C C . SER A 1 733 ? -9.450 -2.344 -20.418 1.00 93.31 733 SER A C 1
ATOM 5443 O O . SER A 1 733 ? -8.562 -2.036 -19.627 1.00 93.31 733 SER A O 1
ATOM 5445 N N . GLN A 1 734 ? -10.261 -1.442 -20.975 1.00 93.75 734 GLN A N 1
ATOM 5446 C CA . GLN A 1 734 ? -10.157 -0.000 -20.743 1.00 93.75 734 GLN A CA 1
ATOM 5447 C C . GLN A 1 734 ? -11.239 0.500 -19.785 1.00 93.75 734 GLN A C 1
ATOM 5449 O O . GLN A 1 734 ? -12.411 0.123 -19.873 1.00 93.75 734 GLN A O 1
ATOM 5454 N N . HIS A 1 735 ? -10.820 1.375 -18.879 1.00 93.62 735 HIS A N 1
ATOM 5455 C CA . HIS A 1 735 ? -11.595 1.890 -17.763 1.00 93.62 735 HIS A CA 1
ATOM 5456 C C . HIS A 1 735 ? -11.340 3.395 -17.583 1.00 93.62 735 HIS A C 1
ATOM 5458 O O . HIS A 1 735 ? -10.292 3.908 -17.982 1.00 93.62 735 HIS A O 1
ATOM 5464 N N . GLY A 1 736 ? -12.291 4.121 -17.000 1.00 91.44 736 GLY A N 1
ATOM 5465 C CA . GLY A 1 736 ? -12.149 5.557 -16.757 1.00 91.44 736 GLY A CA 1
ATOM 5466 C C . GLY A 1 736 ? -13.451 6.224 -16.325 1.00 91.44 736 GLY A C 1
ATOM 5467 O O . GLY A 1 736 ? -14.527 5.648 -16.455 1.00 91.44 736 GLY A O 1
ATOM 5468 N N . ALA A 1 737 ? -13.357 7.473 -15.859 1.00 90.94 737 ALA A N 1
ATOM 5469 C CA . ALA A 1 737 ? -14.493 8.266 -15.381 1.00 90.94 737 ALA A CA 1
ATOM 5470 C C . ALA A 1 737 ? -15.565 8.479 -16.477 1.00 90.94 737 ALA A C 1
ATOM 5472 O O . ALA A 1 737 ? -15.446 9.366 -17.330 1.00 90.94 737 ALA A O 1
ATOM 5473 N N . ALA A 1 738 ? -16.613 7.650 -16.455 1.00 92.94 738 ALA A N 1
ATOM 5474 C CA . ALA A 1 738 ? -17.569 7.498 -17.553 1.00 92.94 738 ALA A CA 1
ATOM 5475 C C . ALA A 1 738 ? -18.985 8.015 -17.246 1.00 92.94 738 ALA A C 1
ATOM 5477 O O . ALA A 1 738 ? -19.373 8.239 -16.098 1.00 92.94 738 ALA A O 1
ATOM 5478 N N . VAL A 1 739 ? -19.785 8.174 -18.303 1.00 94.31 739 VAL A N 1
ATOM 5479 C CA . VAL A 1 739 ? -21.215 8.500 -18.248 1.00 94.31 739 VAL A CA 1
ATOM 5480 C C . VAL A 1 739 ? -22.068 7.437 -18.948 1.00 94.31 739 VAL A C 1
ATOM 5482 O O . VAL A 1 739 ? -21.603 6.725 -19.841 1.00 94.31 739 VAL A O 1
ATOM 5485 N N . ASP A 1 740 ? -23.338 7.346 -18.552 1.00 91.25 740 ASP A N 1
ATOM 5486 C CA . ASP A 1 740 ? -24.356 6.546 -19.239 1.00 91.25 740 ASP A CA 1
ATOM 5487 C C . ASP A 1 740 ? -24.833 7.191 -20.559 1.00 91.25 740 ASP A C 1
ATOM 5489 O O . ASP A 1 740 ? -24.420 8.292 -20.940 1.00 91.25 740 ASP A O 1
ATOM 5493 N N . ALA A 1 741 ? -25.714 6.496 -21.287 1.00 86.88 741 ALA A N 1
ATOM 5494 C CA . ALA A 1 741 ? -26.256 6.957 -22.570 1.00 86.88 741 ALA A CA 1
ATOM 5495 C C . ALA A 1 741 ? -27.087 8.256 -22.460 1.00 86.88 741 ALA A C 1
ATOM 5497 O O . ALA A 1 741 ? -27.259 8.975 -23.448 1.00 86.88 741 ALA A O 1
ATOM 5498 N N . GLU A 1 742 ? -27.581 8.580 -21.264 1.00 87.88 742 GLU A N 1
ATOM 5499 C CA . GLU A 1 742 ? -28.263 9.828 -20.931 1.00 87.88 742 GLU A CA 1
ATOM 5500 C C . GLU A 1 742 ? -27.291 10.963 -20.539 1.00 87.88 742 GLU A C 1
ATOM 5502 O O . GLU A 1 742 ? -27.712 12.121 -20.426 1.00 87.88 742 GLU A O 1
ATOM 5507 N N . GLY A 1 743 ? -25.997 10.668 -20.373 1.00 89.06 743 GLY A N 1
ATOM 5508 C CA . GLY A 1 743 ? -24.957 11.622 -19.990 1.00 89.06 743 GLY A CA 1
ATOM 5509 C C . GLY A 1 743 ? -24.904 11.921 -18.488 1.00 89.06 743 GLY A C 1
ATOM 5510 O O . GLY A 1 743 ? -24.452 13.004 -18.105 1.00 89.06 743 GLY A O 1
ATOM 5511 N N . LYS A 1 744 ? -25.391 11.006 -17.640 1.00 91.75 744 LYS A N 1
ATOM 5512 C CA . LYS A 1 744 ? -25.216 11.036 -16.180 1.00 91.75 744 LYS A CA 1
ATOM 5513 C C . LYS A 1 744 ? -23.939 10.254 -15.809 1.00 91.75 744 LYS A C 1
ATOM 5515 O O . LYS A 1 744 ? -23.719 9.186 -16.373 1.00 91.75 744 LYS A O 1
ATOM 5520 N N . PRO A 1 745 ? -23.138 10.714 -14.827 1.00 92.00 745 PRO A N 1
ATOM 5521 C CA . PRO A 1 745 ? -21.987 9.964 -14.318 1.00 92.00 745 PRO A CA 1
ATOM 5522 C C . PRO A 1 745 ? -22.333 8.538 -13.885 1.00 92.00 745 PRO A C 1
ATOM 5524 O O . PRO A 1 745 ? -23.344 8.319 -13.201 1.00 92.00 745 PRO A O 1
ATOM 5527 N N . VAL A 1 746 ? -21.468 7.590 -14.238 1.00 90.31 746 VAL A N 1
ATOM 5528 C CA . VAL A 1 746 ? -21.349 6.315 -13.526 1.00 90.31 746 VAL A CA 1
ATOM 5529 C C . VAL A 1 746 ? -20.718 6.613 -12.174 1.00 90.31 746 VAL A C 1
ATOM 5531 O O . VAL A 1 746 ? -19.801 7.429 -12.078 1.00 90.31 746 VAL A O 1
ATOM 5534 N N . THR A 1 747 ? -21.261 6.005 -11.126 1.00 85.38 747 THR A N 1
ATOM 5535 C CA . THR A 1 747 ? -20.822 6.261 -9.758 1.00 85.38 747 THR A CA 1
ATOM 5536 C C . THR A 1 747 ? -20.513 4.970 -9.034 1.00 85.38 747 THR A C 1
ATOM 5538 O O . THR A 1 747 ? -21.231 3.984 -9.214 1.00 85.38 747 THR A O 1
ATOM 5541 N N . ASP A 1 748 ? -19.495 5.031 -8.185 1.00 73.75 748 ASP A N 1
ATOM 5542 C CA . ASP A 1 748 ? -19.134 3.983 -7.236 1.00 73.75 748 ASP A CA 1
ATOM 5543 C C . ASP A 1 748 ? -20.268 3.753 -6.193 1.00 73.75 748 ASP A C 1
ATOM 5545 O O . ASP A 1 748 ? -21.295 4.455 -6.201 1.00 73.75 748 ASP A O 1
ATOM 5549 N N . PRO A 1 749 ? -20.130 2.781 -5.270 1.00 61.88 749 PRO A N 1
ATOM 5550 C CA . PRO A 1 749 ? -21.092 2.581 -4.182 1.00 61.88 749 PRO A CA 1
ATOM 5551 C C . PRO A 1 749 ? -21.233 3.774 -3.215 1.00 61.88 749 PRO A C 1
ATOM 5553 O O . PRO A 1 749 ? -22.241 3.854 -2.508 1.00 61.88 749 PRO A O 1
ATOM 5556 N N . SER A 1 750 ? -20.260 4.691 -3.188 1.00 52.31 750 SER A N 1
ATOM 5557 C CA . SER A 1 750 ? -20.211 5.877 -2.317 1.00 52.31 750 SER A CA 1
ATOM 5558 C C . SER A 1 750 ? -20.897 7.110 -2.934 1.00 52.31 750 SER A C 1
ATOM 5560 O O . SER A 1 750 ? -21.303 8.025 -2.216 1.00 52.31 750 SER A O 1
ATOM 5562 N N . GLY A 1 751 ? -21.103 7.123 -4.254 1.00 68.06 751 GLY A N 1
ATOM 5563 C CA . GLY A 1 751 ? -21.676 8.226 -5.028 1.00 68.06 751 GLY A CA 1
ATOM 5564 C C . GLY A 1 751 ? -20.653 9.154 -5.702 1.00 68.06 751 GLY A C 1
ATOM 5565 O O . GLY A 1 751 ? -21.071 10.149 -6.305 1.00 68.06 751 GLY A O 1
ATOM 5566 N N . ASN A 1 752 ? -19.356 8.846 -5.632 1.00 74.75 752 ASN A N 1
ATOM 5567 C CA . ASN A 1 752 ? -18.297 9.516 -6.394 1.00 74.75 752 ASN A CA 1
ATOM 5568 C C . ASN A 1 752 ? -18.300 9.029 -7.852 1.00 74.75 752 ASN A C 1
ATOM 5570 O O . ASN A 1 752 ? -19.026 8.099 -8.191 1.00 74.75 752 ASN A O 1
ATOM 5574 N N . TRP A 1 753 ? -17.511 9.641 -8.743 1.00 81.62 753 TRP A N 1
ATOM 5575 C CA . TRP A 1 753 ? -17.334 9.096 -10.098 1.00 81.62 753 TRP A CA 1
ATOM 5576 C C . TRP A 1 753 ? -16.528 7.799 -10.036 1.00 81.62 753 TRP A C 1
ATOM 5578 O O . TRP A 1 753 ? -15.432 7.793 -9.487 1.00 81.62 753 TRP A O 1
ATOM 5588 N N . ASP A 1 754 ? -17.033 6.740 -10.665 1.00 85.31 754 ASP A N 1
ATOM 5589 C CA . ASP A 1 754 ? -16.285 5.492 -10.825 1.00 85.31 754 ASP A CA 1
ATOM 5590 C C . ASP A 1 754 ? -15.156 5.696 -11.856 1.00 85.31 754 ASP A C 1
ATOM 5592 O O . ASP A 1 754 ? -15.399 5.811 -13.061 1.00 85.31 754 ASP A O 1
ATOM 5596 N N . THR A 1 755 ? -13.916 5.788 -11.370 1.00 84.62 755 THR A N 1
ATOM 5597 C CA . THR A 1 755 ? -12.688 5.922 -12.175 1.00 84.62 755 THR A CA 1
ATOM 5598 C C . THR A 1 755 ? -12.264 4.606 -12.832 1.00 84.62 755 THR A C 1
ATOM 5600 O O . THR A 1 755 ? -11.425 4.619 -13.736 1.00 84.62 755 THR A O 1
ATOM 5603 N N . MET A 1 756 ? -12.871 3.487 -12.427 1.00 86.75 756 MET A N 1
ATOM 5604 C CA . MET A 1 756 ? -12.655 2.146 -12.962 1.00 86.75 756 MET A CA 1
ATOM 5605 C C . MET A 1 756 ? -13.884 1.614 -13.726 1.00 86.75 756 MET A C 1
ATOM 5607 O O . MET A 1 756 ? -13.951 0.425 -14.052 1.00 86.75 756 MET A O 1
ATOM 5611 N N . ALA A 1 757 ? -14.821 2.487 -14.115 1.00 90.62 757 ALA A N 1
ATOM 5612 C CA . ALA A 1 757 ? -15.970 2.113 -14.935 1.00 90.62 757 ALA A CA 1
ATOM 5613 C C . ALA A 1 757 ? -15.514 1.605 -16.324 1.00 90.62 757 ALA A C 1
ATOM 5615 O O . ALA A 1 757 ? -14.731 2.288 -16.991 1.00 90.62 757 ALA A O 1
ATOM 5616 N N . PRO A 1 758 ? -15.991 0.438 -16.804 1.00 94.94 758 PRO A N 1
ATOM 5617 C CA . PRO A 1 758 ? -15.564 -0.139 -18.082 1.00 94.94 758 PRO A CA 1
ATOM 5618 C C . PRO A 1 758 ? -16.092 0.668 -19.277 1.00 94.94 758 PRO A C 1
ATOM 5620 O O . PRO A 1 758 ? -17.306 0.702 -19.531 1.00 94.94 758 PRO A O 1
ATOM 5623 N N . VAL A 1 759 ? -15.185 1.290 -20.038 1.00 94.31 759 VAL A N 1
ATOM 5624 C CA . VAL A 1 759 ? -15.533 2.194 -21.148 1.00 94.31 759 VAL A CA 1
ATOM 5625 C C . VAL A 1 759 ? -15.812 1.437 -22.448 1.00 94.31 759 VAL A C 1
ATOM 5627 O O . VAL A 1 759 ? -15.281 0.356 -22.701 1.00 94.31 759 VAL A O 1
ATOM 5630 N N . GLN A 1 760 ? -16.655 2.015 -23.302 1.00 93.56 760 GLN A N 1
ATOM 5631 C CA . GLN A 1 760 ? -16.858 1.537 -24.668 1.00 93.56 760 GLN A CA 1
ATOM 5632 C C . GLN A 1 760 ? -15.610 1.796 -25.516 1.00 93.56 760 GLN A C 1
ATOM 5634 O O . GLN A 1 760 ? -14.998 2.860 -25.423 1.00 93.56 760 GLN A O 1
ATOM 5639 N N . VAL A 1 761 ? -15.286 0.846 -26.392 1.00 91.44 761 VAL A N 1
ATOM 5640 C CA . VAL A 1 761 ? -14.173 0.927 -27.347 1.00 91.44 761 VAL A CA 1
ATOM 5641 C C . VAL A 1 761 ? -14.648 0.590 -28.762 1.00 91.44 761 VAL A C 1
ATOM 5643 O O . VAL A 1 761 ? -15.661 -0.093 -28.935 1.00 91.44 761 VAL A O 1
ATOM 5646 N N . ASP A 1 762 ? -13.941 1.086 -29.776 1.00 88.62 762 ASP A N 1
ATOM 5647 C CA . ASP A 1 762 ? -14.194 0.754 -31.182 1.00 88.62 762 ASP A CA 1
ATOM 5648 C C . ASP A 1 762 ? -13.509 -0.559 -31.632 1.00 88.62 762 ASP A C 1
ATOM 5650 O O . ASP A 1 762 ? -12.925 -1.292 -30.833 1.00 88.62 762 ASP A O 1
ATOM 5654 N N . SER A 1 763 ? -13.596 -0.889 -32.929 1.00 85.94 763 SER A N 1
ATOM 5655 C CA . SER A 1 763 ? -12.954 -2.081 -33.521 1.00 85.94 763 SER A CA 1
ATOM 5656 C C . SER A 1 763 ? -11.429 -2.095 -33.410 1.00 85.94 763 SER A C 1
ATOM 5658 O O . SER A 1 763 ? -10.798 -3.143 -33.583 1.00 85.94 763 SER A O 1
ATOM 5660 N N . ASP A 1 764 ? -10.846 -0.933 -33.142 1.00 83.06 764 ASP A N 1
ATOM 5661 C CA . ASP A 1 764 ? -9.417 -0.684 -33.080 1.00 83.06 764 ASP A CA 1
ATOM 5662 C C . ASP A 1 764 ? -8.969 -0.315 -31.665 1.00 83.06 764 ASP A C 1
ATOM 5664 O O . ASP A 1 764 ? -7.862 0.170 -31.461 1.00 83.06 764 ASP A O 1
ATOM 5668 N N . CYS A 1 765 ? -9.812 -0.659 -30.682 1.00 86.94 765 CYS A N 1
ATOM 5669 C CA . CYS A 1 765 ? -9.564 -0.533 -29.254 1.00 86.94 765 CYS A CA 1
ATOM 5670 C C . CYS A 1 765 ? -9.285 0.905 -28.791 1.00 86.94 765 CYS A C 1
ATOM 5672 O O . CYS A 1 765 ? -8.607 1.123 -27.786 1.00 86.94 765 CYS A O 1
ATOM 5674 N N . ASN A 1 766 ? -9.866 1.897 -29.470 1.00 86.62 766 ASN A N 1
ATOM 5675 C CA . ASN A 1 766 ? -9.857 3.289 -29.025 1.00 86.62 766 ASN A CA 1
ATOM 5676 C C . ASN A 1 766 ? -11.109 3.593 -28.183 1.00 86.62 766 ASN A C 1
ATOM 5678 O O . ASN A 1 766 ? -12.208 3.199 -28.585 1.00 86.62 766 ASN A O 1
ATOM 5682 N N . PRO A 1 767 ? -10.989 4.306 -27.044 1.00 90.06 767 PRO A N 1
ATOM 5683 C CA . PRO A 1 767 ? -12.139 4.693 -26.230 1.00 90.06 767 PRO A CA 1
ATOM 5684 C C . PRO A 1 767 ? -13.145 5.577 -26.972 1.00 90.06 767 PRO A C 1
ATOM 5686 O O . PRO A 1 767 ? -12.776 6.556 -27.623 1.00 90.06 767 PRO A O 1
ATOM 5689 N N . ILE A 1 768 ? -14.432 5.284 -26.796 1.00 88.69 768 ILE A N 1
ATOM 5690 C CA . ILE A 1 768 ? -15.532 6.065 -27.362 1.00 88.69 768 ILE A CA 1
ATOM 5691 C C . ILE A 1 768 ? -15.971 7.138 -26.360 1.00 88.69 768 ILE A C 1
ATOM 5693 O O . ILE A 1 768 ? -16.390 6.847 -25.236 1.00 88.69 768 ILE A O 1
ATOM 5697 N N . VAL A 1 769 ? -15.921 8.395 -26.803 1.00 90.19 769 VAL A N 1
ATOM 5698 C CA . VAL A 1 769 ? -16.371 9.569 -26.044 1.00 90.19 769 VAL A CA 1
ATOM 5699 C C . VAL A 1 769 ? -17.592 10.233 -26.682 1.00 90.19 769 VAL A C 1
ATOM 5701 O O . VAL A 1 769 ? -17.812 10.158 -27.893 1.00 90.19 769 VAL A O 1
ATOM 5704 N N . ASN A 1 770 ? -18.393 10.914 -25.864 1.00 88.56 770 ASN A N 1
ATOM 5705 C CA . ASN A 1 770 ? -19.501 11.742 -26.338 1.00 88.56 770 ASN A CA 1
ATOM 5706 C C . ASN A 1 770 ? -19.027 13.130 -26.825 1.00 88.56 770 ASN A C 1
ATOM 5708 O O . ASN A 1 770 ? -17.851 13.473 -26.735 1.00 88.56 770 ASN A O 1
ATOM 5712 N N . THR A 1 771 ? -19.953 13.981 -27.283 1.00 87.06 771 THR A N 1
ATOM 5713 C CA . THR A 1 771 ? -19.660 15.340 -27.799 1.00 87.06 771 THR A CA 1
ATOM 5714 C C . THR A 1 771 ? -19.264 16.371 -26.719 1.00 87.06 771 THR A C 1
ATOM 5716 O O . THR A 1 771 ? -19.403 17.578 -26.927 1.00 87.06 771 THR A O 1
ATOM 5719 N N . LYS A 1 772 ? -18.860 15.917 -25.526 1.00 86.88 772 LYS A N 1
ATOM 5720 C CA . LYS A 1 772 ? -18.170 16.688 -24.476 1.00 86.88 772 LYS A CA 1
ATOM 5721 C C . LYS A 1 772 ? -16.814 16.055 -24.101 1.00 86.88 772 LYS A C 1
ATOM 5723 O O . LYS A 1 772 ? -16.202 16.440 -23.103 1.00 86.88 772 LYS A O 1
ATOM 5728 N N . GLY A 1 773 ? -16.392 15.018 -24.824 1.00 85.88 773 GLY A N 1
ATOM 5729 C CA . GLY A 1 773 ? -15.226 14.208 -24.497 1.00 85.88 773 GLY A CA 1
ATOM 5730 C C . GLY A 1 773 ? -15.381 13.353 -23.236 1.00 85.88 773 GLY A C 1
ATOM 5731 O O . GLY A 1 773 ? -14.359 12.964 -22.684 1.00 85.88 773 GLY A O 1
ATOM 5732 N N . GLU A 1 774 ? -16.592 13.125 -22.716 1.00 90.38 774 GLU A N 1
ATOM 5733 C CA . GLU A 1 774 ? -16.823 12.207 -21.584 1.00 90.38 774 GLU A CA 1
ATOM 5734 C C . GLU A 1 774 ? -16.870 10.763 -22.116 1.00 90.38 774 GLU A C 1
ATOM 5736 O O . GLU A 1 774 ? -17.514 10.524 -23.143 1.00 90.38 774 GLU A O 1
ATOM 5741 N N . PHE A 1 775 ? -16.217 9.808 -21.443 1.00 93.50 775 PHE A N 1
ATOM 5742 C CA . PHE A 1 775 ? -16.265 8.390 -21.830 1.00 93.50 775 PHE A CA 1
ATOM 5743 C C . PHE A 1 775 ? -17.685 7.832 -21.723 1.00 93.50 775 PHE A C 1
ATOM 5745 O O . PHE A 1 775 ? -18.402 8.143 -20.773 1.00 93.50 775 PHE A O 1
ATOM 5752 N N . LEU A 1 776 ? -18.078 6.963 -22.654 1.00 92.06 776 LEU A N 1
ATOM 5753 C CA . LEU A 1 776 ? -19.315 6.189 -22.533 1.00 92.06 776 LEU A CA 1
ATOM 5754 C C . LEU A 1 776 ? -19.043 4.862 -21.821 1.00 92.06 776 LEU A C 1
ATOM 5756 O O . LEU A 1 776 ? -18.139 4.131 -22.219 1.00 92.06 776 LEU A O 1
ATOM 5760 N N . VAL A 1 777 ? -19.843 4.519 -20.811 1.00 94.38 777 VAL A N 1
ATOM 5761 C CA . VAL A 1 777 ? -19.789 3.194 -20.167 1.00 94.38 777 VAL A CA 1
ATOM 5762 C C . VAL A 1 777 ? -20.409 2.119 -21.061 1.00 94.38 777 VAL A C 1
ATOM 5764 O O . VAL A 1 777 ? -21.332 2.383 -21.837 1.00 94.38 777 VAL A O 1
ATOM 5767 N N . THR A 1 778 ? -19.909 0.891 -20.972 1.00 92.50 778 THR A N 1
ATOM 5768 C CA . THR A 1 778 ? -20.468 -0.276 -21.679 1.00 92.50 778 THR A CA 1
ATOM 5769 C C . THR A 1 778 ? -21.934 -0.548 -21.302 1.00 92.50 778 THR A C 1
ATOM 5771 O O . THR A 1 778 ? -22.306 -0.454 -20.136 1.00 92.50 778 THR A O 1
ATOM 5774 N N . GLU A 1 779 ? -22.781 -0.916 -22.280 1.00 84.06 779 GLU A N 1
ATOM 5775 C CA . GLU A 1 779 ? -24.245 -1.077 -22.082 1.00 84.06 779 GLU A CA 1
ATOM 5776 C C . GLU A 1 779 ? -24.620 -2.078 -20.968 1.00 84.06 779 GLU A C 1
ATOM 5778 O O . GLU A 1 779 ? -25.646 -1.925 -20.307 1.00 84.06 779 GLU A O 1
ATOM 5783 N N . ASP A 1 780 ? -23.772 -3.088 -20.757 1.00 84.81 780 ASP A N 1
ATOM 5784 C CA . ASP A 1 780 ? -23.938 -4.164 -19.775 1.00 84.81 780 ASP A CA 1
ATOM 5785 C C . ASP A 1 780 ? -23.153 -3.923 -18.459 1.00 84.81 780 ASP A C 1
ATOM 5787 O O . ASP A 1 780 ? -23.191 -4.781 -17.574 1.00 84.81 780 ASP A O 1
ATOM 5791 N N . ASN A 1 781 ? -22.409 -2.811 -18.349 1.00 81.50 781 ASN A N 1
ATOM 5792 C CA . ASN A 1 781 ? -21.331 -2.572 -17.373 1.00 81.50 781 ASN A CA 1
ATOM 5793 C C . ASN A 1 781 ? -20.330 -3.744 -17.282 1.00 81.50 781 ASN A C 1
ATOM 5795 O O . ASN A 1 781 ? -20.049 -4.274 -16.205 1.00 81.50 781 ASN A O 1
ATOM 5799 N N . LYS A 1 782 ? -19.827 -4.186 -18.441 1.00 88.81 782 LYS A N 1
ATOM 5800 C CA . LYS A 1 782 ? -18.882 -5.304 -18.585 1.00 88.81 782 LYS A CA 1
ATOM 5801 C C . LYS A 1 782 ? -17.670 -4.856 -19.394 1.00 88.81 782 LYS A C 1
ATOM 5803 O O . LYS A 1 782 ? -17.877 -4.307 -20.475 1.00 88.81 782 LYS A O 1
ATOM 5808 N N . PRO A 1 783 ? -16.437 -5.131 -18.938 1.00 91.88 783 PRO A N 1
ATOM 5809 C CA . PRO A 1 783 ? -15.238 -4.822 -19.704 1.00 91.88 783 PRO A CA 1
ATOM 5810 C C . PRO A 1 783 ? -15.272 -5.427 -21.114 1.00 91.88 783 PRO A C 1
ATOM 5812 O O . PRO A 1 783 ? -15.695 -6.570 -21.302 1.00 91.88 783 PRO A O 1
ATOM 5815 N N . VAL A 1 784 ? -14.808 -4.656 -22.099 1.00 91.81 784 VAL A N 1
ATOM 5816 C CA . VAL A 1 784 ? -14.457 -5.167 -23.429 1.00 91.81 784 VAL A CA 1
ATOM 5817 C C . VAL A 1 784 ? -12.951 -5.401 -23.435 1.00 91.81 784 VAL A C 1
ATOM 5819 O O . VAL A 1 784 ? -12.189 -4.485 -23.133 1.00 91.81 784 VAL A O 1
ATOM 5822 N N . THR A 1 785 ? -12.544 -6.629 -23.749 1.00 91.94 785 THR A N 1
ATOM 5823 C CA . THR A 1 785 ? -11.139 -7.040 -23.822 1.00 91.94 785 THR A CA 1
ATOM 5824 C C . THR A 1 785 ? -10.553 -6.784 -25.208 1.00 91.94 785 THR A C 1
ATOM 5826 O O . THR A 1 785 ? -11.225 -7.010 -26.217 1.00 91.94 785 THR A O 1
ATOM 5829 N N . CYS A 1 786 ? -9.293 -6.374 -25.235 1.00 89.44 786 CYS A N 1
ATOM 5830 C CA . CYS A 1 786 ? -8.481 -6.078 -26.407 1.00 89.44 786 CYS A CA 1
ATOM 5831 C C . CYS A 1 786 ? -7.162 -6.852 -26.321 1.00 89.44 786 CYS A C 1
ATOM 5833 O O . CYS A 1 786 ? -6.572 -6.937 -25.247 1.00 89.44 786 CYS A O 1
ATOM 5835 N N . ASP A 1 787 ? -6.712 -7.418 -27.436 1.00 86.69 787 ASP A N 1
ATOM 5836 C CA . ASP A 1 787 ? -5.457 -8.170 -27.516 1.00 86.69 787 ASP A CA 1
ATOM 5837 C C . ASP A 1 787 ? -4.249 -7.212 -27.439 1.00 86.69 787 ASP A C 1
ATOM 5839 O O . ASP A 1 787 ? -4.275 -6.141 -28.052 1.00 86.69 787 ASP A O 1
ATOM 5843 N N . ILE A 1 788 ? -3.207 -7.575 -26.681 1.00 81.81 788 ILE A N 1
ATOM 5844 C CA . ILE A 1 788 ? -1.970 -6.778 -26.557 1.00 81.81 788 ILE A CA 1
ATOM 5845 C C . ILE A 1 788 ? -1.077 -7.021 -27.794 1.00 81.81 788 ILE A C 1
ATOM 5847 O O . ILE A 1 788 ? -0.970 -8.146 -28.277 1.00 81.81 788 ILE A O 1
ATOM 5851 N N . GLY A 1 789 ? -0.430 -5.981 -28.328 1.00 70.12 789 GLY A N 1
ATOM 5852 C CA . GLY A 1 789 ? 0.562 -6.051 -29.414 1.00 70.12 789 GLY A CA 1
ATOM 5853 C C . GLY A 1 789 ? -0.026 -6.096 -30.830 1.00 70.12 789 GLY A C 1
ATOM 5854 O O . GLY A 1 789 ? 0.507 -5.469 -31.752 1.00 70.12 789 GLY A O 1
ATOM 5855 N N . ASP A 1 790 ? -1.175 -6.753 -31.011 1.00 67.56 790 ASP A N 1
ATOM 5856 C CA . ASP A 1 790 ? -1.835 -6.978 -32.312 1.00 67.56 790 ASP A CA 1
ATOM 5857 C C . ASP A 1 790 ? -2.326 -5.682 -33.013 1.00 67.56 790 ASP A C 1
ATOM 5859 O O . ASP A 1 790 ? -2.785 -5.711 -34.162 1.00 67.56 790 ASP A O 1
ATOM 5863 N N . LYS A 1 791 ? -2.226 -4.521 -32.347 1.00 67.00 791 LYS A N 1
ATOM 5864 C CA . LYS A 1 791 ? -2.648 -3.198 -32.848 1.00 67.00 791 LYS A CA 1
ATOM 5865 C C . LYS A 1 791 ? -1.505 -2.277 -33.302 1.00 67.00 791 LYS A C 1
ATOM 5867 O O . LYS A 1 791 ? -1.780 -1.194 -33.834 1.00 67.00 791 LYS A O 1
ATOM 5872 N N . GLY A 1 792 ? -0.239 -2.680 -33.164 1.00 66.81 792 GLY A N 1
ATOM 5873 C CA . GLY A 1 792 ? 0.920 -1.913 -33.647 1.00 66.81 792 GLY A CA 1
ATOM 5874 C C . GLY A 1 792 ? 0.938 -0.464 -33.136 1.00 66.81 792 GLY A C 1
ATOM 5875 O O . GLY A 1 792 ? 0.855 -0.223 -31.941 1.00 66.81 792 GLY A O 1
ATOM 5876 N N . ARG A 1 793 ? 0.992 0.535 -34.031 1.00 61.00 793 ARG A N 1
ATOM 5877 C CA . ARG A 1 793 ? 0.977 1.970 -33.646 1.00 61.00 793 ARG A CA 1
ATOM 5878 C C . ARG A 1 793 ? -0.336 2.465 -33.021 1.00 61.00 793 ARG A C 1
ATOM 5880 O O . ARG A 1 793 ? -0.376 3.591 -32.537 1.00 61.00 793 ARG A O 1
ATOM 5887 N N . THR A 1 794 ? -1.407 1.671 -33.073 1.00 62.38 794 THR A N 1
ATOM 5888 C CA . THR A 1 794 ? -2.680 1.977 -32.391 1.00 62.38 794 THR A CA 1
ATOM 5889 C C . THR A 1 794 ? -2.836 1.259 -31.051 1.00 62.38 794 THR A C 1
ATOM 5891 O O . THR A 1 794 ? -3.821 1.495 -30.353 1.00 62.38 794 THR A O 1
ATOM 5894 N N . ASP A 1 795 ? -1.859 0.431 -30.670 1.00 71.12 795 ASP A N 1
ATOM 5895 C CA . ASP A 1 795 ? -1.770 -0.115 -29.320 1.00 71.12 795 ASP A CA 1
ATOM 5896 C C . ASP A 1 795 ? -1.535 1.028 -28.308 1.00 71.12 795 ASP A C 1
ATOM 5898 O O . ASP A 1 795 ? -0.750 1.943 -28.592 1.00 71.12 795 ASP A O 1
ATOM 5902 N N . PRO A 1 796 ? -2.201 1.040 -27.138 1.00 74.31 796 PRO A N 1
ATOM 5903 C CA . PRO A 1 796 ? -1.861 1.970 -26.062 1.00 74.31 796 PRO A CA 1
ATOM 5904 C C . PRO A 1 796 ? -0.392 1.866 -25.621 1.00 74.31 796 PRO A C 1
ATOM 5906 O O . PRO A 1 796 ? 0.212 2.891 -25.271 1.00 74.31 796 PRO A O 1
ATOM 5909 N N . PHE A 1 797 ? 0.192 0.666 -25.669 1.00 80.94 797 PHE A N 1
ATOM 5910 C CA . PHE A 1 797 ? 1.541 0.361 -25.217 1.00 80.94 797 PHE A CA 1
ATOM 5911 C C . PHE A 1 797 ? 2.489 0.120 -26.394 1.00 80.94 797 PHE A C 1
ATOM 5913 O O . PHE A 1 797 ? 2.320 -0.777 -27.213 1.00 80.94 797 PHE A O 1
ATOM 5920 N N . TYR A 1 798 ? 3.538 0.935 -26.464 1.00 82.00 798 TYR A N 1
ATOM 5921 C CA . TYR A 1 798 ? 4.580 0.847 -27.488 1.00 82.00 798 TYR A CA 1
ATOM 5922 C C . TYR A 1 798 ? 5.944 0.614 -26.830 1.00 82.00 798 TYR A C 1
ATOM 5924 O O . TYR A 1 798 ? 6.051 0.661 -25.607 1.00 82.00 798 TYR A O 1
ATOM 5932 N N . ASN A 1 799 ? 7.014 0.464 -27.617 1.00 88.06 799 ASN A N 1
ATOM 5933 C CA . ASN A 1 799 ? 8.385 0.131 -27.172 1.00 88.06 799 ASN A CA 1
ATOM 5934 C C . ASN A 1 799 ? 8.972 1.023 -26.041 1.00 88.06 799 ASN A C 1
ATOM 5936 O O . ASN A 1 799 ? 9.979 0.677 -25.427 1.00 88.06 799 ASN A O 1
ATOM 5940 N N . HIS A 1 800 ? 8.336 2.155 -25.718 1.00 87.38 800 HIS A N 1
ATOM 5941 C CA . HIS A 1 800 ? 8.620 2.982 -24.537 1.00 87.38 800 HIS A CA 1
ATOM 5942 C C . HIS A 1 800 ? 8.245 2.313 -23.194 1.00 87.38 800 HIS A C 1
ATOM 5944 O O . HIS A 1 800 ? 8.742 2.725 -22.142 1.00 87.38 800 HIS A O 1
ATOM 5950 N N . ILE A 1 801 ? 7.406 1.266 -23.206 1.00 89.56 801 ILE A N 1
ATOM 5951 C CA . ILE A 1 801 ? 7.076 0.448 -22.026 1.00 89.56 801 ILE A CA 1
ATOM 5952 C C . ILE A 1 801 ? 8.342 -0.097 -21.356 1.00 89.56 801 ILE A C 1
ATOM 5954 O O . ILE A 1 801 ? 8.448 -0.096 -20.134 1.00 89.56 801 ILE A O 1
ATOM 5958 N N . ALA A 1 802 ? 9.362 -0.413 -22.160 1.00 92.56 802 ALA A N 1
ATOM 5959 C CA . ALA A 1 802 ? 10.637 -0.992 -21.754 1.00 92.56 802 ALA A CA 1
ATOM 5960 C C . ALA A 1 802 ? 11.426 -0.191 -20.701 1.00 92.56 802 ALA A C 1
ATOM 5962 O O . ALA A 1 802 ? 12.374 -0.706 -20.101 1.00 92.56 802 ALA A O 1
ATOM 5963 N N . PHE A 1 803 ? 11.079 1.080 -20.494 1.00 89.31 803 PHE A N 1
ATOM 5964 C CA . PHE A 1 803 ? 11.665 1.945 -19.474 1.00 89.31 803 PHE A CA 1
ATOM 5965 C C . PHE A 1 803 ? 10.621 2.689 -18.625 1.00 89.31 803 PHE A C 1
ATOM 5967 O O . PHE A 1 803 ? 10.951 3.717 -18.037 1.00 89.31 803 PHE A O 1
ATOM 5974 N N . GLY A 1 804 ? 9.394 2.160 -18.534 1.00 91.38 804 GLY A N 1
ATOM 5975 C CA . GLY A 1 804 ? 8.391 2.576 -17.549 1.00 91.38 804 GLY A CA 1
ATOM 5976 C C . GLY A 1 804 ? 7.768 3.953 -17.785 1.00 91.38 804 GLY A C 1
ATOM 5977 O O . GLY A 1 804 ? 7.516 4.676 -16.824 1.00 91.38 804 GLY A O 1
ATOM 5978 N N . GLN A 1 805 ? 7.519 4.339 -19.045 1.00 86.38 805 GLN A N 1
ATOM 5979 C CA . GLN A 1 805 ? 6.798 5.588 -19.354 1.00 86.38 805 GLN A CA 1
ATOM 5980 C C . GLN A 1 805 ? 5.384 5.633 -18.742 1.00 86.38 805 GLN A C 1
ATOM 5982 O O . GLN A 1 805 ? 4.870 6.707 -18.432 1.00 86.38 805 GLN A O 1
ATOM 5987 N N . TYR A 1 806 ? 4.740 4.477 -18.612 1.00 89.62 806 TYR A N 1
ATOM 5988 C CA . TYR A 1 806 ? 3.331 4.364 -18.258 1.00 89.62 806 TYR A CA 1
ATOM 5989 C C . TYR A 1 806 ? 3.154 4.321 -16.730 1.00 89.62 806 TYR A C 1
ATOM 5991 O O . TYR A 1 806 ? 3.842 3.536 -16.067 1.00 89.62 806 TYR A O 1
ATOM 5999 N N . PRO A 1 807 ? 2.268 5.151 -16.148 1.00 93.12 807 PRO A N 1
ATOM 6000 C CA . PRO A 1 807 ? 1.988 5.092 -14.722 1.00 93.12 807 PRO A CA 1
ATOM 6001 C C . PRO A 1 807 ? 1.400 3.757 -14.256 1.00 93.12 807 PRO A C 1
ATOM 6003 O O . PRO A 1 807 ? 0.545 3.183 -14.925 1.00 93.12 807 PRO A O 1
ATOM 6006 N N . THR A 1 808 ? 1.825 3.300 -13.078 1.00 94.81 808 THR A N 1
ATOM 6007 C CA . THR A 1 808 ? 1.273 2.145 -12.343 1.00 94.81 808 THR A CA 1
ATOM 6008 C C . THR A 1 808 ? 1.360 2.409 -10.829 1.00 94.81 808 THR A C 1
ATOM 6010 O O . THR A 1 808 ? 1.876 3.451 -10.416 1.00 94.81 808 THR A O 1
ATOM 6013 N N . SER A 1 809 ? 0.807 1.529 -9.993 1.00 95.75 809 SER A N 1
ATOM 6014 C CA . SER A 1 809 ? 0.753 1.733 -8.539 1.00 95.75 809 SER A CA 1
ATOM 6015 C C . SER A 1 809 ? 2.078 1.389 -7.835 1.00 95.75 809 SER A C 1
ATOM 6017 O O . SER A 1 809 ? 2.941 0.688 -8.374 1.00 95.75 809 SER A O 1
ATOM 6019 N N . VAL A 1 810 ? 2.241 1.849 -6.590 1.00 98.06 810 VAL A N 1
ATOM 6020 C CA . VAL A 1 810 ? 3.376 1.456 -5.732 1.00 98.06 810 VAL A CA 1
ATOM 6021 C C . VAL A 1 810 ? 3.226 -0.000 -5.273 1.00 98.06 810 VAL A C 1
ATOM 6023 O O . VAL A 1 810 ? 4.225 -0.713 -5.180 1.00 98.06 810 VAL A O 1
ATOM 6026 N N . ARG A 1 811 ? 1.990 -0.473 -5.054 1.00 97.56 811 ARG A N 1
ATOM 6027 C CA . ARG A 1 811 ? 1.670 -1.876 -4.722 1.00 97.56 811 ARG A CA 1
ATOM 6028 C C . ARG A 1 811 ? 2.091 -2.843 -5.829 1.00 97.56 811 ARG A C 1
ATOM 6030 O O . ARG A 1 811 ? 2.765 -3.830 -5.548 1.00 97.56 811 ARG A O 1
ATOM 6037 N N . ASP A 1 812 ? 1.722 -2.547 -7.069 1.00 97.44 812 ASP A N 1
ATOM 6038 C CA . ASP A 1 812 ? 2.008 -3.372 -8.247 1.00 97.44 812 ASP A CA 1
ATOM 6039 C C . ASP A 1 812 ? 3.532 -3.485 -8.433 1.00 97.44 812 ASP A C 1
ATOM 6041 O O . ASP A 1 812 ? 4.075 -4.583 -8.551 1.00 97.44 812 ASP A O 1
ATOM 6045 N N . MET A 1 813 ? 4.262 -2.369 -8.310 1.00 98.38 813 MET A N 1
ATOM 6046 C CA . MET A 1 813 ? 5.730 -2.380 -8.336 1.00 98.38 813 MET A CA 1
ATOM 6047 C C . MET A 1 813 ? 6.363 -3.158 -7.167 1.00 98.38 813 MET A C 1
ATOM 6049 O O . MET A 1 813 ? 7.388 -3.815 -7.368 1.00 98.38 813 MET A O 1
ATOM 6053 N N . ALA A 1 814 ? 5.774 -3.137 -5.965 1.00 98.62 814 ALA A N 1
ATOM 6054 C CA . ALA A 1 814 ? 6.232 -3.969 -4.849 1.00 98.62 814 ALA A CA 1
ATOM 6055 C C . ALA A 1 814 ? 6.018 -5.468 -5.131 1.00 98.62 814 ALA A C 1
ATOM 6057 O O . ALA A 1 814 ? 6.917 -6.264 -4.850 1.00 98.62 814 ALA A O 1
ATOM 6058 N N . SER A 1 815 ? 4.888 -5.844 -5.745 1.00 98.38 815 SER A N 1
ATOM 6059 C CA . SER A 1 815 ? 4.573 -7.222 -6.157 1.00 98.38 815 SER A CA 1
ATOM 6060 C C . SER A 1 815 ? 5.544 -7.740 -7.223 1.00 98.38 815 SER A C 1
ATOM 6062 O O . SER A 1 815 ? 6.065 -8.854 -7.115 1.00 98.38 815 SER A O 1
ATOM 6064 N N . VAL A 1 816 ? 5.876 -6.899 -8.207 1.00 98.31 816 VAL A N 1
ATOM 6065 C CA . VAL A 1 816 ? 6.866 -7.223 -9.245 1.00 98.31 816 VAL A CA 1
ATOM 6066 C C . VAL A 1 816 ? 8.215 -7.593 -8.618 1.00 98.31 816 VAL A C 1
ATOM 6068 O O . VAL A 1 816 ? 8.848 -8.573 -9.011 1.00 98.31 816 VAL A O 1
ATOM 6071 N N . TYR A 1 817 ? 8.655 -6.852 -7.599 1.00 98.69 817 TYR A N 1
ATOM 6072 C CA . TYR A 1 817 ? 9.944 -7.096 -6.946 1.00 98.69 817 TYR A CA 1
ATOM 6073 C C . TYR A 1 817 ? 9.877 -8.211 -5.894 1.00 98.69 817 TYR A C 1
ATOM 6075 O O . TYR A 1 817 ? 10.879 -8.897 -5.695 1.00 98.69 817 TYR A O 1
ATOM 6083 N N . ALA A 1 818 ? 8.706 -8.473 -5.304 1.00 98.81 818 ALA A N 1
ATOM 6084 C CA . ALA A 1 818 ? 8.457 -9.662 -4.488 1.00 98.81 818 ALA A CA 1
ATOM 6085 C C . ALA A 1 818 ? 8.625 -10.941 -5.328 1.00 98.81 818 ALA A C 1
ATOM 6087 O O . ALA A 1 818 ? 9.351 -11.847 -4.929 1.00 98.81 818 ALA A O 1
ATOM 6088 N N . THR A 1 819 ? 8.085 -10.955 -6.550 1.00 98.69 819 THR A N 1
ATOM 6089 C CA . THR A 1 819 ? 8.251 -12.063 -7.506 1.00 98.69 819 THR A CA 1
ATOM 6090 C C . THR A 1 819 ? 9.725 -12.315 -7.861 1.00 98.69 819 THR A C 1
ATOM 6092 O O . THR A 1 819 ? 10.165 -13.462 -7.916 1.00 98.69 819 THR A O 1
ATOM 6095 N N . ILE A 1 820 ? 10.534 -11.262 -8.056 1.00 98.50 820 ILE A N 1
ATOM 6096 C CA . ILE A 1 820 ? 11.988 -11.412 -8.285 1.00 98.50 820 ILE A CA 1
ATOM 6097 C C . ILE A 1 820 ? 12.702 -11.922 -7.018 1.00 98.50 820 ILE A C 1
ATOM 6099 O O . ILE A 1 820 ? 13.624 -12.733 -7.119 1.00 98.50 820 ILE A O 1
ATOM 6103 N N . ALA A 1 821 ? 12.297 -11.466 -5.828 1.00 98.44 821 ALA A N 1
ATOM 6104 C CA . ALA A 1 821 ? 12.883 -11.881 -4.551 1.00 98.44 821 ALA A CA 1
ATOM 6105 C C . ALA A 1 821 ? 12.612 -13.359 -4.219 1.00 98.44 821 ALA A C 1
ATOM 6107 O O . ALA A 1 821 ? 13.533 -14.048 -3.774 1.00 98.44 821 ALA A O 1
ATOM 6108 N N . ASN A 1 822 ? 11.404 -13.853 -4.508 1.00 98.19 822 ASN A N 1
ATOM 6109 C CA . ASN A 1 822 ? 10.995 -15.252 -4.359 1.00 98.19 822 ASN A CA 1
ATOM 6110 C C . ASN A 1 822 ? 11.320 -16.097 -5.609 1.00 98.19 822 ASN A C 1
ATOM 6112 O O . ASN A 1 822 ? 10.486 -16.830 -6.128 1.00 98.19 822 ASN A O 1
ATOM 6116 N N . ASP A 1 823 ? 12.539 -15.980 -6.141 1.00 97.69 823 ASP A N 1
ATOM 6117 C CA . ASP A 1 823 ? 13.054 -16.841 -7.221 1.00 97.69 823 ASP A CA 1
ATOM 6118 C C . ASP A 1 823 ? 12.174 -16.950 -8.486 1.00 97.69 823 ASP A C 1
ATOM 6120 O O . ASP A 1 823 ? 12.207 -17.969 -9.178 1.00 97.69 823 ASP A O 1
ATOM 6124 N N . GLY A 1 824 ? 11.411 -15.907 -8.824 1.00 97.56 824 GLY A N 1
ATOM 6125 C CA . GLY A 1 824 ? 10.505 -15.903 -9.977 1.00 97.56 824 GLY A CA 1
ATOM 6126 C C . GLY A 1 824 ? 9.155 -16.578 -9.714 1.00 97.56 824 GLY A C 1
ATOM 6127 O O . GLY A 1 824 ? 8.433 -16.871 -10.669 1.00 97.56 824 GLY A O 1
ATOM 6128 N N . VAL A 1 825 ? 8.823 -16.840 -8.448 1.00 98.50 825 VAL A N 1
ATOM 6129 C CA . VAL A 1 825 ? 7.525 -17.348 -7.995 1.00 98.50 825 VAL A CA 1
ATOM 6130 C C . VAL A 1 825 ? 6.630 -16.176 -7.594 1.00 98.50 825 VAL A C 1
ATOM 6132 O O . VAL A 1 825 ? 6.967 -15.389 -6.711 1.00 98.50 825 VAL A O 1
ATOM 6135 N N . TYR A 1 826 ? 5.483 -16.067 -8.255 1.00 98.00 826 TYR A N 1
ATOM 6136 C CA . TYR A 1 826 ? 4.435 -15.102 -7.965 1.00 98.00 826 TYR A CA 1
ATOM 6137 C C . TYR A 1 826 ? 3.504 -15.603 -6.854 1.00 98.00 826 TYR A C 1
ATOM 6139 O O . TYR A 1 826 ? 3.143 -16.784 -6.790 1.00 98.00 826 TYR A O 1
ATOM 6147 N N . ASN A 1 827 ? 3.083 -14.661 -6.012 1.00 97.94 827 ASN A N 1
ATOM 6148 C CA . ASN A 1 827 ? 2.033 -14.808 -5.017 1.00 97.94 827 ASN A CA 1
ATOM 6149 C C . ASN A 1 827 ? 1.122 -13.578 -5.090 1.00 97.94 827 ASN A C 1
ATOM 6151 O O . ASN A 1 827 ? 1.602 -12.444 -5.075 1.00 97.94 827 ASN A O 1
ATOM 6155 N N . GLU A 1 828 ? -0.189 -13.792 -5.160 1.00 96.75 828 GLU A N 1
ATOM 6156 C CA . GLU A 1 828 ? -1.175 -12.721 -5.281 1.00 96.75 828 GLU A CA 1
ATOM 6157 C C . GLU A 1 828 ? -1.153 -11.774 -4.066 1.00 96.75 828 GLU A C 1
ATOM 6159 O O . GLU A 1 828 ? -1.471 -12.172 -2.942 1.00 96.75 828 GLU A O 1
ATOM 6164 N N . SER A 1 829 ? -0.793 -10.502 -4.300 1.00 96.88 829 SER A N 1
ATOM 6165 C CA . SER A 1 829 ? -0.705 -9.500 -3.229 1.00 96.88 829 SER A CA 1
ATOM 6166 C C . SER A 1 829 ? -2.071 -9.238 -2.592 1.00 96.88 829 SER A C 1
ATOM 6168 O O . SER A 1 829 ? -3.017 -8.858 -3.289 1.00 96.88 829 SER A O 1
ATOM 6170 N N . HIS A 1 830 ? -2.190 -9.413 -1.276 1.00 97.75 830 HIS A N 1
ATOM 6171 C CA . HIS A 1 830 ? -3.491 -9.405 -0.602 1.00 97.75 830 HIS A CA 1
ATOM 6172 C C . HIS A 1 830 ? -3.446 -8.829 0.822 1.00 97.75 830 HIS A C 1
ATOM 6174 O O . HIS A 1 830 ? -2.383 -8.736 1.434 1.00 97.75 830 HIS A O 1
ATOM 6180 N N . PHE A 1 831 ? -4.614 -8.418 1.328 1.00 98.06 831 PHE A N 1
ATOM 6181 C CA . PHE A 1 831 ? -4.784 -7.779 2.637 1.00 98.06 831 PHE A CA 1
ATOM 6182 C C . PHE A 1 831 ? -5.466 -8.662 3.689 1.00 98.06 831 PHE A C 1
ATOM 6184 O O . PHE A 1 831 ? -5.334 -8.380 4.879 1.00 98.06 831 PHE A O 1
ATOM 6191 N N . VAL A 1 832 ? -6.232 -9.693 3.306 1.00 98.19 832 VAL A N 1
ATOM 6192 C CA . VAL A 1 832 ? -7.015 -10.525 4.240 1.00 98.19 832 VAL A CA 1
ATOM 6193 C C . VAL A 1 832 ? -6.327 -11.864 4.496 1.00 98.19 832 VAL A C 1
ATOM 6195 O O . VAL A 1 832 ? -6.414 -12.784 3.683 1.00 98.19 832 VAL A O 1
ATOM 6198 N N . ALA A 1 833 ? -5.724 -12.022 5.671 1.00 97.44 833 ALA A N 1
ATOM 6199 C CA . ALA A 1 833 ? -5.161 -13.301 6.098 1.00 97.44 833 ALA A CA 1
ATOM 6200 C C . ALA A 1 833 ? -6.259 -14.314 6.482 1.00 97.44 833 ALA A C 1
ATOM 6202 O O . ALA A 1 833 ? -6.134 -15.507 6.209 1.00 97.44 833 ALA A O 1
ATOM 6203 N N . LYS A 1 834 ? -7.346 -13.859 7.131 1.00 96.25 834 LYS A N 1
ATOM 6204 C CA . LYS A 1 834 ? -8.436 -14.735 7.606 1.00 96.25 834 LYS A CA 1
ATOM 6205 C C . LYS A 1 834 ? -9.735 -13.983 7.908 1.00 96.25 834 LYS A C 1
ATOM 6207 O O . LYS A 1 834 ? -9.712 -12.845 8.366 1.00 96.25 834 LYS A O 1
ATOM 6212 N N . VAL A 1 835 ? -10.873 -14.672 7.773 1.00 97.12 835 VAL A N 1
ATOM 6213 C CA . VAL A 1 835 ? -12.190 -14.209 8.243 1.00 97.12 835 VAL A CA 1
ATOM 6214 C C . VAL A 1 835 ? -12.843 -15.237 9.171 1.00 97.12 835 VAL A C 1
ATOM 6216 O O . VAL A 1 835 ? -12.790 -16.444 8.927 1.00 97.12 835 VAL A O 1
ATOM 6219 N N . THR A 1 836 ? -13.507 -14.760 10.224 1.00 91.50 836 THR A N 1
ATOM 6220 C CA . THR A 1 836 ? -14.416 -15.555 11.067 1.00 91.50 836 THR A CA 1
ATOM 6221 C C . THR A 1 836 ? -15.789 -14.895 11.190 1.00 91.50 836 THR A C 1
ATOM 6223 O O . THR A 1 836 ? -15.899 -13.669 11.126 1.00 91.50 836 THR A O 1
ATOM 6226 N N . ASP A 1 837 ? -16.833 -15.714 11.324 1.00 88.06 837 ASP A N 1
ATOM 6227 C CA . ASP A 1 837 ? -18.232 -15.291 11.424 1.00 88.06 837 ASP A CA 1
ATOM 6228 C C . ASP A 1 837 ? -18.645 -14.868 12.849 1.00 88.06 837 ASP A C 1
ATOM 6230 O O . ASP A 1 837 ? -17.853 -14.870 13.794 1.00 88.06 837 ASP A O 1
ATOM 6234 N N . ASN A 1 838 ? -19.922 -14.510 13.005 1.00 76.38 838 ASN A N 1
ATOM 6235 C CA . ASN A 1 838 ? -20.502 -14.061 14.272 1.00 76.38 838 ASN A CA 1
ATOM 6236 C C . ASN A 1 838 ? -20.821 -15.179 15.291 1.00 76.38 838 ASN A C 1
ATOM 6238 O O . ASN A 1 838 ? -21.324 -14.885 16.381 1.00 76.38 838 ASN A O 1
ATOM 6242 N N . GLU A 1 839 ? -20.492 -16.433 14.966 1.00 74.38 839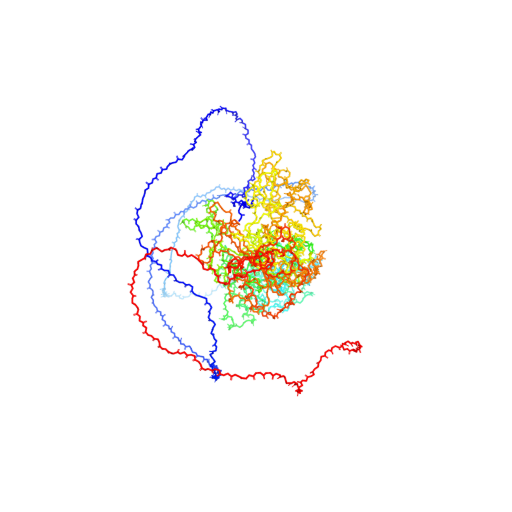 GLU A N 1
ATOM 6243 C CA . GLU A 1 839 ? -20.433 -17.585 15.876 1.00 74.38 839 GLU A CA 1
ATOM 6244 C C . GLU A 1 839 ? -18.972 -17.994 16.190 1.00 74.38 839 GLU A C 1
ATOM 6246 O O . GLU A 1 839 ? -18.737 -18.829 17.065 1.00 74.38 839 GLU A O 1
ATOM 6251 N N . GLY A 1 840 ? -17.980 -17.389 15.520 1.00 73.12 840 GLY A N 1
ATOM 6252 C 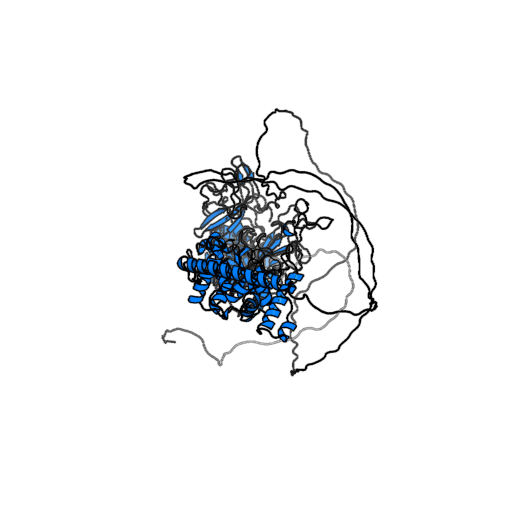CA . GLY A 1 840 ? -16.553 -17.690 15.654 1.00 73.12 840 GLY A CA 1
ATOM 6253 C C . GLY A 1 840 ? -16.041 -18.808 14.735 1.00 73.12 840 GLY A C 1
ATOM 6254 O O . GLY A 1 840 ? -14.900 -19.249 14.898 1.00 73.12 840 GLY A O 1
ATOM 6255 N N . ASN A 1 841 ? -16.842 -19.278 13.772 1.00 86.56 841 ASN A N 1
ATOM 6256 C CA . ASN A 1 841 ? -16.380 -20.227 12.758 1.00 86.56 841 ASN A CA 1
ATOM 6257 C C . ASN A 1 841 ? -15.520 -19.509 11.708 1.00 86.56 841 ASN A C 1
ATOM 6259 O O . ASN A 1 841 ? -15.727 -18.336 11.414 1.00 86.56 841 ASN A O 1
ATOM 6263 N N . GLU A 1 842 ? -14.579 -20.220 11.092 1.00 94.31 842 GLU A N 1
ATOM 6264 C CA . GLU A 1 842 ? -13.805 -19.711 9.953 1.00 94.31 842 GLU A CA 1
ATOM 6265 C C . GLU A 1 842 ? -14.671 -19.682 8.685 1.00 94.31 842 GLU A C 1
ATOM 6267 O O . GLU A 1 842 ? -15.293 -20.690 8.336 1.00 94.31 842 GLU A O 1
ATOM 6272 N N . VAL A 1 843 ? -14.729 -18.532 8.006 1.00 95.88 843 VAL A N 1
ATOM 6273 C CA . VAL A 1 843 ? -15.498 -18.386 6.761 1.00 95.88 843 VAL A CA 1
ATOM 6274 C C . VAL A 1 843 ? -14.663 -18.964 5.615 1.00 95.88 843 VAL A C 1
ATOM 6276 O O . VAL A 1 843 ? -13.551 -18.488 5.396 1.00 95.88 843 VAL A O 1
ATOM 6279 N N . PRO A 1 844 ? -15.151 -19.975 4.874 1.00 95.31 844 PRO A N 1
ATOM 6280 C CA . PRO A 1 844 ? -14.396 -20.553 3.770 1.00 95.31 844 PRO A CA 1
ATOM 6281 C C . PRO A 1 844 ? -14.363 -19.606 2.567 1.00 95.31 844 PRO A C 1
ATOM 6283 O O . PRO A 1 844 ? -15.365 -18.969 2.238 1.00 95.31 844 PRO A O 1
ATOM 6286 N N . GLU A 1 845 ? -13.234 -19.581 1.865 1.00 95.62 845 GLU A N 1
ATOM 6287 C CA . GLU A 1 845 ? -13.105 -18.861 0.600 1.00 95.62 845 GLU A CA 1
ATOM 6288 C C . GLU A 1 845 ? -14.024 -19.453 -0.482 1.00 95.62 845 GLU A C 1
ATOM 6290 O O . GLU A 1 845 ? -14.145 -20.670 -0.653 1.00 95.62 845 GLU A O 1
ATOM 6295 N N . VAL A 1 846 ? -14.659 -18.562 -1.239 1.00 96.94 846 VAL A N 1
ATOM 6296 C CA . VAL A 1 846 ? -15.414 -18.843 -2.464 1.00 96.94 846 VAL A CA 1
ATOM 6297 C C . VAL A 1 846 ? -14.474 -18.838 -3.672 1.00 96.94 846 VAL A C 1
ATOM 6299 O O . VAL A 1 846 ? -14.597 -19.704 -4.538 1.00 96.94 846 VAL A O 1
ATOM 6302 N N . ASN A 1 847 ? -13.523 -17.898 -3.700 1.00 94.62 847 ASN A N 1
ATOM 6303 C CA . ASN A 1 847 ? -12.444 -17.816 -4.683 1.00 94.62 847 ASN A CA 1
ATOM 6304 C C . ASN A 1 847 ? -11.107 -17.669 -3.926 1.00 94.62 847 ASN A C 1
ATOM 6306 O O . ASN A 1 847 ? -10.899 -16.620 -3.316 1.00 94.62 847 ASN A O 1
ATOM 6310 N N . PRO A 1 848 ? -10.232 -18.691 -3.912 1.00 94.38 848 PRO A N 1
ATOM 6311 C CA . PRO A 1 848 ? -8.919 -18.598 -3.278 1.00 94.38 848 PRO A CA 1
ATOM 6312 C C . PRO A 1 848 ? -7.946 -17.751 -4.112 1.00 94.38 848 PRO A C 1
ATOM 6314 O O . PRO A 1 848 ? -8.170 -17.532 -5.304 1.00 94.38 848 PRO A O 1
ATOM 6317 N N . LEU A 1 849 ? -6.856 -17.322 -3.475 1.00 95.19 849 LEU A N 1
ATOM 6318 C CA . LEU A 1 849 ? -5.735 -16.609 -4.101 1.00 95.19 849 LEU A CA 1
ATOM 6319 C C . LEU A 1 849 ? -4.964 -17.480 -5.109 1.00 95.19 849 LEU A C 1
ATOM 6321 O O . LEU A 1 849 ? -4.873 -18.701 -4.937 1.00 95.19 849 LEU A O 1
ATOM 6325 N N . ASN A 1 850 ? -4.322 -16.848 -6.095 1.00 93.38 850 ASN A N 1
ATOM 6326 C CA . ASN A 1 850 ? -3.258 -17.474 -6.881 1.00 93.38 850 ASN A CA 1
ATOM 6327 C C . ASN A 1 850 ? -1.917 -17.398 -6.122 1.00 93.38 850 ASN A C 1
ATOM 6329 O O . ASN A 1 850 ? -1.383 -16.314 -5.904 1.00 93.38 850 ASN A O 1
ATOM 6333 N N . LEU A 1 851 ? -1.376 -18.542 -5.694 1.00 95.75 851 LEU A N 1
ATOM 6334 C CA . LEU A 1 851 ? -0.159 -18.623 -4.876 1.00 95.75 851 LEU A CA 1
ATOM 6335 C C . LEU A 1 851 ? 0.785 -19.708 -5.401 1.00 95.75 851 LEU A C 1
ATOM 6337 O O . LEU A 1 851 ? 0.352 -20.820 -5.720 1.00 95.75 851 LEU A O 1
ATOM 6341 N N . GLY A 1 852 ? 2.085 -19.413 -5.409 1.00 95.88 852 GLY A N 1
ATOM 6342 C CA . GLY A 1 852 ? 3.138 -20.356 -5.779 1.00 95.88 852 GLY A CA 1
ATOM 6343 C C . GLY A 1 852 ? 3.306 -20.583 -7.286 1.00 95.88 852 GLY A C 1
ATOM 6344 O O . GLY A 1 852 ? 3.737 -21.670 -7.682 1.00 95.88 852 GLY A O 1
ATOM 6345 N N . GLU A 1 853 ? 2.967 -19.608 -8.135 1.00 95.81 853 GLU A N 1
ATOM 6346 C CA . GLU A 1 853 ? 3.106 -19.746 -9.591 1.00 95.81 853 GLU A CA 1
ATOM 6347 C C . GLU A 1 853 ? 4.511 -19.344 -10.069 1.00 95.81 853 GLU A C 1
ATOM 6349 O O . GLU A 1 853 ? 4.926 -18.200 -9.932 1.00 95.81 853 GLU A O 1
ATOM 6354 N N . GLN A 1 854 ? 5.265 -20.278 -10.654 1.00 97.56 854 GLN A N 1
ATOM 6355 C CA . GLN A 1 854 ? 6.590 -19.997 -11.223 1.00 97.56 854 GLN A CA 1
ATOM 6356 C C . GLN A 1 854 ? 6.439 -19.279 -12.578 1.00 97.56 854 GLN A C 1
ATOM 6358 O O . GLN A 1 854 ? 6.280 -19.933 -13.610 1.00 97.56 854 GLN A O 1
ATOM 6363 N N . VAL A 1 855 ? 6.490 -17.945 -12.566 1.00 95.12 855 VAL A N 1
ATOM 6364 C CA . VAL A 1 855 ? 6.253 -17.082 -13.740 1.00 95.12 855 VAL A CA 1
ATOM 6365 C C . VAL A 1 855 ? 7.531 -16.663 -14.471 1.00 95.12 855 VAL A C 1
ATOM 6367 O O . VAL A 1 855 ? 7.496 -16.383 -15.666 1.00 95.12 855 VAL A O 1
ATOM 6370 N N . ILE A 1 856 ? 8.666 -16.660 -13.772 1.00 94.81 856 ILE A N 1
ATOM 6371 C CA . ILE A 1 856 ? 10.014 -16.442 -14.319 1.00 94.81 856 ILE A CA 1
ATOM 6372 C C . ILE A 1 856 ? 10.883 -17.630 -13.895 1.00 94.81 856 ILE A C 1
ATOM 6374 O O . ILE A 1 856 ? 10.727 -18.129 -12.781 1.00 94.81 856 ILE A O 1
ATOM 6378 N N . ASP A 1 857 ? 11.802 -18.102 -14.744 1.00 96.31 857 ASP A N 1
ATOM 6379 C CA . ASP A 1 857 ? 12.739 -19.157 -14.336 1.00 96.31 857 ASP A CA 1
ATOM 6380 C C . ASP A 1 857 ? 13.629 -18.697 -13.169 1.00 96.31 857 ASP A C 1
ATOM 6382 O O . ASP A 1 857 ? 14.170 -17.587 -13.171 1.00 96.31 857 ASP A O 1
ATOM 6386 N N . LYS A 1 858 ? 13.851 -19.581 -12.190 1.00 97.19 858 LYS A N 1
ATOM 6387 C CA . LYS A 1 858 ? 14.678 -19.279 -11.015 1.00 97.19 858 LYS A CA 1
ATOM 6388 C C . LYS A 1 858 ? 16.066 -18.748 -11.389 1.00 97.19 858 LYS A C 1
ATOM 6390 O O . LYS A 1 858 ? 16.566 -17.862 -10.705 1.00 97.19 858 LYS A O 1
ATOM 6395 N N . GLY A 1 859 ? 16.700 -19.252 -12.449 1.00 96.88 859 GLY A N 1
ATOM 6396 C CA . GLY A 1 859 ? 17.998 -18.761 -12.912 1.00 96.88 859 GLY A CA 1
ATOM 6397 C C . GLY A 1 859 ? 17.947 -17.314 -13.400 1.00 96.88 859 GLY A C 1
ATOM 6398 O O . GLY A 1 859 ? 18.819 -16.525 -13.038 1.00 96.88 859 GLY A O 1
ATOM 6399 N N . VAL A 1 860 ? 16.891 -16.942 -14.129 1.00 97.38 860 VAL A N 1
ATOM 6400 C CA . VAL A 1 860 ? 16.625 -15.552 -14.536 1.00 97.38 860 VAL A CA 1
ATOM 6401 C C . VAL A 1 860 ? 16.395 -14.668 -13.307 1.00 97.38 860 VAL A C 1
ATOM 6403 O O . VAL A 1 860 ? 16.995 -13.600 -13.203 1.00 97.38 860 VAL A O 1
ATOM 6406 N N . ALA A 1 861 ? 15.617 -15.132 -12.324 1.00 97.62 861 ALA A N 1
ATOM 6407 C CA . ALA A 1 861 ? 15.424 -14.408 -11.068 1.00 97.62 861 ALA A CA 1
ATOM 6408 C C . ALA A 1 861 ? 16.740 -14.221 -10.283 1.00 97.62 861 ALA A C 1
ATOM 6410 O O . ALA A 1 861 ? 17.018 -13.111 -9.833 1.00 97.62 861 ALA A O 1
ATOM 6411 N N . ARG A 1 862 ? 17.602 -15.248 -10.181 1.00 97.25 862 ARG A N 1
ATOM 6412 C CA . ARG A 1 862 ? 18.937 -15.143 -9.545 1.00 97.25 862 ARG A CA 1
ATOM 6413 C C . ARG A 1 862 ? 19.855 -14.149 -10.254 1.00 97.25 862 ARG A C 1
ATOM 6415 O O . ARG A 1 862 ? 20.585 -13.398 -9.605 1.00 97.25 862 ARG A O 1
ATOM 6422 N N . ASP A 1 863 ? 19.808 -14.123 -11.579 1.00 97.25 863 ASP A N 1
ATOM 6423 C CA . ASP A 1 863 ? 20.575 -13.184 -12.390 1.00 97.25 863 ASP A CA 1
ATOM 6424 C C . ASP A 1 863 ? 20.073 -11.735 -12.209 1.00 97.25 863 ASP A C 1
ATOM 6426 O O . ASP A 1 863 ? 20.888 -10.824 -12.054 1.00 97.25 863 ASP A O 1
ATOM 6430 N N . LEU A 1 864 ? 18.755 -11.516 -12.110 1.00 97.25 864 LEU A N 1
ATOM 6431 C CA . LEU A 1 864 ? 18.148 -10.212 -11.799 1.00 97.25 864 LEU A CA 1
ATOM 6432 C C . LEU A 1 864 ? 18.446 -9.741 -10.366 1.00 97.25 864 LEU A C 1
ATOM 6434 O O . LEU A 1 864 ? 18.829 -8.583 -10.182 1.00 97.25 864 LEU A O 1
ATOM 6438 N N . GLN A 1 865 ? 18.329 -10.627 -9.367 1.00 97.44 865 GLN A N 1
ATOM 6439 C CA . GLN A 1 865 ? 18.728 -10.366 -7.975 1.00 97.44 865 GLN A CA 1
ATOM 6440 C C . GLN A 1 865 ? 20.183 -9.865 -7.930 1.00 97.44 865 GLN A C 1
ATOM 6442 O O . GLN A 1 865 ? 20.480 -8.836 -7.322 1.00 97.44 865 GLN A O 1
ATOM 6447 N N . TRP A 1 866 ? 21.099 -10.533 -8.641 1.00 96.38 866 TRP A N 1
ATOM 6448 C CA . TRP A 1 866 ? 22.496 -10.104 -8.695 1.00 96.38 866 TRP A CA 1
ATOM 6449 C C . TRP A 1 866 ? 22.688 -8.760 -9.410 1.00 96.38 866 TRP A C 1
ATOM 6451 O O . TRP A 1 866 ? 23.341 -7.877 -8.850 1.00 96.38 866 TRP A O 1
ATOM 6461 N N . VAL A 1 867 ? 22.098 -8.556 -10.595 1.00 95.31 867 VAL A N 1
ATOM 6462 C CA . VAL A 1 867 ? 22.210 -7.281 -11.335 1.00 95.31 867 VAL A CA 1
ATOM 6463 C C . VAL A 1 867 ? 21.683 -6.104 -10.500 1.00 95.31 867 VAL A C 1
ATOM 6465 O O . VAL A 1 867 ? 22.309 -5.045 -10.482 1.00 95.31 867 VAL A O 1
ATOM 6468 N N . GLY A 1 868 ? 20.582 -6.288 -9.764 1.00 95.06 868 GLY A N 1
ATOM 6469 C CA . GLY A 1 868 ? 20.030 -5.271 -8.867 1.00 95.06 868 GLY A CA 1
ATOM 6470 C C . GLY A 1 868 ? 20.841 -5.038 -7.583 1.00 95.06 868 GLY A C 1
ATOM 6471 O O . GLY A 1 868 ? 20.755 -3.955 -7.007 1.00 95.06 868 GLY A O 1
ATOM 6472 N N . SER A 1 869 ? 21.654 -5.999 -7.127 1.00 93.69 869 SER A N 1
ATOM 6473 C CA . SER A 1 869 ? 22.511 -5.836 -5.932 1.00 93.69 869 SER A CA 1
ATOM 6474 C C . SER A 1 869 ? 23.667 -4.840 -6.140 1.00 93.69 869 SER A C 1
ATOM 6476 O O . SER A 1 869 ? 24.156 -4.208 -5.198 1.00 93.69 869 SER A O 1
ATOM 6478 N N . GLU A 1 870 ? 24.046 -4.607 -7.400 1.00 88.88 870 GLU A N 1
ATOM 6479 C CA . GLU A 1 870 ? 25.003 -3.571 -7.804 1.00 88.88 870 GLU A CA 1
ATOM 6480 C C . GLU A 1 870 ? 24.367 -2.157 -7.868 1.00 88.88 870 GLU A C 1
ATOM 6482 O O . GLU A 1 870 ? 25.060 -1.182 -8.168 1.00 88.88 870 GLU A O 1
ATOM 6487 N N . ILE A 1 871 ? 23.064 -2.009 -7.568 1.00 88.06 871 ILE A N 1
ATOM 6488 C CA . ILE A 1 871 ? 22.287 -0.761 -7.708 1.00 88.06 871 ILE A CA 1
ATOM 6489 C C . ILE A 1 871 ? 21.789 -0.261 -6.338 1.00 88.06 871 ILE A C 1
ATOM 6491 O O . ILE A 1 871 ? 20.645 -0.476 -5.933 1.00 88.06 871 ILE A O 1
ATOM 6495 N N . GLY A 1 872 ? 22.664 0.451 -5.624 1.00 76.62 872 GLY A N 1
ATOM 6496 C CA . GLY A 1 872 ? 22.326 1.192 -4.399 1.00 76.62 872 GLY A CA 1
ATOM 6497 C C . GLY A 1 872 ? 22.173 2.701 -4.632 1.00 76.62 872 GLY A C 1
ATOM 6498 O O . GLY A 1 872 ? 22.163 3.173 -5.770 1.00 76.62 872 GLY A O 1
ATOM 6499 N N . GLY A 1 873 ? 22.091 3.467 -3.542 1.00 76.38 873 GLY A N 1
ATOM 6500 C CA . GLY A 1 873 ? 22.154 4.930 -3.582 1.00 76.38 873 GLY A CA 1
ATOM 6501 C C . GLY A 1 873 ? 23.554 5.492 -3.865 1.00 76.38 873 GLY A C 1
ATOM 6502 O O . GLY A 1 873 ? 24.550 4.770 -3.889 1.00 76.38 873 GLY A O 1
ATOM 6503 N N . GLU A 1 874 ? 23.635 6.813 -4.035 1.00 68.94 874 GLU A N 1
ATOM 6504 C CA . GLU A 1 874 ? 24.892 7.539 -4.320 1.00 68.94 874 GLU A CA 1
ATOM 6505 C C . GLU A 1 874 ? 25.908 7.535 -3.160 1.00 68.94 874 GLU A C 1
ATOM 6507 O O . GLU A 1 874 ? 27.090 7.828 -3.357 1.00 68.94 874 GLU A O 1
ATOM 6512 N N . SER A 1 875 ? 25.472 7.189 -1.947 1.00 58.03 875 SER A N 1
ATOM 6513 C CA . SER A 1 875 ? 26.310 7.172 -0.749 1.00 58.03 875 SER A CA 1
ATOM 6514 C C . SER A 1 875 ? 26.978 5.815 -0.519 1.00 58.03 875 SER A C 1
ATOM 6516 O O . SER A 1 875 ? 26.325 4.790 -0.327 1.00 58.03 875 SER A O 1
ATOM 6518 N N . ALA A 1 876 ? 28.311 5.813 -0.460 1.00 49.03 876 ALA A N 1
ATOM 6519 C CA . ALA A 1 876 ? 29.103 4.609 -0.209 1.00 49.03 876 ALA A CA 1
ATOM 6520 C C . ALA A 1 876 ? 29.075 4.120 1.257 1.00 49.03 876 ALA A C 1
ATOM 6522 O O . ALA A 1 876 ? 29.651 3.069 1.544 1.00 49.03 876 ALA A O 1
ATOM 6523 N N . THR A 1 877 ? 28.461 4.864 2.186 1.00 51.06 877 THR A N 1
ATOM 6524 C CA . THR A 1 877 ? 28.279 4.436 3.587 1.00 51.06 877 THR A CA 1
ATOM 6525 C C . THR A 1 877 ? 26.931 3.774 3.848 1.00 51.06 877 THR A C 1
ATOM 6527 O O . THR A 1 877 ? 26.819 3.017 4.808 1.00 51.06 877 THR A O 1
ATOM 6530 N N . ASP A 1 878 ? 25.939 4.009 2.989 1.00 69.19 878 ASP A N 1
ATOM 6531 C CA . ASP A 1 878 ? 24.530 3.795 3.326 1.00 69.19 878 ASP A CA 1
ATOM 6532 C C . ASP A 1 878 ? 24.005 2.566 2.568 1.00 69.19 878 ASP A C 1
ATOM 6534 O O . ASP A 1 878 ? 23.154 2.654 1.683 1.00 69.19 878 ASP A O 1
ATOM 6538 N N . LYS A 1 879 ? 24.598 1.402 2.869 1.00 81.88 879 LYS A N 1
ATOM 6539 C CA . LYS A 1 879 ? 24.216 0.079 2.346 1.00 81.88 879 LYS A CA 1
ATOM 6540 C C . LYS A 1 879 ? 23.824 -0.842 3.501 1.00 81.88 879 LYS A C 1
ATOM 6542 O O . LYS A 1 879 ? 24.479 -0.826 4.540 1.00 81.88 879 LYS A O 1
ATOM 6547 N N . LEU A 1 880 ? 22.798 -1.672 3.299 1.00 88.62 880 LEU A N 1
ATOM 6548 C CA . LEU A 1 880 ? 22.370 -2.653 4.299 1.00 88.62 880 LEU A CA 1
ATOM 6549 C C . LEU A 1 880 ? 23.469 -3.700 4.545 1.00 88.62 880 LEU A C 1
ATOM 6551 O O . LEU A 1 880 ? 24.147 -4.136 3.617 1.00 88.62 880 LEU A O 1
ATOM 6555 N N . ASP A 1 881 ? 23.598 -4.153 5.792 1.00 88.69 881 ASP A N 1
ATOM 6556 C CA . ASP A 1 881 ? 24.506 -5.236 6.210 1.00 88.69 881 ASP A CA 1
ATOM 6557 C C . ASP A 1 881 ? 23.866 -6.634 6.001 1.00 88.69 881 ASP A C 1
ATOM 6559 O O . ASP A 1 881 ? 24.008 -7.538 6.821 1.00 88.69 881 ASP A O 1
ATOM 6563 N N . ARG A 1 882 ? 23.101 -6.815 4.921 1.00 92.06 882 ARG A N 1
ATOM 6564 C CA . ARG A 1 882 ? 22.566 -8.098 4.420 1.00 92.06 882 ARG A CA 1
ATOM 6565 C C . ARG A 1 882 ? 22.375 -8.001 2.905 1.00 92.06 882 ARG A C 1
ATOM 6567 O O . ARG A 1 882 ? 22.439 -6.901 2.357 1.00 92.06 882 ARG A O 1
ATOM 6574 N N . ASP A 1 883 ? 22.143 -9.131 2.246 1.00 93.75 883 ASP A N 1
ATOM 6575 C CA . ASP A 1 883 ? 21.874 -9.143 0.810 1.00 93.75 883 ASP A CA 1
ATOM 6576 C C . ASP A 1 883 ? 20.575 -8.381 0.506 1.00 93.75 883 ASP A C 1
ATOM 6578 O O . ASP A 1 883 ? 19.552 -8.575 1.165 1.00 93.75 883 ASP A O 1
ATOM 6582 N N . TYR A 1 884 ? 20.638 -7.499 -0.489 1.00 96.00 884 TYR A N 1
ATOM 6583 C CA . TYR A 1 884 ? 19.498 -6.784 -1.053 1.00 96.00 884 TYR A CA 1
ATOM 6584 C C . TYR A 1 884 ? 19.725 -6.572 -2.552 1.00 96.00 884 TYR A C 1
ATOM 6586 O O . TYR A 1 884 ? 20.867 -6.556 -3.020 1.00 96.00 884 TYR A O 1
ATOM 6594 N N . PHE A 1 885 ? 18.645 -6.375 -3.300 1.00 96.88 885 PHE A N 1
ATOM 6595 C CA . PHE A 1 885 ? 18.701 -5.861 -4.667 1.00 96.88 885 PHE A CA 1
ATOM 6596 C C . PHE A 1 885 ? 17.664 -4.758 -4.838 1.00 96.88 885 PHE A C 1
ATOM 6598 O O . PHE A 1 885 ? 16.690 -4.689 -4.089 1.00 96.88 885 PHE A O 1
ATOM 6605 N N . GLY A 1 886 ? 17.838 -3.907 -5.842 1.00 96.50 886 GLY A N 1
ATOM 6606 C CA . GLY A 1 886 ? 16.802 -2.952 -6.199 1.00 96.50 886 GLY A CA 1
ATOM 6607 C C . GLY A 1 886 ? 17.096 -2.204 -7.483 1.00 96.50 886 GLY A C 1
ATOM 6608 O O . GLY A 1 886 ? 18.013 -2.538 -8.235 1.00 96.50 886 GLY A O 1
ATOM 6609 N N . LYS A 1 887 ? 16.284 -1.184 -7.750 1.00 97.38 887 LYS A N 1
ATOM 6610 C CA . LYS A 1 887 ? 16.416 -0.347 -8.933 1.00 97.38 887 LYS A CA 1
ATOM 6611 C C . LYS A 1 887 ? 15.888 1.059 -8.686 1.00 97.38 887 LYS A C 1
ATOM 6613 O O . LYS A 1 887 ? 14.825 1.271 -8.111 1.00 97.38 887 LYS A O 1
ATOM 6618 N N . THR A 1 888 ? 16.629 2.024 -9.213 1.00 95.81 888 THR A N 1
ATOM 6619 C CA . THR A 1 888 ? 16.256 3.438 -9.280 1.00 95.81 888 THR A CA 1
ATOM 6620 C C . THR A 1 888 ? 15.301 3.734 -10.439 1.00 95.81 888 THR A C 1
ATOM 6622 O O . THR A 1 888 ? 15.485 3.229 -11.551 1.00 95.81 888 THR A O 1
ATOM 6625 N N . GLY A 1 889 ? 14.337 4.624 -10.213 1.00 94.88 889 GLY A N 1
ATOM 6626 C CA . GLY A 1 889 ? 13.551 5.295 -11.249 1.00 94.88 889 GLY A CA 1
ATOM 6627 C C . GLY A 1 889 ? 13.565 6.810 -11.049 1.00 94.88 889 GLY A C 1
ATOM 6628 O O . GLY A 1 889 ? 13.669 7.291 -9.922 1.00 94.88 889 GLY A O 1
ATOM 6629 N N . THR A 1 890 ? 13.471 7.557 -12.146 1.00 93.31 890 THR A N 1
ATOM 6630 C CA . THR A 1 890 ? 13.392 9.025 -12.149 1.00 93.31 890 THR A CA 1
ATOM 6631 C C . THR A 1 890 ? 12.595 9.457 -13.378 1.00 93.31 890 THR A C 1
ATOM 6633 O O . THR A 1 890 ? 12.892 8.975 -14.473 1.00 93.31 890 THR A O 1
ATOM 6636 N N . TRP A 1 891 ? 11.589 10.316 -13.236 1.00 92.50 891 TRP A N 1
ATOM 6637 C CA . TRP A 1 891 ? 10.768 10.789 -14.359 1.00 92.50 891 TRP A CA 1
ATOM 6638 C C . TRP A 1 891 ? 10.723 12.316 -14.401 1.00 92.50 891 TRP A C 1
ATOM 6640 O O . TRP A 1 891 ? 10.601 12.965 -13.359 1.00 92.50 891 TRP A O 1
ATOM 6650 N N . GLU A 1 892 ? 10.849 12.881 -15.600 1.00 89.81 892 GLU A N 1
ATOM 6651 C CA . GLU A 1 892 ? 11.079 14.316 -15.781 1.00 89.81 892 GLU A CA 1
ATOM 6652 C C . GLU A 1 892 ? 9.794 15.142 -15.615 1.00 89.81 892 GLU A C 1
ATOM 6654 O O . GLU A 1 892 ? 8.695 14.682 -15.929 1.00 89.81 892 GLU A O 1
ATOM 6659 N N . ALA A 1 893 ? 9.942 16.380 -15.145 1.00 89.69 893 ALA A N 1
ATOM 6660 C CA . ALA A 1 893 ? 8.837 17.316 -14.959 1.00 89.69 893 ALA A CA 1
ATOM 6661 C C . ALA A 1 893 ? 8.264 17.825 -16.302 1.00 89.69 893 ALA A C 1
ATOM 6663 O O . ALA A 1 893 ? 8.949 17.849 -17.330 1.00 89.69 893 ALA A O 1
ATOM 6664 N N . SER A 1 894 ? 6.993 18.242 -16.295 1.00 84.56 894 SER A N 1
ATOM 6665 C CA . SER A 1 894 ? 6.212 18.596 -17.494 1.00 84.56 894 SER A CA 1
ATOM 6666 C C . SER A 1 894 ? 5.311 19.827 -17.270 1.00 84.56 894 SER A C 1
ATOM 6668 O O . SER A 1 894 ? 4.104 19.786 -17.505 1.00 84.56 894 SER A O 1
ATOM 6670 N N . CYS A 1 895 ? 5.904 20.933 -16.804 1.00 79.50 895 CYS A N 1
ATOM 6671 C CA . CYS A 1 895 ? 5.241 22.231 -16.602 1.00 79.50 895 CYS A CA 1
ATOM 6672 C C . CYS A 1 895 ? 5.672 23.293 -17.643 1.00 79.50 895 CYS A C 1
ATOM 6674 O O . CYS A 1 895 ? 6.668 23.106 -18.343 1.00 79.50 895 CYS A O 1
ATOM 6676 N N . GLU A 1 896 ? 4.934 24.408 -17.771 1.00 76.62 896 GLU A N 1
ATOM 6677 C CA . GLU A 1 896 ? 5.139 25.406 -18.850 1.00 76.62 896 GLU A CA 1
ATOM 6678 C C . GLU A 1 896 ? 6.525 26.084 -18.817 1.00 76.62 896 GLU A C 1
ATOM 6680 O O . GLU A 1 896 ? 7.125 26.283 -19.873 1.00 76.62 896 GLU A O 1
ATOM 6685 N N . ASP A 1 897 ? 7.058 26.359 -17.621 1.00 81.00 897 ASP A N 1
ATOM 6686 C CA . ASP A 1 897 ? 8.379 26.973 -17.394 1.00 81.00 897 ASP A CA 1
ATOM 6687 C C . ASP A 1 897 ? 9.434 25.973 -16.848 1.00 81.00 897 ASP A C 1
ATOM 6689 O O . ASP A 1 897 ? 10.481 26.376 -16.335 1.00 81.00 897 ASP A O 1
ATOM 6693 N N . CYS A 1 898 ? 9.188 24.659 -16.938 1.00 81.06 898 CYS A N 1
ATOM 6694 C CA . CYS A 1 898 ? 10.100 23.632 -16.417 1.00 81.06 898 CYS A CA 1
ATOM 6695 C C . CYS A 1 898 ? 11.389 23.503 -17.251 1.00 81.06 898 CYS A C 1
ATOM 6697 O O . CYS A 1 898 ? 11.340 23.340 -18.474 1.00 81.06 898 CYS A O 1
ATOM 6699 N N . GLU A 1 899 ? 12.559 23.462 -16.600 1.00 83.12 899 GLU A N 1
ATOM 6700 C CA . GLU A 1 899 ? 13.782 23.022 -17.281 1.00 83.12 899 GLU A CA 1
ATOM 6701 C C . GLU A 1 899 ? 13.721 21.518 -17.592 1.00 83.12 899 GLU A C 1
ATOM 6703 O O . GLU A 1 899 ? 13.295 20.709 -16.769 1.00 83.12 899 GLU A O 1
ATOM 6708 N N . SER A 1 900 ? 14.255 21.105 -18.747 1.00 78.12 900 SER A N 1
ATOM 6709 C CA . SER A 1 900 ? 14.324 19.691 -19.164 1.00 78.12 900 SER A CA 1
ATOM 6710 C C . SER A 1 900 ? 15.314 18.830 -18.355 1.00 78.12 900 SER A C 1
ATOM 6712 O O . SER A 1 900 ? 15.684 17.741 -18.790 1.00 78.12 900 SER A O 1
ATOM 6714 N N . SER A 1 901 ? 15.831 19.372 -17.254 1.00 83.12 901 SER A N 1
ATOM 6715 C CA . SER A 1 901 ? 16.723 18.764 -16.264 1.00 83.12 901 SER A CA 1
ATOM 6716 C C . SER A 1 901 ? 15.971 18.346 -14.994 1.00 83.12 901 SER A C 1
ATOM 6718 O O . SER A 1 901 ? 16.498 17.539 -14.231 1.00 83.12 901 SER A O 1
ATOM 6720 N N . TRP A 1 902 ? 14.778 18.903 -14.754 1.00 91.69 902 TRP A N 1
ATOM 6721 C CA . TRP A 1 902 ? 14.017 18.710 -13.521 1.00 91.69 902 TRP A CA 1
ATOM 6722 C C . TRP A 1 902 ? 13.161 17.446 -13.560 1.00 91.69 902 TRP A C 1
ATOM 6724 O O . TRP A 1 902 ? 12.685 17.032 -14.619 1.00 91.69 902 TRP A O 1
ATOM 6734 N N . ASN A 1 903 ? 12.918 16.865 -12.385 1.00 93.50 903 ASN A N 1
ATOM 6735 C CA . ASN A 1 903 ? 12.176 15.616 -12.222 1.00 93.50 903 ASN A CA 1
ATOM 6736 C C . ASN A 1 903 ? 10.967 15.800 -11.297 1.00 93.50 903 ASN A C 1
ATOM 6738 O O . ASN A 1 903 ? 11.042 16.558 -10.336 1.00 93.50 903 ASN A O 1
ATOM 6742 N N . ALA A 1 904 ? 9.861 15.116 -11.603 1.00 94.81 904 ALA A N 1
ATOM 6743 C CA . ALA A 1 904 ? 8.610 15.141 -10.831 1.00 94.81 904 ALA A CA 1
ATOM 6744 C C . ALA A 1 904 ? 8.405 13.867 -9.991 1.00 94.81 904 ALA A C 1
ATOM 6746 O O . ALA A 1 904 ? 7.735 13.900 -8.958 1.00 94.81 904 ALA A O 1
ATOM 6747 N N . HIS A 1 905 ? 9.020 12.750 -10.399 1.00 95.88 905 HIS A N 1
ATOM 6748 C CA . HIS A 1 905 ? 8.986 11.490 -9.653 1.00 95.88 905 HIS A CA 1
ATOM 6749 C C . HIS A 1 905 ? 10.392 10.938 -9.442 1.00 95.88 905 HIS A C 1
ATOM 6751 O O . HIS A 1 905 ? 11.186 10.848 -10.385 1.00 95.88 905 HIS A O 1
ATOM 6757 N N . ALA A 1 906 ? 10.661 10.477 -8.224 1.00 96.88 906 ALA A N 1
ATOM 6758 C CA . ALA A 1 906 ? 11.803 9.637 -7.896 1.00 96.88 906 ALA A CA 1
ATOM 6759 C C . ALA A 1 906 ? 11.300 8.314 -7.302 1.00 96.88 906 ALA A C 1
ATOM 6761 O O . ALA A 1 906 ? 10.396 8.301 -6.473 1.00 96.88 906 ALA A O 1
ATOM 6762 N N . TRP A 1 907 ? 11.906 7.202 -7.707 1.00 97.94 907 TRP A N 1
ATOM 6763 C CA . TRP A 1 907 ? 11.572 5.860 -7.233 1.00 97.94 907 TRP A CA 1
ATOM 6764 C C . TRP A 1 907 ? 12.817 5.110 -6.773 1.00 97.94 907 TRP A C 1
ATOM 6766 O O . TRP A 1 907 ? 13.874 5.181 -7.412 1.00 97.94 907 TRP A O 1
ATOM 6776 N N . TYR A 1 908 ? 12.654 4.298 -5.736 1.00 97.81 908 TYR A N 1
ATOM 6777 C CA . TYR A 1 908 ? 13.492 3.131 -5.515 1.00 97.81 908 TYR A CA 1
ATOM 6778 C C . TYR A 1 908 ? 12.601 1.961 -5.112 1.00 97.81 908 TYR A C 1
ATOM 6780 O O . TYR A 1 908 ? 11.829 2.058 -4.160 1.00 97.81 908 TYR A O 1
ATOM 6788 N N . VAL A 1 909 ? 12.704 0.861 -5.849 1.00 98.56 909 VAL A N 1
ATOM 6789 C CA . VAL A 1 909 ? 12.057 -0.404 -5.494 1.00 98.56 909 VAL A CA 1
ATOM 6790 C C . VAL A 1 909 ? 13.164 -1.403 -5.222 1.00 98.56 909 VAL A C 1
ATOM 6792 O O . VAL A 1 909 ? 14.093 -1.524 -6.023 1.00 98.56 909 VAL A O 1
ATOM 6795 N N . GLY A 1 910 ? 13.104 -2.079 -4.082 1.00 97.81 910 GLY A N 1
ATOM 6796 C CA . GLY A 1 910 ? 14.147 -3.002 -3.668 1.00 97.81 910 GLY A CA 1
ATOM 6797 C C . GLY A 1 910 ? 13.678 -3.968 -2.597 1.00 97.81 910 GLY A C 1
ATOM 6798 O O . GLY A 1 910 ? 12.757 -3.677 -1.832 1.00 97.81 910 GLY A O 1
ATOM 6799 N N . ALA A 1 911 ? 14.328 -5.119 -2.550 1.00 98.50 911 ALA A N 1
ATOM 6800 C CA . ALA A 1 911 ? 13.957 -6.224 -1.691 1.00 98.50 911 ALA A CA 1
ATOM 6801 C C . ALA A 1 911 ? 15.165 -6.794 -0.944 1.00 98.50 911 ALA A C 1
ATOM 6803 O O . ALA A 1 911 ? 16.315 -6.645 -1.363 1.00 98.50 911 ALA A O 1
ATOM 6804 N N . ILE A 1 912 ? 14.858 -7.489 0.145 1.00 97.69 912 ILE A N 1
ATOM 6805 C CA . ILE A 1 912 ? 15.664 -8.528 0.800 1.00 97.69 912 ILE A CA 1
ATOM 6806 C C . ILE A 1 912 ? 14.917 -9.870 0.604 1.00 97.69 912 ILE A C 1
ATOM 6808 O O . ILE A 1 912 ? 13.761 -9.830 0.175 1.00 97.69 912 ILE A O 1
ATOM 6812 N N . PRO A 1 913 ? 15.487 -11.051 0.920 1.00 97.19 913 PRO A N 1
ATOM 6813 C CA . PRO A 1 913 ? 14.784 -12.330 0.728 1.00 97.19 913 PRO A CA 1
ATOM 6814 C C . PRO A 1 913 ? 13.395 -12.385 1.385 1.00 97.19 913 PRO A C 1
ATOM 6816 O O . PRO A 1 913 ? 12.476 -12.972 0.832 1.00 97.19 913 PRO A O 1
ATOM 6819 N N . GLN A 1 914 ? 13.250 -11.705 2.525 1.00 96.75 914 GLN A N 1
ATOM 6820 C CA . GLN A 1 914 ? 12.067 -11.724 3.389 1.00 96.75 914 GLN A CA 1
ATOM 6821 C C . GLN A 1 914 ? 11.081 -10.564 3.140 1.00 96.75 914 GLN A C 1
ATOM 6823 O O . GLN A 1 914 ? 10.029 -10.519 3.767 1.00 96.75 914 GLN A O 1
ATOM 6828 N N . LEU A 1 915 ? 11.422 -9.570 2.303 1.00 98.44 915 LEU A N 1
ATOM 6829 C CA . LEU A 1 915 ? 10.596 -8.363 2.145 1.00 98.44 915 LEU A CA 1
ATOM 6830 C C . LEU A 1 915 ? 10.919 -7.581 0.870 1.00 98.44 915 LEU A C 1
ATOM 6832 O O . LEU A 1 915 ? 12.052 -7.136 0.683 1.00 98.44 915 LEU A O 1
ATOM 6836 N N . SER A 1 916 ? 9.903 -7.324 0.048 1.00 98.81 916 SER A N 1
ATOM 6837 C CA . SER A 1 916 ? 9.939 -6.338 -1.038 1.00 98.81 916 SER A CA 1
ATOM 6838 C C . SER A 1 916 ? 9.354 -5.010 -0.561 1.00 98.81 916 SER A C 1
ATOM 6840 O O . SER A 1 916 ? 8.275 -5.003 0.030 1.00 98.81 916 SER A O 1
ATOM 6842 N N . ILE A 1 917 ? 10.030 -3.885 -0.825 1.00 98.75 917 ILE A N 1
ATOM 6843 C CA . ILE A 1 917 ? 9.483 -2.538 -0.599 1.00 98.75 917 ILE A CA 1
ATOM 6844 C C . ILE A 1 917 ? 9.625 -1.697 -1.870 1.00 98.75 917 ILE A C 1
ATOM 6846 O O . ILE A 1 917 ? 10.732 -1.477 -2.372 1.00 98.75 917 ILE A O 1
ATOM 6850 N N . ALA A 1 918 ? 8.507 -1.148 -2.343 1.00 98.75 918 ALA A N 1
ATOM 6851 C CA . ALA A 1 918 ? 8.499 -0.046 -3.301 1.00 98.75 918 ALA A CA 1
ATOM 6852 C C . ALA A 1 918 ? 8.374 1.290 -2.562 1.00 98.75 918 ALA A C 1
ATOM 6854 O O . ALA A 1 918 ? 7.533 1.422 -1.676 1.00 98.75 918 ALA A O 1
ATOM 6855 N N . ALA A 1 919 ? 9.193 2.277 -2.938 1.00 98.38 919 ALA A N 1
ATOM 6856 C CA . ALA A 1 919 ? 9.120 3.646 -2.434 1.00 98.38 919 ALA A CA 1
ATOM 6857 C C . ALA A 1 919 ? 9.103 4.658 -3.594 1.00 98.38 919 ALA A C 1
ATOM 6859 O O . ALA A 1 919 ? 10.026 4.705 -4.415 1.00 98.38 919 ALA A O 1
ATOM 6860 N N . TRP A 1 920 ? 8.061 5.489 -3.629 1.00 98.44 920 TRP A N 1
ATOM 6861 C CA . TRP A 1 920 ? 7.892 6.624 -4.543 1.00 98.44 920 TRP A CA 1
ATOM 6862 C C . TRP A 1 920 ? 8.047 7.950 -3.791 1.00 98.44 920 TRP A C 1
ATOM 6864 O O . TRP A 1 920 ? 7.690 8.039 -2.617 1.00 98.44 920 TRP A O 1
ATOM 6874 N N . VAL A 1 921 ? 8.552 8.987 -4.459 1.00 98.06 921 VAL A N 1
ATOM 6875 C CA . VAL A 1 921 ? 8.606 10.376 -3.977 1.00 98.06 921 VAL A CA 1
ATOM 6876 C C . VAL A 1 921 ? 8.144 11.315 -5.091 1.00 98.06 921 VAL A C 1
ATOM 6878 O O . VAL A 1 921 ? 8.609 11.201 -6.228 1.00 98.06 921 VAL A O 1
ATOM 6881 N N . GLY A 1 922 ? 7.285 12.275 -4.744 1.00 96.81 922 GLY A N 1
ATOM 6882 C CA . GLY A 1 922 ? 6.759 13.290 -5.658 1.00 96.81 922 GLY A CA 1
ATOM 6883 C C . GLY A 1 922 ? 6.086 14.461 -4.935 1.00 96.81 922 GLY A C 1
ATOM 6884 O O . GLY A 1 922 ? 6.148 14.581 -3.708 1.00 96.81 922 GLY A O 1
ATOM 6885 N N . ASN A 1 923 ? 5.460 15.350 -5.706 1.00 94.50 923 ASN A N 1
ATOM 6886 C CA . ASN A 1 923 ? 4.717 16.509 -5.208 1.00 94.50 923 ASN A CA 1
ATOM 6887 C C . ASN A 1 923 ? 3.294 16.090 -4.777 1.00 94.50 923 ASN A C 1
ATOM 6889 O O . ASN A 1 923 ? 2.603 15.384 -5.506 1.00 94.50 923 ASN A O 1
ATOM 6893 N N . VAL A 1 924 ? 2.838 16.528 -3.597 1.00 92.44 924 VAL A N 1
ATOM 6894 C CA . VAL A 1 924 ? 1.512 16.172 -3.040 1.00 92.44 924 VAL A CA 1
ATOM 6895 C C . VAL A 1 924 ? 0.328 16.678 -3.879 1.00 92.44 924 VAL A C 1
ATOM 6897 O O . VAL A 1 924 ? -0.764 16.116 -3.812 1.00 92.44 924 VAL A O 1
ATOM 6900 N N . THR A 1 925 ? 0.527 17.740 -4.665 1.00 87.56 925 THR A N 1
ATOM 6901 C CA . THR A 1 925 ? -0.542 18.464 -5.375 1.00 87.56 925 THR A CA 1
ATOM 6902 C C . THR A 1 925 ? -0.617 18.128 -6.863 1.00 87.56 925 THR A C 1
ATOM 6904 O O . THR A 1 925 ? -1.708 18.159 -7.430 1.00 87.56 925 THR A O 1
ATOM 6907 N N . SER A 1 926 ? 0.519 17.851 -7.511 1.00 87.81 926 SER A N 1
ATOM 6908 C CA . SER A 1 926 ? 0.612 17.825 -8.976 1.00 87.81 926 SER A CA 1
ATOM 6909 C C . SER A 1 926 ? 1.635 16.814 -9.491 1.00 87.81 926 SER A C 1
ATOM 6911 O O . SER A 1 926 ? 2.811 16.865 -9.145 1.00 87.81 926 SER A O 1
ATOM 6913 N N . GLU A 1 927 ? 1.189 15.917 -10.371 1.00 86.31 927 GLU A N 1
ATOM 6914 C CA . GLU A 1 927 ? 2.004 14.823 -10.919 1.00 86.31 927 GLU A CA 1
ATOM 6915 C C . GLU A 1 927 ? 3.001 15.261 -12.010 1.00 86.31 927 GLU A C 1
ATOM 6917 O O . GLU A 1 927 ? 3.852 14.473 -12.410 1.00 86.31 927 GLU A O 1
ATOM 6922 N N . SER A 1 928 ? 2.906 16.484 -12.542 1.00 87.69 928 SER A N 1
ATOM 6923 C CA . SER A 1 928 ? 3.863 17.006 -13.537 1.00 87.69 928 SER A CA 1
ATOM 6924 C C . SER A 1 928 ? 4.999 17.825 -12.944 1.00 87.69 928 SER A C 1
ATOM 6926 O O . SER A 1 928 ? 5.970 18.098 -13.653 1.00 87.69 928 SER A O 1
ATOM 6928 N N . ASP A 1 929 ? 4.858 18.283 -11.705 1.00 92.06 929 ASP A N 1
ATOM 6929 C CA . ASP A 1 929 ? 5.586 19.457 -11.238 1.00 92.06 929 ASP A CA 1
ATOM 6930 C C . ASP A 1 929 ? 6.840 19.072 -10.442 1.00 92.06 929 ASP A C 1
ATOM 6932 O O . ASP A 1 929 ? 6.890 18.010 -9.815 1.00 92.06 929 ASP A O 1
ATOM 6936 N N . PRO A 1 930 ? 7.905 19.887 -10.519 1.00 93.88 930 PRO A N 1
ATOM 6937 C CA . PRO A 1 930 ? 9.232 19.466 -10.107 1.00 93.88 930 PRO A CA 1
ATOM 6938 C C . PRO A 1 930 ? 9.337 19.299 -8.591 1.00 93.88 930 PRO A C 1
ATOM 6940 O O . PRO A 1 930 ? 8.889 20.146 -7.819 1.00 93.88 930 PRO A O 1
ATOM 6943 N N . ILE A 1 931 ? 10.019 18.234 -8.183 1.00 95.31 931 ILE A N 1
ATOM 6944 C CA . ILE A 1 931 ? 10.538 18.052 -6.826 1.00 95.31 931 ILE A CA 1
ATOM 6945 C C . ILE A 1 931 ? 11.995 18.536 -6.740 1.00 95.31 931 ILE A C 1
ATOM 6947 O O . ILE A 1 931 ? 12.645 18.770 -7.761 1.00 95.31 931 ILE A O 1
ATOM 6951 N N . ALA A 1 932 ? 12.505 18.719 -5.520 1.00 94.44 932 ALA A N 1
ATOM 6952 C CA . ALA A 1 932 ? 13.839 19.260 -5.248 1.00 94.44 932 ALA A CA 1
ATOM 6953 C C . ALA A 1 932 ? 14.648 18.368 -4.291 1.00 94.44 932 ALA A C 1
ATOM 6955 O O . ALA A 1 932 ? 14.097 17.494 -3.620 1.00 94.44 932 ALA A O 1
ATOM 6956 N N . ASP A 1 933 ? 15.962 18.582 -4.235 1.00 93.00 933 ASP A N 1
ATOM 6957 C CA . ASP A 1 933 ? 16.835 17.976 -3.225 1.00 93.00 933 ASP A CA 1
ATOM 6958 C C . ASP A 1 933 ? 16.800 18.765 -1.884 1.00 93.00 933 ASP A C 1
ATOM 6960 O O . ASP A 1 933 ? 16.114 19.787 -1.789 1.00 93.00 933 ASP A O 1
ATOM 6964 N N . PRO A 1 934 ? 17.507 18.327 -0.819 1.00 91.81 934 PRO A N 1
ATOM 6965 C CA . PRO A 1 934 ? 17.499 19.011 0.483 1.00 91.81 934 PRO A CA 1
ATOM 6966 C C . PRO A 1 934 ? 18.121 20.419 0.522 1.00 91.81 934 PRO A C 1
ATOM 6968 O O . PRO A 1 934 ? 17.997 21.094 1.543 1.00 91.81 934 PRO A O 1
ATOM 6971 N N . ASP A 1 935 ? 18.816 20.854 -0.535 1.00 91.44 935 ASP A N 1
ATOM 6972 C CA . ASP A 1 935 ? 19.335 22.222 -0.687 1.00 91.44 935 ASP A CA 1
ATOM 6973 C C . ASP A 1 935 ? 18.429 23.081 -1.609 1.00 91.44 935 ASP A C 1
ATOM 6975 O O . ASP A 1 935 ? 18.717 24.260 -1.841 1.00 91.44 935 ASP A O 1
ATOM 6979 N N . GLY A 1 936 ? 17.319 22.515 -2.107 1.00 90.56 936 GLY A N 1
ATOM 6980 C CA . GLY A 1 936 ? 16.344 23.164 -2.990 1.00 90.56 936 GLY A CA 1
ATOM 6981 C C . GLY A 1 936 ? 16.652 23.034 -4.490 1.00 90.56 936 GLY A C 1
ATOM 6982 O O . GLY A 1 936 ? 16.024 23.713 -5.306 1.00 90.56 936 GLY A O 1
ATOM 6983 N N . ASP A 1 937 ? 17.611 22.192 -4.896 1.00 92.12 937 ASP A N 1
ATOM 6984 C CA . ASP A 1 937 ? 18.002 22.054 -6.304 1.00 92.12 937 ASP A CA 1
ATOM 6985 C C . ASP A 1 937 ? 17.096 21.061 -7.057 1.00 92.12 937 ASP A C 1
ATOM 6987 O O . ASP A 1 937 ? 17.199 19.839 -6.924 1.00 92.12 937 ASP A O 1
ATOM 6991 N N . ARG A 1 938 ? 16.213 21.603 -7.907 1.00 92.88 938 ARG A N 1
ATOM 6992 C CA . ARG A 1 938 ? 15.312 20.844 -8.799 1.00 92.88 938 ARG A CA 1
ATOM 6993 C C . ARG A 1 938 ? 16.049 20.057 -9.896 1.00 92.88 938 ARG A C 1
ATOM 6995 O O . ARG A 1 938 ? 15.461 19.166 -10.502 1.00 92.88 938 ARG A O 1
ATOM 7002 N N . SER A 1 939 ? 17.324 20.356 -10.165 1.00 89.88 939 SER A N 1
ATOM 7003 C CA . SER A 1 939 ? 18.143 19.686 -11.191 1.00 89.88 939 SER A CA 1
ATOM 7004 C C . SER A 1 939 ? 18.957 18.491 -10.674 1.00 89.88 939 SER A C 1
ATOM 7006 O O . SER A 1 939 ? 19.530 17.752 -11.477 1.00 89.88 939 SER A O 1
ATOM 7008 N N . ASN A 1 940 ? 18.990 18.274 -9.353 1.00 89.38 940 ASN A N 1
ATOM 7009 C CA . ASN A 1 940 ? 19.805 17.248 -8.694 1.00 89.38 940 ASN A CA 1
ATOM 7010 C C . ASN A 1 940 ? 18.988 16.045 -8.162 1.00 89.38 940 ASN A C 1
ATOM 7012 O O . ASN A 1 940 ? 19.490 15.241 -7.380 1.00 89.38 940 ASN A O 1
ATOM 7016 N N . VAL A 1 941 ? 17.724 15.897 -8.570 1.00 90.94 941 VAL A N 1
ATOM 7017 C CA . VAL A 1 941 ? 16.816 14.871 -8.028 1.00 90.94 941 VAL A CA 1
ATOM 7018 C C . VAL A 1 941 ? 16.857 13.568 -8.823 1.00 90.94 941 VAL A C 1
ATOM 7020 O O . VAL A 1 941 ? 16.481 13.541 -9.995 1.00 90.94 941 VAL A O 1
ATOM 7023 N N . PHE A 1 942 ? 17.217 12.464 -8.162 1.00 90.75 942 PHE A N 1
ATOM 7024 C CA . PHE A 1 942 ? 17.220 11.116 -8.739 1.00 90.75 942 PHE A CA 1
ATOM 7025 C C . PHE A 1 942 ? 16.717 10.055 -7.748 1.00 90.75 942 PHE A C 1
ATOM 7027 O O . PHE A 1 942 ? 16.829 10.201 -6.529 1.00 90.75 942 PHE A O 1
ATOM 7034 N N . GLY A 1 943 ? 16.237 8.912 -8.255 1.00 90.44 943 GLY A N 1
ATOM 7035 C CA . GLY A 1 943 ? 15.891 7.753 -7.418 1.00 90.44 943 GLY A CA 1
ATOM 7036 C C . GLY A 1 943 ? 17.014 7.312 -6.461 1.00 90.44 943 GLY A C 1
ATOM 7037 O O . GLY A 1 943 ? 16.733 6.862 -5.355 1.00 90.44 943 GLY A O 1
ATOM 7038 N N . SER A 1 944 ? 18.281 7.509 -6.841 1.00 89.88 944 SER A N 1
ATOM 7039 C CA . SER A 1 944 ? 19.492 7.175 -6.070 1.00 89.88 944 SER A CA 1
ATOM 7040 C C . SER A 1 944 ? 19.807 8.099 -4.884 1.00 89.88 944 SER A C 1
ATOM 7042 O O . SER A 1 944 ? 20.568 7.689 -4.005 1.00 89.88 944 SER A O 1
ATOM 7044 N N . ASN A 1 945 ? 19.242 9.310 -4.835 1.00 90.62 945 ASN A N 1
ATOM 7045 C CA . ASN A 1 945 ? 19.503 10.298 -3.776 1.00 90.62 945 ASN A CA 1
ATOM 7046 C C . ASN A 1 945 ? 18.242 10.870 -3.105 1.00 90.62 945 ASN A C 1
ATOM 7048 O O . ASN A 1 945 ? 18.343 11.525 -2.070 1.00 90.62 945 ASN A O 1
ATOM 7052 N N . THR A 1 946 ? 17.058 10.597 -3.658 1.00 93.25 946 THR A N 1
ATOM 7053 C CA . THR A 1 946 ? 15.778 11.113 -3.152 1.00 93.25 946 THR A CA 1
ATOM 7054 C C . THR A 1 946 ? 14.862 9.989 -2.669 1.00 93.25 946 THR A C 1
ATOM 7056 O O . THR A 1 946 ? 14.394 10.042 -1.537 1.00 93.25 946 THR A O 1
ATOM 7059 N N . ALA A 1 947 ? 14.671 8.923 -3.455 1.00 95.75 947 ALA A N 1
ATOM 7060 C CA . ALA A 1 947 ? 13.814 7.795 -3.064 1.00 95.75 947 ALA A CA 1
ATOM 7061 C C . ALA A 1 947 ? 14.570 6.668 -2.330 1.00 95.75 947 ALA A C 1
ATOM 7063 O O . ALA A 1 947 ? 14.054 6.118 -1.358 1.00 95.75 947 ALA A O 1
ATOM 7064 N N . TYR A 1 948 ? 15.817 6.364 -2.715 1.00 95.31 948 TYR A N 1
ATOM 7065 C CA . TYR A 1 948 ? 16.650 5.380 -2.009 1.00 95.31 948 TYR A CA 1
ATOM 7066 C C . TYR A 1 948 ? 16.818 5.694 -0.510 1.00 95.31 948 TYR A C 1
ATOM 7068 O O . TYR A 1 948 ? 16.664 4.771 0.285 1.00 95.31 948 TYR A O 1
ATOM 7076 N N . PRO A 1 949 ? 17.040 6.950 -0.061 1.00 93.69 949 PRO A N 1
ATOM 7077 C CA . PRO A 1 949 ? 17.076 7.259 1.370 1.00 93.69 949 PRO A CA 1
ATOM 7078 C C . PRO A 1 949 ? 15.748 7.033 2.105 1.00 93.69 949 PRO A C 1
ATOM 7080 O O . PRO A 1 949 ? 15.772 6.840 3.318 1.00 93.69 949 PRO A O 1
ATOM 7083 N N . VAL A 1 950 ? 14.601 7.049 1.413 1.00 96.25 950 VAL A N 1
ATOM 7084 C CA . VAL A 1 950 ? 13.300 6.695 2.006 1.00 96.25 950 VAL A CA 1
ATOM 7085 C C . VAL A 1 950 ? 13.201 5.184 2.187 1.00 96.25 950 VAL A C 1
ATOM 7087 O O . VAL A 1 950 ? 12.966 4.720 3.303 1.00 96.25 950 VAL A O 1
ATOM 7090 N N . TRP A 1 951 ? 13.475 4.421 1.126 1.00 97.44 951 TRP A N 1
ATOM 7091 C CA . TRP A 1 951 ? 13.525 2.958 1.173 1.00 97.44 951 TRP A CA 1
ATOM 7092 C C . TRP A 1 951 ? 14.516 2.456 2.234 1.00 97.44 951 TRP A C 1
ATOM 7094 O O . TRP A 1 951 ? 14.147 1.661 3.094 1.00 97.44 951 TRP A O 1
ATOM 7104 N N . PHE A 1 952 ? 15.744 2.984 2.234 1.00 95.69 952 PHE A N 1
ATOM 7105 C CA . PHE A 1 952 ? 16.819 2.570 3.136 1.00 95.69 952 PHE A CA 1
ATOM 7106 C C . PHE A 1 952 ? 16.458 2.804 4.607 1.00 95.69 952 PHE A C 1
ATOM 7108 O O . PHE A 1 952 ? 16.513 1.861 5.388 1.00 95.69 952 PHE A O 1
ATOM 7115 N N . LYS A 1 953 ? 16.027 4.019 4.986 1.00 95.31 953 LYS A N 1
ATOM 7116 C CA . LYS A 1 953 ? 15.642 4.338 6.379 1.00 95.31 953 LYS A CA 1
ATOM 7117 C C . LYS A 1 953 ? 14.454 3.507 6.869 1.00 95.31 953 LYS A C 1
ATOM 7119 O O . LYS A 1 953 ? 14.351 3.237 8.063 1.00 95.31 953 LYS A O 1
ATOM 7124 N N . THR A 1 954 ? 13.548 3.142 5.964 1.00 97.56 954 THR A N 1
ATOM 7125 C CA . THR A 1 954 ? 12.354 2.351 6.290 1.00 97.56 954 THR A CA 1
ATOM 7126 C C . THR A 1 954 ? 12.717 0.878 6.459 1.00 97.56 954 THR A C 1
ATOM 7128 O O . THR A 1 954 ? 12.372 0.284 7.473 1.00 97.56 954 THR A O 1
ATOM 7131 N N . MET A 1 955 ? 13.501 0.312 5.535 1.00 97.31 955 MET A N 1
ATOM 7132 C CA . MET A 1 955 ? 14.035 -1.050 5.639 1.00 97.31 955 MET A CA 1
ATOM 7133 C C . MET A 1 955 ? 14.953 -1.207 6.864 1.00 97.31 955 MET A C 1
ATOM 7135 O O . MET A 1 955 ? 14.833 -2.183 7.596 1.00 97.31 955 MET A O 1
ATOM 7139 N N . GLU A 1 956 ? 15.827 -0.236 7.145 1.00 95.31 956 GLU A N 1
ATOM 7140 C CA . GLU A 1 956 ? 16.671 -0.210 8.349 1.00 95.31 956 GLU A CA 1
ATOM 7141 C C . GLU A 1 956 ? 15.817 -0.200 9.629 1.00 95.31 956 GLU A C 1
ATOM 7143 O O . GLU A 1 956 ? 16.006 -1.059 10.488 1.00 95.31 956 GLU A O 1
ATOM 7148 N N . GLY A 1 957 ? 14.810 0.679 9.718 1.00 95.75 957 GLY A N 1
ATOM 7149 C CA . GLY A 1 957 ? 13.886 0.735 10.858 1.00 95.75 957 GLY A CA 1
ATOM 7150 C C . GLY A 1 957 ? 13.050 -0.538 11.054 1.00 95.75 957 GLY A C 1
ATOM 7151 O O . GLY A 1 957 ? 12.846 -0.966 12.189 1.00 95.75 957 GLY A O 1
ATOM 7152 N N . ILE A 1 958 ? 12.611 -1.187 9.968 1.00 97.62 958 ILE A N 1
ATOM 7153 C CA . ILE A 1 958 ? 11.929 -2.493 10.019 1.00 97.62 958 ILE A CA 1
ATOM 7154 C C . ILE A 1 958 ? 12.871 -3.563 10.575 1.00 97.62 958 ILE A C 1
ATOM 7156 O O . ILE A 1 958 ? 12.493 -4.311 11.474 1.00 97.62 958 ILE A O 1
ATOM 7160 N N . LEU A 1 959 ? 14.109 -3.624 10.084 1.00 96.12 959 LEU A N 1
ATOM 7161 C CA . LEU A 1 959 ? 15.091 -4.622 10.507 1.00 96.12 959 LEU A CA 1
ATOM 7162 C C . LEU A 1 959 ? 15.558 -4.419 11.959 1.00 96.12 959 LEU A C 1
ATOM 7164 O O . LEU A 1 959 ? 15.789 -5.406 12.656 1.00 96.12 959 LEU A O 1
ATOM 7168 N N . GLU A 1 960 ? 15.649 -3.175 12.442 1.00 94.75 960 GLU A N 1
ATOM 7169 C CA . GLU A 1 960 ? 15.898 -2.880 13.862 1.00 94.75 960 GLU A CA 1
ATOM 7170 C C . GLU A 1 960 ? 14.713 -3.259 14.770 1.00 94.75 960 GLU A C 1
ATOM 7172 O O . GLU A 1 960 ? 14.926 -3.631 15.925 1.00 94.75 960 GLU A O 1
ATOM 7177 N N . ALA A 1 961 ? 13.474 -3.169 14.273 1.00 95.19 961 ALA A N 1
ATOM 7178 C CA . ALA A 1 961 ? 12.268 -3.440 15.057 1.00 95.19 961 ALA A CA 1
ATOM 7179 C C . ALA A 1 961 ? 11.848 -4.925 15.074 1.00 95.19 961 ALA A C 1
ATOM 7181 O O . ALA A 1 961 ? 11.240 -5.372 16.046 1.00 95.19 961 ALA A O 1
ATOM 7182 N N . THR A 1 962 ? 12.176 -5.686 14.024 1.00 91.88 962 THR A N 1
ATOM 7183 C CA . THR A 1 962 ? 11.769 -7.096 13.840 1.00 91.88 962 THR A CA 1
ATOM 7184 C C . THR A 1 962 ? 12.793 -8.133 14.321 1.00 91.88 962 THR A C 1
ATOM 7186 O O . THR A 1 962 ? 12.414 -9.277 14.564 1.00 91.88 962 THR A O 1
ATOM 7189 N N . ASP A 1 963 ? 14.075 -7.762 14.464 1.00 87.06 963 ASP A N 1
ATOM 7190 C CA . ASP A 1 963 ? 15.200 -8.663 14.815 1.00 87.06 963 ASP A CA 1
ATOM 7191 C C . ASP A 1 963 ? 15.323 -9.892 13.876 1.00 87.06 963 ASP A C 1
ATOM 7193 O O . ASP A 1 963 ? 15.749 -10.975 14.280 1.00 87.06 963 ASP A O 1
ATOM 7197 N N . TRP A 1 964 ? 14.929 -9.740 12.601 1.00 93.75 964 TRP A N 1
ATOM 7198 C CA . TRP A 1 964 ? 14.956 -10.819 11.605 1.00 93.75 964 TRP A CA 1
ATOM 7199 C C . TRP A 1 964 ? 16.375 -11.306 11.276 1.00 93.75 964 TRP A C 1
ATOM 7201 O O . TRP A 1 964 ? 17.265 -10.522 10.912 1.00 93.75 964 TRP A O 1
ATOM 7211 N N . ASP A 1 965 ? 16.546 -12.632 11.296 1.00 93.69 965 ASP A N 1
ATOM 7212 C CA . ASP A 1 965 ? 17.781 -13.332 10.930 1.00 93.69 965 ASP A CA 1
ATOM 7213 C C . ASP A 1 965 ? 18.247 -12.980 9.503 1.00 93.69 965 ASP A C 1
ATOM 7215 O O . ASP A 1 965 ? 17.456 -12.705 8.595 1.00 93.69 965 ASP A O 1
ATOM 7219 N N . LYS A 1 966 ? 19.567 -12.966 9.290 1.00 94.44 966 LYS A N 1
ATOM 7220 C CA . LYS A 1 966 ? 20.149 -12.635 7.981 1.00 94.44 966 LYS A CA 1
ATOM 7221 C C . LYS A 1 966 ? 20.050 -13.818 7.026 1.00 94.44 966 LYS A C 1
ATOM 7223 O O . LYS A 1 966 ? 20.842 -14.756 7.111 1.00 94.44 966 LYS A O 1
ATOM 7228 N N . GLU A 1 967 ? 19.121 -13.716 6.090 1.00 94.88 967 GLU A N 1
ATOM 7229 C CA . GLU A 1 967 ? 19.039 -14.596 4.932 1.00 94.88 967 GLU A CA 1
ATOM 7230 C C . GLU A 1 967 ? 19.853 -14.056 3.754 1.00 94.88 967 GLU A C 1
ATOM 7232 O O . GLU A 1 967 ? 20.177 -12.868 3.677 1.00 94.88 967 GLU A O 1
ATOM 7237 N N . SER A 1 968 ? 20.198 -14.975 2.855 1.00 93.81 968 SER A N 1
ATOM 7238 C CA . SER A 1 968 ? 21.034 -14.746 1.683 1.00 93.81 968 SER A CA 1
ATOM 7239 C C . SER A 1 968 ? 20.482 -15.517 0.500 1.00 93.81 968 SER A C 1
ATOM 7241 O O . SER A 1 968 ? 20.032 -16.657 0.630 1.00 93.81 968 SER A O 1
ATOM 7243 N N . TRP A 1 969 ? 20.586 -14.910 -0.671 1.00 94.31 969 TRP A N 1
ATOM 7244 C CA . TRP A 1 969 ? 20.246 -15.544 -1.933 1.00 94.31 969 TRP A CA 1
ATOM 7245 C C . TRP A 1 969 ? 21.377 -16.471 -2.421 1.00 94.31 969 TRP A C 1
ATOM 7247 O O . TRP A 1 969 ? 22.552 -16.294 -2.096 1.00 94.31 969 TRP A O 1
ATOM 7257 N N . GLU A 1 970 ? 21.031 -17.475 -3.229 1.00 90.38 970 GLU A N 1
ATOM 7258 C CA . GLU A 1 970 ? 22.014 -18.167 -4.060 1.00 90.38 970 GLU A CA 1
ATOM 7259 C C . GLU A 1 970 ? 22.542 -17.180 -5.113 1.00 90.38 970 GLU A C 1
ATOM 7261 O O . GLU A 1 970 ? 21.782 -16.386 -5.668 1.00 90.38 970 GLU A O 1
ATOM 7266 N N . GLY A 1 971 ? 23.853 -17.204 -5.369 1.00 87.00 971 GLY A N 1
ATOM 7267 C CA . GLY A 1 971 ? 24.477 -16.293 -6.330 1.00 87.00 971 GLY A CA 1
ATOM 7268 C C . GLY A 1 971 ? 23.995 -16.515 -7.768 1.00 87.00 971 GLY A C 1
ATOM 7269 O O . GLY A 1 971 ? 23.429 -17.561 -8.088 1.00 87.00 971 GLY A O 1
ATOM 7270 N N . LYS A 1 972 ? 24.274 -15.534 -8.636 1.00 91.69 972 LYS A N 1
ATOM 7271 C CA . LYS A 1 972 ? 23.913 -15.570 -10.061 1.00 91.69 972 LYS A CA 1
ATOM 7272 C C . LYS A 1 972 ? 24.273 -16.883 -10.764 1.00 91.69 972 LYS A C 1
ATOM 7274 O O . LYS A 1 972 ? 25.297 -17.506 -10.475 1.00 91.69 972 LYS A O 1
ATOM 7279 N N . VAL A 1 973 ? 23.432 -17.249 -11.723 1.00 93.50 973 VAL A N 1
ATOM 7280 C CA . VAL A 1 973 ? 23.515 -18.478 -12.518 1.00 93.50 973 VAL A CA 1
ATOM 7281 C C . VAL A 1 973 ? 24.273 -18.252 -13.830 1.00 93.50 973 VAL A C 1
ATOM 7283 O O . VAL A 1 973 ? 24.912 -19.184 -14.312 1.00 93.50 973 VAL A O 1
ATOM 7286 N N . GLU A 1 974 ? 24.250 -17.028 -14.369 1.00 89.12 974 GLU A N 1
ATOM 7287 C CA . GLU A 1 974 ? 24.711 -16.689 -15.726 1.00 89.12 974 GLU A CA 1
ATOM 7288 C C . GLU A 1 974 ? 23.983 -17.522 -16.791 1.00 89.12 974 GLU A C 1
ATOM 7290 O O . GLU A 1 974 ? 24.585 -18.282 -17.554 1.00 89.12 974 GLU A O 1
ATOM 7295 N N . GLY A 1 975 ? 22.655 -17.382 -16.800 1.00 87.44 975 GLY A N 1
ATOM 7296 C CA . GLY A 1 975 ? 21.757 -18.046 -17.741 1.00 87.44 975 GLY A CA 1
ATOM 7297 C C . GLY A 1 975 ? 21.880 -17.541 -19.184 1.00 87.44 975 GLY A C 1
ATOM 7298 O O . GLY A 1 975 ? 22.614 -16.599 -19.488 1.00 87.44 975 GLY A O 1
ATOM 7299 N N . GLY A 1 976 ? 21.132 -18.184 -20.084 1.00 91.56 976 GLY A N 1
ATOM 7300 C CA . GLY A 1 976 ? 21.061 -17.811 -21.499 1.00 91.56 976 GLY A CA 1
ATOM 7301 C C . GLY A 1 976 ? 22.366 -18.020 -22.279 1.00 91.56 976 GLY A C 1
ATOM 7302 O O . GLY A 1 976 ? 23.202 -18.864 -21.952 1.00 91.56 976 GLY A O 1
ATOM 7303 N N . ASN A 1 977 ? 22.526 -17.258 -23.358 1.00 93.56 977 ASN A N 1
ATOM 7304 C CA . ASN A 1 977 ? 23.719 -17.213 -24.198 1.00 93.56 977 ASN A CA 1
ATOM 7305 C C . ASN A 1 977 ? 24.274 -15.787 -24.220 1.00 93.56 977 ASN A C 1
ATOM 7307 O O . ASN A 1 977 ? 23.521 -14.818 -24.174 1.00 93.56 977 ASN A O 1
ATOM 7311 N N . LYS A 1 978 ? 25.592 -15.633 -24.377 1.00 93.88 978 LYS A N 1
ATOM 7312 C CA . LYS A 1 978 ? 26.175 -14.321 -24.682 1.00 93.88 978 LYS A CA 1
ATOM 7313 C C . LYS A 1 978 ? 25.875 -13.961 -26.136 1.00 93.88 978 LYS A C 1
ATOM 7315 O O . LYS A 1 978 ? 26.492 -14.523 -27.038 1.00 93.88 978 LYS A O 1
ATOM 7320 N N . THR A 1 979 ? 24.952 -13.032 -26.343 1.00 94.75 979 THR A N 1
ATOM 7321 C CA . THR A 1 979 ? 24.569 -12.511 -27.661 1.00 94.75 979 THR A CA 1
ATOM 7322 C C . THR A 1 979 ? 25.086 -11.084 -27.866 1.00 94.75 979 THR A C 1
ATOM 7324 O O . THR A 1 979 ? 25.706 -10.485 -26.979 1.00 94.75 979 THR A O 1
ATOM 7327 N N . TRP A 1 980 ? 24.863 -10.557 -29.069 1.00 94.50 980 TRP A N 1
ATOM 7328 C CA . TRP A 1 980 ? 25.180 -9.184 -29.475 1.00 94.50 980 TRP A CA 1
ATOM 7329 C C . TRP A 1 980 ? 24.301 -8.745 -30.666 1.00 94.50 980 TRP A C 1
ATOM 7331 O O . TRP A 1 980 ? 24.718 -7.959 -31.518 1.00 94.50 980 TRP A O 1
ATOM 7341 N N . TRP A 1 981 ? 23.077 -9.286 -30.750 1.00 95.19 981 TRP A N 1
ATOM 7342 C CA . TRP A 1 981 ? 22.165 -9.109 -31.890 1.00 95.19 981 TRP A CA 1
ATOM 7343 C C . TRP A 1 981 ? 21.811 -7.635 -32.141 1.00 95.19 981 TRP A C 1
ATOM 7345 O O . TRP A 1 981 ? 21.646 -7.222 -33.285 1.00 95.19 981 TRP A O 1
ATOM 7355 N N . ASP A 1 982 ? 21.764 -6.824 -31.085 1.00 95.00 982 ASP A N 1
ATOM 7356 C CA . ASP A 1 982 ? 21.465 -5.390 -31.145 1.00 95.00 982 ASP A CA 1
ATOM 7357 C C . ASP A 1 982 ? 22.613 -4.582 -31.782 1.00 95.00 982 ASP A C 1
ATOM 7359 O O . ASP A 1 982 ? 22.389 -3.593 -32.480 1.00 95.00 982 ASP A O 1
ATOM 7363 N N . ILE A 1 983 ? 23.855 -5.052 -31.616 1.00 92.69 983 ILE A N 1
ATOM 7364 C CA . ILE A 1 983 ? 25.041 -4.494 -32.279 1.00 92.69 983 ILE A CA 1
ATOM 7365 C C . ILE A 1 983 ? 25.073 -4.910 -33.759 1.00 92.69 983 ILE A C 1
ATOM 7367 O O . ILE A 1 983 ? 25.398 -4.092 -34.618 1.00 92.69 983 ILE A O 1
ATOM 7371 N N . GLU A 1 984 ? 24.682 -6.146 -34.091 1.00 91.56 984 GLU A N 1
ATOM 7372 C CA . GLU A 1 984 ? 24.519 -6.584 -35.488 1.00 91.56 984 GLU A CA 1
ATOM 7373 C C . GLU A 1 984 ? 23.413 -5.795 -36.208 1.00 91.56 984 GLU A C 1
ATOM 7375 O O . GLU A 1 984 ? 23.625 -5.329 -37.329 1.00 91.56 984 GLU A O 1
ATOM 7380 N N . ALA A 1 985 ? 22.269 -5.578 -35.550 1.00 89.56 985 ALA A N 1
ATOM 7381 C CA . ALA A 1 985 ? 21.160 -4.775 -36.064 1.00 89.56 985 ALA A CA 1
ATOM 7382 C C . ALA A 1 985 ? 21.552 -3.302 -36.287 1.00 89.56 985 ALA A C 1
ATOM 7384 O O . ALA A 1 985 ? 21.165 -2.711 -37.294 1.00 89.56 985 ALA A O 1
ATOM 7385 N N . ALA A 1 986 ? 22.387 -2.733 -35.410 1.00 87.62 986 ALA A N 1
ATOM 7386 C CA . ALA A 1 986 ? 22.957 -1.392 -35.569 1.00 87.62 986 ALA A CA 1
ATOM 7387 C C . ALA A 1 986 ? 24.015 -1.275 -36.694 1.00 87.62 986 ALA A C 1
ATOM 7389 O O . ALA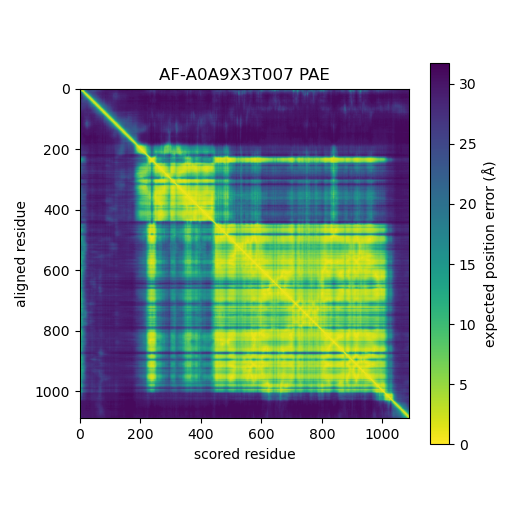 A 1 986 ? 24.512 -0.178 -36.956 1.00 87.62 986 ALA A O 1
ATOM 7390 N N . GLY A 1 987 ? 24.355 -2.374 -37.382 1.00 87.19 987 GLY A N 1
ATOM 7391 C CA . GLY A 1 987 ? 25.304 -2.400 -38.501 1.00 87.19 987 GLY A CA 1
ATOM 7392 C C . GLY A 1 987 ? 26.727 -2.842 -38.143 1.00 87.19 987 GLY A C 1
ATOM 7393 O O . GLY A 1 987 ? 27.608 -2.772 -39.002 1.00 87.19 987 GLY A O 1
ATOM 7394 N N . GLY A 1 988 ? 26.951 -3.320 -36.917 1.00 85.81 988 GLY A N 1
ATOM 7395 C CA . GLY A 1 988 ? 28.239 -3.788 -36.403 1.00 85.81 988 GLY A CA 1
ATOM 7396 C C . GLY A 1 988 ? 28.773 -2.951 -35.228 1.00 85.81 988 GLY A C 1
ATOM 7397 O O . GLY A 1 988 ? 28.230 -1.891 -34.915 1.00 85.81 988 GLY A O 1
ATOM 7398 N N . PRO A 1 989 ? 29.838 -3.429 -34.558 1.00 86.69 989 PRO A N 1
ATOM 7399 C CA . PRO A 1 989 ? 30.434 -2.764 -33.403 1.00 86.69 989 PRO A CA 1
ATOM 7400 C C . PRO A 1 989 ? 31.203 -1.500 -33.791 1.00 86.69 989 PRO A C 1
ATOM 7402 O O . PRO A 1 989 ? 31.501 -1.254 -34.963 1.00 86.69 989 PRO A O 1
ATOM 7405 N N . ARG A 1 990 ? 31.579 -0.696 -32.798 1.00 79.50 990 ARG A N 1
ATOM 7406 C CA . ARG A 1 990 ? 32.393 0.505 -32.999 1.00 79.50 990 ARG A CA 1
ATOM 7407 C C . ARG A 1 990 ? 33.882 0.218 -33.098 1.00 79.50 990 ARG A C 1
ATOM 7409 O O . ARG A 1 990 ? 34.442 -0.465 -32.247 1.00 79.50 990 ARG A O 1
ATOM 7416 N N . ASN A 1 991 ? 34.535 0.920 -34.031 1.00 68.44 991 ASN A N 1
ATOM 7417 C CA . ASN A 1 991 ? 35.993 1.030 -34.125 1.00 68.44 991 ASN A CA 1
ATOM 7418 C C . ASN A 1 991 ? 36.614 1.347 -32.750 1.00 68.44 991 ASN A C 1
ATOM 7420 O O . ASN A 1 991 ? 36.519 2.478 -32.270 1.00 68.44 991 ASN A O 1
ATOM 7424 N N . GLY A 1 992 ? 37.265 0.354 -32.135 1.00 62.25 992 GLY A N 1
ATOM 7425 C CA . GLY A 1 992 ? 37.909 0.488 -30.821 1.00 62.25 992 GLY A CA 1
ATOM 7426 C C . GLY A 1 992 ? 36.948 0.570 -29.624 1.00 62.25 992 GLY A C 1
ATOM 7427 O O . GLY A 1 992 ? 37.351 1.036 -28.560 1.00 62.25 992 GLY A O 1
ATOM 7428 N N . GLY A 1 993 ? 35.689 0.159 -29.796 1.00 74.69 993 GLY A N 1
ATOM 7429 C CA . GLY A 1 993 ? 34.646 0.189 -28.772 1.00 74.69 993 GLY A CA 1
ATOM 7430 C C . GLY A 1 993 ? 34.822 -0.841 -27.651 1.00 74.69 993 GLY A C 1
ATOM 7431 O O . GLY A 1 993 ? 35.626 -1.776 -27.736 1.00 74.69 993 GLY A O 1
ATOM 7432 N N . GLU A 1 994 ? 34.045 -0.665 -26.579 1.00 85.25 994 GLU A N 1
ATOM 7433 C CA . GLU A 1 994 ? 34.087 -1.521 -25.388 1.00 85.25 994 GLU A CA 1
ATOM 7434 C C . GLU A 1 994 ? 33.678 -2.972 -25.725 1.00 85.25 994 GLU A C 1
ATOM 7436 O O . GLU A 1 994 ? 34.242 -3.907 -25.150 1.00 85.25 994 GLU A O 1
ATOM 7441 N N . PHE A 1 995 ? 32.824 -3.185 -26.742 1.00 90.12 995 PHE A N 1
ATOM 7442 C CA . PHE A 1 995 ? 32.509 -4.524 -27.250 1.00 90.12 995 PHE A CA 1
ATOM 7443 C C . PHE A 1 995 ? 33.750 -5.223 -27.807 1.00 90.12 995 PHE A C 1
ATOM 7445 O O . PHE A 1 995 ? 34.068 -6.330 -27.374 1.00 90.12 995 PHE A O 1
ATOM 7452 N N . CYS A 1 996 ? 34.478 -4.599 -28.738 1.00 88.75 996 CYS A N 1
ATOM 7453 C CA . CYS A 1 996 ? 35.646 -5.232 -29.355 1.00 88.75 996 CYS A CA 1
ATOM 7454 C C . CYS A 1 996 ? 36.848 -5.321 -28.407 1.00 88.75 996 CYS A C 1
ATOM 7456 O O . CYS A 1 996 ? 37.625 -6.268 -28.506 1.00 88.75 996 CYS A O 1
ATOM 7458 N N . ALA A 1 997 ? 36.962 -4.426 -27.421 1.00 85.94 997 ALA A N 1
ATOM 7459 C CA . ALA A 1 997 ? 37.928 -4.579 -26.333 1.00 85.94 997 ALA A CA 1
ATOM 7460 C C . ALA A 1 997 ? 37.649 -5.829 -25.468 1.00 85.94 997 ALA A C 1
ATOM 7462 O O . ALA A 1 997 ? 38.585 -6.501 -25.034 1.00 85.94 997 ALA A O 1
ATOM 7463 N N . ALA A 1 998 ? 36.373 -6.170 -25.245 1.00 86.38 998 ALA A N 1
ATOM 7464 C CA . ALA A 1 998 ? 35.951 -7.348 -24.481 1.00 86.38 998 ALA A CA 1
ATOM 7465 C C . ALA A 1 998 ? 35.777 -8.633 -25.323 1.00 86.38 998 ALA A C 1
ATOM 7467 O O . ALA A 1 998 ? 35.646 -9.721 -24.757 1.00 86.38 998 ALA A O 1
ATOM 7468 N N . ASN A 1 999 ? 35.748 -8.526 -26.656 1.00 87.44 999 ASN A N 1
ATOM 7469 C CA . ASN A 1 999 ? 35.425 -9.613 -27.590 1.00 87.44 999 ASN A CA 1
ATOM 7470 C C . ASN A 1 999 ? 36.350 -9.614 -28.828 1.00 87.44 999 ASN A C 1
ATOM 7472 O O . ASN A 1 999 ? 35.879 -9.828 -29.941 1.00 87.44 999 ASN A O 1
ATOM 7476 N N . ALA A 1 1000 ? 37.654 -9.371 -28.661 1.00 83.12 1000 ALA A N 1
ATOM 7477 C CA . ALA A 1 1000 ? 38.593 -9.181 -29.778 1.00 83.12 1000 ALA A CA 1
ATOM 7478 C C . ALA A 1 1000 ? 38.624 -10.333 -30.812 1.00 83.12 1000 ALA A C 1
ATOM 7480 O O . ALA A 1 1000 ? 38.817 -10.078 -31.996 1.00 83.12 1000 ALA A O 1
ATOM 7481 N N . ASP A 1 1001 ? 38.384 -11.580 -30.388 1.00 83.06 1001 ASP A N 1
ATOM 7482 C CA . ASP A 1 1001 ? 38.316 -12.760 -31.269 1.00 83.06 1001 ASP A CA 1
ATOM 7483 C C . ASP A 1 1001 ? 36.971 -12.905 -32.034 1.00 83.06 1001 ASP A C 1
ATOM 7485 O O . ASP A 1 1001 ? 36.759 -13.901 -32.728 1.00 83.06 1001 ASP A O 1
ATOM 7489 N N . ASN A 1 1002 ? 36.026 -11.965 -31.892 1.00 85.88 1002 ASN A N 1
ATOM 7490 C CA . ASN A 1 1002 ? 34.721 -12.003 -32.562 1.00 85.88 1002 ASN A CA 1
ATOM 7491 C C . ASN A 1 1002 ? 34.837 -11.584 -34.042 1.00 85.88 1002 ASN A C 1
ATOM 7493 O O . ASN A 1 1002 ? 35.488 -10.590 -34.365 1.00 85.88 1002 ASN A O 1
ATOM 7497 N N . GLU A 1 1003 ? 34.155 -12.302 -34.943 1.00 85.44 1003 GLU A N 1
ATOM 7498 C CA . GLU A 1 1003 ? 34.176 -12.036 -36.392 1.00 85.44 1003 GLU A CA 1
ATOM 7499 C C . GLU A 1 1003 ? 33.741 -10.601 -36.757 1.00 85.44 1003 GLU A C 1
ATOM 7501 O O . GLU A 1 1003 ? 34.227 -10.055 -37.746 1.00 85.44 1003 GLU A O 1
ATOM 7506 N N . LEU A 1 1004 ? 32.898 -9.958 -35.939 1.00 84.62 1004 LEU A N 1
ATOM 7507 C CA . LEU A 1 1004 ? 32.464 -8.567 -36.118 1.00 84.62 1004 LEU A CA 1
ATOM 7508 C C . LEU A 1 1004 ? 33.567 -7.523 -35.862 1.00 84.62 1004 LEU A C 1
ATOM 7510 O O . LEU A 1 1004 ? 33.453 -6.392 -36.330 1.00 84.62 1004 LEU A O 1
ATOM 7514 N N . CYS A 1 1005 ? 34.621 -7.880 -35.123 1.00 83.69 1005 CYS A N 1
ATOM 7515 C CA . CYS A 1 1005 ? 35.741 -6.990 -34.793 1.00 83.69 1005 CYS A CA 1
ATOM 7516 C C . CYS A 1 1005 ? 36.901 -7.081 -35.805 1.00 83.69 1005 CYS A C 1
ATOM 7518 O O . CYS A 1 1005 ? 37.820 -6.253 -35.788 1.00 83.69 1005 CYS A O 1
ATOM 7520 N N . ALA A 1 1006 ? 36.860 -8.061 -36.716 1.00 70.50 1006 ALA A N 1
ATOM 7521 C CA . ALA A 1 1006 ? 37.851 -8.223 -37.774 1.00 70.50 1006 ALA A CA 1
ATOM 7522 C C . ALA A 1 1006 ? 37.858 -7.003 -38.717 1.00 70.50 1006 ALA A C 1
ATOM 7524 O O . ALA A 1 1006 ? 36.813 -6.559 -39.191 1.00 70.50 1006 ALA A O 1
ATOM 7525 N N . GLY A 1 1007 ? 39.039 -6.444 -39.000 1.00 62.97 1007 GLY A N 1
ATOM 7526 C CA . GLY A 1 1007 ? 39.190 -5.208 -39.778 1.00 62.97 1007 GLY A CA 1
ATOM 7527 C C . GLY A 1 1007 ? 39.158 -3.913 -38.956 1.00 62.97 1007 GLY A C 1
ATOM 7528 O O . GLY A 1 1007 ? 39.705 -2.908 -39.406 1.00 62.97 1007 GLY A O 1
ATOM 7529 N N . GLN A 1 1008 ? 38.591 -3.911 -37.743 1.00 63.56 1008 GLN A N 1
ATOM 7530 C CA . GLN A 1 1008 ? 38.671 -2.748 -36.843 1.00 63.56 1008 GLN A CA 1
ATOM 7531 C C . GLN A 1 1008 ? 39.967 -2.743 -36.034 1.00 63.56 1008 GLN A C 1
ATOM 7533 O O . GLN A 1 1008 ? 40.557 -1.684 -35.816 1.00 63.56 1008 GLN A O 1
ATOM 7538 N N . GLN A 1 1009 ? 40.445 -3.930 -35.652 1.00 56.91 1009 GLN A N 1
ATOM 7539 C CA . GLN A 1 1009 ? 41.774 -4.099 -35.070 1.00 56.91 1009 GLN A CA 1
ATOM 7540 C C . GLN A 1 1009 ? 42.862 -3.614 -36.045 1.00 56.91 1009 GLN A C 1
ATOM 7542 O O . GLN A 1 1009 ? 43.745 -2.874 -35.631 1.00 56.91 1009 GLN A O 1
ATOM 7547 N N . ASP A 1 1010 ? 42.720 -3.889 -37.349 1.00 60.62 1010 ASP A N 1
ATOM 7548 C CA . ASP A 1 1010 ? 43.622 -3.377 -38.392 1.00 60.62 1010 ASP A CA 1
ATOM 7549 C C . ASP A 1 1010 ? 43.605 -1.841 -38.517 1.00 60.62 1010 ASP A C 1
ATOM 7551 O O . ASP A 1 1010 ? 44.641 -1.243 -38.794 1.00 60.62 1010 ASP A O 1
ATOM 7555 N N . GLU A 1 1011 ? 42.463 -1.169 -38.312 1.00 63.19 1011 GLU A N 1
ATOM 7556 C CA . GLU A 1 1011 ? 42.396 0.305 -38.305 1.00 63.19 1011 GLU A CA 1
ATOM 7557 C C . GLU A 1 1011 ? 43.036 0.913 -37.046 1.00 63.19 1011 GLU A C 1
ATOM 7559 O O . GLU A 1 1011 ? 43.683 1.959 -37.145 1.00 63.19 1011 GLU A O 1
ATOM 7564 N N . GLN A 1 1012 ? 42.906 0.264 -35.883 1.00 63.12 1012 GLN A N 1
ATOM 7565 C CA . GLN A 1 1012 ? 43.541 0.715 -34.641 1.00 63.12 1012 GLN A CA 1
ATOM 7566 C C . GLN A 1 1012 ? 45.054 0.436 -34.635 1.00 63.12 1012 GLN A C 1
ATOM 7568 O O . GLN A 1 1012 ? 45.827 1.344 -34.341 1.00 63.12 1012 GLN A O 1
ATOM 7573 N N . ASP A 1 1013 ? 45.496 -0.754 -35.048 1.00 66.38 1013 ASP A N 1
ATOM 7574 C CA . ASP A 1 1013 ? 46.920 -1.098 -35.171 1.00 66.38 1013 ASP A CA 1
ATOM 7575 C C . ASP A 1 1013 ? 47.613 -0.236 -36.244 1.00 66.38 1013 ASP A C 1
ATOM 7577 O O . ASP A 1 1013 ? 48.743 0.220 -36.051 1.00 66.38 1013 ASP A O 1
ATOM 7581 N N . LYS A 1 1014 ? 46.920 0.080 -37.348 1.00 72.25 1014 LYS A N 1
ATOM 7582 C CA . LYS A 1 1014 ? 47.346 1.101 -38.319 1.00 72.25 1014 LYS A CA 1
ATOM 7583 C C . LYS A 1 1014 ? 47.461 2.480 -37.681 1.00 72.25 1014 LYS A C 1
ATOM 7585 O O . LYS A 1 1014 ? 48.448 3.170 -37.926 1.00 72.25 1014 LYS A O 1
ATOM 7590 N N . LYS A 1 1015 ? 46.479 2.901 -36.880 1.00 72.81 1015 LYS A N 1
ATOM 7591 C CA . LYS A 1 1015 ? 46.500 4.208 -36.218 1.00 72.81 1015 LYS A CA 1
ATOM 7592 C C . LYS A 1 1015 ? 47.658 4.322 -35.226 1.00 72.81 1015 LYS A C 1
ATOM 7594 O O . LYS A 1 1015 ? 48.388 5.307 -35.280 1.00 72.81 1015 LYS A O 1
ATOM 7599 N N . ASP A 1 1016 ? 47.864 3.320 -34.379 1.00 74.12 1016 ASP A N 1
ATOM 7600 C CA . ASP A 1 1016 ? 48.972 3.295 -33.420 1.00 74.12 1016 ASP A CA 1
ATOM 7601 C C . ASP A 1 1016 ? 50.332 3.142 -34.126 1.00 74.12 1016 ASP A C 1
ATOM 7603 O O . ASP A 1 1016 ? 51.341 3.672 -33.657 1.00 74.12 1016 ASP A O 1
ATOM 7607 N N . CYS A 1 1017 ? 50.367 2.510 -35.306 1.00 75.06 1017 CYS A N 1
ATOM 7608 C CA . CYS A 1 1017 ? 51.528 2.529 -36.193 1.00 75.06 1017 CYS A CA 1
ATOM 7609 C C . CYS A 1 1017 ? 51.832 3.935 -36.734 1.00 75.06 1017 CYS A C 1
ATOM 7611 O O . CYS A 1 1017 ? 52.968 4.396 -36.626 1.00 75.06 1017 CYS A O 1
ATOM 7613 N N . GLU A 1 1018 ? 50.835 4.622 -37.302 1.00 79.56 1018 GLU A N 1
ATOM 7614 C CA . GLU A 1 1018 ? 50.971 5.962 -37.889 1.00 79.56 1018 GLU A CA 1
ATOM 7615 C C . GLU A 1 1018 ? 51.306 7.021 -36.816 1.00 79.56 1018 GLU A C 1
ATOM 7617 O O . GLU A 1 1018 ? 52.215 7.829 -37.021 1.00 79.56 1018 GLU A O 1
ATOM 7622 N N . ASP A 1 1019 ? 50.670 6.973 -35.638 1.00 78.06 1019 ASP A N 1
ATOM 7623 C CA . ASP A 1 1019 ? 50.997 7.828 -34.482 1.00 78.06 1019 ASP A CA 1
ATOM 7624 C C . ASP A 1 1019 ? 52.369 7.475 -33.867 1.00 78.06 1019 ASP A C 1
ATOM 7626 O O . ASP A 1 1019 ? 53.084 8.354 -33.378 1.00 78.06 1019 ASP A O 1
ATOM 7630 N N . GLY A 1 1020 ? 52.784 6.205 -33.948 1.00 74.94 1020 GLY A N 1
ATOM 7631 C CA . GLY A 1 1020 ? 54.147 5.743 -33.663 1.00 74.94 1020 GLY A CA 1
ATOM 7632 C C . GLY A 1 1020 ? 55.186 6.143 -34.724 1.00 74.94 1020 GLY A C 1
ATOM 7633 O O . GLY A 1 1020 ? 56.379 5.890 -34.542 1.00 74.94 1020 GLY A O 1
ATOM 7634 N N . GLY A 1 1021 ? 54.757 6.774 -35.823 1.00 72.19 1021 GLY A N 1
ATOM 7635 C CA . GLY A 1 1021 ? 55.596 7.224 -36.934 1.00 72.19 1021 GLY A CA 1
ATOM 7636 C C . GLY A 1 1021 ? 55.977 6.140 -37.948 1.00 72.19 1021 GLY A C 1
ATOM 7637 O O . GLY A 1 1021 ? 56.737 6.433 -38.869 1.00 72.19 1021 GLY A O 1
ATOM 7638 N N . GLY A 1 1022 ? 55.483 4.910 -37.790 1.00 77.56 1022 GLY A N 1
ATOM 7639 C CA . GLY A 1 1022 ? 55.642 3.820 -38.752 1.00 77.56 1022 GLY A CA 1
ATOM 7640 C C . GLY A 1 1022 ? 54.770 3.989 -40.001 1.00 77.56 1022 GLY A C 1
ATOM 7641 O O . GLY A 1 1022 ? 54.145 5.022 -40.234 1.00 77.56 1022 GLY A O 1
ATOM 7642 N N . THR A 1 1023 ? 54.745 2.967 -40.852 1.00 76.00 1023 THR A N 1
ATOM 7643 C CA . THR A 1 1023 ? 53.885 2.907 -42.043 1.00 76.00 1023 THR A CA 1
ATOM 7644 C C . THR A 1 1023 ? 53.165 1.564 -42.086 1.00 76.00 1023 THR A C 1
ATOM 7646 O O . THR A 1 1023 ? 53.795 0.519 -41.960 1.00 76.00 1023 THR A O 1
ATOM 7649 N N . TRP A 1 1024 ? 51.844 1.583 -42.260 1.00 80.44 1024 TRP A N 1
ATOM 7650 C CA . TRP A 1 1024 ? 51.031 0.369 -42.346 1.00 80.44 1024 TRP A CA 1
ATOM 7651 C C . TRP A 1 1024 ? 51.064 -0.223 -43.763 1.00 80.44 1024 TRP A C 1
ATOM 7653 O O . TRP A 1 1024 ? 50.768 0.482 -44.731 1.00 80.44 1024 TRP A O 1
ATOM 7663 N N . ASP A 1 1025 ? 51.406 -1.509 -43.900 1.00 75.62 1025 ASP A N 1
ATOM 7664 C CA . ASP A 1 1025 ? 51.496 -2.186 -45.208 1.00 75.62 1025 ASP A CA 1
ATOM 7665 C C . ASP A 1 1025 ? 50.156 -2.768 -45.707 1.00 75.62 1025 ASP A C 1
ATOM 7667 O O . ASP A 1 1025 ? 50.005 -3.052 -46.899 1.00 75.62 1025 ASP A O 1
ATOM 7671 N N . GLY A 1 1026 ? 49.175 -2.902 -44.808 1.00 65.88 1026 GLY A N 1
ATOM 7672 C CA . GLY A 1 1026 ? 47.883 -3.551 -45.041 1.00 65.88 1026 GLY A CA 1
ATOM 7673 C C . GLY A 1 1026 ? 47.598 -4.738 -44.113 1.00 65.88 1026 GLY A C 1
ATOM 7674 O O . GLY A 1 1026 ? 46.436 -5.095 -43.971 1.00 65.88 1026 GLY A O 1
ATOM 7675 N N . GLU A 1 1027 ? 48.619 -5.307 -43.466 1.00 65.19 1027 GLU A N 1
ATOM 7676 C CA . GLU A 1 1027 ? 48.499 -6.331 -42.412 1.00 65.19 1027 GLU A CA 1
ATOM 7677 C C . GLU A 1 1027 ? 49.318 -5.989 -41.147 1.00 65.19 1027 GLU A C 1
ATOM 7679 O O . GLU A 1 1027 ? 49.105 -6.605 -40.104 1.00 65.19 1027 GLU A O 1
ATOM 7684 N N . LYS A 1 1028 ? 50.364 -5.150 -41.250 1.00 73.62 1028 LYS A N 1
ATOM 7685 C CA . LYS A 1 1028 ? 51.391 -4.951 -40.208 1.00 73.62 1028 LYS A CA 1
ATOM 7686 C C . LYS A 1 1028 ? 51.972 -3.538 -40.228 1.00 73.62 1028 LYS A C 1
ATOM 7688 O O . LYS A 1 1028 ? 52.023 -2.863 -41.257 1.00 73.62 1028 LYS A O 1
ATOM 7693 N N . CYS A 1 1029 ? 52.512 -3.133 -39.080 1.00 74.38 1029 CYS A N 1
ATOM 7694 C CA . CYS A 1 1029 ? 53.288 -1.906 -38.950 1.00 74.38 1029 CYS A CA 1
ATOM 7695 C C . CYS A 1 1029 ? 54.752 -2.109 -39.374 1.00 74.38 1029 CYS A C 1
ATOM 7697 O O . CYS A 1 1029 ? 55.502 -2.824 -38.703 1.00 74.38 1029 CYS A O 1
ATOM 7699 N N . GLU A 1 1030 ? 55.189 -1.437 -40.439 1.00 79.00 1030 GLU A N 1
ATOM 7700 C CA . GLU A 1 1030 ? 56.611 -1.262 -40.737 1.00 79.00 1030 GLU A CA 1
ATOM 7701 C C . GLU A 1 1030 ? 57.162 -0.071 -39.937 1.00 79.00 1030 GLU A C 1
ATOM 7703 O O . GLU A 1 1030 ? 56.781 1.083 -40.146 1.00 79.00 1030 GLU A O 1
ATOM 7708 N N . ALA A 1 1031 ? 58.082 -0.341 -39.009 1.00 61.62 1031 ALA A N 1
ATOM 7709 C CA . ALA A 1 1031 ? 58.823 0.708 -38.314 1.00 61.62 1031 ALA A CA 1
ATOM 7710 C C . ALA A 1 1031 ? 59.735 1.475 -39.291 1.00 61.62 1031 ALA A C 1
ATOM 7712 O O . ALA A 1 1031 ? 60.262 0.896 -40.244 1.00 61.62 1031 ALA A O 1
ATOM 7713 N N . LEU A 1 1032 ? 59.963 2.768 -39.027 1.00 63.03 1032 LEU A N 1
ATOM 7714 C CA . LEU A 1 1032 ? 60.849 3.593 -39.853 1.00 63.03 1032 LEU A CA 1
ATOM 7715 C C . LEU A 1 1032 ? 62.242 2.955 -39.998 1.00 63.03 1032 LEU A C 1
ATOM 7717 O O . LEU A 1 1032 ? 62.836 2.563 -38.988 1.00 63.03 1032 LEU A O 1
ATOM 7721 N N . PRO A 1 1033 ? 62.824 2.928 -41.210 1.00 54.41 1033 PRO A N 1
ATOM 7722 C CA . PRO A 1 1033 ? 64.250 2.690 -41.341 1.00 54.41 1033 PRO A CA 1
ATOM 7723 C C . PRO A 1 1033 ? 65.006 3.851 -40.682 1.00 54.41 1033 PRO A C 1
ATOM 7725 O O . PRO A 1 1033 ? 64.806 5.016 -41.034 1.00 54.41 1033 PRO A O 1
ATOM 7728 N N . GLU A 1 1034 ? 65.898 3.537 -39.742 1.00 51.09 1034 GLU A N 1
ATOM 7729 C CA . GLU A 1 1034 ? 66.904 4.501 -39.290 1.00 51.09 1034 GLU A CA 1
ATOM 7730 C C . GLU A 1 1034 ? 67.776 4.954 -40.490 1.00 51.09 1034 GLU A C 1
ATOM 7732 O O . GLU A 1 1034 ? 67.955 4.210 -41.455 1.00 51.09 1034 GLU A O 1
ATOM 7737 N N . ASP A 1 1035 ? 68.323 6.175 -40.406 1.00 50.72 1035 ASP A N 1
ATOM 7738 C CA . ASP A 1 1035 ? 69.120 6.902 -41.421 1.00 50.72 1035 ASP A CA 1
ATOM 7739 C C . ASP A 1 1035 ? 68.357 7.545 -42.616 1.00 50.72 1035 ASP A C 1
ATOM 7741 O O . ASP A 1 1035 ? 68.180 6.950 -43.679 1.00 50.72 1035 ASP A O 1
ATOM 7745 N N . GLY A 1 1036 ? 68.017 8.848 -42.507 1.00 37.59 1036 GLY A N 1
ATOM 7746 C CA . GLY A 1 1036 ? 67.253 9.586 -43.542 1.00 37.59 1036 GLY A CA 1
ATOM 7747 C C . GLY A 1 1036 ? 67.422 11.123 -43.618 1.00 37.59 1036 GLY A C 1
ATOM 7748 O O . GLY A 1 1036 ? 66.458 11.838 -43.867 1.00 37.59 1036 GLY A O 1
ATOM 7749 N N . VAL A 1 1037 ? 68.622 11.671 -43.386 1.00 42.47 1037 VAL A N 1
ATOM 7750 C CA . VAL A 1 1037 ? 68.886 13.136 -43.298 1.00 42.47 1037 VAL A CA 1
ATOM 7751 C C . VAL A 1 1037 ? 68.636 13.920 -44.606 1.00 42.47 1037 VAL A C 1
ATOM 7753 O O . VAL A 1 1037 ? 69.206 13.562 -45.634 1.00 42.47 1037 VAL A O 1
ATOM 7756 N N . THR A 1 1038 ? 67.932 15.070 -44.561 1.00 32.78 1038 THR A N 1
ATOM 7757 C CA . THR A 1 1038 ? 68.150 16.301 -45.395 1.00 32.78 1038 THR A CA 1
ATOM 7758 C C . THR A 1 1038 ? 67.287 17.503 -44.888 1.00 32.78 1038 THR A C 1
ATOM 7760 O O . THR A 1 1038 ? 66.515 17.291 -43.957 1.00 32.78 1038 THR A O 1
ATOM 7763 N N . PRO A 1 1039 ? 67.502 18.792 -45.281 1.00 42.94 1039 PRO A N 1
ATOM 7764 C CA . PRO A 1 1039 ? 67.994 19.742 -44.267 1.00 42.94 1039 PRO A CA 1
ATOM 7765 C C . PRO A 1 1039 ? 67.276 21.110 -44.116 1.00 42.94 1039 PRO A C 1
ATOM 7767 O O . PRO A 1 1039 ? 66.645 21.619 -45.035 1.00 42.94 1039 PRO A O 1
ATOM 7770 N N . THR A 1 1040 ? 67.505 21.722 -42.946 1.00 39.44 1040 THR A N 1
ATOM 7771 C CA . THR A 1 1040 ? 67.528 23.166 -42.586 1.00 39.44 1040 THR A CA 1
ATOM 7772 C C . THR A 1 1040 ? 66.922 24.230 -43.523 1.00 39.44 1040 THR A C 1
ATOM 7774 O O . THR A 1 1040 ? 67.477 24.497 -44.589 1.00 39.44 1040 THR A O 1
ATOM 7777 N N . GLU A 1 1041 ? 66.029 25.058 -42.966 1.00 32.66 1041 GLU A N 1
ATOM 7778 C CA . GLU A 1 1041 ? 66.196 26.526 -42.980 1.00 32.66 1041 GLU A CA 1
ATOM 7779 C C . GLU A 1 1041 ? 65.975 27.094 -41.558 1.00 32.66 1041 GLU A C 1
ATOM 7781 O O . GLU A 1 1041 ? 65.179 26.561 -40.788 1.00 32.66 1041 GLU A O 1
ATOM 7786 N N . ASP A 1 1042 ? 66.714 28.151 -41.210 1.00 35.16 1042 ASP A N 1
ATOM 7787 C CA . ASP A 1 1042 ? 66.711 28.893 -39.932 1.00 35.16 1042 ASP A CA 1
ATOM 7788 C C . ASP A 1 1042 ? 66.703 30.396 -40.281 1.00 35.16 1042 ASP A C 1
ATOM 7790 O O . ASP A 1 1042 ? 67.352 30.785 -41.262 1.00 35.16 1042 ASP A O 1
ATOM 7794 N N . PRO A 1 1043 ? 65.925 31.249 -39.581 1.00 48.12 1043 PRO A N 1
ATOM 7795 C CA . PRO A 1 1043 ? 66.570 32.098 -38.567 1.00 48.12 1043 PRO A CA 1
ATOM 7796 C C . PRO A 1 1043 ? 65.680 32.462 -37.352 1.00 48.12 1043 PRO A C 1
ATOM 7798 O O . PRO A 1 1043 ? 64.550 32.920 -37.527 1.00 48.12 1043 PRO A O 1
ATOM 7801 N N . THR A 1 1044 ? 66.233 32.487 -36.128 1.00 34.41 1044 THR A N 1
ATOM 7802 C CA . THR A 1 1044 ? 66.663 33.768 -35.486 1.00 34.41 1044 THR A CA 1
ATOM 7803 C C . THR A 1 1044 ? 67.177 33.699 -34.025 1.00 34.41 1044 THR A C 1
ATOM 7805 O O . THR A 1 1044 ? 66.469 33.336 -33.094 1.00 34.41 1044 THR A O 1
ATOM 7808 N N . SER A 1 1045 ? 68.373 34.282 -33.841 1.00 33.62 1045 SER A N 1
ATOM 7809 C CA . SER A 1 1045 ? 68.848 35.114 -32.707 1.00 33.62 1045 SER A CA 1
ATOM 7810 C C . SER A 1 1045 ? 69.023 34.557 -31.274 1.00 33.62 1045 SER A C 1
ATOM 7812 O O . SER A 1 1045 ? 68.140 34.684 -30.431 1.00 33.62 1045 SER A O 1
ATOM 7814 N N . ASP A 1 1046 ? 70.297 34.253 -30.996 1.00 34.94 1046 ASP A N 1
ATOM 7815 C CA . ASP A 1 1046 ? 71.135 34.794 -29.900 1.00 34.94 1046 ASP A CA 1
ATOM 7816 C C . ASP A 1 1046 ? 71.025 34.291 -28.431 1.00 34.94 1046 ASP A C 1
ATOM 7818 O O . ASP A 1 1046 ? 69.999 33.754 -28.016 1.00 34.94 1046 ASP A O 1
ATOM 7822 N N . PRO A 1 1047 ? 72.131 34.392 -27.642 1.00 50.69 1047 PRO A N 1
ATOM 7823 C CA . PRO A 1 1047 ? 72.445 33.387 -26.612 1.00 50.69 1047 PRO A CA 1
ATOM 7824 C C . PRO A 1 1047 ? 72.892 33.946 -25.237 1.00 50.69 1047 PRO A C 1
ATOM 7826 O O . PRO A 1 1047 ? 73.105 35.147 -25.088 1.00 50.69 1047 PRO A O 1
ATOM 7829 N N . THR A 1 1048 ? 73.198 33.045 -24.290 1.00 34.53 1048 THR A N 1
ATOM 7830 C CA . THR A 1 1048 ? 74.426 33.108 -23.456 1.00 34.53 1048 THR A CA 1
ATOM 7831 C C . THR A 1 1048 ? 74.772 31.750 -22.816 1.00 34.53 1048 THR A C 1
ATOM 7833 O O . THR A 1 1048 ? 73.884 30.976 -22.478 1.00 34.53 1048 THR A O 1
ATOM 7836 N N . ASP A 1 1049 ? 76.080 31.501 -22.677 1.00 34.47 1049 ASP A N 1
ATOM 7837 C CA . ASP A 1 1049 ? 76.838 30.853 -21.583 1.00 34.47 1049 ASP A CA 1
ATOM 7838 C C . ASP A 1 1049 ? 76.145 29.786 -20.684 1.00 34.47 1049 ASP A C 1
ATOM 7840 O O . ASP A 1 1049 ? 75.139 30.063 -20.042 1.00 34.47 1049 ASP A O 1
ATOM 7844 N N . GLY A 1 1050 ? 76.668 28.571 -20.451 1.00 30.92 1050 GLY A N 1
ATOM 7845 C CA . GLY A 1 1050 ? 77.880 27.905 -20.951 1.00 30.92 1050 GLY A CA 1
ATOM 7846 C C . GLY A 1 1050 ? 78.937 27.607 -19.872 1.00 30.92 1050 GLY A C 1
ATOM 7847 O O . GLY A 1 1050 ? 79.692 28.498 -19.499 1.00 30.92 1050 GLY A O 1
ATOM 7848 N N . GLU A 1 1051 ? 79.075 26.341 -19.449 1.00 32.44 1051 GLU A N 1
ATOM 7849 C CA . GLU A 1 1051 ? 80.294 25.834 -18.788 1.00 32.44 1051 GLU A CA 1
ATOM 7850 C C . GLU A 1 1051 ? 80.487 24.312 -19.014 1.00 32.44 1051 GLU A C 1
ATOM 7852 O O . GLU A 1 1051 ? 79.540 23.585 -19.306 1.00 32.44 1051 GLU A O 1
ATOM 7857 N N . SER A 1 1052 ? 81.737 23.843 -18.935 1.00 31.39 1052 SER A N 1
ATOM 7858 C CA . SER A 1 1052 ? 82.207 22.453 -19.169 1.00 31.39 1052 SER A CA 1
ATOM 7859 C C . SER A 1 1052 ? 83.022 21.988 -17.939 1.00 31.39 1052 SER A C 1
ATOM 7861 O O . SER A 1 1052 ? 83.205 22.791 -17.032 1.00 31.39 1052 SER A O 1
ATOM 7863 N N . THR A 1 1053 ? 83.546 20.772 -17.729 1.00 33.00 1053 THR A N 1
ATOM 7864 C CA . THR A 1 1053 ? 83.985 19.585 -18.518 1.00 33.00 1053 THR A CA 1
ATOM 7865 C C . THR A 1 1053 ? 83.789 18.327 -17.627 1.00 33.00 1053 THR A C 1
ATOM 7867 O O . THR A 1 1053 ? 83.612 18.491 -16.425 1.00 33.00 1053 THR A O 1
ATOM 7870 N N . GLY A 1 1054 ? 83.665 17.088 -18.136 1.00 31.69 1054 GLY A N 1
ATOM 7871 C CA . GLY A 1 1054 ? 84.782 16.138 -18.404 1.00 31.69 1054 GLY A CA 1
ATOM 7872 C C . GLY A 1 1054 ? 85.242 15.382 -17.130 1.00 31.69 1054 GLY A C 1
ATOM 7873 O O . GLY A 1 1054 ? 85.014 15.874 -16.034 1.00 31.69 1054 GLY A O 1
ATOM 7874 N N . GLU A 1 1055 ? 85.865 14.196 -17.120 1.00 33.78 1055 GLU A N 1
ATOM 7875 C CA . GLU A 1 1055 ? 86.197 13.125 -18.098 1.00 33.78 1055 GLU A CA 1
ATOM 7876 C C . GLU A 1 1055 ? 86.017 11.765 -17.326 1.00 33.78 1055 GLU A C 1
ATOM 7878 O O . GLU A 1 1055 ? 85.492 11.796 -16.214 1.00 33.78 1055 GLU A O 1
ATOM 7883 N N . GLU A 1 1056 ? 86.314 10.518 -17.729 1.00 32.50 1056 GLU A N 1
ATOM 7884 C CA . GLU A 1 1056 ? 87.134 9.875 -18.781 1.00 32.50 1056 GLU A CA 1
ATOM 7885 C C . GLU A 1 1056 ? 86.312 8.779 -19.530 1.00 32.50 1056 GLU A C 1
ATOM 7887 O O . GLU A 1 1056 ? 85.105 8.936 -19.701 1.00 32.50 1056 GLU A O 1
ATOM 7892 N N . ASN A 1 1057 ? 86.922 7.688 -20.039 1.00 33.31 1057 ASN A N 1
ATOM 7893 C CA . ASN A 1 1057 ? 86.240 6.664 -20.858 1.00 33.31 1057 ASN A CA 1
ATOM 7894 C C . ASN A 1 1057 ? 86.954 5.278 -20.876 1.00 33.31 1057 ASN A C 1
ATOM 7896 O O . ASN A 1 1057 ? 88.168 5.219 -20.730 1.00 33.31 1057 ASN A O 1
ATOM 7900 N N . CYS A 1 1058 ? 86.193 4.198 -21.129 1.00 29.73 1058 CYS A N 1
ATOM 7901 C CA . CYS A 1 1058 ? 86.527 2.880 -21.740 1.00 29.73 1058 CYS A CA 1
ATOM 7902 C C . CYS A 1 1058 ? 87.893 2.133 -21.577 1.00 29.73 1058 CYS A C 1
ATOM 7904 O O . CYS A 1 1058 ? 88.963 2.661 -21.858 1.00 29.73 1058 CYS A O 1
ATOM 7906 N N . GLY A 1 1059 ? 87.818 0.789 -21.428 1.00 32.16 1059 GLY A N 1
ATOM 7907 C CA . GLY A 1 1059 ? 88.840 -0.193 -21.888 1.00 32.16 1059 GLY A CA 1
ATOM 7908 C C . GLY A 1 1059 ? 89.307 -1.232 -20.838 1.00 32.16 1059 GLY A C 1
ATOM 7909 O O . GLY A 1 1059 ? 89.441 -0.886 -19.675 1.00 32.16 1059 GLY A O 1
ATOM 7910 N N . THR A 1 1060 ? 89.614 -2.512 -21.136 1.00 31.33 1060 THR A N 1
ATOM 7911 C CA . THR A 1 1060 ? 89.809 -3.242 -22.420 1.00 31.33 1060 THR A CA 1
ATOM 7912 C C . THR A 1 1060 ? 89.567 -4.780 -22.300 1.00 31.33 1060 THR A C 1
ATOM 7914 O O . THR A 1 1060 ? 89.426 -5.304 -21.200 1.00 31.33 1060 THR A O 1
ATOM 7917 N N . TRP A 1 1061 ? 89.500 -5.476 -23.450 1.00 34.81 1061 TRP A N 1
ATOM 7918 C CA . TRP A 1 1061 ? 89.313 -6.939 -23.708 1.00 34.81 1061 TRP A CA 1
ATOM 7919 C C . TRP A 1 1061 ? 90.666 -7.746 -23.649 1.00 34.81 1061 TRP A C 1
ATOM 7921 O O . TRP A 1 1061 ? 91.625 -7.107 -23.208 1.00 34.81 1061 TRP A O 1
ATOM 7931 N N . PRO A 1 1062 ? 90.884 -9.034 -24.111 1.00 66.56 1062 PRO A N 1
ATOM 7932 C CA . PRO A 1 1062 ? 90.044 -10.018 -24.874 1.00 66.56 1062 PRO A CA 1
ATOM 7933 C C . PRO A 1 1062 ? 90.205 -11.568 -24.578 1.00 66.56 1062 PRO A C 1
ATOM 7935 O O . PRO A 1 1062 ? 90.994 -11.969 -23.727 1.00 66.56 1062 PRO A O 1
ATOM 7938 N N . LEU A 1 1063 ? 89.566 -12.419 -25.426 1.00 34.09 1063 LEU A N 1
ATOM 7939 C CA . LEU A 1 1063 ? 89.832 -13.862 -25.768 1.00 34.09 1063 LEU A CA 1
ATOM 7940 C C . LEU A 1 1063 ? 89.067 -14.989 -24.968 1.00 34.09 1063 LEU A C 1
ATOM 7942 O O . LEU A 1 1063 ? 88.512 -14.673 -23.921 1.00 34.09 1063 LEU A O 1
ATOM 7946 N N . PRO A 1 1064 ? 88.934 -16.264 -25.459 1.00 58.91 1064 PRO A N 1
ATOM 7947 C CA . PRO A 1 1064 ? 87.862 -16.653 -26.415 1.00 58.91 1064 PRO A CA 1
ATOM 7948 C C . PRO A 1 1064 ? 87.239 -18.094 -26.280 1.00 58.91 1064 PRO A C 1
ATOM 7950 O O . PRO A 1 1064 ? 87.698 -18.920 -25.500 1.00 58.91 1064 PRO A O 1
ATOM 7953 N N . ASP A 1 1065 ? 86.246 -18.381 -27.139 1.00 33.66 1065 ASP A N 1
ATOM 7954 C CA . ASP A 1 1065 ? 85.835 -19.660 -27.786 1.00 33.66 1065 ASP A CA 1
ATOM 7955 C C . ASP A 1 1065 ? 85.478 -20.980 -27.023 1.00 33.66 1065 ASP A C 1
ATOM 7957 O O . ASP A 1 1065 ? 86.347 -21.737 -26.600 1.00 33.66 1065 ASP A O 1
ATOM 7961 N N . CYS A 1 1066 ? 84.187 -21.349 -27.166 1.00 29.61 1066 CYS A N 1
ATOM 7962 C CA . CYS A 1 1066 ? 83.624 -22.658 -27.603 1.00 29.61 1066 CYS A CA 1
ATOM 7963 C C . CYS A 1 1066 ? 83.309 -23.861 -26.656 1.00 29.61 1066 CYS A C 1
ATOM 7965 O O . CYS A 1 1066 ? 84.082 -24.247 -25.788 1.00 29.61 1066 CYS A O 1
ATOM 7967 N N . GLU A 1 1067 ? 82.186 -24.515 -27.028 1.00 32.31 1067 GLU A N 1
ATOM 7968 C CA . GLU A 1 1067 ? 81.638 -25.865 -26.718 1.00 32.31 1067 GLU A CA 1
ATOM 7969 C C . GLU A 1 1067 ? 80.965 -26.183 -25.351 1.00 32.31 1067 GLU A C 1
ATOM 7971 O O . GLU A 1 1067 ? 81.268 -25.615 -24.305 1.00 32.31 1067 GLU A O 1
ATOM 7976 N N . GLU A 1 1068 ? 79.966 -27.084 -25.414 1.00 42.69 1068 GLU A N 1
ATOM 7977 C CA . GLU A 1 1068 ? 79.101 -27.572 -24.314 1.00 42.69 1068 GLU A CA 1
ATOM 7978 C C . GLU A 1 1068 ? 79.819 -28.606 -23.409 1.00 42.69 1068 GLU A C 1
ATOM 7980 O O . GLU A 1 1068 ? 80.876 -29.114 -23.800 1.00 42.69 1068 GLU A O 1
ATOM 7985 N N . PRO A 1 1069 ? 79.266 -29.001 -22.230 1.00 46.47 1069 PRO A N 1
ATOM 7986 C CA . PRO A 1 1069 ? 78.374 -30.186 -22.237 1.00 46.47 1069 PRO A CA 1
ATOM 7987 C C . PRO A 1 1069 ? 77.334 -30.341 -21.081 1.00 46.47 1069 PRO A C 1
ATOM 7989 O O . PRO A 1 1069 ? 77.557 -29.930 -19.949 1.00 46.47 1069 PRO A O 1
ATOM 7992 N N . THR A 1 1070 ? 76.265 -31.104 -21.366 1.00 31.27 1070 THR A N 1
ATOM 7993 C CA . THR A 1 1070 ? 75.537 -32.085 -20.500 1.00 31.27 1070 THR A CA 1
ATOM 7994 C C . THR A 1 1070 ? 75.001 -31.764 -19.081 1.00 31.27 1070 THR A C 1
ATOM 7996 O O . THR A 1 1070 ? 75.682 -31.257 -18.199 1.00 31.27 1070 THR A O 1
ATOM 7999 N N . THR A 1 1071 ? 73.789 -32.287 -18.837 1.00 32.84 1071 THR A N 1
ATOM 8000 C CA . THR A 1 1071 ? 73.076 -32.567 -17.559 1.00 32.84 1071 THR A CA 1
ATOM 8001 C C . THR A 1 1071 ? 73.721 -33.729 -16.741 1.00 32.84 1071 THR A C 1
ATOM 8003 O O . THR A 1 1071 ? 74.738 -34.237 -17.220 1.00 32.84 1071 THR A O 1
ATOM 8006 N N . PRO A 1 1072 ? 73.151 -34.294 -15.630 1.00 56.91 1072 PRO A N 1
ATOM 8007 C CA . PRO A 1 1072 ? 71.910 -33.990 -14.866 1.00 56.91 1072 PRO A CA 1
ATOM 8008 C C . PRO A 1 1072 ? 72.049 -34.000 -13.308 1.00 56.91 1072 PRO A C 1
ATOM 8010 O O . PRO A 1 1072 ? 73.118 -34.295 -12.789 1.00 56.91 1072 PRO A O 1
ATOM 8013 N N . GLU A 1 1073 ? 70.964 -33.726 -12.557 1.00 32.81 1073 GLU A N 1
ATOM 8014 C CA . GLU A 1 1073 ? 70.247 -34.712 -11.692 1.00 32.81 1073 GLU A CA 1
ATOM 8015 C C . GLU A 1 1073 ? 69.064 -34.100 -10.891 1.00 32.81 1073 GLU A C 1
ATOM 8017 O O . GLU A 1 1073 ? 69.145 -32.966 -10.439 1.00 32.81 1073 GLU A O 1
ATOM 8022 N N . GLU A 1 1074 ? 67.978 -34.889 -10.779 1.00 35.56 1074 GLU A N 1
ATOM 8023 C CA . GLU A 1 1074 ? 66.893 -34.970 -9.759 1.00 35.56 1074 GLU A CA 1
ATOM 8024 C C . GLU A 1 1074 ? 66.354 -33.705 -9.028 1.00 35.56 1074 GLU A C 1
ATOM 8026 O O . GLU A 1 1074 ? 67.104 -32.911 -8.480 1.00 35.56 1074 GLU A O 1
ATOM 8031 N N . SER A 1 1075 ? 65.041 -33.497 -8.811 1.00 32.56 1075 SER A N 1
ATOM 8032 C CA . SER A 1 1075 ? 63.778 -34.226 -9.124 1.00 32.56 1075 SER A CA 1
ATOM 8033 C C . SER A 1 1075 ? 62.567 -33.259 -8.861 1.00 32.56 1075 SER A C 1
ATOM 8035 O O . SER A 1 1075 ? 62.815 -32.069 -8.701 1.00 32.56 1075 SER A O 1
ATOM 8037 N N . THR A 1 1076 ? 61.249 -33.559 -8.843 1.00 31.16 1076 THR A N 1
ATOM 8038 C CA . THR A 1 1076 ? 60.446 -34.803 -8.694 1.00 31.16 1076 THR A CA 1
ATOM 8039 C C . THR A 1 1076 ? 59.011 -34.624 -9.264 1.00 31.16 1076 THR A C 1
ATOM 8041 O O . THR A 1 1076 ? 58.398 -33.591 -9.037 1.00 31.16 1076 THR A O 1
ATOM 8044 N N . THR A 1 1077 ? 58.494 -35.654 -9.954 1.00 31.98 1077 THR A N 1
ATOM 8045 C CA . THR A 1 1077 ? 57.114 -36.246 -9.977 1.00 31.98 1077 THR A CA 1
ATOM 8046 C C . THR A 1 1077 ? 55.828 -35.460 -9.612 1.00 31.98 1077 THR A C 1
ATOM 8048 O O . THR A 1 1077 ? 55.816 -34.794 -8.584 1.00 31.98 1077 THR A O 1
ATOM 8051 N N . THR A 1 1078 ? 54.633 -35.664 -10.216 1.00 33.03 1078 THR A N 1
ATOM 8052 C CA . THR A 1 1078 ? 54.134 -36.380 -11.439 1.00 33.03 1078 THR A CA 1
ATOM 8053 C C . THR A 1 1078 ? 52.666 -35.935 -11.716 1.00 33.03 1078 THR A C 1
ATOM 8055 O O . THR A 1 1078 ? 52.038 -35.334 -10.850 1.00 33.03 1078 THR A O 1
ATOM 8058 N N . SER A 1 1079 ? 52.111 -36.230 -12.901 1.00 33.03 1079 SER A N 1
ATOM 8059 C CA . SER A 1 1079 ? 50.795 -35.814 -13.434 1.00 33.03 1079 SER A CA 1
ATOM 8060 C C . SER A 1 1079 ? 49.715 -36.925 -13.569 1.00 33.03 1079 SER A C 1
ATOM 8062 O O . SER A 1 1079 ? 50.044 -38.104 -13.491 1.00 33.03 1079 SER A O 1
ATOM 8064 N N . GLN A 1 1080 ? 48.489 -36.506 -13.953 1.00 34.69 1080 GLN A N 1
ATOM 8065 C CA . GLN A 1 1080 ? 47.419 -37.225 -14.706 1.00 34.69 1080 GLN A CA 1
ATOM 8066 C C . GLN A 1 1080 ? 46.448 -38.233 -14.021 1.00 34.69 1080 GLN A C 1
ATOM 8068 O O . GLN A 1 1080 ? 46.856 -39.201 -13.391 1.00 34.69 1080 GLN A O 1
ATOM 8073 N N . ASP A 1 1081 ? 45.144 -37.954 -14.221 1.00 35.22 1081 ASP A N 1
ATOM 8074 C CA . ASP A 1 1081 ? 44.015 -38.755 -14.788 1.00 35.22 1081 ASP A CA 1
ATOM 8075 C C . ASP A 1 1081 ? 44.153 -40.277 -15.105 1.00 35.22 1081 ASP A C 1
ATOM 8077 O O . ASP A 1 1081 ? 45.276 -40.750 -15.288 1.00 35.22 1081 ASP A O 1
ATOM 8081 N N . PRO A 1 1082 ? 43.048 -41.040 -15.381 1.00 52.28 1082 PRO A N 1
ATOM 8082 C CA . PRO A 1 1082 ? 41.604 -40.730 -15.228 1.00 52.28 1082 PRO A CA 1
ATOM 8083 C C . PRO A 1 1082 ? 40.688 -41.862 -14.659 1.00 52.28 1082 PRO A C 1
ATOM 8085 O O . PRO A 1 1082 ? 40.974 -43.046 -14.814 1.00 52.28 1082 PRO A O 1
ATOM 8088 N N . GLY A 1 1083 ? 39.496 -41.480 -14.161 1.00 29.64 1083 GLY A N 1
ATOM 8089 C CA . GLY A 1 1083 ? 38.193 -42.196 -14.271 1.00 29.64 1083 GLY A CA 1
ATOM 8090 C C . GLY A 1 1083 ? 37.939 -43.582 -13.612 1.00 29.64 1083 GLY A C 1
ATOM 8091 O O . GLY A 1 1083 ? 38.802 -44.451 -13.582 1.00 29.64 1083 GLY A O 1
ATOM 8092 N N . GLY A 1 1084 ? 36.681 -43.853 -13.191 1.00 30.20 1084 GLY A N 1
ATOM 8093 C CA . GLY A 1 1084 ? 36.188 -45.246 -13.033 1.00 30.20 1084 GLY A CA 1
ATOM 8094 C C . GLY A 1 1084 ? 35.247 -45.642 -11.870 1.00 30.20 1084 GLY A C 1
ATOM 8095 O O . GLY A 1 1084 ? 35.602 -46.540 -11.120 1.00 30.20 1084 GLY A O 1
ATOM 8096 N N . ASN A 1 1085 ? 34.041 -45.059 -11.780 1.00 34.28 1085 ASN A N 1
ATOM 8097 C CA . ASN A 1 1085 ? 32.755 -45.659 -11.321 1.00 34.28 1085 ASN A CA 1
ATOM 8098 C C . ASN A 1 1085 ? 32.715 -46.729 -10.176 1.00 34.28 1085 ASN A C 1
ATOM 8100 O O . ASN A 1 1085 ? 33.178 -47.856 -10.355 1.00 34.28 1085 ASN A O 1
ATOM 8104 N N . GLY A 1 1086 ? 31.979 -46.465 -9.077 1.00 31.58 1086 GLY A N 1
ATOM 8105 C CA . GLY A 1 1086 ? 31.593 -47.500 -8.093 1.00 31.58 1086 GLY A CA 1
ATOM 8106 C C . GLY A 1 1086 ? 30.637 -47.056 -6.963 1.00 31.58 1086 GLY A C 1
ATOM 8107 O O . GLY A 1 1086 ? 30.971 -46.173 -6.183 1.00 31.58 1086 GLY A O 1
ATOM 8108 N N . ASN A 1 1087 ? 29.472 -47.714 -6.847 1.00 36.53 1087 ASN A N 1
ATOM 8109 C CA . ASN A 1 1087 ? 28.414 -47.477 -5.838 1.00 36.53 1087 ASN A CA 1
ATOM 8110 C C . ASN A 1 1087 ? 28.865 -47.547 -4.360 1.00 36.53 1087 ASN A C 1
ATOM 8112 O O . ASN A 1 1087 ? 29.621 -48.446 -3.990 1.00 36.53 1087 ASN A O 1
ATOM 8116 N N . GLY A 1 1088 ? 28.203 -46.776 -3.481 1.00 33.72 1088 GLY A N 1
ATOM 8117 C CA . GLY A 1 1088 ? 28.136 -47.073 -2.040 1.00 33.72 1088 GLY A CA 1
ATOM 8118 C C . GLY A 1 1088 ? 27.337 -46.056 -1.211 1.00 33.72 1088 GLY A C 1
ATOM 8119 O O . GLY A 1 1088 ? 27.765 -44.918 -1.096 1.00 33.72 1088 GLY A O 1
ATOM 8120 N N . ASN A 1 1089 ? 26.205 -46.485 -0.636 1.00 37.06 1089 ASN A N 1
ATOM 8121 C CA . ASN A 1 1089 ? 25.270 -45.701 0.193 1.00 37.06 1089 ASN A CA 1
ATOM 8122 C C . ASN A 1 1089 ? 25.904 -44.703 1.185 1.00 37.06 1089 ASN A C 1
ATOM 8124 O O . ASN A 1 1089 ? 26.838 -45.059 1.909 1.00 37.06 1089 ASN A O 1
ATOM 8128 N N . GLY A 1 1090 ? 25.242 -43.552 1.333 1.00 33.66 1090 GLY A N 1
ATOM 8129 C CA . GLY A 1 1090 ? 25.364 -42.608 2.447 1.00 33.66 1090 GLY A CA 1
ATOM 8130 C C . GLY A 1 1090 ? 24.070 -41.827 2.589 1.00 33.66 1090 GLY A C 1
ATOM 8131 O O . GLY A 1 1090 ? 24.089 -40.647 2.195 1.00 33.66 1090 GLY A O 1
#

Nearest PDB structures (foldseek):
  3dwk-assembly2_B  TM=5.364E-01  e=4.388E-31  Staphylococcus aureus subsp. aureus COL
  3dwk-assembly3_C  TM=5.375E-01  e=4.168E-31  Staphylococcus aureus subsp. aureus COL
  3dwk-assembly1_A  TM=5.436E-01  e=1.167E-30  Staphylococcus aureus subsp. aureus COL
  3nb6-assembly1_A-2  TM=9.200E-01  e=8.473E-13  Aquifex aeolicus
  2oqo-assembly1_A-2  TM=9.351E-01  e=3.401E-12  Aquifex aeolicus VF5